Protein AF-A0A972IHQ5-F1 (afdb_monomer)

Radius of gyration: 38.51 Å; Cα contacts (8 Å, |Δi|>4): 1691; chains: 1; bounding box: 103×86×115 Å

Secondary structure (DSSP, 8-state):
---------HHHHHHHHHHH-HHHHHHHGGG------TTTTT--S-HHHHT-EETTEEHHHHHHSBHHHHHHHHHH----HHHHHHHHHHHHHHHHHHHHHHHTT-TT-BTTS-GGGS-HHHHHHHHHHHHHHHT--S-EEEEE-TTTT--HHHHHHHHHHHHHHHHTT-EEEEE---HHHHHH-SSEEEEESSSGGG--EEEEEESHHHHTT-SS-SSHHHHTTSS-PPEESS-TTTTS-SSSSPPPPPPTTSSEEEEEEE-STT--SEEEEEETTSEEEEE-STTSSHHIIIIIIIIHHHHHHHH-----PPS-SEEE-GGG-SEEEEE-SS-S-SSTT--HHHHSSHHHHHHHHHHHSHHHHHHT--TTTT-TTSTTTB-TTTTTSSEEEE--SSSPPEEEE-TTTTT--B-HHHHT-EETTEEHHHHHHSBHHHHHHHTTT-HHHHHHHHHHHHTT-TTSBTT--GGGS-HHHHHHHHHHHHHTSPP-S-EEEEEE-TTTT--HHHHHHHHHHHHHHHHTT-EEEEE---HHHHTT-SEEEEEESSSGGG--EEEEEE-HHHHHHHHHHHHHHTTSS--S--PPP-HHHHHHHHHHHH--EEPPPPP-HHHHTPPPTT---TTTTTSSS--HHHHHHHHIIIII-B-TTSPBP-S-THHHHHHHHHHHHSTTBPPPB--SSSEEEEEBSSTTT-EEEEEE---SS-EEEEEEEETTSS-HHHHHHHH----GGG-TTSS----S-SEEEEEPSSSEEEEEEEE-SGGGTSSHHHHHHHHHHHHHHHHHHHHTTS-GGGS-HHHHHTHHHHHSSTTPPSS---S-HHHHHHHHHHHHHH-TTPEE---SSSEEEEE-TT-SS-SEEEE---SS-EEEEEEE-TTSS-HHHHTTSSEEEEEE--SSS-EEEEEEESSHHHHHTT-HHHHHHHHHHHHHHHTT-

Foldseek 3Di:
DPDDDDDPDPVNVLVVQLVPDVVSVVVCVLVDDDDQDPQCSLLPDDPVQQPDDDPPHGPSRLQAAQLLVNLVVLVPDDDDPVCCVVCVVVSVLSNLLSVLCVLQPRRQDGNSDDPVPDDPLNNLSNVLSVLLSVLDAAEEAEEEANCPQAFPVSVVSVLVSVVSSVVSHYHYHYDHFDLVNLLSDQKDFAWDPADAPRIPDRQDIGHLVRLLPDPSGPCNCVNVVVDDQFFAPDFQQPDFDPDPDTDRRQAPLRAWKWFAQADFALADGEIDIARFLFFEEEEAGRQQCRCLVQPQAPVQVLCCVQVVDSGDHHDGDDIPPCVSANAEAEQALDQQDPALLDFLCVSLVLLLLVLLLLCLALLNVLLLHHSQLLRLCHPQWFDPVCSLSQWDWDDDDPDPIDTHGDPVCRSLRGDPSQQVRDDVNGGSSNLQQDFLLVVLVSCVQALLSNLLSVLCVLLPSRNPGRSGGRVPDGSLSSSSSSLSSVSSDDDDLRYEYEYEANCRPDHSVSVSSNLLSVLQSSLSNGYYYYHHSDLSSLSRTSKYFYWAPDRHNRTNYGLDIGRLVVLLVLQVVLVVVVPDPDPDPRRRHGPSSVVNNVVNVVGDHDHDDRDDPVVVSDNDPNRDHSNCNCVVPQHPLNVPLLCALQPVAEASSSHAAQFHSVQVVVLQVLLVVDPFWDPWDRRDRFWIWIGGPDVVLGTAKIWGSRHRAWIKIKGKFFPPLDDFVVLLVLLVDQAPCVVPVDPDDDPDRQWGWAADPDRIIMIIHIHGYPVSCPDPSNVVVSVSSSVRSSVVVVPVVDDPVVLPVQQVCQVPLLQDPPLADPDAAQAHSVQVVVVVVLLCLLPVQWDWGSRDSFKIFTPHPPDPHGQWIWGRRYRHFIKIKGKAAAPPDDPVLQVFAAPPWDWDRPDPGTIIIMHTHRYVCRHPTSPVSVVSNVRVVRRVVVVVD

Sequence (945 aa):
PLLRFQYKGLYPALEEASRMSPSFRARLEHLVGEVECSMCNGSRLRDDAAAVQLRNRTIDELCRMPLGKLLDWFAAWKPAAAERQIAGELIREVQSRLRFLVDVGLEYLTLARPAPSLSGGEMQRIRLAAQVGSGLCGVLYVLDEPTIGLHPRDNRRLIAALKKLRDLGNTLLIVEHDREVVASADKLLDFGPAAGRFGGEIVAQGPPAAVARSGASVTGPYLSGKKAIAVPSNRRMAGASRGRKAQPPAPPGGGWLEVVGARHNNLKDVHARIPLGTLTVVSGPSGSGKSSLVDDVLYSALARLLHRARTSPGAHDAIRGLEAVNKVIRVDQQALGQTPTSNPATFTGVFDQIRALFAQLPEAKLRGYSPRRFSFNVAGGRCEKCEGAGQLRIEMHFLPDVWVECDACRGRRYDLETLAVKFHGQSIADVLEMSCVQALDLFQNIPKIRRVLQTLCDVGLEYVKLGQAAPTLSGGEAQRVKLAAELARPDTGRTLYLLDEPTTGLHFDDLAKLLDVLNRLVDLGNTVVVIEHNLDVIKTADWVIDMGPEAGDEGGRIVAAGTPEEVAAHARKARRARGAKSPAAALMRSHTGEALGPVLKAGPHAERTVYDFAAAEERLAGDLDINQVGGDARMPWEIDGRRWHTRERVGRNGNPARWDGRILADVVDRIQESDHFSQTGWNDRSVVEIRGKKKSDGWFFHAITGEEWLLKMKFRTTRGTFKREEIVARLDLKPLNEMPDLPLYGTEPRTRCRNLRGPWQEIELRVHSYGEIDRPEFRKFLDEAIAGFAKYAARVGTNPEDIMPWKVLGRRWHYTRRGFPRGRVRWANEVLQRLEELLVEAAPQAQALWNNKILVPFYLNEQKEPWATLLTKKPDAVHLVLAGPKGRFTLGQVRKLGHEPELDAQRSESDLIRLKFRSLEDVDRGRLAEFLGRHQAAVAENGRH

Nearest PDB structures (foldseek):
  3uwx-assembly1_A-2  TM=9.668E-01  e=4.010E-62  Geobacillus sp. Y412MC52
  2r6f-assembly1_B  TM=9.723E-01  e=1.174E-61  Geobacillus stearothermophilus 10
  6n9l-assembly1_A  TM=9.317E-01  e=1.592E-56  Thermotoga maritima
  3pih-assembly1_A  TM=8.955E-01  e=3.312E-56  Thermotoga maritima
  3zqj-assembly2_B  TM=9.049E-01  e=1.568E-54  Mycobacterium tuberculosis

Structure (mmCIF, N/CA/C/O backbone):
data_AF-A0A972IHQ5-F1
#
_entry.id   AF-A0A972IHQ5-F1
#
loop_
_atom_site.group_PDB
_atom_site.id
_atom_site.type_symbol
_atom_site.label_atom_id
_atom_site.label_alt_id
_atom_site.label_comp_id
_atom_site.label_asym_id
_atom_site.label_entity_id
_atom_site.label_seq_id
_atom_site.pdbx_PDB_ins_code
_atom_site.Cartn_x
_atom_site.Cartn_y
_atom_site.Cartn_z
_atom_site.occupancy
_atom_site.B_iso_or_equiv
_atom_site.auth_seq_id
_atom_site.auth_comp_id
_atom_site.auth_asym_id
_atom_site.auth_atom_id
_atom_site.pdbx_PDB_model_num
ATOM 1 N N . PRO A 1 1 ? 21.406 55.360 14.045 1.00 53.00 1 PRO A N 1
ATOM 2 C CA . PRO A 1 1 ? 20.702 54.165 14.577 1.00 53.00 1 PRO A CA 1
ATOM 3 C C . PRO A 1 1 ? 21.629 53.343 15.493 1.00 53.00 1 PRO A C 1
ATOM 5 O O . PRO A 1 1 ? 22.692 52.934 15.041 1.00 53.00 1 PRO A O 1
ATOM 8 N N . LEU A 1 2 ? 21.250 53.157 16.766 1.00 65.44 2 LEU A N 1
ATOM 9 C CA . LEU A 1 2 ? 22.058 52.520 17.830 1.00 65.44 2 LEU A CA 1
ATOM 10 C C . LEU A 1 2 ? 22.136 50.982 17.757 1.00 65.44 2 LEU A C 1
ATOM 12 O O . LEU A 1 2 ? 22.858 50.376 18.536 1.00 65.44 2 LEU A O 1
ATO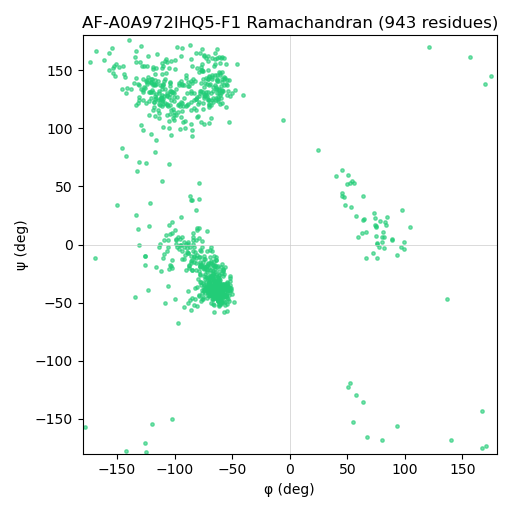M 16 N N . LEU A 1 3 ? 21.449 50.352 16.801 1.00 58.50 3 LEU A N 1
ATOM 17 C CA . LEU A 1 3 ? 21.569 48.927 16.487 1.00 58.50 3 LEU A CA 1
ATOM 18 C C . LEU A 1 3 ? 21.471 48.734 14.969 1.00 58.50 3 LEU A C 1
ATOM 20 O O . LEU A 1 3 ? 20.560 49.260 14.324 1.00 58.50 3 LEU A O 1
ATOM 24 N N . ARG A 1 4 ? 22.419 47.978 14.406 1.00 62.28 4 ARG A N 1
ATOM 25 C CA . ARG A 1 4 ? 22.384 47.442 13.039 1.00 62.28 4 ARG A CA 1
ATOM 26 C C . ARG A 1 4 ? 22.288 45.924 13.144 1.00 62.28 4 ARG A C 1
ATOM 28 O O . ARG A 1 4 ? 23.174 45.299 13.714 1.00 62.28 4 ARG A O 1
ATOM 35 N N . PHE A 1 5 ? 21.234 45.345 12.581 1.00 63.81 5 PHE A N 1
ATOM 36 C CA . PHE A 1 5 ? 21.106 43.899 12.417 1.00 63.81 5 PHE A CA 1
ATOM 37 C C . PHE A 1 5 ? 21.439 43.533 10.972 1.00 63.81 5 PHE A C 1
ATOM 39 O O . PHE A 1 5 ? 20.915 44.148 10.044 1.00 63.81 5 PHE A O 1
ATOM 46 N N . GLN A 1 6 ? 22.303 42.537 10.782 1.00 70.56 6 GLN A N 1
ATOM 47 C CA . GLN A 1 6 ? 22.588 41.955 9.473 1.00 70.56 6 GLN A CA 1
ATOM 48 C C . GLN A 1 6 ? 21.804 40.645 9.363 1.00 70.56 6 GLN A C 1
ATOM 50 O O . GLN A 1 6 ? 22.059 39.694 10.099 1.00 70.56 6 GLN A O 1
ATOM 55 N N . TYR A 1 7 ? 20.794 40.617 8.492 1.00 76.75 7 TYR A N 1
ATOM 56 C CA . TYR A 1 7 ? 19.976 39.427 8.283 1.00 76.75 7 TYR A CA 1
ATOM 57 C C . TYR A 1 7 ? 20.717 38.449 7.369 1.00 76.75 7 TYR A C 1
ATOM 59 O O . TYR A 1 7 ? 21.047 38.775 6.227 1.00 76.75 7 TYR A O 1
ATOM 67 N N . LYS A 1 8 ? 20.964 37.238 7.871 1.00 72.00 8 LYS A N 1
ATOM 68 C CA . LYS A 1 8 ? 21.401 36.102 7.061 1.00 72.00 8 LYS A CA 1
ATOM 69 C C . LYS A 1 8 ? 20.183 35.715 6.221 1.00 72.00 8 LYS A C 1
ATOM 71 O O . LYS A 1 8 ? 19.197 35.239 6.774 1.00 72.00 8 LYS A O 1
ATOM 76 N N . GLY A 1 9 ? 20.195 36.058 4.931 1.00 81.81 9 GLY A N 1
ATOM 77 C CA . GLY A 1 9 ? 19.069 35.830 4.020 1.00 81.81 9 GLY A CA 1
ATOM 78 C C . GLY A 1 9 ? 18.476 34.420 4.151 1.00 81.81 9 GLY A C 1
ATOM 79 O O . GLY A 1 9 ? 19.172 33.486 4.547 1.00 81.81 9 GLY A O 1
ATOM 80 N N . LEU A 1 10 ? 17.199 34.256 3.791 1.00 82.31 10 LEU A N 1
ATOM 81 C CA . LEU A 1 10 ? 16.462 33.003 3.993 1.00 82.31 10 LEU A CA 1
ATOM 82 C C . LEU A 1 10 ? 17.193 31.774 3.418 1.00 82.31 10 LEU A C 1
ATOM 84 O O . LEU A 1 10 ? 17.282 30.756 4.092 1.00 82.31 10 LEU A O 1
ATOM 88 N N . TYR A 1 11 ? 17.754 31.875 2.210 1.00 81.19 11 TYR A N 1
ATOM 89 C CA . TYR A 1 11 ? 18.456 30.760 1.564 1.00 81.19 11 TYR A CA 1
ATOM 90 C C . TYR A 1 11 ? 19.747 30.347 2.299 1.00 81.19 11 TYR A C 1
ATOM 92 O O . TYR A 1 11 ? 19.834 29.179 2.678 1.00 81.19 11 TYR A O 1
ATOM 100 N N . PRO A 1 12 ? 20.695 31.260 2.610 1.00 82.25 12 PRO A N 1
ATOM 101 C CA . PRO A 1 12 ? 21.837 30.938 3.470 1.00 82.25 12 PRO A CA 1
ATOM 102 C C . PRO A 1 12 ? 21.455 30.339 4.830 1.00 82.25 12 PRO A C 1
ATOM 104 O O . PRO A 1 12 ? 22.126 29.431 5.316 1.00 82.25 12 PRO A O 1
ATOM 107 N N . ALA A 1 13 ? 20.374 30.830 5.447 1.00 83.12 13 ALA A N 1
ATOM 108 C CA . ALA A 1 13 ? 19.898 30.314 6.729 1.00 83.12 13 ALA A CA 1
ATOM 109 C C . ALA A 1 13 ? 19.349 28.879 6.613 1.00 83.12 13 ALA A C 1
ATOM 111 O O . ALA A 1 13 ? 19.603 28.051 7.487 1.00 83.12 13 ALA A O 1
ATOM 112 N N . LEU A 1 14 ? 18.628 28.564 5.529 1.00 82.38 14 LEU A N 1
ATOM 113 C CA . LEU A 1 14 ? 18.138 27.211 5.240 1.00 82.38 14 LEU A CA 1
ATOM 114 C C . LEU A 1 14 ? 19.285 26.238 4.934 1.00 82.38 14 LEU A C 1
ATOM 116 O O . LEU A 1 14 ? 19.285 25.116 5.442 1.00 82.38 14 LEU A O 1
ATOM 120 N N . GLU A 1 15 ? 20.271 26.667 4.144 1.00 77.69 15 GLU A N 1
ATOM 121 C CA . GLU A 1 15 ? 21.454 25.871 3.805 1.00 77.69 15 GLU A CA 1
ATOM 122 C C . GLU A 1 15 ? 22.247 25.495 5.064 1.00 7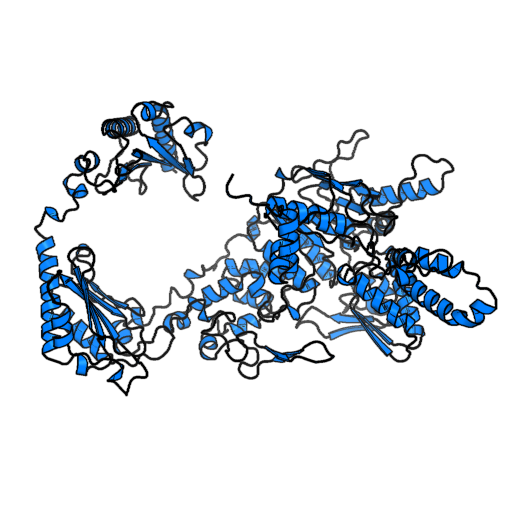7.69 15 GLU A C 1
ATOM 124 O O . GLU A 1 15 ? 22.546 24.320 5.283 1.00 77.69 15 GLU A O 1
ATOM 129 N N . GLU A 1 16 ? 22.523 26.467 5.934 1.00 82.00 16 GLU A N 1
ATOM 130 C CA . GLU A 1 16 ? 23.206 26.237 7.207 1.00 82.00 16 GLU A CA 1
ATOM 131 C C . GLU A 1 16 ? 22.396 25.319 8.128 1.00 82.00 16 GLU A C 1
ATOM 133 O O . GLU A 1 16 ? 22.926 24.315 8.608 1.00 82.00 16 GLU A O 1
ATOM 138 N N . ALA A 1 17 ? 21.097 25.586 8.305 1.00 81.81 17 ALA A N 1
ATOM 139 C CA . ALA A 1 17 ? 20.222 24.750 9.125 1.00 81.81 17 ALA A CA 1
ATOM 140 C C . ALA A 1 17 ? 20.183 23.293 8.631 1.00 81.81 17 ALA A C 1
ATOM 142 O O . ALA A 1 17 ? 20.216 22.368 9.443 1.00 81.81 17 ALA A O 1
ATOM 143 N N . SER A 1 18 ? 20.190 23.070 7.311 1.00 80.62 18 SER A N 1
ATOM 144 C CA . SER A 1 18 ? 20.233 21.725 6.721 1.00 80.62 18 SER A CA 1
ATOM 145 C C . SER A 1 18 ? 21.552 20.980 6.980 1.00 80.62 18 SER A C 1
ATOM 147 O O . SER A 1 18 ? 21.581 19.751 6.935 1.00 80.62 18 SER A O 1
ATOM 149 N N . ARG A 1 19 ? 22.649 21.696 7.263 1.00 80.12 19 ARG A N 1
ATOM 150 C CA . ARG A 1 19 ? 23.970 21.117 7.565 1.00 80.12 19 ARG A CA 1
ATOM 151 C C . ARG A 1 19 ? 24.188 20.852 9.054 1.00 80.12 19 ARG A C 1
ATOM 153 O O . ARG A 1 19 ? 25.021 20.016 9.385 1.00 80.12 19 ARG A O 1
ATOM 160 N N . MET A 1 20 ? 23.451 21.528 9.939 1.00 84.38 20 MET A N 1
ATOM 161 C CA . MET A 1 20 ? 23.633 21.414 11.392 1.00 84.38 20 MET A CA 1
ATOM 162 C C . MET A 1 20 ? 23.251 20.042 11.953 1.00 84.38 20 MET A C 1
ATOM 164 O O . MET A 1 20 ? 23.900 19.562 12.880 1.00 84.38 20 MET A O 1
ATOM 168 N N . SER A 1 21 ? 22.192 19.409 11.435 1.00 82.88 21 SER A N 1
ATOM 169 C CA . SER A 1 21 ? 21.802 18.068 11.876 1.00 82.88 21 SER A CA 1
ATOM 170 C C . SER A 1 21 ? 21.054 17.278 10.795 1.00 82.88 21 SER A C 1
ATOM 172 O O . SER A 1 21 ? 20.340 17.865 9.975 1.00 82.88 21 SER A O 1
ATOM 174 N N . PRO A 1 22 ? 21.116 15.932 10.837 1.00 77.06 22 PRO A N 1
ATOM 175 C CA . PRO A 1 22 ? 20.291 15.077 9.983 1.00 77.06 22 PRO A CA 1
ATOM 176 C C . PRO A 1 22 ? 18.784 15.326 10.151 1.00 77.06 22 PRO A C 1
ATOM 178 O O . PRO A 1 22 ? 18.034 15.278 9.181 1.00 77.06 22 PRO A O 1
ATOM 181 N N . SER A 1 23 ? 18.329 15.650 11.368 1.00 81.00 23 SER A N 1
ATOM 182 C CA . SER A 1 23 ? 16.914 15.928 11.644 1.00 81.00 23 SER A CA 1
ATOM 183 C C . SER A 1 23 ? 16.431 17.236 11.011 1.00 81.00 23 SER A C 1
ATOM 185 O O . SER A 1 23 ? 15.309 17.291 10.506 1.00 81.00 23 SER A O 1
ATOM 187 N N . PHE A 1 24 ? 17.262 18.285 10.993 1.00 79.31 24 PHE A N 1
ATOM 188 C CA . PHE A 1 24 ? 16.950 19.518 10.272 1.00 79.31 24 PHE A CA 1
ATOM 189 C C . PHE A 1 24 ? 17.012 19.311 8.764 1.00 79.31 24 PHE A C 1
ATOM 191 O O . PHE A 1 24 ? 16.106 19.774 8.074 1.00 79.31 24 PHE A O 1
ATOM 198 N N . ARG A 1 25 ? 17.996 18.553 8.261 1.00 79.69 25 ARG A N 1
ATOM 199 C CA . ARG A 1 25 ? 18.060 18.170 6.846 1.00 79.69 25 ARG A CA 1
ATOM 200 C C . ARG A 1 25 ? 16.772 17.483 6.393 1.00 79.69 25 ARG A C 1
ATOM 202 O O . ARG A 1 25 ? 16.157 17.963 5.453 1.00 79.69 25 ARG A O 1
ATOM 209 N N . ALA A 1 26 ? 16.302 16.468 7.119 1.00 76.56 26 ALA A N 1
ATOM 210 C CA . ALA A 1 26 ? 15.052 15.767 6.805 1.00 76.56 26 ALA A CA 1
ATOM 211 C C . ALA A 1 26 ? 13.819 16.693 6.847 1.00 76.56 26 ALA A C 1
ATOM 213 O O . ALA A 1 26 ? 12.911 16.602 6.025 1.00 76.56 26 ALA A O 1
ATOM 214 N N . ARG A 1 27 ? 13.769 17.643 7.792 1.00 80.31 27 ARG A N 1
ATOM 215 C CA . ARG A 1 27 ? 12.654 18.608 7.872 1.00 80.31 27 ARG A CA 1
ATOM 216 C C . ARG A 1 27 ? 12.664 19.624 6.733 1.00 80.31 27 ARG A C 1
ATOM 218 O O . ARG A 1 27 ? 11.589 20.072 6.330 1.00 80.31 27 ARG A O 1
ATOM 225 N N . LEU A 1 28 ? 13.846 20.005 6.258 1.00 81.75 28 LEU A N 1
ATOM 226 C CA . LEU A 1 28 ? 14.055 21.011 5.217 1.00 81.75 28 LEU A CA 1
ATOM 227 C C . LEU A 1 28 ? 14.213 20.410 3.819 1.00 81.75 28 LEU A C 1
ATOM 229 O O . LEU A 1 28 ? 14.264 21.171 2.865 1.00 81.75 28 LEU A O 1
ATOM 233 N N . GLU A 1 29 ? 14.229 19.084 3.692 1.00 73.81 29 GLU A N 1
ATOM 234 C CA . GLU A 1 29 ? 14.469 18.338 2.450 1.00 73.81 29 GLU A CA 1
ATOM 235 C C . GLU A 1 29 ? 13.586 18.810 1.288 1.00 73.81 29 GLU A C 1
ATOM 237 O O . GLU A 1 29 ? 14.055 19.007 0.184 1.00 73.81 29 GLU A O 1
ATOM 242 N N . HIS A 1 30 ? 12.323 19.133 1.553 1.00 73.62 30 HIS A N 1
ATOM 243 C CA . HIS A 1 30 ? 11.395 19.668 0.551 1.00 73.62 30 HIS A CA 1
ATOM 244 C C . HIS A 1 30 ? 11.692 21.098 0.050 1.00 73.62 30 HIS A C 1
ATOM 246 O O . HIS A 1 30 ? 11.040 21.566 -0.883 1.00 73.62 30 HIS A O 1
ATOM 252 N N . LEU A 1 31 ? 12.609 21.817 0.701 1.00 75.25 31 LEU A N 1
ATOM 253 C CA . LEU A 1 31 ? 13.040 23.179 0.356 1.00 75.25 31 LEU A CA 1
ATOM 254 C C . LEU A 1 31 ? 14.463 23.217 -0.212 1.00 75.25 31 LEU A C 1
ATOM 256 O O . LEU A 1 31 ? 14.899 24.275 -0.662 1.00 75.25 31 LEU A O 1
ATOM 260 N N . VAL A 1 32 ? 15.190 22.099 -0.167 1.00 74.06 32 VAL A N 1
ATOM 261 C CA . VAL A 1 32 ? 16.561 21.980 -0.670 1.00 74.06 32 VAL A CA 1
ATOM 262 C C . VAL A 1 32 ? 16.605 20.914 -1.761 1.00 74.06 32 VAL A C 1
ATOM 264 O O . VAL A 1 32 ? 15.938 19.895 -1.670 1.00 74.06 32 VAL A O 1
ATOM 267 N N . GLY A 1 33 ? 17.366 21.155 -2.824 1.00 72.00 33 GLY A N 1
ATOM 268 C CA . GLY A 1 33 ? 17.583 20.175 -3.888 1.00 72.00 33 GLY A CA 1
ATOM 269 C C . GLY A 1 33 ? 19.016 19.666 -3.865 1.00 72.00 33 GLY A C 1
ATOM 270 O O . GLY A 1 33 ? 19.922 20.385 -3.439 1.00 72.00 33 GLY A O 1
ATOM 271 N N . GLU A 1 34 ? 19.233 18.448 -4.354 1.00 73.75 34 GLU A N 1
ATOM 272 C CA . GLU A 1 34 ? 20.578 18.022 -4.724 1.00 73.75 34 GLU A CA 1
ATOM 273 C C . GLU A 1 34 ? 21.007 18.781 -5.982 1.00 73.75 34 GLU A C 1
ATOM 275 O O . GLU A 1 34 ? 20.317 18.781 -7.001 1.00 73.75 34 GLU A O 1
ATOM 280 N N . VAL A 1 35 ? 22.147 19.458 -5.891 1.00 80.81 35 VAL A N 1
ATOM 281 C CA . VAL A 1 35 ? 22.790 20.148 -7.008 1.00 80.81 35 VAL A CA 1
ATOM 282 C C . VAL A 1 35 ? 24.223 19.661 -7.114 1.00 80.81 35 VAL A C 1
ATOM 284 O O . VAL A 1 35 ? 24.819 19.226 -6.123 1.00 80.81 35 VAL A O 1
ATOM 287 N N . GLU A 1 36 ? 24.791 19.733 -8.313 1.00 83.00 36 GLU A N 1
ATOM 288 C CA . GLU A 1 36 ? 26.205 19.429 -8.481 1.00 83.00 36 GLU A CA 1
ATOM 289 C C . GLU A 1 36 ? 27.049 20.385 -7.631 1.00 83.00 36 GLU A C 1
ATOM 291 O O . GLU A 1 36 ? 26.794 21.588 -7.552 1.00 83.00 36 GLU A O 1
ATOM 296 N N . CYS A 1 37 ? 28.050 19.830 -6.949 1.00 84.75 37 CYS A N 1
ATOM 297 C CA . CYS A 1 37 ? 28.956 20.621 -6.128 1.00 84.75 37 CYS A CA 1
ATOM 298 C C . CYS A 1 37 ? 29.712 21.617 -7.012 1.00 84.75 37 CYS A C 1
ATOM 300 O O . CYS A 1 37 ? 30.366 21.200 -7.960 1.00 84.75 37 CYS A O 1
ATOM 302 N N . SER A 1 38 ? 29.693 22.904 -6.666 1.00 85.88 38 SER A N 1
ATOM 303 C CA . SER A 1 38 ? 30.367 23.964 -7.431 1.00 85.88 38 SER A CA 1
ATOM 304 C C . SER A 1 38 ? 31.896 23.864 -7.455 1.00 85.88 38 SER A C 1
ATOM 306 O O . SER A 1 38 ? 32.523 24.469 -8.315 1.00 85.88 38 SER A O 1
ATOM 308 N N . MET A 1 39 ? 32.501 23.129 -6.515 1.00 85.62 39 MET A N 1
ATOM 309 C CA . MET A 1 39 ? 33.954 22.936 -6.466 1.00 85.62 39 MET A CA 1
ATOM 310 C C . MET A 1 39 ? 34.398 21.849 -7.444 1.00 85.62 39 MET A C 1
ATOM 312 O O . MET A 1 39 ? 35.256 22.082 -8.281 1.00 85.62 39 MET A O 1
ATOM 316 N N . CYS A 1 40 ? 33.792 20.662 -7.360 1.00 88.81 40 CYS A N 1
ATOM 317 C CA . CYS A 1 40 ? 34.200 19.516 -8.175 1.00 88.81 40 CYS A CA 1
ATOM 318 C C . CYS A 1 40 ? 33.317 19.295 -9.414 1.00 88.81 40 CYS A C 1
ATOM 320 O O . CYS A 1 40 ? 33.527 18.321 -10.135 1.00 88.81 40 CYS A O 1
ATOM 322 N N . ASN A 1 41 ? 32.301 20.138 -9.636 1.00 85.56 41 ASN A N 1
ATOM 323 C CA . ASN A 1 41 ? 31.270 20.000 -10.675 1.00 85.56 41 ASN A CA 1
ATOM 324 C C . ASN A 1 41 ? 30.667 18.587 -10.727 1.00 85.56 41 ASN A C 1
ATOM 326 O O . ASN A 1 41 ? 30.494 17.988 -11.782 1.00 85.56 41 ASN A O 1
ATOM 330 N N . GLY A 1 42 ? 30.426 18.002 -9.551 1.00 86.12 42 GLY A N 1
ATOM 331 C CA . GLY A 1 42 ? 29.867 16.655 -9.419 1.00 86.12 42 GLY A CA 1
ATOM 332 C C . GLY A 1 42 ? 30.839 15.492 -9.663 1.00 86.12 42 GLY A C 1
ATOM 333 O O . GLY A 1 42 ? 30.434 14.356 -9.435 1.00 86.12 42 GLY A O 1
ATOM 334 N N . SER A 1 43 ? 32.107 15.737 -10.021 1.00 88.06 43 SER A N 1
ATOM 335 C CA . SER A 1 43 ? 33.107 14.670 -10.243 1.00 88.06 43 SER A CA 1
ATOM 336 C C . SER A 1 43 ? 33.460 13.869 -8.987 1.00 88.06 43 SER A C 1
ATOM 338 O O . SER A 1 43 ? 33.943 12.745 -9.082 1.00 88.06 43 SER A O 1
ATOM 340 N N . ARG A 1 44 ? 33.215 14.441 -7.796 1.00 91.19 44 ARG A N 1
ATOM 341 C CA . ARG A 1 44 ? 33.568 13.879 -6.471 1.00 91.19 44 ARG A CA 1
ATOM 342 C C . ARG A 1 44 ? 35.073 13.700 -6.246 1.00 91.19 44 ARG A C 1
ATOM 344 O O . ARG A 1 44 ? 35.469 13.101 -5.248 1.00 91.19 44 ARG A O 1
ATOM 351 N N . LEU A 1 45 ? 35.896 14.234 -7.142 1.00 92.75 45 LEU A N 1
ATOM 352 C CA . LEU A 1 45 ? 37.348 14.172 -7.078 1.00 92.75 45 LEU A CA 1
ATOM 353 C C . LEU A 1 45 ? 37.927 15.531 -6.688 1.00 92.75 45 LEU A C 1
ATOM 355 O O . LEU A 1 45 ? 37.295 16.571 -6.867 1.00 92.75 45 LEU A O 1
ATOM 359 N N . ARG A 1 46 ? 39.141 15.497 -6.137 1.00 93.19 46 ARG A N 1
ATOM 360 C CA . ARG A 1 46 ? 39.967 16.688 -5.922 1.00 93.19 46 ARG A CA 1
ATOM 361 C C . ARG A 1 46 ? 40.592 17.119 -7.255 1.00 93.19 46 ARG A C 1
ATOM 363 O O . ARG A 1 46 ? 40.808 16.275 -8.124 1.00 93.19 46 ARG A O 1
ATOM 370 N N . ASP A 1 47 ? 40.886 18.408 -7.401 1.00 89.94 47 ASP A N 1
ATOM 371 C CA . ASP A 1 47 ? 41.328 19.020 -8.664 1.00 89.94 47 ASP A CA 1
ATOM 372 C C . ASP A 1 47 ? 42.558 18.341 -9.290 1.00 89.94 47 ASP A C 1
ATOM 374 O O . ASP A 1 47 ? 42.628 18.172 -10.504 1.00 89.94 47 ASP A O 1
ATOM 378 N N . ASP A 1 48 ? 43.504 17.884 -8.469 1.00 92.69 48 ASP A N 1
ATOM 379 C CA . ASP A 1 48 ? 44.702 17.165 -8.913 1.00 92.69 48 ASP A CA 1
ATOM 380 C C . ASP A 1 48 ? 44.384 15.778 -9.498 1.00 92.69 48 ASP A C 1
ATOM 382 O O . ASP A 1 48 ? 44.939 15.400 -10.527 1.00 92.69 48 ASP A O 1
ATOM 386 N N . ALA A 1 49 ? 43.457 15.037 -8.886 1.00 92.31 49 ALA A N 1
ATOM 387 C CA . ALA A 1 49 ? 42.978 13.759 -9.407 1.00 92.31 49 ALA A CA 1
ATOM 388 C C . ALA A 1 49 ? 42.105 13.946 -10.661 1.00 92.31 49 ALA A C 1
ATOM 390 O O . ALA A 1 49 ? 42.198 13.156 -11.600 1.00 92.31 49 ALA A O 1
ATOM 391 N N . ALA A 1 50 ? 41.283 15.000 -10.699 1.00 89.31 50 ALA A N 1
ATOM 392 C CA . ALA A 1 50 ? 40.424 15.326 -11.838 1.00 89.31 50 ALA A CA 1
ATOM 393 C C . ALA A 1 50 ? 41.217 15.780 -13.080 1.00 89.31 50 ALA A C 1
ATOM 395 O O . ALA A 1 50 ? 40.756 15.580 -14.204 1.00 89.31 50 ALA A O 1
ATOM 396 N N . ALA A 1 51 ? 42.414 16.349 -12.890 1.00 91.62 51 ALA A N 1
ATOM 397 C CA . ALA A 1 51 ? 43.293 16.795 -13.971 1.00 91.62 51 ALA A CA 1
ATOM 398 C C . ALA A 1 51 ? 43.939 15.645 -14.766 1.00 91.62 51 ALA A C 1
ATOM 400 O O . ALA A 1 51 ? 44.434 15.870 -15.873 1.00 91.62 51 ALA A O 1
ATOM 401 N N . VAL A 1 52 ? 43.946 14.414 -14.237 1.00 94.38 52 VAL A N 1
ATOM 402 C CA . VAL A 1 52 ? 44.517 13.254 -14.933 1.00 94.38 52 VAL A CA 1
ATOM 403 C C . VAL A 1 52 ? 43.629 12.864 -16.113 1.00 94.38 52 VAL A C 1
ATOM 405 O O . VAL A 1 52 ? 42.439 12.584 -15.960 1.00 94.38 52 VAL A O 1
ATOM 408 N N . GLN A 1 53 ? 44.228 12.811 -17.303 1.00 92.81 53 GLN A N 1
ATOM 409 C CA . GLN A 1 53 ? 43.523 12.505 -18.543 1.00 92.81 53 GLN A CA 1
ATOM 410 C C . GLN A 1 53 ? 44.016 11.210 -19.179 1.00 92.81 53 GLN A C 1
ATOM 412 O O . GLN A 1 53 ? 45.216 10.965 -19.303 1.00 92.81 53 GLN A O 1
ATOM 417 N N . LEU A 1 54 ? 43.071 10.421 -19.680 1.00 88.00 54 LEU A N 1
ATOM 418 C CA . LEU A 1 54 ? 43.323 9.315 -20.588 1.00 88.00 54 LEU A CA 1
ATOM 419 C C . LEU A 1 54 ? 42.859 9.731 -21.986 1.00 88.00 54 LEU A C 1
ATOM 421 O O . LEU A 1 54 ? 41.666 9.890 -22.229 1.00 88.00 54 LEU A O 1
ATOM 425 N N . ARG A 1 55 ? 43.811 9.917 -22.912 1.00 87.38 55 ARG A N 1
ATOM 426 C CA . ARG A 1 55 ? 43.537 10.294 -24.316 1.00 87.38 55 ARG A CA 1
ATOM 427 C C . ARG A 1 55 ? 42.636 11.539 -24.434 1.00 87.38 55 ARG A C 1
ATOM 429 O O . ARG A 1 55 ? 41.631 11.520 -25.141 1.00 87.38 55 ARG A O 1
ATOM 436 N N . ASN A 1 56 ? 43.033 12.621 -23.758 1.00 90.06 56 ASN A N 1
ATOM 437 C CA . ASN A 1 56 ? 42.348 13.923 -23.719 1.00 90.06 56 ASN A CA 1
ATOM 438 C C . ASN A 1 56 ? 40.957 13.907 -23.068 1.00 90.06 56 ASN A C 1
ATOM 440 O O . ASN A 1 56 ? 40.142 14.779 -23.356 1.00 90.06 56 ASN A O 1
ATOM 444 N N . ARG A 1 57 ? 40.671 12.916 -22.217 1.00 92.75 57 ARG A N 1
ATOM 445 C CA . ARG A 1 57 ? 39.435 12.856 -21.433 1.00 92.75 57 ARG A CA 1
ATOM 446 C C . ARG A 1 57 ? 39.730 12.566 -19.977 1.00 92.75 57 ARG A C 1
ATOM 448 O O . ARG A 1 57 ? 40.579 11.728 -19.676 1.00 92.75 57 ARG A O 1
ATOM 455 N N . THR A 1 58 ? 39.038 13.253 -19.081 1.00 94.00 58 THR A N 1
ATOM 456 C CA . THR A 1 58 ? 39.145 13.007 -17.637 1.00 94.00 58 THR A CA 1
ATOM 457 C C . THR A 1 58 ? 38.350 11.761 -17.241 1.00 94.00 58 THR A C 1
ATOM 459 O O . THR A 1 58 ? 37.499 11.272 -17.989 1.00 94.00 58 THR A O 1
ATOM 462 N N . ILE A 1 59 ? 38.604 11.234 -16.042 1.00 92.75 59 ILE A N 1
ATOM 463 C CA . ILE A 1 59 ? 37.827 10.105 -15.508 1.00 92.75 59 ILE A CA 1
ATOM 464 C C . ILE A 1 59 ? 36.338 10.449 -15.329 1.00 92.75 59 ILE A C 1
ATOM 466 O O . ILE A 1 59 ? 35.492 9.598 -15.583 1.00 92.75 59 ILE A O 1
ATOM 470 N N . ASP A 1 60 ? 36.003 11.689 -14.955 1.00 92.12 60 ASP A N 1
ATOM 471 C CA . ASP A 1 60 ? 34.609 12.134 -14.822 1.00 92.12 60 ASP A CA 1
ATOM 472 C C . ASP A 1 60 ? 33.887 12.130 -16.175 1.00 92.12 60 ASP A C 1
ATOM 474 O O . ASP A 1 60 ? 32.793 11.575 -16.291 1.00 92.12 60 ASP A O 1
ATOM 478 N N . GLU A 1 61 ? 34.534 12.649 -17.224 1.00 92.31 61 GLU A N 1
ATOM 479 C CA . GLU A 1 61 ? 33.987 12.607 -18.583 1.00 92.31 61 GLU A CA 1
ATOM 480 C C . GLU A 1 61 ? 33.694 11.173 -19.029 1.00 92.31 61 GLU A C 1
ATOM 482 O O . GLU A 1 61 ? 32.630 10.913 -19.587 1.00 92.31 61 GLU A O 1
ATOM 487 N N . LEU A 1 62 ? 34.610 10.234 -18.762 1.00 92.75 62 LEU A N 1
ATOM 488 C CA . LEU A 1 62 ? 34.412 8.813 -19.066 1.00 92.75 62 LEU A CA 1
ATOM 489 C C . LEU A 1 62 ? 33.254 8.218 -18.254 1.00 92.75 62 LEU A C 1
ATOM 491 O O . LEU A 1 62 ? 32.420 7.506 -18.811 1.00 92.75 62 LEU A O 1
ATOM 495 N N . CYS A 1 63 ? 33.159 8.534 -16.961 1.00 93.06 63 CYS A N 1
ATOM 496 C CA . CYS A 1 63 ? 32.101 8.030 -16.085 1.00 93.06 63 CYS A CA 1
ATOM 497 C C . CYS A 1 63 ? 30.705 8.567 -16.434 1.00 93.06 63 CYS A C 1
ATOM 499 O O . CYS A 1 63 ? 29.707 7.893 -16.165 1.00 93.06 63 CYS A O 1
ATOM 501 N N . ARG A 1 64 ? 30.620 9.760 -17.032 1.00 91.12 64 ARG A N 1
ATOM 502 C CA . ARG A 1 64 ? 29.367 10.383 -17.489 1.00 91.12 64 ARG A CA 1
ATOM 503 C C . ARG A 1 64 ? 28.940 9.938 -18.889 1.00 91.12 64 ARG A C 1
ATOM 505 O O . ARG A 1 64 ? 27.815 10.228 -19.286 1.00 91.12 64 ARG A O 1
ATOM 512 N N . MET A 1 65 ? 29.786 9.230 -19.639 1.00 92.69 65 MET A N 1
ATOM 513 C CA . MET A 1 65 ? 29.378 8.672 -20.928 1.00 92.69 65 MET A CA 1
ATOM 514 C C . MET A 1 65 ? 28.390 7.513 -20.748 1.00 92.69 65 MET A C 1
ATOM 516 O O . MET A 1 65 ? 28.573 6.682 -19.854 1.00 92.69 65 MET A O 1
ATOM 520 N N . PRO A 1 66 ? 27.383 7.399 -21.635 1.00 93.38 66 PRO A N 1
ATOM 521 C CA . PRO A 1 66 ? 26.577 6.192 -21.739 1.00 93.38 66 PRO A CA 1
ATOM 522 C C . PRO A 1 66 ? 27.457 4.958 -21.969 1.00 93.38 66 PRO A C 1
ATOM 524 O O . PRO A 1 66 ? 28.374 5.003 -22.796 1.00 93.38 66 PRO A O 1
ATOM 527 N N . LEU A 1 67 ? 27.167 3.853 -21.280 1.00 93.56 67 LEU A N 1
ATOM 528 C CA . LEU A 1 67 ? 27.968 2.624 -21.305 1.00 93.56 67 LEU A CA 1
ATOM 529 C C . LEU A 1 67 ? 28.191 2.082 -22.723 1.00 93.56 67 LEU A C 1
ATOM 531 O O . LEU A 1 67 ? 29.285 1.605 -23.019 1.00 93.56 67 LEU A O 1
ATOM 535 N N . GLY A 1 68 ? 27.202 2.206 -23.616 1.00 92.06 68 GLY A N 1
ATOM 536 C CA . GLY A 1 68 ? 27.360 1.836 -25.027 1.00 92.06 68 GLY A CA 1
ATOM 537 C C . GLY A 1 68 ? 28.428 2.672 -25.743 1.00 92.06 68 GLY A C 1
ATOM 538 O O . GLY A 1 68 ? 29.347 2.124 -26.345 1.00 92.06 68 GLY A O 1
ATOM 539 N N . LYS A 1 69 ? 28.375 4.003 -25.591 1.00 92.75 69 LYS A N 1
ATOM 540 C CA . LYS A 1 69 ? 29.375 4.922 -26.169 1.00 92.75 69 LYS A CA 1
ATOM 541 C C . LYS A 1 69 ? 30.758 4.709 -25.550 1.00 92.75 69 LYS A C 1
ATOM 543 O O . LYS A 1 69 ? 31.764 4.807 -26.247 1.00 92.75 69 LYS A O 1
ATOM 548 N N . LEU A 1 70 ? 30.807 4.409 -24.253 1.00 94.69 70 LEU A N 1
ATOM 549 C CA . LEU A 1 70 ? 32.048 4.112 -23.544 1.00 94.69 70 LEU A CA 1
ATOM 550 C C . LEU A 1 70 ? 32.682 2.804 -24.044 1.00 94.69 70 LEU A C 1
ATOM 552 O O . LEU A 1 70 ? 33.892 2.756 -24.262 1.00 94.69 70 LEU A O 1
ATOM 556 N N . LEU A 1 71 ? 31.876 1.764 -24.280 1.00 94.69 71 LEU A N 1
ATOM 557 C CA . LEU A 1 71 ? 32.334 0.509 -24.876 1.00 94.69 71 LEU A CA 1
ATOM 558 C C . LEU A 1 71 ? 32.908 0.738 -26.277 1.00 94.69 71 LEU A C 1
ATOM 560 O O . LEU A 1 71 ? 34.013 0.271 -26.556 1.00 94.69 71 LEU A O 1
ATOM 564 N N . ASP A 1 72 ? 32.199 1.484 -27.126 1.00 93.81 72 ASP A N 1
ATOM 565 C CA . ASP A 1 72 ? 32.661 1.823 -28.477 1.00 93.81 72 ASP A CA 1
ATOM 566 C C . ASP A 1 72 ? 33.972 2.619 -28.440 1.00 93.81 72 ASP A C 1
ATOM 568 O O . ASP A 1 72 ? 34.889 2.359 -29.222 1.00 93.81 72 ASP A O 1
ATOM 572 N N . TRP A 1 73 ? 34.103 3.544 -27.486 1.00 93.31 73 TRP A N 1
ATOM 573 C CA . TRP A 1 73 ? 35.320 4.325 -27.279 1.00 93.31 73 TRP A CA 1
ATOM 574 C C . TRP A 1 73 ? 36.516 3.441 -26.899 1.00 93.31 73 TRP A C 1
ATOM 576 O O . TRP A 1 73 ? 37.578 3.540 -27.519 1.00 93.31 73 TRP A O 1
ATOM 586 N N . PHE A 1 74 ? 36.343 2.520 -25.943 1.00 91.62 74 PHE A N 1
ATOM 587 C CA . PHE A 1 74 ? 37.390 1.559 -25.589 1.00 91.62 74 PHE A CA 1
ATOM 588 C C . PHE A 1 74 ? 37.686 0.581 -26.731 1.00 91.62 74 PHE A C 1
ATOM 590 O O . PHE A 1 74 ? 38.839 0.192 -26.897 1.00 91.62 74 PHE A O 1
ATOM 597 N N . ALA A 1 75 ? 36.687 0.166 -27.513 1.00 89.50 75 ALA A N 1
ATOM 598 C CA . ALA A 1 75 ? 36.867 -0.744 -28.647 1.00 89.50 75 ALA A CA 1
ATOM 599 C C . ALA A 1 75 ? 37.614 -0.085 -29.819 1.00 89.50 75 ALA A C 1
ATOM 601 O O . ALA A 1 75 ? 38.390 -0.745 -30.512 1.00 89.50 75 ALA A O 1
ATOM 602 N N . ALA A 1 76 ? 37.418 1.220 -30.022 1.00 90.50 76 ALA A N 1
ATOM 603 C CA . ALA A 1 76 ? 38.136 2.005 -31.020 1.00 90.50 76 ALA A CA 1
ATOM 604 C C . ALA A 1 76 ? 39.610 2.247 -30.645 1.00 90.50 76 ALA A C 1
ATOM 606 O O . ALA A 1 76 ? 40.427 2.574 -31.514 1.00 90.50 76 ALA A O 1
ATOM 607 N N . TRP A 1 77 ? 39.975 2.081 -29.369 1.00 85.81 77 TRP A N 1
ATOM 608 C CA . TRP A 1 77 ? 41.337 2.302 -28.904 1.00 85.81 77 TRP A CA 1
ATOM 609 C C . TRP A 1 77 ? 42.298 1.226 -29.428 1.00 85.81 77 TRP A C 1
ATOM 611 O O . TRP A 1 77 ? 42.209 0.043 -29.105 1.00 85.81 77 TRP A O 1
ATOM 621 N N . LYS A 1 78 ? 43.286 1.669 -30.213 1.00 83.44 78 LYS A N 1
ATOM 622 C CA . LYS A 1 78 ? 44.437 0.868 -30.643 1.00 83.44 78 LYS A CA 1
ATOM 623 C C . LYS A 1 78 ? 45.677 1.266 -29.825 1.00 83.44 78 LYS A C 1
ATOM 625 O O . LYS A 1 78 ? 46.335 2.238 -30.197 1.00 83.44 78 LYS A O 1
ATOM 630 N N . PRO A 1 79 ? 45.997 0.568 -28.717 1.00 82.00 79 PRO A N 1
ATOM 631 C CA . PRO A 1 79 ? 47.147 0.915 -27.884 1.00 82.00 79 PRO A CA 1
ATOM 632 C C . PRO A 1 79 ? 48.467 0.658 -28.618 1.00 82.00 79 PRO A C 1
ATOM 634 O O . PRO A 1 79 ? 48.585 -0.324 -29.366 1.00 82.00 79 PRO A O 1
ATOM 637 N N . ALA A 1 80 ? 49.455 1.526 -28.378 1.00 86.44 80 ALA A N 1
ATOM 638 C CA . ALA A 1 80 ? 50.833 1.330 -28.829 1.00 86.44 80 ALA A CA 1
ATOM 639 C C . ALA A 1 80 ? 51.465 0.105 -28.137 1.00 86.44 80 ALA A C 1
ATOM 641 O O . ALA A 1 80 ? 50.946 -0.379 -27.133 1.00 86.44 80 ALA A O 1
ATOM 642 N N . ALA A 1 81 ? 52.592 -0.406 -28.645 1.00 86.50 81 ALA A N 1
ATOM 643 C CA . ALA A 1 81 ? 53.211 -1.629 -28.114 1.00 86.50 81 ALA A CA 1
ATOM 644 C C . ALA A 1 81 ? 53.519 -1.546 -26.602 1.00 86.50 81 ALA A C 1
ATOM 646 O O . ALA A 1 81 ? 53.170 -2.461 -25.861 1.00 86.50 81 ALA A O 1
ATOM 647 N N . ALA A 1 82 ? 54.075 -0.419 -26.141 1.00 86.75 82 ALA A N 1
ATOM 648 C CA . ALA A 1 82 ? 54.374 -0.185 -24.726 1.00 86.75 82 ALA A CA 1
ATOM 649 C C . ALA A 1 82 ? 53.107 -0.101 -23.850 1.00 86.75 82 ALA A C 1
ATOM 651 O O . ALA A 1 82 ? 53.038 -0.713 -22.788 1.00 86.75 82 ALA A O 1
ATOM 652 N N . GLU A 1 83 ? 52.063 0.595 -24.311 1.00 84.69 83 GLU A N 1
ATOM 653 C CA . GLU A 1 83 ? 50.782 0.686 -23.590 1.00 84.69 83 GLU A CA 1
ATOM 654 C C . GLU A 1 83 ? 50.075 -0.670 -23.519 1.00 84.69 83 GLU A C 1
ATOM 656 O O . GLU A 1 83 ? 49.482 -1.013 -22.500 1.00 84.69 83 GLU A O 1
ATOM 661 N N . ARG A 1 84 ? 50.151 -1.462 -24.595 1.00 85.88 84 ARG A N 1
ATOM 662 C CA . ARG A 1 84 ? 49.567 -2.804 -24.647 1.00 85.88 84 ARG A CA 1
ATOM 663 C C . ARG A 1 84 ? 50.241 -3.746 -23.653 1.00 85.88 84 ARG A C 1
ATOM 665 O O . ARG A 1 84 ? 49.549 -4.580 -23.081 1.00 85.88 84 ARG A O 1
ATOM 672 N N . GLN A 1 85 ? 51.547 -3.603 -23.435 1.00 89.88 85 GLN A N 1
ATOM 673 C CA . GLN A 1 85 ? 52.278 -4.395 -22.446 1.00 89.88 85 GLN A CA 1
ATOM 674 C C . GLN A 1 85 ? 51.850 -4.067 -21.006 1.00 89.88 85 GLN A C 1
ATOM 676 O O . GLN A 1 85 ? 51.762 -4.974 -20.189 1.00 89.88 85 GLN A O 1
ATOM 681 N N . ILE A 1 86 ? 51.558 -2.797 -20.701 1.00 89.19 86 ILE A N 1
ATOM 682 C CA . ILE A 1 86 ? 51.218 -2.350 -19.338 1.00 89.19 86 ILE A CA 1
ATOM 683 C C . ILE A 1 86 ? 49.719 -2.502 -19.041 1.00 89.19 86 ILE A C 1
ATOM 685 O O . ILE A 1 86 ? 49.336 -3.005 -17.992 1.00 89.19 86 ILE A O 1
ATOM 689 N N . ALA A 1 87 ? 48.860 -2.049 -19.956 1.00 86.88 87 ALA A N 1
ATOM 690 C CA . ALA A 1 87 ? 47.422 -1.907 -19.729 1.00 86.88 87 ALA A CA 1
ATOM 691 C C . ALA A 1 87 ? 46.568 -2.868 -20.572 1.00 86.88 87 ALA A C 1
ATOM 693 O O . ALA A 1 87 ? 45.344 -2.834 -20.475 1.00 86.88 87 ALA A O 1
ATOM 694 N N . GLY A 1 88 ? 47.168 -3.724 -21.406 1.00 87.38 88 GLY A N 1
ATOM 695 C CA . GLY A 1 88 ? 46.427 -4.577 -22.342 1.00 87.38 88 GLY A CA 1
ATOM 696 C C . GLY A 1 88 ? 45.409 -5.504 -21.673 1.00 87.38 88 GLY A C 1
ATOM 697 O O . GLY A 1 88 ? 44.282 -5.617 -22.156 1.00 87.38 88 GLY A O 1
ATOM 698 N N . GLU A 1 89 ? 45.773 -6.132 -20.552 1.00 88.81 89 GLU A N 1
ATOM 699 C CA . GLU A 1 89 ? 44.850 -6.976 -19.779 1.00 88.81 89 GLU A CA 1
ATOM 700 C C . GLU A 1 89 ? 43.744 -6.156 -19.113 1.00 88.81 89 GLU A C 1
ATOM 702 O O . GLU A 1 89 ? 42.575 -6.522 -19.210 1.00 88.81 89 GLU A O 1
ATOM 707 N N . LEU A 1 90 ? 44.088 -5.000 -18.536 1.00 90.50 90 LEU A N 1
ATOM 708 C CA . LEU A 1 90 ? 43.121 -4.092 -17.919 1.00 90.50 90 LEU A CA 1
ATOM 709 C C . LEU A 1 90 ? 42.087 -3.587 -18.936 1.00 90.50 90 LEU A C 1
ATOM 711 O O . LEU A 1 90 ? 40.893 -3.588 -18.655 1.00 90.50 90 LEU A O 1
ATOM 715 N N . ILE A 1 91 ? 42.522 -3.194 -20.137 1.00 88.88 91 ILE A N 1
ATOM 716 C CA . ILE A 1 91 ? 41.627 -2.745 -21.216 1.00 88.88 91 ILE A CA 1
ATOM 717 C C . ILE A 1 91 ? 40.692 -3.876 -21.634 1.00 88.88 91 ILE A C 1
ATOM 719 O O . ILE A 1 91 ? 39.495 -3.648 -21.812 1.00 88.88 91 ILE A O 1
ATOM 723 N N . ARG A 1 92 ? 41.223 -5.097 -21.774 1.00 88.31 92 ARG A N 1
ATOM 724 C CA . ARG A 1 92 ? 40.425 -6.276 -22.123 1.00 88.31 92 ARG A CA 1
ATOM 725 C C . ARG A 1 92 ? 39.365 -6.552 -21.054 1.00 88.31 92 ARG A C 1
ATOM 727 O O . ARG A 1 92 ? 38.217 -6.814 -21.402 1.00 88.31 92 ARG A O 1
ATOM 734 N N . GLU A 1 93 ? 39.729 -6.432 -19.781 1.00 90.44 93 GLU A N 1
ATOM 735 C CA . GLU A 1 93 ? 38.823 -6.614 -18.646 1.00 90.44 93 GLU A CA 1
ATOM 736 C C . GLU A 1 93 ? 37.733 -5.531 -18.595 1.00 90.44 93 GLU A C 1
ATOM 738 O O . GLU A 1 93 ? 36.548 -5.844 -18.467 1.00 90.44 93 GLU A O 1
ATOM 743 N N . VAL A 1 94 ? 38.097 -4.259 -18.789 1.00 91.19 94 VAL A N 1
ATOM 744 C CA . VAL A 1 94 ? 37.138 -3.143 -18.857 1.00 91.19 94 VAL A CA 1
ATOM 745 C C . VAL A 1 94 ? 36.167 -3.328 -20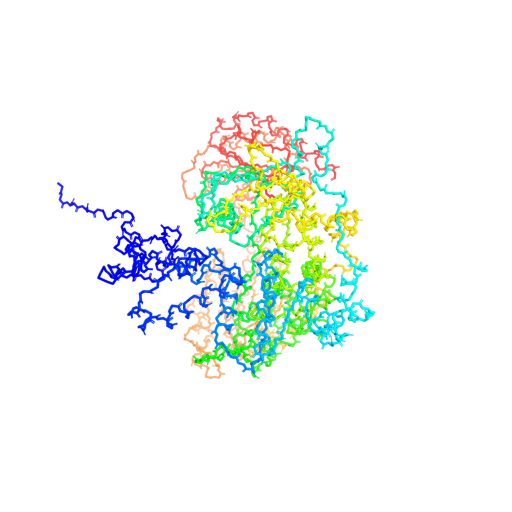.024 1.00 91.19 94 VAL A C 1
ATOM 747 O O . VAL A 1 94 ? 34.955 -3.259 -19.825 1.00 91.19 94 VAL A O 1
ATOM 750 N N . GLN A 1 95 ? 36.666 -3.627 -21.227 1.00 91.69 95 GLN A N 1
ATOM 751 C CA . GLN A 1 95 ? 35.823 -3.908 -22.395 1.00 91.69 95 GLN A CA 1
ATOM 752 C C . GLN A 1 95 ? 34.885 -5.094 -22.151 1.00 91.69 95 GLN A C 1
ATOM 754 O O . GLN A 1 95 ? 33.729 -5.051 -22.568 1.00 91.69 95 GLN A O 1
ATOM 759 N N . SER A 1 96 ? 35.366 -6.142 -21.479 1.00 89.62 96 SER A N 1
ATOM 760 C CA . SER A 1 96 ? 34.567 -7.316 -21.121 1.00 89.62 96 SER A CA 1
ATOM 761 C C . SER A 1 96 ? 33.405 -6.934 -20.196 1.00 89.62 96 SER A C 1
ATOM 763 O O . SER A 1 96 ? 32.247 -7.192 -20.525 1.00 89.62 96 SER A O 1
ATOM 765 N N . ARG A 1 97 ? 33.684 -6.215 -19.098 1.00 91.38 97 ARG A N 1
ATOM 766 C CA . ARG A 1 97 ? 32.665 -5.746 -18.138 1.00 91.38 97 ARG A CA 1
ATOM 767 C C . ARG A 1 97 ? 31.652 -4.790 -18.758 1.00 91.38 97 ARG A C 1
ATOM 769 O O . ARG A 1 97 ? 30.453 -4.946 -18.534 1.00 91.38 97 ARG A O 1
ATOM 776 N N . LEU A 1 98 ? 32.117 -3.836 -19.564 1.00 92.88 98 LEU A N 1
ATOM 777 C CA . LEU A 1 98 ? 31.240 -2.918 -20.293 1.00 92.88 98 LEU A CA 1
ATOM 778 C C . LEU A 1 98 ? 30.342 -3.674 -21.274 1.00 92.88 98 LEU A C 1
ATOM 780 O O . LEU A 1 98 ? 29.143 -3.412 -21.325 1.00 92.88 98 LEU A O 1
ATOM 784 N N . ARG A 1 99 ? 30.892 -4.655 -22.000 1.00 91.50 99 ARG A N 1
ATOM 785 C CA . ARG A 1 99 ? 30.111 -5.500 -22.907 1.00 91.50 99 ARG A CA 1
ATOM 786 C C . ARG A 1 99 ? 29.035 -6.279 -22.162 1.00 91.50 99 ARG A C 1
ATOM 788 O O . ARG A 1 99 ? 27.911 -6.289 -22.633 1.00 91.50 99 ARG A O 1
ATOM 795 N N . PHE A 1 100 ? 29.322 -6.840 -20.987 1.00 88.50 100 PHE A N 1
ATOM 796 C CA . PHE A 1 100 ? 28.292 -7.524 -20.199 1.00 88.50 100 PHE A CA 1
ATOM 797 C C . PHE A 1 100 ? 27.149 -6.598 -19.781 1.00 88.50 100 PHE A C 1
ATOM 799 O O . PHE A 1 100 ? 25.994 -6.999 -19.873 1.00 88.50 100 PHE A O 1
ATOM 806 N N . LEU A 1 101 ? 27.447 -5.362 -19.365 1.00 90.62 101 LEU A N 1
ATOM 807 C CA . LEU A 1 101 ? 26.415 -4.374 -19.028 1.00 90.62 101 LEU A CA 1
ATOM 808 C C . LEU A 1 101 ? 25.567 -3.983 -20.252 1.00 90.62 101 LEU A C 1
ATOM 810 O O . LEU A 1 101 ? 24.351 -3.838 -20.141 1.00 90.62 101 LEU A O 1
ATOM 814 N N . VAL A 1 102 ? 26.189 -3.854 -21.425 1.00 89.19 102 VAL A N 1
ATOM 815 C CA . VAL A 1 102 ? 25.492 -3.591 -22.697 1.00 89.19 102 VAL A CA 1
ATOM 816 C C . VAL A 1 102 ? 24.655 -4.799 -23.141 1.00 89.19 102 VAL A C 1
ATOM 818 O O . VAL A 1 102 ? 23.511 -4.635 -23.561 1.00 89.19 102 VAL A O 1
ATOM 821 N N . ASP A 1 103 ? 25.177 -6.018 -22.996 1.00 85.56 103 ASP A N 1
ATOM 822 C CA . ASP A 1 103 ? 24.489 -7.262 -23.358 1.00 85.56 103 ASP A CA 1
ATOM 823 C C . ASP A 1 103 ? 23.215 -7.466 -22.523 1.00 85.56 103 ASP A C 1
ATOM 825 O O . ASP A 1 103 ? 22.225 -7.979 -23.036 1.00 85.56 103 ASP A O 1
ATOM 829 N N . VAL A 1 104 ? 23.191 -7.018 -21.261 1.00 86.12 104 VAL A N 1
ATOM 830 C CA . VAL A 1 104 ? 21.976 -7.044 -20.422 1.00 86.12 104 VAL A CA 1
ATOM 831 C C . VAL A 1 104 ? 21.049 -5.837 -20.640 1.00 86.12 104 VAL A C 1
ATOM 833 O O . VAL A 1 104 ? 20.063 -5.695 -19.923 1.00 86.12 104 VAL A O 1
ATOM 836 N N . GLY A 1 105 ? 21.318 -4.967 -21.619 1.00 84.56 105 GLY A N 1
ATOM 837 C CA . GLY A 1 105 ? 20.416 -3.868 -21.990 1.00 84.56 105 GLY A CA 1
ATOM 838 C C . GLY A 1 105 ? 20.558 -2.593 -21.150 1.00 84.56 105 GLY A C 1
ATOM 839 O O . GLY A 1 105 ? 19.597 -1.836 -21.018 1.00 84.56 105 GLY A O 1
ATOM 840 N N . LEU A 1 106 ? 21.717 -2.365 -20.522 1.00 89.00 106 LEU A N 1
ATOM 841 C CA . LEU A 1 106 ? 21.988 -1.175 -19.702 1.00 89.00 106 LEU A CA 1
ATOM 842 C C . LEU A 1 106 ? 22.846 -0.130 -20.431 1.00 89.00 106 LEU A C 1
ATOM 844 O O . LEU A 1 106 ? 23.425 0.747 -19.792 1.00 89.00 106 LEU A O 1
ATOM 848 N N . GLU A 1 107 ? 22.931 -0.177 -21.764 1.00 89.81 107 GLU A N 1
ATOM 849 C CA . GLU A 1 107 ? 23.806 0.697 -22.561 1.00 89.81 107 GLU A CA 1
ATOM 850 C C . GLU A 1 107 ? 23.553 2.203 -22.378 1.00 89.81 107 GLU A C 1
ATOM 852 O O . GLU A 1 107 ? 24.443 3.014 -22.645 1.00 89.81 107 GLU A O 1
ATOM 857 N N . TYR A 1 108 ? 22.351 2.571 -21.927 1.00 87.75 108 TYR A N 1
ATOM 858 C CA . TYR A 1 108 ? 21.918 3.948 -21.703 1.00 87.75 108 TYR A CA 1
ATOM 859 C C . TYR A 1 108 ? 22.358 4.519 -20.348 1.00 87.75 108 TYR A C 1
ATOM 861 O O . TYR A 1 108 ? 22.266 5.729 -20.142 1.00 87.75 108 TYR A O 1
ATOM 869 N N . LEU A 1 109 ? 22.798 3.671 -19.414 1.00 91.25 109 LEU A N 1
ATOM 870 C CA . LEU A 1 109 ? 23.287 4.107 -18.109 1.00 91.25 109 LEU A CA 1
ATOM 871 C C . LEU A 1 109 ? 24.672 4.732 -18.212 1.00 91.25 109 LEU A C 1
ATOM 873 O O . LEU A 1 109 ? 25.394 4.523 -19.180 1.00 91.25 109 LEU A O 1
ATOM 877 N N . THR A 1 110 ? 25.051 5.467 -17.174 1.00 92.69 110 THR A N 1
ATOM 878 C CA . THR A 1 110 ? 26.395 6.020 -16.990 1.00 92.69 110 THR A CA 1
ATOM 879 C C . THR A 1 110 ? 26.991 5.442 -15.706 1.00 92.69 110 THR A C 1
ATOM 881 O O . THR A 1 110 ? 26.254 5.086 -14.782 1.00 92.69 110 THR A O 1
ATOM 884 N N . LEU A 1 111 ? 28.320 5.347 -15.615 1.00 92.44 111 LEU A N 1
ATOM 885 C CA . LEU A 1 111 ? 28.996 4.870 -14.397 1.00 92.44 111 LEU A CA 1
ATOM 886 C C . LEU A 1 111 ? 28.823 5.844 -13.221 1.00 92.44 111 LEU A C 1
ATOM 888 O O . LEU A 1 111 ? 28.886 5.437 -12.064 1.00 92.44 111 LEU A O 1
ATOM 892 N N . ALA A 1 112 ? 28.586 7.124 -13.513 1.00 89.69 112 ALA A N 1
ATOM 893 C CA . ALA A 1 112 ? 28.327 8.155 -12.514 1.00 89.69 112 ALA A CA 1
ATOM 894 C C . ALA A 1 112 ? 26.923 8.065 -11.879 1.00 89.69 112 ALA A C 1
ATOM 896 O O . ALA A 1 112 ? 26.668 8.741 -10.876 1.00 89.69 112 ALA A O 1
ATOM 897 N N . ARG A 1 113 ? 26.000 7.263 -12.438 1.00 88.19 113 ARG A N 1
ATOM 898 C CA . ARG A 1 113 ? 24.617 7.184 -11.947 1.00 88.19 113 ARG A CA 1
ATOM 899 C C . ARG A 1 113 ? 24.576 6.619 -10.513 1.00 88.19 113 ARG A C 1
ATOM 901 O O . ARG A 1 113 ? 25.090 5.526 -10.275 1.00 88.19 113 ARG A O 1
ATOM 908 N N . PRO A 1 114 ? 23.948 7.315 -9.544 1.00 86.38 114 PRO A N 1
ATOM 909 C CA . PRO A 1 114 ? 23.868 6.836 -8.165 1.00 86.38 114 PRO A CA 1
ATOM 910 C C . PRO A 1 114 ? 23.058 5.542 -8.034 1.00 86.38 114 PRO A C 1
ATOM 912 O O . PRO A 1 114 ? 21.952 5.448 -8.569 1.00 86.38 114 PRO A O 1
ATOM 915 N N . ALA A 1 115 ? 23.552 4.593 -7.233 1.00 85.44 115 ALA A N 1
ATOM 916 C CA . ALA A 1 115 ? 22.875 3.321 -6.972 1.00 85.44 115 ALA A CA 1
ATOM 917 C C . ALA A 1 115 ? 21.419 3.456 -6.461 1.00 85.44 115 ALA A C 1
ATOM 919 O O . ALA A 1 115 ? 20.573 2.716 -6.956 1.00 85.44 115 ALA A O 1
ATOM 920 N N . PRO A 1 116 ? 21.069 4.408 -5.562 1.00 81.62 116 PRO A N 1
ATOM 921 C CA . PRO A 1 116 ? 19.684 4.579 -5.101 1.00 81.62 116 PRO A CA 1
ATOM 922 C C . PRO A 1 116 ? 18.701 5.060 -6.177 1.00 81.62 116 PRO A C 1
ATOM 924 O O . PRO A 1 116 ? 17.497 4.942 -5.994 1.00 81.62 116 PRO A O 1
ATOM 927 N N . SER A 1 117 ? 19.203 5.622 -7.284 1.00 81.88 117 SER A N 1
ATOM 928 C CA . SER A 1 117 ? 18.374 6.105 -8.401 1.00 81.88 117 SER A CA 1
ATOM 929 C C . SER A 1 117 ? 18.051 5.020 -9.433 1.00 81.88 117 SER A C 1
ATOM 931 O O . SER A 1 117 ? 17.405 5.305 -10.444 1.00 81.88 117 SER A O 1
ATOM 933 N N . LEU A 1 118 ? 18.568 3.805 -9.237 1.00 84.75 118 LEU A N 1
ATOM 934 C CA . LEU A 1 118 ? 18.334 2.668 -10.118 1.00 84.75 118 LEU A CA 1
ATOM 935 C C . LEU A 1 118 ? 17.034 1.964 -9.727 1.00 84.75 118 LEU A C 1
ATOM 937 O O . LEU A 1 118 ? 16.755 1.755 -8.548 1.00 84.75 118 LEU A O 1
ATOM 941 N N . SER A 1 119 ? 16.268 1.555 -10.731 1.00 78.31 119 SER A N 1
ATOM 942 C CA . SER A 1 119 ? 15.134 0.645 -10.553 1.00 78.31 119 SER A CA 1
ATOM 943 C C . SER A 1 119 ? 15.596 -0.735 -10.067 1.00 78.31 119 SER A C 1
ATOM 945 O O . SER A 1 119 ? 16.755 -1.125 -10.254 1.00 78.31 119 SER A O 1
ATOM 947 N N . GLY A 1 120 ? 14.675 -1.507 -9.481 1.00 77.75 120 GLY A N 1
ATOM 948 C CA . GLY A 1 120 ? 14.950 -2.881 -9.043 1.00 77.75 120 GLY A CA 1
ATOM 949 C C . GLY A 1 120 ? 15.500 -3.755 -10.176 1.00 77.75 120 GLY A C 1
ATOM 950 O O . GLY A 1 120 ? 16.542 -4.391 -10.008 1.00 77.75 120 GLY A O 1
ATOM 951 N N . GLY A 1 121 ? 14.880 -3.689 -11.361 1.00 79.19 121 GLY A N 1
ATOM 952 C CA . GLY A 1 121 ? 15.343 -4.404 -12.553 1.00 79.19 121 GLY A CA 1
ATOM 953 C C . GLY A 1 121 ? 16.723 -3.945 -13.048 1.00 79.19 121 GLY A C 1
ATOM 954 O O . GLY A 1 121 ? 17.555 -4.776 -13.411 1.00 79.19 121 GLY A O 1
ATOM 955 N N . GLU A 1 122 ? 17.030 -2.640 -13.020 1.00 85.06 122 GLU A N 1
ATOM 956 C CA . GLU A 1 122 ? 18.380 -2.143 -13.351 1.00 85.06 122 GLU A CA 1
ATOM 957 C C . GLU A 1 122 ? 19.432 -2.692 -12.374 1.00 85.06 122 GLU A C 1
ATOM 959 O O . GLU A 1 122 ? 20.465 -3.205 -12.807 1.00 85.06 122 GLU A O 1
ATOM 964 N N . MET A 1 123 ? 19.161 -2.647 -11.065 1.00 85.62 123 MET A N 1
ATOM 965 C CA . MET A 1 123 ? 20.059 -3.171 -10.030 1.00 85.62 123 MET A CA 1
ATOM 966 C C . MET A 1 123 ? 20.299 -4.678 -10.187 1.00 85.62 123 MET A C 1
ATOM 968 O O . MET A 1 123 ? 21.438 -5.152 -10.121 1.00 85.62 123 MET A O 1
ATOM 972 N N . GLN A 1 124 ? 19.232 -5.438 -10.436 1.00 84.25 124 GLN A N 1
ATOM 973 C CA . GLN A 1 124 ? 19.304 -6.877 -10.661 1.00 84.25 124 GLN A CA 1
ATOM 974 C C . GLN A 1 124 ? 20.144 -7.216 -11.897 1.00 84.25 124 GLN A C 1
ATOM 976 O O . GLN A 1 124 ? 20.996 -8.104 -11.834 1.00 84.25 124 GLN A O 1
ATOM 981 N N . ARG A 1 125 ? 19.974 -6.479 -13.002 1.00 87.06 125 ARG A N 1
ATOM 982 C CA . ARG A 1 125 ? 20.760 -6.678 -14.229 1.00 87.06 125 ARG A CA 1
ATOM 983 C C . ARG A 1 125 ? 22.228 -6.293 -14.061 1.00 87.06 125 ARG A C 1
ATOM 985 O O . ARG A 1 125 ? 23.087 -7.004 -14.577 1.00 87.06 125 ARG A O 1
ATOM 992 N N . ILE A 1 126 ? 22.546 -5.251 -13.288 1.00 90.12 126 ILE A N 1
ATOM 993 C CA . ILE A 1 126 ? 23.940 -4.936 -12.917 1.00 90.12 126 ILE A CA 1
ATOM 994 C C . ILE A 1 126 ? 24.553 -6.099 -12.136 1.00 90.12 126 ILE A C 1
ATOM 996 O O . ILE A 1 126 ? 25.675 -6.519 -12.428 1.00 90.12 126 ILE A O 1
ATOM 1000 N N . ARG A 1 127 ? 23.810 -6.661 -11.174 1.00 87.94 127 ARG A N 1
ATOM 1001 C CA . ARG A 1 127 ? 24.261 -7.828 -10.412 1.00 87.94 127 ARG A CA 1
ATOM 1002 C C . ARG A 1 127 ? 24.478 -9.033 -11.325 1.00 87.94 127 ARG A C 1
ATOM 1004 O O . ARG A 1 127 ? 25.515 -9.678 -11.207 1.00 87.94 127 ARG A O 1
ATOM 1011 N N . LEU A 1 128 ? 23.564 -9.301 -12.258 1.00 86.19 128 LEU A N 1
ATOM 1012 C CA . LEU A 1 128 ? 23.712 -10.369 -13.250 1.00 86.19 128 LEU A CA 1
ATOM 1013 C C . LEU A 1 128 ? 24.963 -10.161 -14.114 1.00 86.19 128 LEU A C 1
ATOM 1015 O O . LEU A 1 128 ? 25.775 -11.073 -14.225 1.00 86.19 128 LEU A O 1
ATOM 1019 N N . ALA A 1 129 ? 25.172 -8.960 -14.659 1.00 87.38 129 ALA A N 1
ATOM 1020 C CA . ALA A 1 129 ? 26.356 -8.639 -15.456 1.00 87.38 129 ALA A CA 1
ATOM 1021 C C . ALA A 1 129 ? 27.659 -8.834 -14.660 1.00 87.38 129 ALA A C 1
ATOM 1023 O O . ALA A 1 129 ? 28.629 -9.382 -15.185 1.00 87.38 129 ALA A O 1
ATOM 1024 N N . ALA A 1 130 ? 27.672 -8.460 -13.376 1.00 86.56 130 ALA A N 1
ATOM 1025 C CA . ALA A 1 130 ? 28.812 -8.691 -12.491 1.00 86.56 130 ALA A CA 1
ATOM 1026 C C . ALA A 1 130 ? 29.093 -10.189 -12.262 1.00 86.56 130 ALA A C 1
ATOM 1028 O O . ALA A 1 130 ? 30.256 -10.575 -12.168 1.00 86.56 130 ALA A O 1
ATOM 1029 N N . GLN A 1 131 ? 28.052 -11.029 -12.204 1.00 84.06 131 GLN A N 1
ATOM 1030 C CA . GLN A 1 131 ? 28.193 -12.485 -12.077 1.00 84.06 131 GLN A CA 1
ATOM 1031 C C . GLN A 1 131 ? 28.635 -13.154 -13.380 1.00 84.06 131 GLN A C 1
ATOM 1033 O O . GLN A 1 131 ? 29.487 -14.031 -13.354 1.00 84.06 131 GLN A O 1
ATOM 1038 N N . VAL A 1 132 ? 28.134 -12.715 -14.536 1.00 81.94 132 VAL A N 1
ATOM 1039 C CA . VAL A 1 132 ? 28.636 -13.209 -15.831 1.00 81.94 132 VAL A CA 1
ATOM 1040 C C . VAL A 1 132 ? 30.117 -12.843 -16.004 1.00 81.94 132 VAL A C 1
ATOM 1042 O O . VAL A 1 132 ? 30.895 -13.636 -16.532 1.00 81.94 132 VAL A O 1
ATOM 1045 N N . GLY A 1 133 ? 30.525 -11.669 -15.512 1.00 78.00 133 GLY A N 1
ATOM 1046 C CA . GLY A 1 133 ? 31.911 -11.210 -15.550 1.00 78.00 133 GLY A CA 1
ATOM 1047 C C . GLY A 1 133 ? 32.856 -11.864 -14.540 1.00 78.00 133 GLY A C 1
ATOM 1048 O O . GLY A 1 133 ? 34.064 -11.745 -14.714 1.00 78.00 133 GLY A O 1
ATOM 1049 N N . SER A 1 134 ? 32.360 -12.552 -13.505 1.00 81.25 134 SER A N 1
ATOM 1050 C CA . SER A 1 134 ? 33.231 -13.225 -12.529 1.00 81.25 134 SER A CA 1
ATOM 1051 C C . SER A 1 134 ? 33.820 -14.535 -13.060 1.00 81.25 134 SER A C 1
ATOM 1053 O O . SER A 1 134 ? 34.804 -15.019 -12.506 1.00 81.25 134 SER A O 1
ATOM 1055 N N . GLY A 1 135 ? 33.239 -15.098 -14.128 1.00 78.69 135 GLY A N 1
ATOM 1056 C CA . GLY A 1 135 ? 33.714 -16.335 -14.752 1.00 78.69 135 GLY A CA 1
ATOM 1057 C C . GLY A 1 135 ? 33.628 -17.560 -13.839 1.00 78.69 135 GLY A C 1
ATOM 1058 O O . GLY A 1 135 ? 34.356 -18.525 -14.050 1.00 78.69 135 GLY A O 1
ATOM 1059 N N . LEU A 1 136 ? 32.780 -17.516 -12.807 1.00 85.62 136 LEU A N 1
ATOM 1060 C CA . LEU A 1 136 ? 32.582 -18.638 -11.894 1.00 85.62 136 LEU A CA 1
ATOM 1061 C C . LEU A 1 136 ? 31.906 -19.813 -12.617 1.00 85.62 136 LEU A C 1
ATOM 1063 O O . LEU A 1 136 ? 31.008 -19.611 -13.436 1.00 85.62 136 LEU A O 1
ATOM 1067 N N . CYS A 1 137 ? 32.320 -21.032 -12.268 1.00 89.44 137 CYS A N 1
ATOM 1068 C CA . CYS A 1 137 ? 31.754 -22.289 -12.762 1.00 89.44 137 CYS A CA 1
ATOM 1069 C C . CYS A 1 137 ? 31.291 -23.154 -11.580 1.00 89.44 137 CYS A C 1
ATOM 1071 O O . CYS A 1 137 ? 31.841 -23.047 -10.482 1.00 89.44 137 CYS A O 1
ATOM 1073 N N . GLY A 1 138 ? 30.309 -24.036 -11.792 1.00 89.94 138 GLY A N 1
ATOM 1074 C CA . GLY A 1 138 ? 29.781 -24.914 -10.740 1.00 89.94 138 GLY A CA 1
ATOM 1075 C C . GLY A 1 138 ? 28.891 -24.210 -9.709 1.00 89.94 138 GLY A C 1
ATOM 1076 O O . GLY A 1 138 ? 28.654 -24.754 -8.632 1.00 89.94 138 GLY A O 1
ATOM 1077 N N . VAL A 1 139 ? 28.396 -23.008 -10.017 1.00 94.25 139 VAL A N 1
ATOM 1078 C CA . VAL A 1 139 ? 27.526 -22.225 -9.129 1.00 94.25 139 VAL A CA 1
ATOM 1079 C C . VAL A 1 139 ? 26.051 -22.483 -9.456 1.00 94.25 139 VAL A C 1
ATOM 1081 O O . VAL A 1 139 ? 25.664 -22.580 -10.624 1.00 94.25 139 VAL A O 1
ATOM 1084 N N . LEU A 1 140 ? 25.215 -22.571 -8.415 1.00 95.06 140 LEU A N 1
ATOM 1085 C CA . LEU A 1 140 ? 23.756 -22.535 -8.530 1.00 95.06 140 LEU A CA 1
ATOM 1086 C C . LEU A 1 140 ? 23.273 -21.086 -8.412 1.00 95.06 140 LEU A C 1
ATOM 1088 O O . LEU A 1 140 ? 23.259 -20.512 -7.324 1.00 95.06 140 LEU A O 1
ATOM 1092 N N . TYR A 1 141 ? 22.861 -20.503 -9.532 1.00 92.62 141 TYR A N 1
ATOM 1093 C CA . TYR A 1 141 ? 22.240 -19.184 -9.565 1.00 92.62 141 TYR A CA 1
ATOM 1094 C C . TYR A 1 141 ? 20.731 -19.321 -9.401 1.00 92.62 141 TYR A C 1
ATOM 1096 O O . TYR A 1 141 ? 20.078 -19.950 -10.230 1.00 92.62 141 TYR A O 1
ATOM 1104 N N . VAL A 1 142 ? 20.181 -18.705 -8.356 1.00 93.62 142 VAL A N 1
ATOM 1105 C CA . VAL A 1 142 ? 18.732 -18.576 -8.160 1.00 93.62 142 VAL A CA 1
ATOM 1106 C C . VAL A 1 142 ? 18.335 -17.148 -8.518 1.00 93.62 142 VAL A C 1
ATOM 1108 O O . VAL A 1 142 ? 18.813 -16.197 -7.896 1.00 93.62 142 VAL A O 1
ATOM 1111 N N . LEU A 1 143 ? 17.528 -16.999 -9.565 1.00 89.75 143 LEU A N 1
ATOM 1112 C CA . LEU A 1 143 ? 17.106 -15.715 -10.119 1.00 89.75 143 LEU A CA 1
ATOM 1113 C C . LEU A 1 143 ? 15.590 -15.584 -9.985 1.00 89.75 143 LEU A C 1
ATOM 1115 O O . LEU A 1 143 ? 14.853 -16.469 -10.413 1.00 89.75 143 LEU A O 1
ATOM 1119 N N . ASP A 1 144 ? 15.155 -14.472 -9.411 1.00 86.75 144 ASP A N 1
ATOM 1120 C CA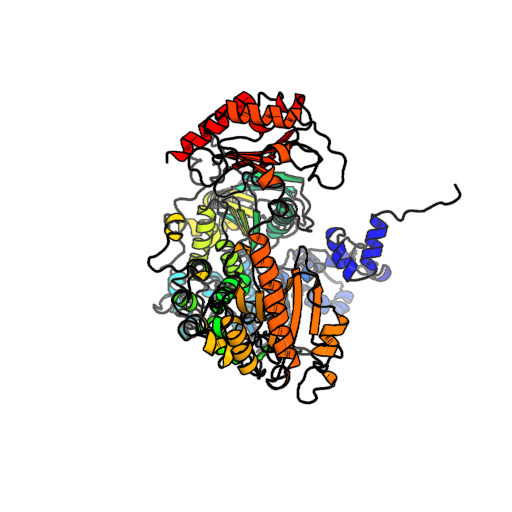 . ASP A 1 144 ? 13.747 -14.139 -9.207 1.00 86.75 144 ASP A CA 1
ATOM 1121 C C . ASP A 1 144 ? 13.333 -13.077 -10.235 1.00 86.75 144 ASP A C 1
ATOM 1123 O O . ASP A 1 144 ? 13.821 -11.952 -10.164 1.00 86.75 144 ASP A O 1
ATOM 1127 N N . GLU A 1 145 ? 12.559 -13.464 -11.249 1.00 85.69 145 GLU A N 1
ATOM 1128 C CA . GLU A 1 145 ? 12.013 -12.604 -12.315 1.00 85.69 145 GLU A CA 1
ATOM 1129 C C . GLU A 1 145 ? 13.005 -11.601 -12.946 1.00 85.69 145 GLU A C 1
ATOM 1131 O O . GLU A 1 145 ? 12.839 -10.382 -12.867 1.00 85.69 145 GLU A O 1
ATOM 1136 N N . PRO A 1 146 ? 14.073 -12.066 -13.619 1.00 86.38 146 PRO A N 1
ATOM 1137 C CA . PRO A 1 146 ? 15.059 -11.177 -14.231 1.00 86.38 146 PRO A CA 1
ATOM 1138 C C . PRO A 1 146 ? 14.508 -10.295 -15.372 1.00 86.38 146 PRO A C 1
ATOM 1140 O O . PRO A 1 146 ? 15.221 -9.388 -15.819 1.00 86.38 146 PRO A O 1
ATOM 1143 N N . THR A 1 147 ? 13.288 -10.541 -15.867 1.00 84.62 147 THR A N 1
ATOM 1144 C CA . THR A 1 147 ? 12.626 -9.704 -16.886 1.00 84.62 147 THR A CA 1
ATOM 1145 C C . THR A 1 147 ? 11.910 -8.468 -16.332 1.00 84.62 147 THR A C 1
ATOM 1147 O O . THR A 1 147 ? 11.422 -7.661 -17.127 1.00 84.62 147 THR A O 1
ATOM 1150 N N . ILE A 1 148 ? 11.894 -8.250 -15.009 1.00 79.38 148 ILE A N 1
ATOM 1151 C CA . ILE A 1 148 ? 11.250 -7.073 -14.398 1.00 79.38 148 ILE A CA 1
ATOM 1152 C C . ILE A 1 148 ? 11.764 -5.763 -15.017 1.00 79.38 148 ILE A C 1
ATOM 1154 O O . ILE A 1 148 ? 12.975 -5.526 -15.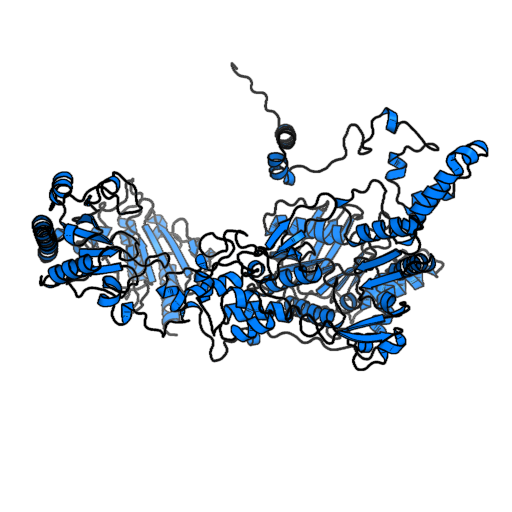174 1.00 79.38 148 ILE A O 1
ATOM 1158 N N . GLY A 1 149 ? 10.819 -4.890 -15.377 1.00 74.38 149 GLY A N 1
ATOM 1159 C CA . GLY A 1 149 ? 11.077 -3.599 -16.007 1.00 74.38 149 GLY A CA 1
ATOM 1160 C C . GLY A 1 149 ? 11.852 -3.677 -17.316 1.00 74.38 149 GLY A C 1
ATOM 1161 O O . GLY A 1 149 ? 12.558 -2.722 -17.669 1.00 74.38 149 GLY A O 1
ATOM 1162 N N . LEU A 1 150 ? 11.794 -4.816 -18.017 1.00 83.00 150 LEU A N 1
ATOM 1163 C CA . LEU A 1 150 ? 12.425 -5.017 -19.316 1.00 83.00 150 LEU A CA 1
ATOM 1164 C C . LEU A 1 150 ? 11.380 -4.977 -20.432 1.00 83.00 150 LEU A C 1
ATOM 1166 O O . LEU A 1 150 ? 10.327 -5.607 -20.385 1.00 83.00 150 LEU A O 1
ATOM 1170 N N . HIS A 1 151 ? 11.677 -4.214 -21.479 1.00 84.50 151 HIS A N 1
ATOM 1171 C CA . HIS A 1 151 ? 10.818 -4.171 -22.653 1.00 84.50 151 HIS A CA 1
ATOM 1172 C C . HIS A 1 151 ? 10.943 -5.483 -23.457 1.00 84.50 151 HIS A C 1
ATOM 1174 O O . HIS A 1 151 ? 12.069 -5.947 -23.644 1.00 84.50 151 HIS A O 1
ATOM 1180 N N . PRO A 1 152 ? 9.860 -6.022 -24.063 1.00 81.88 152 PRO A N 1
ATOM 1181 C CA . PRO A 1 152 ? 9.894 -7.299 -24.800 1.00 81.88 152 PRO A CA 1
ATOM 1182 C C . PRO A 1 152 ? 10.986 -7.410 -25.878 1.00 81.88 152 PRO A C 1
ATOM 1184 O O . PRO A 1 152 ? 11.485 -8.485 -26.191 1.00 81.88 152 PRO A O 1
ATOM 1187 N N . ARG A 1 153 ? 11.402 -6.275 -26.446 1.00 83.19 153 ARG A N 1
ATOM 1188 C CA . ARG A 1 153 ? 12.539 -6.182 -27.380 1.00 83.19 153 ARG A CA 1
ATOM 1189 C C . ARG A 1 153 ? 13.845 -6.727 -26.784 1.00 83.19 153 ARG A C 1
ATOM 1191 O O . ARG A 1 153 ? 14.617 -7.368 -27.498 1.00 83.19 153 ARG A O 1
ATOM 1198 N N . ASP A 1 154 ? 14.099 -6.426 -25.516 1.00 83.19 154 ASP A N 1
ATOM 1199 C CA . ASP A 1 154 ? 15.377 -6.660 -24.846 1.00 83.19 154 ASP A CA 1
ATOM 1200 C C . ASP A 1 154 ? 15.417 -8.034 -24.143 1.00 83.19 154 ASP A C 1
ATOM 1202 O O . ASP A 1 154 ? 16.507 -8.538 -23.862 1.00 83.19 154 ASP A O 1
ATOM 1206 N N . ASN A 1 155 ? 14.269 -8.718 -23.995 1.00 84.81 155 ASN A N 1
ATOM 1207 C CA . ASN A 1 155 ? 14.171 -10.082 -23.446 1.00 84.81 155 ASN A CA 1
ATOM 1208 C C . ASN A 1 155 ? 15.111 -11.065 -24.152 1.00 84.81 155 ASN A C 1
ATOM 1210 O O . ASN A 1 155 ? 15.789 -11.865 -23.511 1.00 84.81 155 ASN A O 1
ATOM 1214 N N . ARG A 1 156 ? 15.239 -10.967 -25.479 1.00 85.12 156 ARG A N 1
ATOM 1215 C CA . ARG A 1 156 ? 16.131 -11.849 -26.252 1.00 85.12 156 ARG A CA 1
ATOM 1216 C C . ARG A 1 156 ? 17.599 -11.697 -25.871 1.00 85.12 156 ARG A C 1
ATOM 1218 O O . ARG A 1 156 ? 18.330 -12.687 -25.887 1.00 85.12 156 ARG A O 1
ATOM 1225 N N . ARG A 1 157 ? 18.032 -10.476 -25.542 1.00 84.88 157 ARG A N 1
ATOM 1226 C CA . ARG A 1 157 ? 19.411 -10.214 -25.109 1.00 84.88 157 ARG A CA 1
ATOM 1227 C C . ARG A 1 157 ? 19.660 -10.817 -23.729 1.00 84.88 157 ARG A C 1
ATOM 1229 O O . ARG A 1 157 ? 20.652 -11.517 -23.541 1.00 84.88 157 ARG A O 1
ATOM 1236 N N . LEU A 1 158 ? 18.704 -10.649 -22.814 1.00 87.88 158 LEU A N 1
ATOM 1237 C CA . LEU A 1 158 ? 18.751 -11.263 -21.489 1.00 87.88 158 LEU A CA 1
ATOM 1238 C C . LEU A 1 158 ? 18.795 -12.797 -21.573 1.00 87.88 158 LEU A C 1
ATOM 1240 O O . LEU A 1 158 ? 19.669 -13.410 -20.969 1.00 87.88 158 LEU A O 1
ATOM 1244 N N . ILE A 1 159 ? 17.925 -13.423 -22.372 1.00 90.38 159 ILE A N 1
ATOM 1245 C CA . ILE A 1 159 ? 17.916 -14.883 -22.573 1.00 90.38 159 ILE A CA 1
ATOM 1246 C C . ILE A 1 159 ? 19.272 -15.370 -23.102 1.00 90.38 159 ILE A C 1
ATOM 1248 O O . ILE A 1 159 ? 19.785 -16.392 -22.643 1.00 90.38 159 ILE A O 1
ATOM 1252 N N . ALA A 1 160 ? 19.885 -14.642 -24.041 1.00 89.19 160 ALA A N 1
ATOM 1253 C CA . ALA A 1 160 ? 21.214 -14.979 -24.544 1.00 89.19 160 ALA A CA 1
ATOM 1254 C C . ALA A 1 160 ? 22.288 -14.896 -23.443 1.00 89.19 160 ALA A C 1
ATOM 1256 O O . ALA A 1 160 ? 23.125 -15.796 -23.337 1.00 89.19 160 ALA A O 1
ATOM 1257 N N . ALA A 1 161 ? 22.239 -13.870 -22.589 1.00 86.94 161 ALA A N 1
ATOM 1258 C CA . ALA A 1 161 ? 23.143 -13.732 -21.448 1.00 86.94 161 ALA A CA 1
ATOM 1259 C C . ALA A 1 161 ? 22.952 -14.853 -20.406 1.00 86.94 161 ALA A C 1
ATOM 1261 O O . ALA A 1 161 ? 23.937 -15.405 -19.915 1.00 86.94 161 ALA A O 1
ATOM 1262 N N . LEU A 1 162 ? 21.707 -15.245 -20.116 1.00 90.62 162 LEU A N 1
ATOM 1263 C CA . LEU A 1 162 ? 21.387 -16.351 -19.204 1.00 90.62 162 LEU A CA 1
ATOM 1264 C C . LEU A 1 162 ? 21.900 -17.695 -19.740 1.00 90.62 162 LEU A C 1
ATOM 1266 O O . LEU A 1 162 ? 22.521 -18.457 -19.000 1.00 90.62 162 LEU A O 1
ATOM 1270 N N . LYS A 1 163 ? 21.718 -17.962 -21.040 1.00 91.38 163 LYS A N 1
ATOM 1271 C CA . LYS A 1 163 ? 22.271 -19.161 -21.692 1.00 91.38 163 LYS A CA 1
ATOM 1272 C C . LYS A 1 163 ? 23.793 -19.176 -21.638 1.00 91.38 163 LYS A C 1
ATOM 1274 O O . LYS A 1 163 ? 24.366 -20.193 -21.276 1.00 91.38 163 LYS A O 1
ATOM 1279 N N . LYS A 1 164 ? 24.444 -18.037 -21.882 1.00 88.25 164 LYS A N 1
ATOM 1280 C CA . LYS A 1 164 ? 25.897 -17.910 -21.726 1.00 88.25 164 LYS A CA 1
ATOM 1281 C C . LYS A 1 164 ? 26.348 -18.227 -20.296 1.00 88.25 164 LYS A C 1
ATOM 1283 O O . LYS A 1 164 ? 27.324 -18.947 -20.131 1.00 88.25 164 LYS A O 1
ATOM 1288 N N . LEU A 1 165 ? 25.638 -17.737 -19.275 1.00 89.31 165 LEU A N 1
ATOM 1289 C CA . LEU A 1 165 ? 25.958 -18.027 -17.871 1.00 89.31 165 LEU A CA 1
ATOM 1290 C C . LEU A 1 165 ? 25.825 -19.520 -17.541 1.00 89.31 165 LEU A C 1
ATOM 1292 O O . LEU A 1 165 ? 26.683 -20.064 -16.848 1.00 89.31 165 LEU A O 1
ATOM 1296 N N . ARG A 1 166 ? 24.784 -20.181 -18.061 1.00 92.88 166 ARG A N 1
ATOM 1297 C CA . ARG A 1 166 ? 24.589 -21.637 -17.967 1.00 92.88 166 ARG A CA 1
ATOM 1298 C C . ARG A 1 166 ? 25.722 -22.397 -18.659 1.00 92.88 166 ARG A C 1
ATOM 1300 O O . ARG A 1 166 ? 26.314 -23.292 -18.064 1.00 92.88 166 ARG A O 1
ATOM 1307 N N . ASP A 1 167 ? 26.054 -22.009 -19.888 1.00 92.00 167 ASP A N 1
ATOM 1308 C CA . ASP A 1 167 ? 27.028 -22.700 -20.744 1.00 92.00 167 ASP A CA 1
ATOM 1309 C C . ASP A 1 167 ? 28.475 -22.589 -20.226 1.00 92.00 167 ASP A C 1
ATOM 1311 O O . ASP A 1 167 ? 29.322 -23.393 -20.604 1.00 92.00 167 ASP A O 1
ATOM 1315 N N . LEU A 1 168 ? 28.756 -21.662 -19.300 1.00 89.44 168 LEU A N 1
ATOM 1316 C CA . LEU A 1 168 ? 30.006 -21.636 -18.524 1.00 89.44 168 LEU A CA 1
ATOM 1317 C C . LEU A 1 168 ? 30.144 -22.821 -17.543 1.00 89.44 168 LEU A C 1
ATOM 1319 O O . LEU A 1 168 ? 31.193 -22.985 -16.928 1.00 89.44 168 LEU A O 1
ATOM 1323 N N . GLY A 1 169 ? 29.114 -23.660 -17.395 1.00 92.25 169 GLY A N 1
ATOM 1324 C CA . GLY A 1 169 ? 29.092 -24.790 -16.463 1.00 92.25 169 GLY A CA 1
ATOM 1325 C C . GLY A 1 169 ? 28.375 -24.473 -15.150 1.00 92.25 169 GLY A C 1
ATOM 1326 O O . GLY A 1 169 ? 28.726 -25.023 -14.107 1.00 92.25 169 GLY A O 1
ATOM 1327 N N . ASN A 1 170 ? 27.392 -23.571 -15.185 1.00 94.62 170 ASN A N 1
ATOM 1328 C CA . ASN A 1 170 ? 26.567 -23.213 -14.032 1.00 94.62 170 ASN A CA 1
ATOM 1329 C C . ASN A 1 170 ? 25.144 -23.753 -14.175 1.00 94.62 170 ASN A C 1
ATOM 1331 O O . ASN A 1 170 ? 24.655 -23.988 -15.280 1.00 94.62 170 ASN A O 1
ATOM 1335 N N . THR A 1 171 ? 24.451 -23.894 -13.045 1.00 95.31 171 THR A N 1
ATOM 1336 C CA . THR A 1 171 ? 23.021 -24.229 -13.023 1.00 95.31 171 THR A CA 1
ATOM 1337 C C . THR A 1 171 ? 22.218 -22.978 -12.704 1.00 95.31 171 THR A C 1
ATOM 1339 O O . THR A 1 171 ? 22.514 -22.285 -11.733 1.00 95.31 171 THR A O 1
ATOM 1342 N N . LEU A 1 172 ? 21.203 -22.679 -13.514 1.00 94.94 172 LEU A N 1
ATOM 1343 C CA . LEU A 1 172 ? 20.304 -21.547 -13.297 1.00 94.94 172 LEU A CA 1
ATOM 1344 C C . LEU A 1 172 ? 18.923 -22.077 -12.903 1.00 94.94 172 LEU A C 1
ATOM 1346 O O . LEU A 1 172 ? 18.300 -22.812 -13.667 1.00 94.94 172 LEU A O 1
ATOM 1350 N N . LEU A 1 173 ? 18.451 -21.682 -11.725 1.00 95.62 173 LEU A N 1
ATOM 1351 C CA . LEU A 1 173 ? 17.074 -21.847 -11.280 1.00 95.62 173 LEU A CA 1
ATOM 1352 C C . LEU A 1 173 ? 16.390 -20.483 -11.379 1.00 95.62 173 LEU A C 1
ATOM 1354 O O . LEU A 1 173 ? 16.758 -19.553 -10.665 1.00 95.62 173 LEU A O 1
ATOM 1358 N N . ILE A 1 174 ? 15.433 -20.357 -12.293 1.00 93.12 174 ILE A N 1
ATOM 1359 C CA . ILE A 1 174 ? 14.783 -19.083 -12.604 1.00 93.12 174 ILE A CA 1
ATOM 1360 C C . ILE A 1 174 ? 13.300 -19.201 -12.263 1.00 93.12 174 ILE A C 1
ATOM 1362 O O . ILE A 1 174 ? 12.631 -20.107 -12.760 1.00 93.12 174 ILE A O 1
ATOM 1366 N N . VAL A 1 175 ? 12.805 -18.285 -11.435 1.00 91.62 175 VAL A N 1
ATOM 1367 C CA . VAL A 1 175 ? 11.371 -18.056 -11.225 1.00 91.62 175 VAL A CA 1
ATOM 1368 C C . VAL A 1 175 ? 10.935 -17.002 -12.236 1.00 91.62 175 VAL A C 1
ATOM 1370 O O . VAL A 1 175 ? 11.501 -15.914 -12.253 1.00 91.62 175 VAL A O 1
ATOM 1373 N N . GLU A 1 176 ? 10.007 -17.345 -13.129 1.00 89.81 176 GLU A N 1
ATOM 1374 C CA . GLU A 1 176 ? 9.573 -16.465 -14.217 1.00 89.81 176 GLU A CA 1
ATOM 1375 C C . GLU A 1 176 ? 8.129 -16.723 -14.642 1.00 89.81 176 GLU A C 1
ATOM 1377 O O . GLU A 1 176 ? 7.604 -17.836 -14.530 1.00 89.81 176 GLU A O 1
ATOM 1382 N N . HIS A 1 177 ? 7.537 -15.682 -15.221 1.00 87.56 177 HIS A N 1
ATOM 1383 C CA . HIS A 1 177 ? 6.209 -15.700 -15.823 1.00 87.56 177 HIS A CA 1
ATOM 1384 C C . HIS A 1 177 ? 6.225 -15.208 -17.281 1.00 87.56 177 HIS A C 1
ATOM 1386 O O . HIS A 1 177 ? 5.233 -15.390 -17.992 1.00 87.56 177 HIS A O 1
ATOM 1392 N N . ASP A 1 178 ? 7.334 -14.638 -17.776 1.00 87.06 178 ASP A N 1
ATOM 1393 C CA . ASP A 1 178 ? 7.436 -14.202 -19.171 1.00 87.06 178 ASP A CA 1
ATOM 1394 C C . ASP A 1 178 ? 7.397 -15.382 -20.158 1.00 87.06 178 ASP A C 1
ATOM 1396 O O . ASP A 1 178 ? 8.127 -16.373 -20.043 1.00 87.06 178 ASP A O 1
ATOM 1400 N N . ARG A 1 179 ? 6.559 -15.256 -21.195 1.00 84.00 179 ARG A N 1
ATOM 1401 C CA . ARG A 1 179 ? 6.352 -16.325 -22.184 1.00 84.00 179 ARG A CA 1
ATOM 1402 C C . ARG A 1 179 ? 7.613 -16.658 -22.975 1.00 84.00 179 ARG A C 1
ATOM 1404 O O . ARG A 1 179 ? 7.822 -17.833 -23.278 1.00 84.00 179 ARG A O 1
ATOM 1411 N N . GLU A 1 180 ? 8.426 -15.666 -23.349 1.00 86.31 180 GLU A N 1
ATOM 1412 C CA . GLU A 1 180 ? 9.637 -15.912 -24.142 1.00 86.31 180 GLU A CA 1
ATOM 1413 C C . GLU A 1 180 ? 10.698 -16.630 -23.302 1.00 86.31 180 GLU A C 1
ATOM 1415 O O . GLU A 1 180 ? 11.325 -17.577 -23.790 1.00 86.31 180 GLU A O 1
ATOM 1420 N N . VAL A 1 181 ? 10.860 -16.242 -22.032 1.00 88.94 181 VAL A N 1
ATOM 1421 C CA . VAL A 1 181 ? 11.810 -16.899 -21.121 1.00 88.94 181 VAL A CA 1
ATOM 1422 C C . VAL A 1 181 ? 11.384 -18.333 -20.829 1.00 88.94 181 VAL A C 1
ATOM 1424 O O . VAL A 1 181 ? 12.181 -19.249 -21.058 1.00 88.94 181 VAL A O 1
ATOM 1427 N N . VAL A 1 182 ? 10.127 -18.548 -20.427 1.00 90.19 182 VAL A N 1
ATOM 1428 C CA . VAL A 1 182 ? 9.581 -19.883 -20.122 1.00 90.19 182 VAL A CA 1
ATOM 1429 C C . VAL A 1 182 ? 9.678 -20.815 -21.331 1.00 90.19 182 VAL A C 1
ATOM 1431 O O . VAL A 1 182 ? 10.086 -21.967 -21.191 1.00 90.19 182 VAL A O 1
ATOM 1434 N N . ALA A 1 183 ? 9.374 -20.328 -22.539 1.00 88.00 183 ALA A N 1
ATOM 1435 C CA . ALA A 1 183 ? 9.493 -21.125 -23.762 1.00 88.00 183 ALA A CA 1
ATOM 1436 C C . ALA A 1 183 ? 10.947 -21.482 -24.121 1.00 88.00 183 ALA A C 1
ATOM 1438 O O . ALA A 1 183 ? 11.182 -22.476 -24.809 1.00 88.00 183 ALA A O 1
ATOM 1439 N N . SER A 1 184 ? 11.921 -20.682 -23.676 1.00 90.31 184 SER A N 1
ATOM 1440 C CA . SER A 1 184 ? 13.346 -20.878 -23.964 1.00 90.31 184 SER A CA 1
ATOM 1441 C C . SER A 1 184 ? 14.080 -21.789 -22.972 1.00 90.31 184 SER A C 1
ATOM 1443 O O . SER A 1 184 ? 15.252 -22.102 -23.214 1.00 90.31 184 SER A O 1
ATOM 1445 N N . ALA A 1 185 ? 13.413 -22.186 -21.883 1.00 93.62 185 ALA A N 1
ATOM 1446 C CA . ALA A 1 185 ? 13.977 -22.989 -20.805 1.00 93.62 185 ALA A CA 1
ATOM 1447 C C . ALA A 1 185 ? 14.247 -24.442 -21.230 1.00 93.62 185 ALA A C 1
ATOM 1449 O O . ALA A 1 185 ? 13.459 -25.055 -21.952 1.00 93.62 185 ALA A O 1
ATOM 1450 N N . ASP A 1 186 ? 15.336 -25.024 -20.719 1.00 94.62 186 ASP A N 1
ATOM 1451 C CA . ASP A 1 186 ? 15.681 -26.430 -20.979 1.00 94.62 186 ASP A CA 1
ATOM 1452 C C . ASP A 1 186 ? 14.722 -27.388 -20.251 1.00 94.62 186 ASP A C 1
ATOM 1454 O O . ASP A 1 186 ? 14.320 -28.429 -20.779 1.00 94.62 186 ASP A O 1
ATOM 1458 N N . LYS A 1 187 ? 14.330 -27.015 -19.028 1.00 95.12 187 LYS A N 1
ATOM 1459 C CA . LYS A 1 187 ? 13.375 -27.731 -18.182 1.00 95.12 187 LYS A CA 1
ATOM 1460 C C . LYS A 1 187 ? 12.497 -26.719 -17.452 1.00 95.12 187 LYS A C 1
ATOM 1462 O O . LYS A 1 187 ? 13.002 -25.753 -16.892 1.00 95.12 187 LYS A O 1
ATOM 1467 N N . LEU A 1 188 ? 11.197 -26.979 -17.444 1.00 95.06 188 LEU A N 1
ATOM 1468 C CA . LEU A 1 188 ? 10.176 -26.217 -16.741 1.00 95.06 188 LEU A CA 1
ATOM 1469 C C . LEU A 1 188 ? 9.615 -27.061 -15.592 1.00 95.06 188 LEU A C 1
ATOM 1471 O O . LEU A 1 188 ? 9.353 -28.256 -15.764 1.00 95.06 188 LEU A O 1
ATOM 1475 N N . LEU A 1 189 ? 9.449 -26.430 -14.433 1.00 94.12 189 LEU A N 1
ATOM 1476 C CA . LEU A 1 189 ? 8.754 -26.970 -13.268 1.00 94.12 189 LEU A CA 1
ATOM 1477 C C . LEU A 1 189 ? 7.541 -26.072 -13.021 1.00 94.12 189 LEU A C 1
ATOM 1479 O O . LEU A 1 189 ? 7.711 -24.910 -12.666 1.00 94.12 189 LEU A O 1
ATOM 1483 N N . ASP A 1 190 ? 6.343 -26.593 -13.261 1.00 92.25 190 ASP A N 1
ATOM 1484 C CA . ASP A 1 190 ? 5.097 -25.861 -13.038 1.00 92.25 190 ASP A CA 1
ATOM 1485 C C . ASP A 1 190 ? 4.575 -26.168 -11.636 1.00 92.25 190 ASP A C 1
ATOM 1487 O O . ASP A 1 190 ? 4.307 -27.330 -11.309 1.00 92.25 190 ASP A O 1
ATOM 1491 N N . PHE A 1 191 ? 4.453 -25.130 -10.813 1.00 90.19 191 PHE A N 1
ATOM 1492 C CA . PHE A 1 191 ? 3.906 -25.223 -9.464 1.00 90.19 191 PHE A CA 1
ATOM 1493 C C . PHE A 1 191 ? 2.409 -24.916 -9.487 1.00 90.19 191 PHE A C 1
ATOM 1495 O O . PHE A 1 191 ? 1.963 -23.988 -10.157 1.00 90.19 191 PHE A O 1
ATOM 1502 N N . GLY A 1 192 ? 1.622 -25.681 -8.739 1.00 85.62 192 GLY A N 1
ATOM 1503 C CA . GLY A 1 192 ? 0.173 -25.515 -8.694 1.00 85.62 192 GLY A CA 1
ATOM 1504 C C . GLY A 1 192 ? -0.481 -26.485 -7.709 1.00 85.62 192 GLY A C 1
ATOM 1505 O O . GLY A 1 192 ? 0.203 -26.959 -6.798 1.00 85.62 192 GLY A O 1
ATOM 1506 N N . PRO A 1 193 ? -1.783 -26.791 -7.876 1.00 83.12 193 PRO A N 1
ATOM 1507 C CA . PRO A 1 193 ? -2.711 -26.256 -8.888 1.00 83.12 193 PRO A CA 1
ATOM 1508 C C . PRO A 1 193 ? -3.255 -24.847 -8.579 1.00 83.12 193 PRO A C 1
ATOM 1510 O O . PRO A 1 193 ? -3.873 -24.236 -9.446 1.00 83.12 193 PRO A O 1
ATOM 1513 N N . ALA A 1 194 ? -3.046 -24.322 -7.369 1.00 78.56 194 ALA A N 1
ATOM 1514 C CA . ALA A 1 194 ? -3.491 -22.987 -6.958 1.00 78.56 194 ALA A CA 1
ATOM 1515 C C . ALA A 1 194 ? -2.455 -22.304 -6.044 1.00 78.56 194 ALA A C 1
ATOM 1517 O O . ALA A 1 194 ? -1.386 -22.850 -5.792 1.00 78.56 194 ALA A O 1
ATOM 1518 N N . ALA A 1 195 ? -2.747 -21.094 -5.560 1.00 78.56 195 ALA A N 1
ATOM 1519 C CA . ALA A 1 195 ? -1.848 -20.336 -4.689 1.00 78.56 195 ALA A CA 1
ATOM 1520 C C . ALA A 1 195 ? -1.992 -20.697 -3.192 1.00 78.56 195 ALA A C 1
ATOM 1522 O O . ALA A 1 195 ? -3.011 -21.224 -2.730 1.00 78.56 195 ALA A O 1
ATOM 1523 N N . GLY A 1 196 ? -0.953 -20.380 -2.411 1.00 76.19 196 GLY A N 1
ATOM 1524 C CA . GLY A 1 196 ? -0.882 -20.609 -0.964 1.00 76.19 196 GLY A CA 1
ATOM 1525 C C . GLY A 1 196 ? -1.065 -22.072 -0.563 1.00 76.19 196 GLY A C 1
ATOM 1526 O O . GLY A 1 196 ? -0.399 -22.951 -1.095 1.00 76.19 196 GLY A O 1
ATOM 1527 N N . ARG A 1 197 ? -1.963 -22.346 0.394 1.00 72.44 197 ARG A N 1
ATOM 1528 C CA . ARG A 1 197 ? -2.157 -23.702 0.953 1.00 72.44 197 ARG A CA 1
ATOM 1529 C C . ARG A 1 197 ? -2.680 -24.740 -0.045 1.00 72.44 197 ARG A C 1
ATOM 1531 O O . ARG A 1 197 ? -2.646 -25.924 0.255 1.00 72.44 197 ARG A O 1
ATOM 1538 N N . PHE A 1 198 ? -3.243 -24.281 -1.161 1.00 77.50 198 PHE A N 1
ATOM 1539 C CA . PHE A 1 198 ? -3.780 -25.128 -2.224 1.00 77.50 198 PHE A CA 1
ATOM 1540 C C . PHE A 1 198 ? -2.755 -25.363 -3.347 1.00 77.50 198 PHE A C 1
ATOM 1542 O O . PHE A 1 198 ? -3.095 -25.946 -4.374 1.00 77.50 198 PHE A O 1
ATOM 1549 N N . GLY A 1 199 ? -1.528 -24.868 -3.164 1.00 84.75 199 GLY A N 1
ATOM 1550 C CA . GLY A 1 199 ? -0.390 -25.082 -4.046 1.00 84.75 199 GLY A CA 1
ATOM 1551 C C . GLY A 1 199 ? 0.766 -25.780 -3.343 1.00 84.75 199 GLY A C 1
ATOM 1552 O O . GLY A 1 199 ? 0.589 -26.472 -2.345 1.00 84.75 199 GLY A O 1
ATOM 1553 N N . GLY A 1 200 ? 1.974 -25.547 -3.855 1.00 85.56 200 GLY A N 1
ATOM 1554 C CA . GLY A 1 200 ? 3.207 -26.127 -3.314 1.00 85.56 200 GLY A CA 1
ATOM 1555 C C . GLY A 1 200 ? 3.566 -27.491 -3.905 1.00 85.56 200 GLY A C 1
ATOM 1556 O O . GLY A 1 200 ? 4.559 -28.086 -3.493 1.00 85.56 200 GLY A O 1
ATOM 1557 N N . GLU A 1 201 ? 2.806 -27.962 -4.894 1.00 91.25 201 GLU A N 1
ATOM 1558 C CA . GLU A 1 201 ? 3.069 -29.206 -5.612 1.00 91.25 201 GLU A CA 1
ATOM 1559 C C . GLU A 1 201 ? 3.567 -28.921 -7.034 1.00 91.25 201 GLU A C 1
ATOM 1561 O O . GLU A 1 201 ? 3.164 -27.944 -7.670 1.00 91.25 201 GLU A O 1
ATOM 1566 N N . ILE A 1 202 ? 4.436 -29.791 -7.555 1.00 92.56 202 ILE A N 1
ATOM 1567 C CA . ILE A 1 202 ? 4.870 -29.740 -8.957 1.00 92.56 202 ILE A CA 1
ATOM 1568 C C . ILE A 1 202 ? 3.832 -30.492 -9.793 1.00 92.56 202 ILE A C 1
ATOM 1570 O O . ILE A 1 202 ? 3.862 -31.720 -9.879 1.00 92.56 202 ILE A O 1
ATOM 1574 N N . VAL A 1 203 ? 2.914 -29.753 -10.416 1.00 92.81 203 VAL A N 1
ATOM 1575 C CA . VAL A 1 203 ? 1.793 -30.315 -11.192 1.00 92.81 203 VAL A CA 1
ATOM 1576 C C . VAL A 1 203 ? 2.216 -30.800 -12.578 1.00 92.81 203 VAL A C 1
ATOM 1578 O O . VAL A 1 203 ? 1.590 -31.685 -13.164 1.00 92.81 203 VAL A O 1
ATOM 1581 N N . ALA A 1 204 ? 3.295 -30.235 -13.119 1.00 92.50 204 ALA A N 1
ATOM 1582 C CA . ALA A 1 204 ? 3.903 -30.681 -14.360 1.00 92.50 204 ALA A CA 1
ATOM 1583 C C . ALA A 1 204 ? 5.403 -30.374 -14.365 1.00 92.50 204 ALA A C 1
ATOM 1585 O O . ALA A 1 204 ? 5.851 -29.346 -13.866 1.00 92.50 204 ALA A O 1
ATOM 1586 N N . GLN A 1 205 ? 6.192 -31.259 -14.970 1.00 94.12 205 GLN A N 1
ATOM 1587 C CA . GLN A 1 205 ? 7.625 -31.046 -15.151 1.00 94.12 205 GLN A CA 1
ATOM 1588 C C . GLN A 1 205 ? 8.113 -31.616 -16.480 1.00 94.12 205 GLN A C 1
ATOM 1590 O O . GLN A 1 205 ? 7.626 -32.64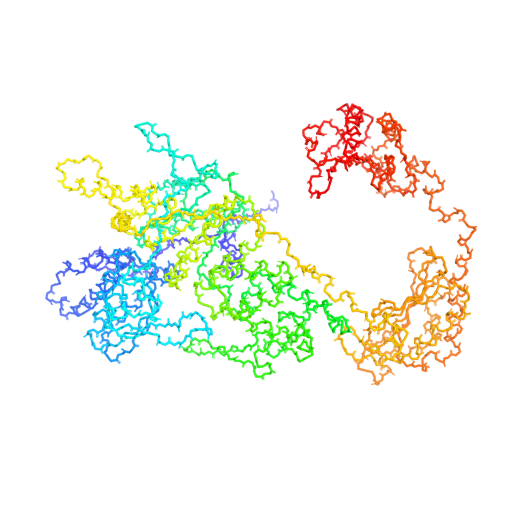6 -16.946 1.00 94.12 205 GLN A O 1
ATOM 1595 N N . GLY A 1 206 ? 9.109 -30.965 -17.073 1.00 93.50 206 GLY A N 1
ATOM 1596 C CA . GLY A 1 206 ? 9.739 -31.397 -18.321 1.00 93.50 206 GLY A CA 1
ATOM 1597 C C . GLY A 1 206 ? 10.048 -30.218 -19.239 1.00 93.50 206 GLY A C 1
ATOM 1598 O O . GLY A 1 206 ? 9.971 -29.072 -18.808 1.00 93.50 206 GLY A O 1
ATOM 1599 N N . PRO A 1 207 ? 10.400 -30.461 -20.510 1.00 93.81 207 PRO A N 1
ATOM 1600 C CA . PRO A 1 207 ? 10.563 -29.385 -21.482 1.00 93.81 207 PRO A CA 1
ATOM 1601 C C . PRO A 1 207 ? 9.261 -28.572 -21.641 1.00 93.81 207 PRO A C 1
ATOM 1603 O O . PRO A 1 207 ? 8.179 -29.168 -21.569 1.00 93.81 207 PRO A O 1
ATOM 1606 N N . PRO A 1 208 ? 9.316 -27.259 -21.941 1.00 92.31 208 PRO A N 1
ATOM 1607 C CA . PRO A 1 208 ? 8.120 -26.414 -22.076 1.00 92.31 208 PRO A CA 1
ATOM 1608 C C . PRO A 1 208 ? 7.060 -26.979 -23.037 1.00 92.31 208 PRO A C 1
ATOM 1610 O O . PRO A 1 208 ? 5.866 -26.948 -22.750 1.00 92.31 208 PRO A O 1
ATOM 1613 N N . ALA A 1 209 ? 7.488 -27.600 -24.142 1.00 90.75 209 ALA A N 1
ATOM 1614 C CA . ALA A 1 209 ? 6.592 -28.247 -25.104 1.00 90.75 209 ALA A CA 1
ATOM 1615 C C . ALA A 1 209 ? 5.840 -29.472 -24.538 1.00 90.75 209 ALA A C 1
ATOM 1617 O O . ALA A 1 209 ? 4.755 -29.803 -25.015 1.00 90.75 209 ALA A O 1
ATOM 1618 N N . ALA A 1 210 ? 6.405 -30.165 -23.543 1.00 91.12 210 ALA A N 1
ATOM 1619 C CA . ALA A 1 210 ? 5.739 -31.263 -22.846 1.00 91.12 210 ALA A CA 1
ATOM 1620 C C . ALA A 1 210 ? 4.742 -30.733 -21.806 1.00 91.12 210 ALA A C 1
ATOM 1622 O O . ALA A 1 210 ? 3.605 -31.202 -21.769 1.00 91.12 210 ALA A O 1
ATOM 1623 N N . VAL A 1 211 ? 5.131 -29.711 -21.035 1.00 90.12 211 VAL A N 1
ATOM 1624 C CA . VAL A 1 211 ? 4.257 -29.052 -20.048 1.00 90.12 211 VAL A CA 1
ATOM 1625 C C . VAL A 1 211 ? 3.036 -28.417 -20.722 1.00 90.12 211 VAL A C 1
ATOM 1627 O O . VAL A 1 211 ? 1.921 -28.591 -20.243 1.00 90.12 211 VAL A O 1
ATOM 1630 N N . ALA A 1 212 ? 3.204 -27.809 -21.902 1.00 89.94 212 ALA A N 1
ATOM 1631 C CA . ALA A 1 212 ? 2.107 -27.248 -22.698 1.00 89.94 212 ALA A CA 1
ATOM 1632 C C . ALA A 1 212 ? 1.016 -28.269 -23.089 1.00 89.94 212 ALA A C 1
ATOM 1634 O O . ALA A 1 212 ? -0.118 -27.885 -23.381 1.00 89.94 212 ALA A O 1
ATOM 1635 N N . ARG A 1 213 ? 1.338 -29.571 -23.107 1.00 89.19 213 ARG A N 1
ATOM 1636 C CA . ARG A 1 213 ? 0.382 -30.656 -23.392 1.00 89.19 213 ARG A CA 1
ATOM 1637 C C . ARG A 1 213 ? -0.254 -31.253 -22.136 1.00 89.19 213 ARG A C 1
ATOM 1639 O O . ARG A 1 213 ? -1.218 -32.004 -22.268 1.00 89.19 213 ARG A O 1
ATOM 1646 N N . SER A 1 214 ? 0.262 -30.943 -20.948 1.00 87.38 214 SER A N 1
ATOM 1647 C CA . SER A 1 214 ? -0.268 -31.461 -19.688 1.00 87.38 214 SER A CA 1
ATOM 1648 C C . SER A 1 214 ? -1.601 -30.799 -19.344 1.00 87.38 214 SER A C 1
ATOM 1650 O O . SER A 1 214 ? -1.703 -29.575 -19.323 1.00 87.38 214 SER A O 1
ATOM 1652 N N . GLY A 1 215 ? -2.621 -31.607 -19.044 1.00 81.44 215 GLY A N 1
ATOM 1653 C CA . GLY A 1 215 ? -3.921 -31.114 -18.575 1.00 81.44 215 GLY A CA 1
ATOM 1654 C C . GLY A 1 215 ? -3.928 -30.665 -17.110 1.00 81.44 215 GLY A C 1
ATOM 1655 O O . GLY A 1 215 ? -4.823 -29.926 -16.722 1.00 81.44 215 GLY A O 1
ATOM 1656 N N . ALA A 1 216 ? -2.939 -31.089 -16.314 1.00 84.38 216 ALA A N 1
ATOM 1657 C CA . ALA A 1 216 ? -2.806 -30.718 -14.901 1.00 84.38 216 ALA A CA 1
ATOM 1658 C C . ALA A 1 216 ? -2.060 -29.386 -14.690 1.00 84.38 216 ALA A C 1
ATOM 1660 O O . ALA A 1 216 ? -2.079 -28.832 -13.596 1.00 84.38 216 ALA A O 1
ATOM 1661 N N . SER A 1 217 ? -1.386 -28.885 -15.730 1.00 87.12 217 SER A N 1
ATOM 1662 C CA . SER A 1 217 ? -0.608 -27.648 -15.682 1.00 87.12 217 SER A CA 1
ATOM 1663 C C . SER A 1 217 ? -1.523 -26.426 -15.755 1.00 87.12 217 SER A C 1
ATOM 1665 O O . SER A 1 217 ? -2.369 -26.339 -16.645 1.00 87.12 217 SER A O 1
ATOM 1667 N N . VAL A 1 218 ? -1.316 -25.456 -14.863 1.00 85.44 218 VAL A N 1
ATOM 1668 C CA . VAL A 1 218 ? -2.026 -24.161 -14.894 1.00 85.44 218 VAL A CA 1
ATOM 1669 C C . VAL A 1 218 ? -1.431 -23.266 -15.986 1.00 85.44 218 VAL A C 1
ATOM 1671 O O . VAL A 1 218 ? -2.150 -22.554 -16.692 1.00 85.44 218 VAL A O 1
ATOM 1674 N N . THR A 1 219 ? -0.115 -23.372 -16.184 1.00 87.88 219 THR A N 1
ATOM 1675 C CA . THR A 1 219 ? 0.651 -22.612 -17.181 1.00 87.88 219 THR A CA 1
ATOM 1676 C C . THR A 1 219 ? 0.488 -23.180 -18.602 1.00 87.88 219 THR A C 1
ATOM 1678 O O . THR A 1 219 ? 0.468 -22.448 -19.596 1.00 87.88 219 THR A O 1
ATOM 1681 N N . GLY A 1 220 ? 0.319 -24.498 -18.738 1.00 87.69 220 GLY A N 1
ATOM 1682 C CA . GLY A 1 220 ? 0.251 -25.219 -20.013 1.00 87.69 220 GLY A CA 1
ATOM 1683 C C . GLY A 1 220 ? -0.823 -24.723 -20.999 1.00 87.69 220 GLY A C 1
ATOM 1684 O O . GLY A 1 220 ? -0.516 -24.559 -22.187 1.00 87.69 220 GLY A O 1
ATOM 1685 N N . PRO A 1 221 ? -2.063 -24.420 -20.564 1.00 87.81 221 PRO A N 1
ATOM 1686 C CA . PRO A 1 221 ? -3.093 -23.811 -21.405 1.00 87.81 221 PRO A CA 1
ATOM 1687 C C . PRO A 1 221 ? -2.689 -22.468 -22.028 1.00 87.81 221 PRO A C 1
ATOM 1689 O O . PRO A 1 221 ? -3.075 -22.199 -23.166 1.00 87.81 221 PRO A O 1
ATOM 1692 N N . TYR A 1 222 ? -1.890 -21.655 -21.331 1.00 87.12 222 TYR A N 1
ATOM 1693 C CA . TYR A 1 222 ? -1.376 -20.385 -21.853 1.00 87.12 222 TYR A CA 1
ATOM 1694 C C . TYR A 1 222 ? -0.232 -20.586 -22.846 1.00 87.12 222 TYR A C 1
ATOM 1696 O O . TYR A 1 222 ? -0.199 -19.928 -23.886 1.00 87.12 222 TYR A O 1
ATOM 1704 N N . LEU A 1 223 ? 0.664 -21.541 -22.576 1.00 85.56 223 LEU A N 1
ATOM 1705 C CA . LEU A 1 223 ? 1.758 -21.892 -23.491 1.00 85.56 223 LEU A CA 1
ATOM 1706 C C . LEU A 1 223 ? 1.251 -22.522 -24.794 1.00 85.56 223 LEU A C 1
ATOM 1708 O O . LEU A 1 223 ? 1.801 -22.270 -25.863 1.00 85.56 223 LEU A O 1
ATOM 1712 N N . SER A 1 224 ? 0.193 -23.333 -24.715 1.00 85.31 224 SER A N 1
ATOM 1713 C CA . SER A 1 224 ? -0.440 -23.963 -25.882 1.00 85.31 224 SER A CA 1
ATOM 1714 C C . SER A 1 224 ? -1.403 -23.042 -26.639 1.00 85.31 224 SER A C 1
ATOM 1716 O O . SER A 1 224 ? -1.870 -23.412 -27.715 1.00 85.31 224 SER A O 1
ATOM 1718 N N . GLY A 1 225 ? -1.722 -21.864 -26.089 1.00 82.69 225 GLY A N 1
ATOM 1719 C CA . GLY A 1 225 ? -2.687 -20.922 -26.661 1.00 82.69 225 GLY A CA 1
ATOM 1720 C C . GLY A 1 225 ? -4.159 -21.319 -26.489 1.00 82.69 225 GLY A C 1
ATOM 1721 O O . GLY A 1 225 ? -5.028 -20.651 -27.042 1.00 82.69 225 GLY A O 1
ATOM 1722 N N . LYS A 1 226 ? -4.464 -22.376 -25.719 1.00 85.00 226 LYS A N 1
ATOM 1723 C CA . LYS A 1 226 ? -5.845 -22.770 -25.377 1.00 85.00 226 LYS A CA 1
ATOM 1724 C C . LYS A 1 226 ? -6.548 -21.724 -24.509 1.00 85.00 226 LYS A C 1
ATOM 1726 O O . LYS A 1 226 ? -7.756 -21.548 -24.629 1.00 85.00 226 LYS A O 1
ATOM 1731 N N . LYS A 1 227 ? -5.795 -21.056 -23.631 1.00 86.75 227 LYS A N 1
ATOM 1732 C CA . LYS A 1 227 ? -6.256 -19.951 -22.783 1.00 86.75 227 LYS A CA 1
ATOM 1733 C C . LYS A 1 227 ? -5.419 -18.713 -23.094 1.00 86.75 227 LYS A C 1
ATOM 1735 O O . LYS A 1 227 ? -4.211 -18.808 -23.298 1.00 86.75 227 LYS A O 1
ATOM 1740 N N . ALA A 1 228 ? -6.061 -17.555 -23.160 1.00 88.12 228 ALA A N 1
ATOM 1741 C CA . ALA A 1 228 ? -5.400 -16.277 -23.384 1.00 88.12 228 ALA A CA 1
ATOM 1742 C C . ALA A 1 228 ? -6.276 -15.140 -22.858 1.00 88.12 228 ALA A C 1
ATOM 1744 O O . ALA A 1 228 ? -7.503 -15.226 -22.894 1.00 88.12 228 ALA A O 1
ATOM 1745 N N . ILE A 1 229 ? -5.642 -14.054 -22.419 1.00 90.00 229 ILE A N 1
ATOM 1746 C CA . ILE A 1 229 ? -6.342 -12.813 -22.080 1.00 90.00 229 ILE A CA 1
ATOM 1747 C C . ILE A 1 229 ? -6.903 -12.219 -23.375 1.00 90.00 229 ILE A C 1
ATOM 1749 O O . ILE A 1 229 ? -6.154 -12.021 -24.337 1.00 90.00 229 ILE A O 1
ATOM 1753 N N . ALA A 1 230 ? -8.210 -11.976 -23.420 1.00 90.38 230 ALA A N 1
ATOM 1754 C CA . ALA A 1 230 ? -8.880 -11.485 -24.617 1.00 90.38 230 ALA A CA 1
ATOM 1755 C C . ALA A 1 230 ? -8.626 -9.988 -24.853 1.00 90.38 230 ALA A C 1
ATOM 1757 O O . ALA A 1 230 ? -8.463 -9.210 -23.918 1.00 90.38 230 ALA A O 1
ATOM 1758 N N . VAL A 1 231 ? -8.607 -9.584 -26.122 1.00 91.50 231 VAL A N 1
ATOM 1759 C CA . VAL A 1 231 ? -8.565 -8.179 -26.538 1.00 91.50 231 VAL A CA 1
ATOM 1760 C C . VAL A 1 231 ? -9.990 -7.602 -26.477 1.00 91.50 231 VAL A C 1
ATOM 1762 O O . VAL A 1 231 ? -10.880 -8.168 -27.119 1.00 91.50 231 VAL A O 1
ATOM 1765 N N . PRO A 1 232 ? -10.232 -6.492 -25.753 1.00 91.25 232 PRO A N 1
ATOM 1766 C CA . PRO A 1 232 ? -11.557 -5.881 -25.667 1.00 91.25 232 PRO A CA 1
ATOM 1767 C C . PRO A 1 232 ? -12.046 -5.364 -27.025 1.00 91.25 232 PRO A C 1
ATOM 1769 O O . PRO A 1 232 ? -11.388 -4.525 -27.643 1.00 91.25 232 PRO A O 1
ATOM 1772 N N . SER A 1 233 ? -13.217 -5.813 -27.478 1.00 87.12 233 SER A N 1
ATOM 1773 C CA . SER A 1 233 ? -13.861 -5.298 -28.700 1.00 87.12 233 SER A CA 1
ATOM 1774 C C . SER A 1 233 ? -14.583 -3.959 -28.483 1.00 87.12 233 SER A C 1
ATOM 1776 O O . SER A 1 233 ? -14.753 -3.194 -29.432 1.00 87.12 233 SER A O 1
ATOM 1778 N N . ASN A 1 234 ? -14.970 -3.649 -27.243 1.00 87.69 234 ASN A N 1
ATOM 1779 C CA . ASN A 1 234 ? -15.734 -2.469 -26.824 1.00 87.69 234 ASN A CA 1
ATOM 1780 C C . ASN A 1 234 ? -14.890 -1.482 -25.984 1.00 87.69 234 ASN A C 1
ATOM 1782 O O . ASN A 1 234 ? -15.260 -1.134 -24.861 1.00 87.69 234 ASN A O 1
ATOM 1786 N N . ARG A 1 235 ? -13.736 -1.026 -26.501 1.00 88.88 235 ARG A N 1
ATOM 1787 C CA . ARG A 1 235 ? -12.889 -0.034 -25.797 1.00 88.88 235 ARG A CA 1
ATOM 1788 C C . ARG A 1 235 ? -13.672 1.246 -25.487 1.00 88.88 235 ARG A C 1
ATOM 1790 O O . ARG A 1 235 ? -14.426 1.732 -26.328 1.00 88.88 235 ARG A O 1
ATOM 1797 N N . ARG A 1 236 ? -13.410 1.874 -24.340 1.00 88.38 236 ARG A N 1
ATOM 1798 C CA . ARG A 1 236 ? -14.111 3.101 -23.902 1.00 88.38 236 ARG A CA 1
ATOM 1799 C C . ARG A 1 236 ? -13.844 4.305 -24.811 1.00 88.38 236 ARG A C 1
ATOM 1801 O O . ARG A 1 236 ? -14.653 5.221 -24.888 1.00 88.38 236 ARG A O 1
ATOM 1808 N N . MET A 1 237 ? -12.722 4.275 -25.533 1.00 82.06 237 MET A N 1
ATOM 1809 C CA . MET A 1 237 ? -12.338 5.281 -26.530 1.00 82.06 237 MET A CA 1
ATOM 1810 C C . MET A 1 237 ? -12.808 4.939 -27.961 1.00 82.06 237 MET A C 1
ATOM 1812 O O . MET A 1 237 ? -12.591 5.728 -28.887 1.00 82.06 237 MET A O 1
ATOM 1816 N N . ALA A 1 238 ? -13.453 3.783 -28.179 1.00 61.28 238 ALA A N 1
ATOM 1817 C CA . ALA A 1 238 ? -13.908 3.343 -29.498 1.00 61.28 238 ALA A CA 1
ATOM 1818 C C . ALA A 1 238 ? -15.280 3.947 -29.844 1.00 61.28 238 ALA A C 1
ATOM 1820 O O . ALA A 1 238 ? -16.326 3.397 -29.516 1.00 61.28 238 ALA A O 1
ATOM 1821 N N . GLY A 1 239 ? -15.275 5.088 -30.543 1.00 51.94 239 GLY A N 1
ATOM 1822 C CA . GLY A 1 239 ? -16.518 5.718 -31.010 1.00 51.94 239 GLY A CA 1
ATOM 1823 C C . GLY A 1 239 ? -16.404 6.870 -32.016 1.00 51.94 239 GLY A C 1
ATOM 1824 O O . GLY A 1 239 ? -17.416 7.238 -32.601 1.00 51.94 239 GLY A O 1
ATOM 1825 N N . ALA A 1 240 ? -15.220 7.438 -32.288 1.00 42.97 240 ALA A N 1
ATOM 1826 C CA . ALA A 1 240 ? -15.141 8.727 -33.001 1.00 42.97 240 ALA A CA 1
ATOM 1827 C C . ALA A 1 240 ? -14.330 8.758 -34.309 1.00 42.97 240 ALA A C 1
ATOM 1829 O O . ALA A 1 240 ? -14.009 9.839 -34.790 1.00 42.97 240 ALA A O 1
ATOM 1830 N N . SER A 1 241 ? -13.997 7.622 -34.932 1.00 44.03 241 SER A N 1
ATOM 1831 C CA . SER A 1 241 ? -13.227 7.635 -36.190 1.00 44.03 241 SER A CA 1
ATOM 1832 C C . SER A 1 241 ? -13.848 6.764 -37.280 1.00 44.03 241 SER A C 1
ATOM 1834 O O . SER A 1 241 ? -13.337 5.716 -37.669 1.00 44.03 241 SER A O 1
ATOM 1836 N N . ARG A 1 242 ? -14.978 7.232 -37.817 1.00 41.41 242 ARG A N 1
ATOM 1837 C CA . ARG A 1 242 ? -15.435 6.886 -39.172 1.00 41.41 242 ARG A CA 1
ATOM 1838 C C . ARG A 1 242 ? -15.664 8.174 -39.966 1.00 41.41 242 ARG A C 1
ATOM 1840 O O . ARG A 1 242 ? -16.791 8.550 -40.253 1.00 41.41 242 ARG A O 1
ATOM 1847 N N . GLY A 1 243 ? -14.581 8.879 -40.304 1.00 41.34 243 GLY A N 1
ATOM 1848 C CA . GLY A 1 243 ? -14.641 10.054 -41.180 1.00 41.34 243 GLY A CA 1
ATOM 1849 C C . GLY A 1 243 ? -13.305 10.787 -41.332 1.00 41.34 243 GLY A C 1
ATOM 1850 O O . GLY A 1 243 ? -12.533 10.890 -40.387 1.00 41.34 243 GLY A O 1
ATOM 1851 N N . ARG A 1 244 ? -13.032 11.336 -42.528 1.00 41.44 244 ARG A N 1
ATOM 1852 C CA . ARG A 1 244 ? -11.788 12.068 -42.879 1.00 41.44 244 ARG A CA 1
ATOM 1853 C C . ARG A 1 244 ? -11.609 13.428 -42.165 1.00 41.44 244 ARG A C 1
ATOM 1855 O O . ARG A 1 244 ? -10.582 14.069 -42.357 1.00 41.44 244 ARG A O 1
ATOM 1862 N N . LYS A 1 245 ? -12.578 13.859 -41.349 1.00 43.25 245 LYS A N 1
ATOM 1863 C CA . LYS A 1 245 ? -12.527 15.045 -40.471 1.00 43.25 245 LYS A CA 1
ATOM 1864 C C . LYS A 1 245 ? -13.019 14.666 -39.063 1.00 43.25 245 LYS A C 1
ATOM 1866 O O . LYS A 1 245 ? -14.081 15.107 -38.643 1.00 43.25 245 LYS A O 1
ATOM 1871 N N . ALA A 1 246 ? -12.312 13.774 -38.376 1.00 45.72 246 ALA A N 1
ATOM 1872 C CA . ALA A 1 246 ? -12.692 13.333 -37.035 1.00 45.72 246 ALA A CA 1
ATOM 1873 C C . ALA A 1 246 ? -12.080 14.257 -35.968 1.00 45.72 246 ALA A C 1
ATOM 1875 O O . ALA A 1 246 ? -10.859 14.404 -35.902 1.00 45.72 246 ALA A O 1
ATOM 1876 N N . GLN A 1 247 ? -12.920 14.882 -35.137 1.00 49.47 247 GLN A N 1
ATOM 1877 C CA . GLN A 1 247 ? -12.480 15.399 -33.838 1.00 49.47 247 GLN A CA 1
ATOM 1878 C C . GLN A 1 247 ? -11.961 14.225 -32.990 1.00 49.47 247 GLN A C 1
ATOM 1880 O O . GLN A 1 247 ? -12.485 13.116 -33.122 1.00 49.47 247 GLN A O 1
ATOM 1885 N N . PRO A 1 248 ? -10.935 14.431 -32.141 1.00 57.28 248 PRO A N 1
ATOM 1886 C CA . PRO A 1 248 ? -10.476 13.380 -31.240 1.00 57.28 248 PRO A CA 1
ATOM 1887 C C . PRO A 1 248 ? -11.657 12.881 -30.386 1.00 57.28 248 PRO A C 1
ATOM 1889 O O . PRO A 1 248 ? -12.454 13.716 -29.948 1.00 57.28 248 PRO A O 1
ATOM 1892 N N . PRO A 1 249 ? -11.796 11.557 -30.163 1.00 64.25 249 PRO A N 1
ATOM 1893 C CA . PRO A 1 249 ? -12.863 11.003 -29.333 1.00 64.25 249 PRO A CA 1
ATOM 1894 C C . PRO A 1 249 ? -12.930 11.731 -27.993 1.00 64.25 249 PRO A C 1
ATOM 1896 O O . PRO A 1 249 ? -11.905 11.932 -27.338 1.00 64.25 249 PRO A O 1
ATOM 1899 N N . ALA A 1 250 ? -14.136 12.155 -27.612 1.00 71.56 250 ALA A N 1
ATOM 1900 C CA . ALA A 1 250 ? -14.375 12.745 -26.305 1.00 71.56 250 ALA A CA 1
ATOM 1901 C C . ALA A 1 250 ? -14.160 11.660 -25.235 1.00 71.56 250 ALA A C 1
ATOM 1903 O O . ALA A 1 250 ? -14.817 10.619 -25.313 1.00 71.56 250 ALA A O 1
ATOM 1904 N N . PRO A 1 251 ? -13.251 11.861 -24.264 1.00 82.50 251 PRO A N 1
ATOM 1905 C CA . PRO A 1 251 ? -13.047 10.893 -23.198 1.00 82.50 251 PRO A CA 1
ATOM 1906 C C . PRO A 1 251 ? -14.316 10.736 -22.350 1.00 82.50 251 PRO A C 1
ATOM 1908 O O . PRO A 1 251 ? -14.965 11.744 -22.048 1.00 82.50 251 PRO A O 1
ATOM 1911 N N . PRO A 1 252 ? -14.655 9.511 -21.916 1.00 80.25 252 PRO A N 1
ATOM 1912 C CA . PRO A 1 252 ? -15.847 9.249 -21.106 1.00 80.25 252 PRO A CA 1
ATOM 1913 C C . PRO A 1 252 ? -15.827 9.990 -19.760 1.00 80.25 252 PRO A C 1
ATOM 1915 O O . PRO A 1 252 ? -16.877 10.382 -19.264 1.00 80.25 252 PRO A O 1
ATOM 1918 N N . GLY A 1 253 ? -14.644 10.262 -19.197 1.00 75.81 253 GLY A N 1
ATOM 1919 C CA . GLY A 1 253 ? -14.470 11.028 -17.957 1.00 75.81 253 GLY A CA 1
ATOM 1920 C C . GLY A 1 253 ? -14.576 12.550 -18.113 1.00 75.81 253 GLY A C 1
ATOM 1921 O O . GLY A 1 253 ? -14.158 13.283 -17.219 1.00 75.81 253 GLY A O 1
ATOM 1922 N N . GLY A 1 254 ? -15.086 13.051 -19.243 1.00 77.00 254 GLY A N 1
ATOM 1923 C CA . GLY A 1 254 ? -15.429 14.466 -19.418 1.00 77.00 254 GLY A CA 1
ATOM 1924 C C . GLY A 1 254 ? -14.262 15.404 -19.751 1.00 77.00 254 GLY A C 1
ATOM 1925 O O . GLY A 1 254 ? -14.450 16.619 -19.734 1.00 77.00 254 GLY A O 1
ATOM 1926 N N . GLY A 1 255 ? -13.070 14.884 -20.071 1.00 87.19 255 GLY A N 1
ATOM 1927 C CA . GLY A 1 255 ? -11.930 15.720 -20.456 1.00 87.19 255 GLY A CA 1
ATOM 1928 C C . GLY A 1 255 ? -10.590 14.994 -20.576 1.00 87.19 255 GLY A C 1
ATOM 1929 O O . GLY A 1 255 ? -10.505 13.769 -20.488 1.00 87.19 255 GLY A O 1
ATOM 1930 N N . TRP A 1 256 ? -9.533 15.780 -20.785 1.00 92.50 256 TRP A N 1
ATOM 1931 C CA . TRP A 1 256 ? -8.145 15.323 -20.865 1.00 92.50 256 TRP A CA 1
ATOM 1932 C C . TRP A 1 256 ? -7.332 15.937 -19.730 1.00 92.50 256 TRP A C 1
ATOM 1934 O O . TRP A 1 256 ? -7.486 17.120 -19.432 1.00 92.50 256 TRP A O 1
ATOM 1944 N N . LEU A 1 257 ? -6.425 15.153 -19.158 1.00 94.56 257 LEU A N 1
ATOM 1945 C CA . LEU A 1 257 ? -5.355 15.649 -18.305 1.00 94.56 257 LEU A CA 1
ATOM 1946 C C . LEU A 1 257 ? -4.109 15.861 -19.169 1.00 94.56 257 LEU A C 1
ATOM 1948 O O . LEU A 1 257 ? -3.652 14.932 -19.837 1.00 94.56 257 LEU A O 1
ATOM 1952 N N . GLU A 1 258 ? -3.574 17.079 -19.194 1.00 95.12 258 GLU A N 1
ATOM 1953 C CA . GLU A 1 258 ? -2.473 17.442 -20.094 1.00 95.12 258 GLU A CA 1
ATOM 1954 C C . GLU A 1 258 ? -1.231 17.850 -19.307 1.00 95.12 258 GLU A C 1
ATOM 1956 O O . GLU A 1 258 ? -1.271 18.806 -18.533 1.00 95.12 258 GLU A O 1
ATOM 1961 N N . VAL A 1 259 ? -0.119 17.157 -19.543 1.00 96.31 259 VAL A N 1
ATOM 1962 C CA . VAL A 1 259 ? 1.215 17.540 -19.067 1.00 96.31 259 VAL A CA 1
ATOM 1963 C C . VAL A 1 259 ? 1.886 18.349 -20.170 1.00 96.31 259 VAL A C 1
ATOM 1965 O O . VAL A 1 259 ? 2.029 17.859 -21.289 1.00 96.31 259 VAL A O 1
ATOM 1968 N N . VAL A 1 260 ? 2.284 19.586 -19.874 1.00 96.56 260 VAL A N 1
ATOM 1969 C CA . VAL A 1 260 ? 2.836 20.533 -20.852 1.00 96.56 260 VAL A CA 1
ATOM 1970 C C . VAL A 1 260 ? 4.316 20.781 -20.565 1.00 96.56 260 VAL A C 1
ATOM 1972 O O . VAL A 1 260 ? 4.669 21.172 -19.451 1.00 96.56 260 VAL A O 1
ATOM 1975 N N . GLY A 1 261 ? 5.161 20.577 -21.580 1.00 95.56 261 GLY A N 1
ATOM 1976 C CA . GLY A 1 261 ? 6.574 20.957 -21.569 1.00 95.56 261 GLY A CA 1
ATOM 1977 C C . GLY A 1 261 ? 7.410 20.219 -20.525 1.00 95.56 261 GLY A C 1
ATOM 1978 O O . GLY A 1 261 ? 8.206 20.830 -19.816 1.00 95.56 261 GLY A O 1
ATOM 1979 N N . ALA A 1 262 ? 7.206 18.911 -20.351 1.00 95.38 262 ALA A N 1
ATOM 1980 C CA . ALA A 1 262 ? 7.978 18.133 -19.384 1.00 95.38 262 ALA A CA 1
ATOM 1981 C C . ALA A 1 262 ? 9.436 17.956 -19.849 1.00 95.38 262 ALA A C 1
ATOM 1983 O O . ALA A 1 262 ? 9.701 17.468 -20.950 1.00 95.38 262 ALA A O 1
ATOM 1984 N N . ARG A 1 263 ? 10.381 18.346 -18.988 1.00 95.50 263 ARG A N 1
ATOM 1985 C CA . ARG A 1 263 ? 11.832 18.413 -19.256 1.00 95.50 263 ARG A CA 1
ATOM 1986 C C . ARG A 1 263 ? 12.680 17.767 -18.156 1.00 95.50 263 ARG A C 1
ATOM 1988 O O . ARG A 1 263 ? 13.881 18.002 -18.072 1.00 95.50 263 ARG A O 1
ATOM 1995 N N . HIS A 1 264 ? 12.060 17.002 -17.261 1.00 91.94 264 HIS A N 1
ATOM 1996 C CA . HIS A 1 264 ? 12.782 16.307 -16.200 1.00 91.94 264 HIS A CA 1
ATOM 1997 C C . HIS A 1 264 ? 13.634 15.155 -16.765 1.00 91.94 264 HIS A C 1
ATOM 1999 O O . HIS A 1 264 ? 13.171 14.404 -17.623 1.00 91.94 264 HIS A O 1
ATOM 2005 N N . ASN A 1 265 ? 14.868 15.001 -16.275 1.00 89.94 265 ASN A N 1
ATOM 2006 C CA . ASN A 1 265 ? 15.841 14.002 -16.733 1.00 89.94 265 ASN A CA 1
ATOM 2007 C C . ASN A 1 265 ? 16.053 14.032 -18.259 1.00 89.94 265 ASN A C 1
ATOM 2009 O O . ASN A 1 265 ? 16.499 15.038 -18.804 1.00 89.94 265 ASN A O 1
ATOM 2013 N N . ASN A 1 266 ? 15.758 12.937 -18.963 1.00 91.06 266 ASN A N 1
ATOM 2014 C CA . ASN A 1 266 ? 15.955 12.832 -20.408 1.00 91.06 266 ASN A CA 1
ATOM 2015 C C . ASN A 1 266 ? 14.752 13.307 -21.244 1.00 91.06 266 ASN A C 1
ATOM 2017 O O . ASN A 1 266 ? 14.837 13.255 -22.473 1.00 91.06 266 ASN A O 1
ATOM 2021 N N . LEU A 1 267 ? 13.658 13.776 -20.625 1.00 94.62 267 LEU A N 1
ATOM 2022 C CA . LEU A 1 267 ? 12.461 14.244 -21.334 1.00 94.62 267 LEU A CA 1
ATOM 2023 C C . LEU A 1 267 ? 12.768 15.468 -22.216 1.00 94.62 267 LEU A C 1
ATOM 2025 O O . LEU A 1 267 ? 13.369 16.447 -21.774 1.00 94.62 267 LEU A O 1
ATOM 2029 N N . LYS A 1 268 ? 12.341 15.419 -23.482 1.00 93.88 268 LYS A N 1
ATOM 2030 C CA . LYS A 1 268 ? 12.619 16.431 -24.512 1.00 93.88 268 LYS A CA 1
ATOM 2031 C C . LYS A 1 268 ? 11.387 17.302 -24.774 1.00 93.88 268 LYS A C 1
ATOM 2033 O O . LYS A 1 268 ? 10.785 17.199 -25.839 1.00 93.88 268 LYS A O 1
ATOM 2038 N N . ASP A 1 269 ? 11.028 18.128 -23.793 1.00 94.25 269 ASP A N 1
ATOM 2039 C CA . ASP A 1 269 ? 9.884 19.056 -23.856 1.00 94.25 269 ASP A CA 1
ATOM 2040 C C . ASP A 1 269 ? 8.567 18.343 -24.220 1.00 94.25 269 ASP A C 1
ATOM 2042 O O . ASP A 1 269 ? 7.896 18.615 -25.214 1.00 94.25 269 ASP A O 1
ATOM 2046 N N . VAL A 1 270 ? 8.242 17.318 -23.430 1.00 94.50 270 VAL A N 1
ATOM 2047 C CA . VAL A 1 270 ? 7.151 16.388 -23.727 1.00 94.50 270 VAL A CA 1
ATOM 2048 C C . VAL A 1 270 ? 5.794 17.002 -23.390 1.00 94.50 270 VAL A C 1
ATOM 2050 O O . VAL A 1 270 ? 5.564 17.459 -22.269 1.00 94.50 270 VAL A O 1
ATOM 2053 N N . HIS A 1 271 ? 4.866 16.926 -24.348 1.00 95.38 271 HIS A N 1
ATOM 2054 C CA . HIS A 1 271 ? 3.458 17.282 -24.178 1.00 95.38 271 HIS A CA 1
ATOM 2055 C C . HIS A 1 271 ? 2.581 16.024 -24.218 1.00 95.38 271 HIS A C 1
ATOM 2057 O O . HIS A 1 271 ? 2.300 15.494 -25.295 1.00 95.38 271 HIS A O 1
ATOM 2063 N N . ALA A 1 272 ? 2.156 15.531 -23.054 1.00 94.81 272 ALA A N 1
ATOM 2064 C CA . ALA A 1 272 ? 1.361 14.308 -22.930 1.00 94.81 272 ALA A CA 1
ATOM 2065 C C . ALA A 1 272 ? -0.111 14.626 -22.643 1.00 94.81 272 ALA A C 1
ATOM 2067 O O . ALA A 1 272 ? -0.407 15.503 -21.836 1.00 94.81 272 ALA A O 1
ATOM 2068 N N . ARG A 1 273 ? -1.038 13.890 -23.269 1.00 94.25 273 ARG A N 1
ATOM 2069 C CA . ARG A 1 273 ? -2.487 14.007 -23.034 1.00 94.25 273 ARG A CA 1
ATOM 2070 C C . ARG A 1 273 ? -3.042 12.653 -22.599 1.00 94.25 273 ARG A C 1
ATOM 2072 O O . ARG A 1 273 ? -2.886 11.671 -23.324 1.00 94.25 273 ARG A O 1
ATOM 2079 N N . ILE A 1 274 ? -3.684 12.618 -21.436 1.00 95.19 274 ILE A N 1
ATOM 2080 C CA . ILE A 1 274 ? -4.247 11.418 -20.807 1.00 95.19 274 ILE A CA 1
ATOM 2081 C C . ILE A 1 274 ? -5.782 11.545 -20.797 1.00 95.19 274 ILE A C 1
ATOM 2083 O O . ILE A 1 274 ? -6.295 12.512 -20.227 1.00 95.19 274 ILE A O 1
ATOM 2087 N N . PRO A 1 275 ? -6.530 10.626 -21.435 1.00 94.25 275 PRO A N 1
ATOM 2088 C CA . PRO A 1 275 ? -7.990 10.665 -21.450 1.00 94.25 275 PRO A CA 1
ATOM 2089 C C . PRO A 1 275 ? -8.568 10.232 -20.096 1.00 94.25 275 PRO A C 1
ATOM 2091 O O . PRO A 1 275 ? -8.241 9.160 -19.584 1.00 94.25 275 PRO A O 1
ATOM 2094 N N . LEU A 1 276 ? -9.454 11.045 -19.517 1.00 93.44 276 LEU A N 1
ATOM 2095 C CA . LEU A 1 276 ? -10.089 10.725 -18.236 1.00 93.44 276 LEU A CA 1
ATOM 2096 C C . LEU A 1 276 ? -11.186 9.662 -18.390 1.00 93.44 276 LEU A C 1
ATOM 2098 O O . LEU A 1 276 ? -11.849 9.588 -19.427 1.00 93.44 276 LEU A O 1
ATOM 2102 N N . GLY A 1 277 ? -11.396 8.860 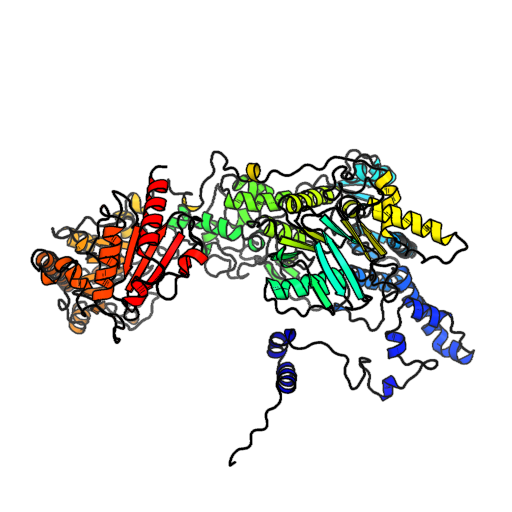-17.344 1.00 92.50 277 GLY A N 1
ATOM 2103 C CA . GLY A 1 277 ? -12.370 7.760 -17.317 1.00 92.50 277 GLY A CA 1
ATOM 2104 C C . GLY A 1 277 ? -11.941 6.552 -18.157 1.00 92.50 277 GLY A C 1
ATOM 2105 O O . GLY A 1 277 ? -12.784 5.845 -18.707 1.00 92.50 277 GLY A O 1
ATOM 2106 N N . THR A 1 278 ? -10.632 6.350 -18.339 1.00 94.31 278 THR A N 1
ATOM 2107 C CA . THR A 1 278 ? -10.082 5.280 -19.186 1.00 94.31 278 THR A CA 1
ATOM 2108 C C . THR A 1 278 ? -8.931 4.541 -18.513 1.00 94.31 278 THR A C 1
ATOM 2110 O O . THR A 1 278 ? -8.303 5.065 -17.585 1.00 94.31 278 THR A O 1
ATOM 2113 N N . LEU A 1 279 ? -8.634 3.336 -19.014 1.00 95.75 279 LEU A N 1
ATOM 2114 C CA . LEU A 1 279 ? -7.384 2.631 -18.733 1.00 95.75 279 LEU A CA 1
ATOM 2115 C C . LEU A 1 279 ? -6.307 3.090 -19.728 1.00 95.75 279 LEU A C 1
ATOM 2117 O O . LEU A 1 279 ? -6.307 2.674 -20.889 1.00 95.75 279 LEU A O 1
ATOM 2121 N N . THR A 1 280 ? -5.387 3.939 -19.273 1.00 96.56 280 THR A N 1
ATOM 2122 C CA . THR A 1 280 ? -4.261 4.443 -20.069 1.00 96.56 280 THR A CA 1
ATOM 2123 C C . THR A 1 280 ? -2.971 3.720 -19.693 1.00 96.56 280 THR A C 1
ATOM 2125 O O . THR A 1 280 ? -2.617 3.654 -18.522 1.00 96.56 280 THR A O 1
ATOM 2128 N N . VAL A 1 281 ? -2.220 3.227 -20.675 1.00 97.31 281 VAL A N 1
ATOM 2129 C CA . VAL A 1 281 ? -0.913 2.596 -20.449 1.00 97.31 281 VAL A CA 1
ATOM 2130 C C . VAL A 1 281 ? 0.209 3.463 -21.012 1.00 97.31 281 VAL A C 1
ATOM 2132 O O . VAL A 1 281 ? 0.180 3.854 -22.176 1.00 97.31 281 VAL A O 1
ATOM 2135 N N . VAL A 1 282 ? 1.220 3.751 -20.198 1.00 96.75 282 VAL A N 1
ATOM 2136 C CA . VAL A 1 282 ? 2.471 4.385 -20.620 1.00 96.75 282 VAL A CA 1
ATOM 2137 C C . VAL A 1 282 ? 3.502 3.283 -20.840 1.00 96.75 282 VAL A C 1
ATOM 2139 O O . VAL A 1 282 ? 3.902 2.601 -19.900 1.00 96.75 282 VAL A O 1
ATOM 2142 N N . SER A 1 283 ? 3.926 3.099 -22.089 1.00 94.44 283 SER A N 1
ATOM 2143 C CA . SER A 1 283 ? 4.847 2.031 -22.491 1.00 94.44 283 SER A CA 1
ATOM 2144 C C . SER A 1 283 ? 6.078 2.578 -23.217 1.00 94.44 283 SER A C 1
ATOM 2146 O O . SER A 1 283 ? 6.260 3.791 -23.329 1.00 94.44 283 SER A O 1
ATOM 2148 N N . GLY A 1 284 ? 6.964 1.684 -23.653 1.00 91.44 284 GLY A N 1
ATOM 2149 C CA . GLY A 1 284 ? 8.217 1.996 -24.343 1.00 91.44 284 GLY A CA 1
ATOM 2150 C C . GLY A 1 284 ? 9.468 1.478 -23.620 1.00 91.44 284 GLY A C 1
ATOM 2151 O O . GLY A 1 284 ? 9.365 1.038 -22.475 1.00 91.44 284 GLY A O 1
ATOM 2152 N N . PRO A 1 285 ? 10.662 1.511 -24.247 1.00 88.50 285 PRO A N 1
ATOM 2153 C CA . PRO A 1 285 ? 11.883 0.885 -23.721 1.00 88.50 285 PRO A CA 1
ATOM 2154 C C . PRO A 1 285 ? 12.293 1.333 -22.306 1.00 88.50 285 PRO A C 1
ATOM 2156 O O . PRO A 1 285 ? 11.951 2.428 -21.851 1.00 88.50 285 PRO A O 1
ATOM 2159 N N . SER A 1 286 ? 13.032 0.491 -21.583 1.00 85.75 286 SER A N 1
ATOM 2160 C CA . SER A 1 286 ? 13.589 0.838 -20.265 1.00 85.75 286 SER A CA 1
ATOM 2161 C C . SER A 1 286 ? 14.538 2.032 -20.410 1.00 85.75 286 SER A C 1
ATOM 2163 O O . SER A 1 286 ? 15.351 2.061 -21.324 1.00 85.75 286 SER A O 1
ATOM 2165 N N . GLY A 1 287 ? 14.389 3.064 -19.575 1.00 85.50 287 GLY A N 1
ATOM 2166 C CA . GLY A 1 287 ? 15.145 4.316 -19.721 1.00 85.50 287 GLY A CA 1
ATOM 2167 C C . GLY A 1 287 ? 14.587 5.324 -20.741 1.00 85.50 287 GLY A C 1
ATOM 2168 O O . GLY A 1 287 ? 15.220 6.351 -20.972 1.00 85.50 287 GLY A O 1
ATOM 2169 N N . SER A 1 288 ? 13.407 5.102 -21.336 1.00 90.56 288 SER A N 1
ATOM 2170 C CA . SER A 1 288 ? 12.784 6.066 -22.268 1.00 90.56 288 SER A CA 1
ATOM 2171 C C . SER A 1 288 ? 12.169 7.309 -21.602 1.00 90.56 288 SER A C 1
ATOM 2173 O O . SER A 1 288 ? 11.805 8.249 -22.306 1.00 90.56 288 SER A O 1
ATOM 2175 N N . GLY A 1 289 ? 12.061 7.333 -20.266 1.00 91.00 289 GLY A N 1
ATOM 2176 C CA . GLY A 1 289 ? 11.503 8.452 -19.490 1.00 91.00 289 GLY A CA 1
ATOM 2177 C C . GLY A 1 289 ? 10.082 8.238 -18.942 1.00 91.00 289 GLY A C 1
ATOM 2178 O O . GLY A 1 289 ? 9.449 9.207 -18.534 1.00 91.00 289 GLY A O 1
ATOM 2179 N N . LYS A 1 290 ? 9.565 6.996 -18.919 1.00 93.00 290 LYS A N 1
ATOM 2180 C CA . LYS A 1 290 ? 8.208 6.664 -18.423 1.00 93.00 290 LYS A CA 1
ATOM 2181 C C . LYS A 1 290 ? 7.971 7.112 -16.974 1.00 93.00 290 LYS A C 1
ATOM 2183 O O . LYS A 1 290 ? 7.096 7.942 -16.742 1.00 93.00 290 LYS A O 1
ATOM 2188 N N . SER A 1 291 ? 8.788 6.632 -16.032 1.00 90.75 291 SER A N 1
ATOM 2189 C CA . SER A 1 291 ? 8.682 6.990 -14.608 1.00 90.75 291 SER A CA 1
ATOM 2190 C C . SER A 1 291 ? 8.934 8.484 -14.383 1.00 90.75 291 SER A C 1
ATOM 2192 O O . SER A 1 291 ? 8.228 9.122 -13.614 1.00 90.75 291 SER A O 1
ATOM 2194 N N . SER A 1 292 ? 9.838 9.105 -15.151 1.00 92.62 292 SER A N 1
ATOM 2195 C CA . SER A 1 292 ? 10.042 10.557 -15.066 1.00 92.62 292 SER A CA 1
ATOM 2196 C C . SER A 1 292 ? 8.831 11.375 -15.512 1.00 92.62 292 SER A C 1
ATOM 2198 O O . SER A 1 292 ? 8.579 12.442 -14.959 1.00 92.62 292 SER A O 1
ATOM 2200 N N . LEU A 1 293 ? 8.049 10.890 -16.477 1.00 95.06 293 LEU A N 1
ATOM 2201 C CA . LEU A 1 293 ? 6.807 11.545 -16.882 1.00 95.06 293 LEU A CA 1
ATOM 2202 C C . LEU A 1 293 ? 5.681 11.318 -15.858 1.00 95.06 293 LEU A C 1
ATOM 2204 O O . LEU A 1 293 ? 4.981 12.266 -15.497 1.00 95.06 293 LEU A O 1
ATOM 2208 N N . VAL A 1 294 ? 5.492 10.075 -15.409 1.00 94.88 294 VAL A N 1
ATOM 2209 C CA . VAL A 1 294 ? 4.337 9.671 -14.590 1.00 94.88 294 VAL A CA 1
ATOM 2210 C C . VAL A 1 294 ? 4.553 9.937 -13.097 1.00 94.88 294 VAL A C 1
ATOM 2212 O O . VAL A 1 294 ? 3.677 10.514 -12.458 1.00 94.88 294 VAL A O 1
ATOM 2215 N N . ASP A 1 295 ? 5.706 9.586 -12.533 1.00 91.19 295 ASP A N 1
ATOM 2216 C CA . ASP A 1 295 ? 5.976 9.711 -11.095 1.00 91.19 295 ASP A CA 1
ATOM 2217 C C . ASP A 1 295 ? 6.618 11.059 -10.738 1.00 91.19 295 ASP A C 1
ATOM 2219 O O . ASP A 1 295 ? 6.119 11.812 -9.889 1.00 91.19 295 ASP A O 1
ATOM 2223 N N . ASP A 1 296 ? 7.717 11.405 -11.408 1.00 91.38 296 ASP A N 1
ATOM 2224 C CA . ASP A 1 296 ? 8.507 12.581 -11.024 1.00 91.38 296 ASP A CA 1
ATOM 2225 C C . ASP A 1 296 ? 7.820 13.892 -11.431 1.00 91.38 296 ASP A C 1
ATOM 2227 O O . ASP A 1 296 ? 7.907 14.892 -10.717 1.00 91.38 296 ASP A O 1
ATOM 2231 N N . VAL A 1 297 ? 7.111 13.905 -12.565 1.00 94.69 297 VAL A N 1
ATOM 2232 C CA . VAL A 1 297 ? 6.378 15.084 -13.050 1.00 94.69 297 VAL A CA 1
ATOM 2233 C C . VAL A 1 297 ? 4.906 15.015 -12.648 1.00 94.69 297 VAL A C 1
ATOM 2235 O O . VAL A 1 297 ? 4.468 15.813 -11.817 1.00 94.69 297 VAL A O 1
ATOM 2238 N N . LEU A 1 298 ? 4.137 14.074 -13.207 1.00 94.88 298 LEU A N 1
ATOM 2239 C CA . LEU A 1 298 ? 2.681 14.049 -13.055 1.00 94.88 298 LEU A CA 1
ATOM 2240 C C . LEU A 1 298 ? 2.249 13.798 -11.602 1.00 94.88 298 LEU A C 1
ATOM 2242 O O . LEU A 1 298 ? 1.566 14.643 -11.020 1.00 94.88 298 LEU A O 1
ATOM 2246 N N . TYR A 1 299 ? 2.661 12.687 -10.986 1.00 94.69 299 TYR A N 1
ATOM 2247 C CA . TYR A 1 299 ? 2.290 12.364 -9.606 1.00 94.69 299 TYR A CA 1
ATOM 2248 C C . TYR A 1 299 ? 2.764 13.441 -8.636 1.00 94.69 299 TYR A C 1
ATOM 2250 O O . TYR A 1 299 ? 1.966 13.950 -7.852 1.00 94.69 299 TYR A O 1
ATOM 2258 N N . SER A 1 300 ? 4.041 13.820 -8.694 1.00 92.00 300 SER A N 1
ATOM 2259 C CA . SER A 1 300 ? 4.617 14.775 -7.744 1.00 92.00 300 SER A CA 1
ATOM 2260 C C . SER A 1 300 ? 3.949 16.150 -7.807 1.00 92.00 300 SER A C 1
ATOM 2262 O O . SER A 1 300 ? 3.763 16.781 -6.762 1.00 92.00 300 SER A O 1
ATOM 2264 N N . ALA A 1 301 ? 3.539 16.603 -8.997 1.00 92.56 301 ALA A N 1
ATOM 2265 C CA . ALA A 1 301 ? 2.803 17.853 -9.165 1.00 92.56 301 ALA A CA 1
ATOM 2266 C C . ALA A 1 301 ? 1.363 17.734 -8.643 1.00 92.56 301 ALA A C 1
ATOM 2268 O O . ALA A 1 301 ? 0.913 18.590 -7.877 1.00 92.56 301 ALA A O 1
ATOM 2269 N N . LEU A 1 302 ? 0.655 16.650 -8.979 1.00 92.62 302 LEU A N 1
ATOM 2270 C CA . LEU A 1 302 ? -0.708 16.405 -8.503 1.00 92.62 302 LEU A CA 1
ATOM 2271 C C . LEU A 1 302 ? -0.767 16.196 -6.987 1.00 92.62 302 LEU A C 1
ATOM 2273 O O . LEU A 1 302 ? -1.638 16.752 -6.327 1.00 92.62 302 LEU A O 1
ATOM 2277 N N . ALA A 1 303 ? 0.172 15.451 -6.408 1.00 91.12 303 ALA A N 1
ATOM 2278 C CA . ALA A 1 303 ? 0.255 15.219 -4.970 1.00 91.12 303 ALA A CA 1
ATOM 2279 C C . ALA A 1 303 ? 0.518 16.527 -4.213 1.00 91.12 303 ALA A C 1
ATOM 2281 O O . ALA A 1 303 ? -0.075 16.779 -3.161 1.00 91.12 303 ALA A O 1
ATOM 2282 N N . ARG A 1 304 ? 1.354 17.410 -4.766 1.00 88.50 304 ARG A N 1
ATOM 2283 C CA . ARG A 1 304 ? 1.579 18.743 -4.203 1.00 88.50 304 ARG A CA 1
ATOM 2284 C C . ARG A 1 304 ? 0.325 19.619 -4.276 1.00 88.50 304 ARG A C 1
ATOM 2286 O O . ARG A 1 304 ? 0.014 20.298 -3.300 1.00 88.50 304 ARG A O 1
ATOM 2293 N N . LEU A 1 305 ? -0.397 19.604 -5.398 1.00 88.19 305 LEU A N 1
ATOM 2294 C CA . LEU A 1 305 ? -1.581 20.446 -5.612 1.00 88.19 305 LEU A CA 1
ATOM 2295 C C . LEU A 1 305 ? -2.823 19.946 -4.854 1.00 88.19 305 LEU A C 1
ATOM 2297 O O . LEU A 1 305 ? -3.501 20.743 -4.210 1.00 88.19 305 LEU A O 1
ATOM 2301 N N . LEU A 1 306 ? -3.100 18.640 -4.896 1.00 88.81 306 LEU A N 1
ATOM 2302 C CA . LEU A 1 306 ? -4.305 18.023 -4.327 1.00 88.81 306 LEU A CA 1
ATOM 2303 C C . LEU A 1 306 ? -4.126 17.629 -2.853 1.00 88.81 306 LEU A C 1
ATOM 2305 O O . LEU A 1 306 ? -5.023 17.859 -2.045 1.00 88.81 306 LEU A O 1
ATOM 2309 N N . HIS A 1 307 ? -2.956 17.098 -2.474 1.00 87.94 307 HIS A N 1
ATOM 2310 C CA . HIS A 1 307 ? -2.697 16.571 -1.119 1.00 87.94 307 HIS A CA 1
ATOM 2311 C C . HIS A 1 307 ? -1.814 17.468 -0.257 1.00 87.94 307 HIS A C 1
ATOM 2313 O O . HIS A 1 307 ? -1.543 17.136 0.897 1.00 87.94 307 HIS A O 1
ATOM 2319 N N . ARG A 1 308 ? -1.335 18.596 -0.801 1.00 85.56 308 ARG A N 1
ATOM 2320 C CA . ARG A 1 308 ? -0.333 19.463 -0.151 1.00 85.56 308 ARG A CA 1
ATOM 2321 C C . ARG A 1 308 ? 0.915 18.678 0.266 1.00 85.56 308 ARG A C 1
ATOM 2323 O O . ARG A 1 308 ? 1.546 18.991 1.280 1.00 85.56 308 ARG A O 1
ATOM 2330 N N . ALA A 1 309 ? 1.249 17.643 -0.506 1.00 84.06 309 ALA A N 1
ATOM 2331 C CA . ALA A 1 309 ? 2.439 16.844 -0.280 1.00 84.06 309 ALA A CA 1
ATOM 2332 C C . ALA A 1 309 ? 3.690 17.721 -0.412 1.00 84.06 309 ALA A C 1
ATOM 2334 O O . ALA A 1 309 ? 3.730 18.677 -1.190 1.00 84.06 309 ALA A O 1
ATOM 2335 N N . ARG A 1 310 ? 4.731 17.384 0.351 1.00 81.06 310 ARG A N 1
ATOM 2336 C CA . ARG A 1 310 ? 6.017 18.096 0.349 1.00 81.06 310 ARG A CA 1
ATOM 2337 C C . ARG A 1 310 ? 6.962 17.581 -0.746 1.00 81.06 310 ARG A C 1
ATOM 2339 O O . ARG A 1 310 ? 8.153 17.434 -0.511 1.00 81.06 310 ARG A O 1
ATOM 2346 N N . THR A 1 311 ? 6.417 17.258 -1.913 1.00 81.19 311 THR A N 1
ATOM 2347 C CA . THR A 1 311 ? 7.159 16.752 -3.074 1.00 81.19 311 THR A CA 1
ATOM 2348 C C . THR A 1 311 ? 7.618 17.907 -3.964 1.00 81.19 311 THR A C 1
ATOM 2350 O O . THR A 1 311 ? 6.919 18.917 -4.102 1.00 81.19 311 THR A O 1
ATOM 2353 N N . SER A 1 312 ? 8.789 17.767 -4.588 1.00 83.31 312 SER A N 1
ATOM 2354 C CA . SER A 1 312 ? 9.256 18.701 -5.616 1.00 83.31 312 SER A CA 1
ATOM 2355 C C . SER A 1 312 ? 9.019 18.075 -6.989 1.00 83.31 312 SER A C 1
ATOM 2357 O O . SER A 1 312 ? 9.682 17.090 -7.305 1.00 83.31 312 SER A O 1
ATOM 2359 N N . PRO A 1 313 ? 8.059 18.573 -7.788 1.00 88.31 313 PRO A N 1
ATOM 2360 C CA . PRO A 1 313 ? 7.830 18.018 -9.112 1.00 88.31 313 PRO A CA 1
ATOM 2361 C C . PRO A 1 313 ? 9.011 18.298 -10.043 1.00 88.31 313 PRO A C 1
ATOM 2363 O O . PRO A 1 313 ? 9.628 19.365 -9.977 1.00 88.31 313 PRO A O 1
ATOM 2366 N N . GLY A 1 314 ? 9.285 17.358 -10.945 1.00 88.44 314 GLY A N 1
ATOM 2367 C CA . GLY A 1 314 ? 10.260 17.525 -12.017 1.00 88.44 314 GLY A CA 1
ATOM 2368 C C . GLY A 1 314 ? 9.931 18.716 -12.925 1.00 88.44 314 GLY A C 1
ATOM 2369 O O . GLY A 1 314 ? 8.804 19.211 -12.951 1.00 88.44 314 GLY A O 1
ATOM 2370 N N . ALA A 1 315 ? 10.918 19.191 -13.687 1.00 92.00 315 ALA A N 1
ATOM 2371 C CA . ALA A 1 315 ? 10.767 20.361 -14.551 1.00 92.00 315 ALA A CA 1
ATOM 2372 C C . ALA A 1 315 ? 9.645 20.173 -15.594 1.00 92.00 315 ALA A C 1
ATOM 2374 O O . ALA A 1 315 ? 9.698 19.247 -16.405 1.00 92.00 315 ALA A O 1
ATOM 2375 N N . HIS A 1 316 ? 8.648 21.061 -15.574 1.00 95.94 316 HIS A N 1
ATOM 2376 C CA . HIS A 1 316 ? 7.529 21.123 -16.519 1.00 95.94 316 HIS A CA 1
ATOM 2377 C C . HIS A 1 316 ? 6.936 22.543 -16.556 1.00 95.94 316 HIS A C 1
ATOM 2379 O O . HIS A 1 316 ? 7.217 23.338 -15.657 1.00 95.94 316 HIS A O 1
ATOM 2385 N N . ASP A 1 317 ? 6.118 22.863 -17.564 1.00 95.06 317 ASP A N 1
ATOM 2386 C CA . ASP A 1 317 ? 5.482 24.186 -17.682 1.00 95.06 317 ASP A CA 1
ATOM 2387 C C . ASP A 1 317 ? 4.141 24.264 -16.952 1.00 95.06 317 ASP A C 1
ATOM 2389 O O . ASP A 1 317 ? 3.890 25.204 -16.199 1.00 95.06 317 ASP A O 1
ATOM 2393 N N . ALA A 1 318 ? 3.250 23.297 -17.192 1.00 94.69 318 ALA A N 1
ATOM 2394 C CA . ALA A 1 318 ? 1.920 23.276 -16.587 1.00 94.69 318 ALA A CA 1
ATOM 2395 C C . ALA A 1 318 ? 1.274 21.886 -16.636 1.00 94.69 318 ALA A C 1
ATOM 2397 O O . ALA A 1 318 ? 1.590 21.070 -17.502 1.00 94.69 318 ALA A O 1
ATOM 2398 N N . ILE A 1 319 ? 0.299 21.665 -15.749 1.00 95.00 319 ILE A N 1
ATOM 2399 C CA . ILE A 1 319 ? -0.654 20.553 -15.829 1.00 95.00 319 ILE A CA 1
ATOM 2400 C C . ILE A 1 319 ? -2.063 21.138 -15.967 1.00 95.00 319 ILE A C 1
ATOM 2402 O O . ILE A 1 319 ? -2.483 21.934 -15.126 1.00 95.00 319 ILE A O 1
ATOM 2406 N N . ARG A 1 320 ? -2.779 20.778 -17.039 1.00 94.38 320 ARG A N 1
ATOM 2407 C CA . ARG A 1 320 ? -4.138 21.268 -17.362 1.00 94.38 320 ARG A CA 1
ATOM 2408 C C . ARG A 1 320 ? -5.172 20.150 -17.216 1.00 94.38 320 ARG A C 1
ATOM 2410 O O . ARG A 1 320 ? -4.812 18.984 -17.345 1.00 94.38 320 ARG A O 1
ATOM 2417 N N . GLY A 1 321 ? -6.441 20.502 -16.985 1.00 89.25 321 GLY A N 1
ATOM 2418 C CA . GLY A 1 321 ? -7.526 19.531 -16.768 1.00 89.25 321 GLY A CA 1
ATOM 2419 C C . GLY A 1 321 ? -7.614 19.013 -15.327 1.00 89.25 321 GLY A C 1
ATOM 2420 O O . GLY A 1 321 ? -8.185 17.954 -15.075 1.00 89.25 321 GLY A O 1
ATOM 2421 N N . LEU A 1 322 ? -7.020 19.736 -14.372 1.00 87.81 322 LEU A N 1
ATOM 2422 C CA . LEU A 1 322 ? -6.947 19.336 -12.965 1.00 87.81 322 LEU A CA 1
ATOM 2423 C C . LEU A 1 322 ? -8.317 19.374 -12.278 1.00 87.81 322 LEU A C 1
ATOM 2425 O O . LEU A 1 322 ? -8.589 18.575 -11.394 1.00 87.81 322 LEU A O 1
ATOM 2429 N N . GLU A 1 323 ? -9.199 20.272 -12.706 1.00 88.25 323 GLU A N 1
ATOM 2430 C CA . GLU A 1 323 ? -10.568 20.432 -12.210 1.00 88.25 323 GLU A CA 1
ATOM 2431 C C . GLU A 1 323 ? -11.432 19.170 -12.361 1.00 88.25 323 GLU A C 1
ATOM 2433 O O . GLU A 1 323 ? -12.481 19.044 -11.719 1.00 88.25 323 GLU A O 1
ATOM 2438 N N . ALA A 1 324 ? -10.995 18.235 -13.206 1.00 85.81 324 ALA A N 1
ATOM 2439 C CA . ALA A 1 324 ? -11.645 16.960 -13.430 1.00 85.81 324 ALA A CA 1
ATOM 2440 C C . ALA A 1 324 ? -11.225 15.863 -12.431 1.00 85.81 324 ALA A C 1
ATOM 2442 O O . ALA A 1 324 ? -11.955 14.882 -12.298 1.00 85.81 324 ALA A O 1
ATOM 2443 N N . VAL A 1 325 ? -10.122 16.060 -11.696 1.00 89.69 325 VAL A N 1
ATOM 2444 C CA . VAL A 1 325 ? -9.530 15.096 -10.754 1.00 89.69 325 VAL A CA 1
ATOM 2445 C C . VAL A 1 325 ? -9.485 15.691 -9.346 1.00 89.69 325 VAL A C 1
ATOM 2447 O O . VAL A 1 325 ? -8.913 16.755 -9.127 1.00 89.69 325 VAL A O 1
ATOM 2450 N N . ASN A 1 326 ? -10.047 15.001 -8.354 1.00 89.31 326 ASN A N 1
ATOM 2451 C CA . ASN A 1 326 ? -10.046 15.479 -6.961 1.00 89.31 326 ASN A CA 1
ATOM 2452 C C . ASN A 1 326 ? -8.996 14.789 -6.074 1.00 89.31 326 ASN A C 1
ATOM 2454 O O . ASN A 1 326 ? -8.622 15.325 -5.030 1.00 89.31 326 ASN A O 1
ATOM 2458 N N . LYS A 1 327 ? -8.517 13.611 -6.482 1.00 90.31 327 LYS A N 1
ATOM 2459 C CA . LYS A 1 327 ? -7.608 12.761 -5.713 1.00 90.31 327 LYS A CA 1
ATOM 2460 C C . LYS A 1 327 ? -6.658 12.050 -6.673 1.00 90.31 327 LYS A C 1
ATOM 2462 O O . LYS A 1 327 ? -7.094 11.489 -7.670 1.00 90.31 327 LYS A O 1
ATOM 2467 N N . VAL A 1 328 ? -5.365 12.042 -6.349 1.00 91.88 328 VAL A N 1
ATOM 2468 C CA . VAL A 1 328 ? -4.366 11.184 -7.009 1.00 91.88 328 VAL A CA 1
ATOM 2469 C C . VAL A 1 328 ? -3.887 10.104 -6.041 1.00 91.88 328 VAL A C 1
ATOM 2471 O O . VAL A 1 328 ? -3.662 10.388 -4.864 1.00 91.88 328 VAL A O 1
ATOM 2474 N N . ILE A 1 329 ? -3.742 8.873 -6.512 1.00 90.44 329 ILE A N 1
ATOM 2475 C CA . ILE A 1 329 ? -3.248 7.734 -5.737 1.00 90.44 329 ILE A CA 1
ATOM 2476 C C . ILE A 1 329 ? -2.113 7.103 -6.528 1.00 90.44 329 ILE A C 1
ATOM 2478 O O . ILE A 1 329 ? -2.317 6.709 -7.672 1.00 90.44 329 ILE A O 1
ATOM 2482 N N . ARG A 1 330 ? -0.937 6.973 -5.910 1.00 90.12 330 ARG A N 1
ATOM 2483 C CA . ARG A 1 330 ? 0.164 6.176 -6.456 1.00 90.12 330 ARG A CA 1
ATOM 2484 C C . ARG A 1 330 ? 0.210 4.823 -5.764 1.00 90.12 330 ARG A C 1
ATOM 2486 O O . ARG A 1 330 ? 0.218 4.763 -4.535 1.00 90.12 330 ARG A O 1
ATOM 2493 N N . VAL A 1 331 ? 0.270 3.759 -6.554 1.00 86.19 331 VAL A N 1
ATOM 2494 C CA . VAL A 1 331 ? 0.411 2.380 -6.089 1.00 86.19 331 VAL A CA 1
ATOM 2495 C C . VAL A 1 331 ? 1.742 1.832 -6.604 1.00 86.19 331 VAL A C 1
ATOM 2497 O O . VAL A 1 331 ? 1.828 1.292 -7.705 1.00 86.19 331 VAL A O 1
ATOM 2500 N N . ASP A 1 332 ? 2.787 2.014 -5.796 1.00 78.94 332 ASP A N 1
ATOM 2501 C CA . ASP A 1 332 ? 4.150 1.560 -6.090 1.00 78.94 332 ASP A CA 1
ATOM 2502 C C . ASP A 1 332 ? 4.459 0.171 -5.498 1.00 78.94 332 ASP A C 1
ATOM 2504 O O . ASP A 1 332 ? 3.728 -0.353 -4.646 1.00 78.94 332 ASP A O 1
ATOM 2508 N N . GLN A 1 333 ? 5.588 -0.398 -5.923 1.00 71.94 333 GLN A N 1
ATOM 2509 C CA . GLN A 1 333 ? 6.094 -1.701 -5.478 1.00 71.94 333 GLN A CA 1
ATOM 2510 C C . GLN A 1 333 ? 6.844 -1.656 -4.135 1.00 71.94 333 GLN A C 1
ATOM 2512 O O . GLN A 1 333 ? 7.385 -2.667 -3.689 1.00 71.94 333 GLN A O 1
ATOM 2517 N N . GLN A 1 334 ? 6.911 -0.499 -3.464 1.00 73.44 334 GLN A N 1
ATOM 2518 C CA . GLN A 1 334 ? 7.604 -0.419 -2.176 1.00 73.44 334 GLN A CA 1
ATOM 2519 C C . GLN A 1 334 ? 6.910 -1.317 -1.145 1.00 73.44 334 GLN A C 1
ATOM 2521 O O . GLN A 1 334 ? 5.679 -1.396 -1.113 1.00 73.44 334 GLN A O 1
ATOM 2526 N N . ALA A 1 335 ? 7.681 -1.971 -0.275 1.00 74.94 335 ALA A N 1
ATOM 2527 C CA . ALA A 1 335 ? 7.118 -2.797 0.791 1.00 74.94 335 ALA A CA 1
ATOM 2528 C C . ALA A 1 335 ? 6.089 -2.001 1.621 1.00 74.94 335 ALA A C 1
ATOM 2530 O O . ALA A 1 335 ? 6.293 -0.819 1.898 1.00 74.94 335 ALA A O 1
ATOM 2531 N N . LEU A 1 336 ? 4.990 -2.647 2.040 1.00 77.38 336 LEU A N 1
ATOM 2532 C CA . LEU A 1 336 ? 3.933 -2.004 2.848 1.00 77.38 336 LEU A CA 1
ATOM 2533 C C . LEU A 1 336 ? 4.478 -1.387 4.143 1.00 77.38 336 LEU A C 1
ATOM 2535 O O . LEU A 1 336 ? 3.976 -0.373 4.622 1.00 77.38 336 LEU A O 1
ATOM 2539 N N . GLY A 1 337 ? 5.492 -2.031 4.714 1.00 80.12 337 GLY A N 1
ATOM 2540 C CA . GLY A 1 337 ? 6.191 -1.609 5.912 1.00 80.12 337 GLY A CA 1
ATOM 2541 C C . GLY A 1 337 ? 7.396 -2.509 6.161 1.00 80.12 337 GLY A C 1
ATOM 2542 O O . GLY A 1 337 ? 7.440 -3.648 5.702 1.00 80.12 337 GLY A O 1
ATOM 2543 N N . GLN A 1 338 ? 8.379 -1.995 6.896 1.00 78.06 338 GLN A N 1
ATOM 2544 C CA . GLN A 1 338 ? 9.607 -2.731 7.226 1.00 78.06 338 GLN A CA 1
ATOM 2545 C C . GLN A 1 338 ? 9.497 -3.535 8.533 1.00 78.06 338 GLN A C 1
ATOM 2547 O O . GLN A 1 338 ? 10.455 -4.183 8.947 1.00 78.06 338 GLN A O 1
ATOM 2552 N N . THR A 1 339 ? 8.340 -3.493 9.201 1.00 81.88 339 THR A N 1
ATOM 2553 C CA . THR A 1 339 ? 8.121 -4.126 10.506 1.00 81.88 339 THR A CA 1
ATOM 2554 C C . THR A 1 339 ? 7.056 -5.227 10.433 1.00 81.88 339 THR A C 1
ATOM 2556 O O . THR A 1 339 ? 6.058 -5.062 9.727 1.00 81.88 339 THR A O 1
ATOM 2559 N N . PRO A 1 340 ? 7.176 -6.310 11.227 1.00 83.69 340 PRO A N 1
ATOM 2560 C CA . PRO A 1 340 ? 6.156 -7.369 11.312 1.00 83.69 340 PRO A CA 1
ATOM 2561 C C . PRO A 1 340 ? 4.796 -6.917 11.871 1.00 83.69 340 PRO A C 1
ATOM 2563 O O . PRO A 1 340 ? 3.796 -7.637 11.790 1.00 83.69 340 PRO A O 1
ATOM 2566 N N . THR A 1 341 ? 4.747 -5.721 12.460 1.00 85.38 341 THR A N 1
ATOM 2567 C CA . THR A 1 341 ? 3.514 -5.079 12.930 1.00 85.38 341 THR A CA 1
ATOM 2568 C C . THR A 1 341 ? 2.655 -4.536 11.789 1.00 85.38 341 THR A C 1
ATOM 2570 O O . THR A 1 341 ? 1.455 -4.342 11.975 1.00 85.38 341 THR A O 1
ATOM 2573 N N . SER A 1 342 ? 3.242 -4.322 10.611 1.00 88.94 342 SER A N 1
ATOM 2574 C CA . SER A 1 342 ? 2.503 -4.009 9.390 1.00 88.94 342 SER A CA 1
ATOM 2575 C C . SER A 1 342 ? 2.061 -5.317 8.739 1.00 88.94 342 SER A C 1
ATOM 2577 O O . SER A 1 342 ? 2.868 -6.229 8.585 1.00 88.94 342 SER A O 1
ATOM 2579 N N . ASN A 1 343 ? 0.786 -5.433 8.383 1.00 91.75 343 ASN A N 1
ATOM 2580 C CA . ASN A 1 343 ? 0.203 -6.618 7.745 1.00 91.75 343 ASN A CA 1
ATOM 2581 C C . ASN A 1 343 ? -1.036 -6.229 6.911 1.00 91.75 343 ASN A C 1
ATOM 2583 O O . ASN A 1 343 ? -1.517 -5.097 7.046 1.00 91.75 343 ASN A O 1
ATOM 2587 N N . PRO A 1 344 ? -1.583 -7.125 6.066 1.00 93.19 344 PRO A N 1
ATOM 2588 C CA . PRO A 1 344 ? -2.764 -6.826 5.252 1.00 93.19 344 PRO A CA 1
ATOM 2589 C C . PRO A 1 344 ? -3.952 -6.293 6.063 1.00 93.19 344 PRO A C 1
ATOM 2591 O O . PRO A 1 344 ? -4.613 -5.340 5.641 1.00 93.19 344 PRO A O 1
ATOM 2594 N N . ALA A 1 345 ? -4.194 -6.839 7.259 1.00 93.38 345 ALA A N 1
ATOM 2595 C CA . ALA A 1 345 ? -5.319 -6.425 8.092 1.00 93.38 345 ALA A CA 1
ATOM 2596 C C . ALA A 1 345 ? -5.183 -4.989 8.637 1.00 93.38 345 ALA A C 1
ATOM 2598 O O . ALA A 1 345 ? -6.161 -4.239 8.684 1.00 93.38 345 ALA A O 1
ATOM 2599 N N . THR A 1 346 ? -3.978 -4.594 9.057 1.00 91.69 346 THR A N 1
ATOM 2600 C CA . THR A 1 346 ? -3.700 -3.234 9.552 1.00 91.69 346 THR A CA 1
ATOM 2601 C C . THR A 1 346 ? -3.649 -2.221 8.421 1.00 91.69 346 THR A C 1
ATOM 2603 O O . THR A 1 346 ? -4.168 -1.120 8.580 1.00 91.69 346 THR A O 1
ATOM 2606 N N . PHE A 1 347 ? -3.087 -2.595 7.270 1.00 90.38 347 PHE A N 1
ATOM 2607 C CA . PHE A 1 347 ? -2.942 -1.692 6.132 1.00 90.38 347 PHE A CA 1
ATOM 2608 C C . PHE A 1 347 ? -4.290 -1.338 5.491 1.00 90.38 347 PHE A C 1
ATOM 2610 O O . PHE A 1 347 ? -4.565 -0.173 5.209 1.00 90.38 347 PHE A O 1
ATOM 2617 N N . THR A 1 348 ? -5.164 -2.331 5.309 1.00 90.50 348 THR A N 1
ATOM 2618 C CA . THR A 1 348 ? -6.522 -2.118 4.772 1.00 90.50 348 THR A CA 1
ATOM 2619 C C . THR A 1 348 ? -7.478 -1.471 5.779 1.00 90.50 348 THR A C 1
ATOM 2621 O O . THR A 1 348 ? -8.564 -1.031 5.409 1.00 90.50 348 THR A O 1
ATOM 2624 N N . GLY A 1 349 ? -7.102 -1.411 7.062 1.00 90.94 349 GLY A N 1
ATOM 2625 C CA . GLY A 1 349 ? -7.944 -0.891 8.141 1.00 90.94 349 GLY A CA 1
ATOM 2626 C C . GLY A 1 349 ? -9.058 -1.844 8.592 1.00 90.94 349 GLY A C 1
ATOM 2627 O O . GLY A 1 349 ? -9.803 -1.512 9.516 1.00 90.94 349 GLY A O 1
ATOM 2628 N N . VAL A 1 350 ? -9.174 -3.045 8.007 1.00 93.94 350 VAL A N 1
ATOM 2629 C CA . VAL A 1 350 ? -10.168 -4.046 8.438 1.00 93.94 350 VAL A CA 1
ATOM 2630 C C . VAL A 1 350 ? -9.932 -4.485 9.883 1.00 93.94 350 VAL A C 1
ATOM 2632 O O . VAL A 1 350 ? -10.882 -4.763 10.617 1.00 93.94 350 VAL A O 1
ATOM 2635 N N . PHE A 1 351 ? -8.676 -4.469 10.341 1.00 95.19 351 PHE A N 1
ATOM 2636 C CA . PHE A 1 351 ? -8.336 -4.871 11.700 1.00 95.19 351 PHE A CA 1
ATOM 2637 C C . PHE A 1 351 ? -8.998 -3.995 12.766 1.00 95.19 351 PHE A C 1
ATOM 2639 O O . PHE A 1 351 ? -9.377 -4.491 13.822 1.00 95.19 351 PHE A O 1
ATOM 2646 N N . ASP A 1 352 ? -9.212 -2.708 12.495 1.00 93.94 352 ASP A N 1
ATOM 2647 C CA . ASP A 1 352 ? -9.899 -1.810 13.429 1.00 93.94 352 ASP A CA 1
ATOM 2648 C C . ASP A 1 352 ? -11.358 -2.219 13.631 1.00 93.94 352 ASP A C 1
ATOM 2650 O O . ASP A 1 352 ? -11.867 -2.192 14.755 1.00 93.94 352 ASP A O 1
ATOM 2654 N N . GLN A 1 353 ? -12.009 -2.667 12.557 1.00 94.31 353 GLN A N 1
ATOM 2655 C CA . GLN A 1 353 ? -13.379 -3.164 12.597 1.00 94.31 353 GLN A CA 1
ATOM 2656 C C . GLN A 1 353 ? -13.469 -4.512 13.317 1.00 94.31 353 GLN A C 1
ATOM 2658 O O . GLN A 1 353 ? -14.351 -4.700 14.154 1.00 94.31 353 GLN A O 1
ATOM 2663 N N . ILE A 1 354 ? -12.519 -5.418 13.060 1.00 95.50 354 ILE A N 1
ATOM 2664 C CA . ILE A 1 354 ? -12.420 -6.707 13.759 1.00 95.50 354 ILE A CA 1
ATOM 2665 C C . ILE A 1 354 ? -12.204 -6.475 15.261 1.00 95.50 354 ILE A C 1
ATOM 2667 O O . ILE A 1 354 ? -12.911 -7.050 16.084 1.00 95.50 354 ILE A O 1
ATOM 2671 N N . ARG A 1 355 ? -11.295 -5.573 15.652 1.00 95.62 355 ARG A N 1
ATOM 2672 C CA . ARG A 1 355 ? -11.072 -5.222 17.068 1.00 95.62 355 ARG A CA 1
ATOM 2673 C C . ARG A 1 355 ? -12.309 -4.608 17.719 1.00 95.62 355 ARG A C 1
ATOM 2675 O O . ARG A 1 355 ? -12.576 -4.880 18.890 1.00 95.62 355 ARG A O 1
ATOM 2682 N N . ALA A 1 356 ? -13.049 -3.776 16.985 1.00 94.38 356 ALA A N 1
ATOM 2683 C CA . ALA A 1 356 ? -14.311 -3.219 17.461 1.00 94.38 356 ALA A CA 1
ATOM 2684 C C . ALA A 1 356 ? -15.348 -4.320 17.712 1.00 94.38 356 ALA A C 1
ATOM 2686 O O . ALA A 1 356 ? -15.987 -4.309 18.761 1.00 94.38 356 ALA A O 1
ATOM 2687 N N . LEU A 1 357 ? -15.450 -5.298 16.810 1.00 94.19 357 LEU A N 1
ATOM 2688 C CA . LEU A 1 357 ? -16.315 -6.463 16.970 1.00 94.19 357 LEU A CA 1
ATOM 2689 C C . LEU A 1 357 ? -15.919 -7.320 18.175 1.00 94.19 357 LEU A C 1
ATOM 2691 O O . LEU A 1 357 ? -16.773 -7.633 19.000 1.00 94.19 357 LEU A O 1
ATOM 2695 N N . PHE A 1 358 ? -14.634 -7.652 18.331 1.00 94.44 358 PHE A N 1
ATOM 2696 C CA . PHE A 1 358 ? -14.164 -8.465 19.460 1.00 94.44 358 PHE A CA 1
ATOM 2697 C C . PHE A 1 358 ? -14.461 -7.807 20.813 1.00 94.44 358 PHE A C 1
ATOM 2699 O O . PHE A 1 358 ? -14.790 -8.497 21.774 1.00 94.44 358 PHE A O 1
ATOM 2706 N N . ALA A 1 359 ? -14.423 -6.473 20.887 1.00 92.38 359 ALA A N 1
ATOM 2707 C CA . ALA A 1 359 ? -14.796 -5.732 22.090 1.00 92.38 359 ALA A CA 1
ATOM 2708 C C . ALA A 1 359 ? -16.303 -5.772 22.411 1.00 92.38 359 ALA A C 1
ATOM 2710 O O . ALA A 1 359 ? -16.683 -5.513 23.552 1.00 92.38 359 ALA A O 1
ATOM 2711 N N . GLN A 1 360 ? -17.164 -6.093 21.438 1.00 90.56 360 GLN A N 1
ATOM 2712 C CA . GLN A 1 360 ? -18.610 -6.214 21.653 1.00 90.56 360 GLN A CA 1
ATOM 2713 C C . GLN A 1 360 ? -19.043 -7.593 22.165 1.00 90.56 360 GLN A C 1
ATOM 2715 O O . GLN A 1 360 ? -20.170 -7.731 22.648 1.00 90.56 360 GLN A O 1
ATOM 2720 N N . LEU A 1 361 ? -18.157 -8.592 22.109 1.00 90.44 361 LEU A N 1
ATOM 2721 C CA . LEU A 1 361 ? -18.457 -9.954 22.543 1.00 90.44 361 LEU A CA 1
ATOM 2722 C C . LEU A 1 361 ? -18.781 -10.011 24.045 1.00 90.44 361 LEU A C 1
ATOM 2724 O O . LEU A 1 361 ? -18.152 -9.289 24.825 1.00 90.44 361 LEU A O 1
ATOM 2728 N N . PRO A 1 362 ? -19.699 -10.895 24.485 1.00 86.00 362 PRO A N 1
ATOM 2729 C CA . PRO A 1 362 ? -20.089 -10.991 25.894 1.00 86.00 362 PRO A CA 1
ATOM 2730 C C . PRO A 1 362 ? -18.905 -11.204 26.838 1.00 86.00 362 PRO A C 1
ATOM 2732 O O . PRO A 1 362 ? -18.776 -10.528 27.855 1.00 86.00 362 PRO A O 1
ATOM 2735 N N . GLU A 1 363 ? -17.977 -12.075 26.449 1.00 86.25 363 GLU A N 1
ATOM 2736 C CA . GLU A 1 363 ? -16.746 -12.331 27.190 1.00 86.25 363 GLU A CA 1
ATOM 2737 C C . GLU A 1 363 ? -15.840 -11.099 27.329 1.00 86.25 363 GLU A C 1
ATOM 2739 O O . GLU A 1 363 ? -15.267 -10.859 28.394 1.00 86.25 363 GLU A O 1
ATOM 2744 N N . ALA A 1 364 ? -15.713 -10.303 26.263 1.00 88.25 364 ALA A N 1
ATOM 2745 C CA . ALA A 1 364 ? -14.935 -9.069 26.280 1.00 88.25 364 ALA A CA 1
ATOM 2746 C C . ALA A 1 364 ? -15.611 -8.006 27.149 1.00 88.25 364 ALA A C 1
ATOM 2748 O O . ALA A 1 364 ? -14.946 -7.374 27.973 1.00 88.25 364 ALA A O 1
ATOM 2749 N N . LYS A 1 365 ? -16.937 -7.857 27.028 1.00 84.56 365 LYS A N 1
ATOM 2750 C CA . LYS A 1 365 ? -17.744 -6.955 27.859 1.00 84.56 365 LYS A CA 1
ATOM 2751 C C . LYS A 1 365 ? -17.627 -7.312 29.339 1.00 84.56 365 LYS A C 1
ATOM 2753 O O . LYS A 1 365 ? -17.373 -6.423 30.147 1.00 84.56 365 LYS A O 1
ATOM 2758 N N . LEU A 1 366 ? -17.710 -8.594 29.696 1.00 82.50 366 LEU A N 1
ATOM 2759 C CA . LEU A 1 366 ? -17.563 -9.073 31.075 1.00 82.50 366 LEU A CA 1
ATOM 2760 C C . LEU A 1 366 ? -16.186 -8.721 31.655 1.00 82.50 366 LEU A C 1
ATOM 2762 O O . LEU A 1 366 ? -16.094 -8.188 32.766 1.00 82.50 366 LEU A O 1
ATOM 2766 N N . ARG A 1 367 ? -15.119 -8.922 30.876 1.00 82.75 367 ARG A N 1
ATOM 2767 C CA . ARG A 1 367 ? -13.736 -8.594 31.267 1.00 82.75 367 ARG A CA 1
ATOM 2768 C C . ARG A 1 367 ? -13.387 -7.104 31.148 1.00 82.75 367 ARG A C 1
ATOM 2770 O O . ARG A 1 367 ? -12.376 -6.674 31.694 1.00 82.75 367 ARG A O 1
ATOM 2777 N N . GLY A 1 368 ? -14.242 -6.291 30.523 1.00 82.56 368 GLY A N 1
ATOM 2778 C CA . GLY A 1 368 ? -14.027 -4.849 30.354 1.00 82.56 368 GLY A CA 1
ATOM 2779 C C . GLY A 1 368 ? -13.058 -4.496 29.234 1.00 82.56 368 GLY A C 1
ATOM 2780 O O . GLY A 1 368 ? -12.477 -3.410 29.232 1.00 82.56 368 GLY A O 1
ATOM 2781 N N . TYR A 1 369 ? -12.852 -5.414 28.296 1.00 88.81 369 TYR A N 1
ATOM 2782 C CA . TYR A 1 369 ? -11.919 -5.220 27.204 1.00 88.81 369 TYR A CA 1
ATOM 2783 C C . TYR A 1 369 ? -12.486 -4.248 26.176 1.00 88.81 369 TYR A C 1
ATOM 2785 O O . TYR A 1 369 ? -13.603 -4.381 25.687 1.00 88.81 369 TYR A O 1
ATOM 2793 N N . SER A 1 370 ? -11.673 -3.253 25.840 1.00 90.31 370 SER A N 1
ATOM 2794 C CA . SER A 1 370 ? -11.949 -2.307 24.762 1.00 90.31 370 SER A CA 1
ATOM 2795 C C . SER A 1 370 ? -11.208 -2.730 23.488 1.00 90.31 370 SER A C 1
ATOM 2797 O O . SER A 1 370 ? -10.283 -3.548 23.564 1.00 90.31 370 SER A O 1
ATOM 2799 N N . PRO A 1 371 ? -11.493 -2.114 22.324 1.00 92.88 371 PRO A N 1
ATOM 2800 C CA . PRO A 1 371 ? -10.762 -2.402 21.084 1.00 92.88 371 PRO A CA 1
ATOM 2801 C C . PRO A 1 371 ? -9.239 -2.207 21.200 1.00 92.88 371 PRO A C 1
ATOM 2803 O O . PRO A 1 371 ? -8.477 -2.728 20.386 1.00 92.88 371 PRO A O 1
ATOM 2806 N N . ARG A 1 372 ? -8.769 -1.452 22.209 1.00 93.19 372 ARG A N 1
ATOM 2807 C CA . ARG A 1 372 ? -7.341 -1.279 22.507 1.00 93.19 372 ARG A CA 1
ATOM 2808 C C . ARG A 1 372 ? -6.670 -2.552 23.027 1.00 93.19 372 ARG A C 1
ATOM 2810 O O . ARG A 1 372 ? -5.536 -2.784 22.634 1.00 93.19 372 ARG A O 1
ATOM 2817 N N . ARG A 1 373 ? -7.342 -3.372 23.851 1.00 92.75 373 ARG A N 1
ATOM 2818 C CA . ARG A 1 373 ? -6.781 -4.642 24.377 1.00 92.75 373 ARG A CA 1
ATOM 2819 C C . ARG A 1 373 ? -6.446 -5.601 23.232 1.00 92.75 373 ARG A C 1
ATOM 2821 O O . ARG A 1 373 ? -5.411 -6.246 23.235 1.00 92.75 373 ARG A O 1
ATOM 2828 N N . PHE A 1 374 ? -7.298 -5.602 22.214 1.00 95.25 374 PHE A N 1
ATOM 2829 C CA . PHE A 1 374 ? -7.167 -6.400 21.000 1.00 95.25 374 PHE A CA 1
ATOM 2830 C C . PHE A 1 374 ? -6.172 -5.825 19.977 1.00 95.25 374 PHE A C 1
ATOM 2832 O O . PHE A 1 374 ? -6.052 -6.348 18.874 1.00 95.25 374 PHE A O 1
ATOM 2839 N N . SER A 1 375 ? -5.444 -4.753 20.296 1.00 94.62 375 SER A N 1
ATOM 2840 C CA . SER A 1 375 ? -4.399 -4.208 19.424 1.00 94.62 375 SER A CA 1
ATOM 2841 C C . SER A 1 375 ? -3.033 -4.755 19.815 1.00 94.62 375 SER A C 1
ATOM 2843 O O . SER A 1 375 ? -2.559 -4.472 20.910 1.00 94.62 375 SER A O 1
ATOM 2845 N N . PHE A 1 376 ? -2.351 -5.456 18.907 1.00 93.06 376 PHE A N 1
ATOM 2846 C CA . PHE A 1 376 ? -0.969 -5.881 19.148 1.00 93.06 376 PHE A CA 1
ATOM 2847 C C . PHE A 1 376 ? 0.025 -4.699 19.164 1.00 93.06 376 PHE A C 1
ATOM 2849 O O . PHE A 1 376 ? 1.125 -4.828 19.683 1.00 93.06 376 PHE A O 1
ATOM 2856 N N . ASN A 1 377 ? -0.365 -3.518 18.665 1.00 92.00 377 ASN A N 1
ATOM 2857 C CA . ASN A 1 377 ? 0.475 -2.311 18.662 1.00 92.00 377 ASN A CA 1
ATOM 2858 C C . ASN A 1 377 ? 0.418 -1.508 19.975 1.00 92.00 377 ASN A C 1
ATOM 2860 O O . ASN A 1 377 ? 1.100 -0.493 20.101 1.00 92.00 377 ASN A O 1
ATOM 2864 N N . VAL A 1 378 ? -0.436 -1.891 20.930 1.00 91.00 378 VAL A N 1
ATOM 2865 C CA . VAL A 1 378 ? -0.663 -1.132 22.169 1.00 91.00 378 VAL A CA 1
ATOM 2866 C C . VAL A 1 378 ? -0.442 -2.042 23.371 1.00 91.00 378 VAL A C 1
ATOM 2868 O O . VAL A 1 378 ? -0.932 -3.168 23.402 1.00 91.00 378 VAL A O 1
ATOM 2871 N N . ALA A 1 379 ? 0.282 -1.540 24.373 1.00 87.31 379 ALA A N 1
ATOM 2872 C CA . ALA A 1 379 ? 0.461 -2.244 25.638 1.00 87.31 379 ALA A CA 1
ATOM 2873 C C . ALA A 1 379 ? -0.895 -2.517 26.309 1.00 87.31 379 ALA A C 1
ATOM 2875 O O . ALA A 1 379 ? -1.797 -1.671 26.299 1.00 87.31 379 ALA A O 1
ATOM 2876 N N . GLY A 1 380 ? -1.035 -3.703 26.894 1.00 85.75 380 GLY A N 1
ATOM 2877 C CA . GLY A 1 380 ? -2.236 -4.094 27.624 1.00 85.75 380 GLY A CA 1
ATOM 2878 C C . GLY A 1 380 ? -2.704 -5.509 27.328 1.00 85.75 380 GLY A C 1
ATOM 2879 O O . GLY A 1 380 ? -3.020 -6.193 28.285 1.00 85.75 380 GLY A O 1
ATOM 2880 N N . GLY A 1 381 ? -2.787 -5.928 26.058 1.00 88.88 381 GLY A N 1
ATOM 2881 C CA . GLY A 1 381 ? -3.165 -7.306 25.677 1.00 88.88 381 GLY A CA 1
ATOM 2882 C C . GLY A 1 381 ? -2.172 -8.012 24.752 1.00 88.88 381 GLY A C 1
ATOM 2883 O O . GLY A 1 381 ? -2.287 -9.211 24.497 1.00 88.88 381 GLY A O 1
ATOM 2884 N N . ARG A 1 382 ? -1.190 -7.272 24.231 1.00 94.38 382 ARG A N 1
ATOM 2885 C CA . ARG A 1 382 ? -0.110 -7.810 23.401 1.00 94.38 382 ARG A CA 1
ATOM 2886 C C . ARG A 1 382 ? 0.884 -8.617 24.242 1.00 94.38 382 ARG A C 1
ATOM 2888 O O . ARG A 1 382 ? 1.010 -8.410 25.443 1.00 94.38 382 ARG A O 1
ATOM 2895 N N . CYS A 1 383 ? 1.659 -9.479 23.596 1.00 94.69 383 CYS A N 1
ATOM 2896 C CA . CYS A 1 383 ? 2.819 -10.098 24.228 1.00 94.69 383 CYS A CA 1
ATOM 2897 C C . CYS A 1 383 ? 3.916 -9.044 24.446 1.00 94.69 383 CYS A C 1
ATOM 2899 O O . CYS A 1 383 ? 4.400 -8.456 23.478 1.00 94.69 383 CYS A O 1
ATOM 2901 N N . GLU A 1 384 ? 4.335 -8.834 25.696 1.00 93.44 384 GLU A N 1
ATOM 2902 C CA . GLU A 1 384 ? 5.356 -7.829 26.029 1.00 93.44 384 GLU A CA 1
ATOM 2903 C C . GLU A 1 384 ? 6.775 -8.246 25.608 1.00 93.44 384 GLU A C 1
ATOM 2905 O O . GLU A 1 384 ? 7.586 -7.385 25.296 1.00 93.44 384 GLU A O 1
ATOM 2910 N N . LYS A 1 385 ? 7.076 -9.550 25.493 1.00 93.12 385 LYS A N 1
ATOM 2911 C CA . LYS A 1 385 ? 8.416 -10.016 25.076 1.00 93.12 385 LYS A CA 1
ATOM 2912 C C . LYS A 1 385 ? 8.780 -9.594 23.650 1.00 93.12 385 LYS A C 1
ATOM 2914 O O . LYS A 1 385 ? 9.913 -9.213 23.392 1.00 93.12 385 LYS A O 1
ATOM 2919 N N . CYS A 1 386 ? 7.832 -9.700 22.722 1.00 92.44 386 CYS A N 1
ATOM 2920 C CA . CYS A 1 386 ? 8.012 -9.285 21.328 1.00 92.44 386 CYS A CA 1
ATOM 2921 C C . CYS A 1 386 ? 7.315 -7.956 21.014 1.00 92.44 386 CYS A C 1
ATOM 2923 O O . CYS A 1 386 ? 7.123 -7.638 19.843 1.00 92.44 386 CYS A O 1
ATOM 2925 N N . GLU A 1 387 ? 6.811 -7.255 22.033 1.00 93.12 387 GLU A N 1
ATOM 2926 C CA . GLU A 1 387 ? 6.013 -6.030 21.901 1.00 93.12 387 GLU A CA 1
ATOM 2927 C C . GLU A 1 387 ? 4.863 -6.126 20.872 1.00 93.12 387 GLU A C 1
ATOM 2929 O O . GLU A 1 387 ? 4.508 -5.150 20.208 1.00 93.12 387 GLU A O 1
ATOM 2934 N N . GLY A 1 388 ? 4.262 -7.314 20.741 1.00 91.06 388 GLY A N 1
ATOM 2935 C CA . GLY A 1 388 ? 3.193 -7.608 19.778 1.00 91.06 388 GLY A CA 1
ATOM 2936 C C . GLY A 1 388 ? 3.624 -7.888 18.330 1.00 91.06 388 GLY A C 1
ATOM 2937 O O . GLY A 1 388 ? 2.766 -8.161 17.492 1.00 91.06 388 GLY A O 1
ATOM 2938 N N . ALA A 1 389 ? 4.922 -7.896 18.013 1.00 89.81 389 ALA A N 1
ATOM 2939 C CA . ALA A 1 389 ? 5.411 -8.267 16.680 1.00 89.81 389 ALA A CA 1
ATOM 2940 C C . ALA A 1 389 ? 5.228 -9.765 16.362 1.00 89.81 389 ALA A C 1
ATOM 2942 O O . ALA A 1 389 ? 5.143 -10.145 15.198 1.00 89.81 389 ALA A O 1
ATOM 2943 N N . GLY A 1 390 ? 5.187 -10.625 17.386 1.00 91.31 390 GLY A N 1
ATOM 2944 C CA . GLY A 1 390 ? 5.157 -12.090 17.253 1.00 91.31 390 GLY A CA 1
ATOM 2945 C C . GLY A 1 390 ? 6.508 -12.712 16.878 1.00 91.31 390 GLY A C 1
ATOM 2946 O O . GLY A 1 390 ? 6.682 -13.922 16.999 1.00 91.31 390 GLY A O 1
ATOM 2947 N N . GLN A 1 391 ? 7.476 -11.889 16.483 1.00 91.25 391 GLN A N 1
ATOM 2948 C CA . GLN A 1 391 ? 8.830 -12.273 16.100 1.00 91.25 391 GLN A CA 1
ATOM 2949 C C . GLN A 1 391 ? 9.847 -11.346 16.775 1.00 91.25 391 GLN A C 1
ATOM 2951 O O . GLN A 1 391 ? 9.521 -10.217 17.148 1.00 91.25 391 GLN A O 1
ATOM 2956 N N . LEU A 1 392 ? 11.075 -11.826 16.924 1.00 90.12 392 LEU A N 1
ATOM 2957 C CA . LEU A 1 392 ? 12.231 -11.096 17.429 1.00 90.12 392 LEU A CA 1
ATOM 2958 C C . LEU A 1 392 ? 13.239 -10.938 16.287 1.00 90.12 392 LEU A C 1
ATOM 2960 O O . LEU A 1 392 ? 13.530 -11.902 15.579 1.00 90.12 392 LEU A O 1
ATOM 2964 N N . ARG A 1 393 ? 13.756 -9.722 16.095 1.00 89.31 393 ARG A N 1
ATOM 2965 C CA . ARG A 1 393 ? 14.807 -9.449 15.107 1.00 89.31 393 ARG A CA 1
ATOM 2966 C C . ARG A 1 393 ? 16.157 -9.825 15.700 1.00 89.31 393 ARG A C 1
ATOM 2968 O O . ARG A 1 393 ? 16.514 -9.318 16.761 1.00 89.31 393 ARG A O 1
ATOM 2975 N N . ILE A 1 394 ? 16.894 -10.680 15.004 1.00 88.50 394 ILE A N 1
ATOM 2976 C CA . ILE A 1 394 ? 18.281 -11.012 15.317 1.00 88.50 394 ILE A CA 1
ATOM 2977 C C . ILE A 1 394 ? 19.162 -10.282 14.310 1.00 88.50 394 ILE A C 1
ATOM 2979 O O . ILE A 1 394 ? 19.026 -10.479 13.100 1.00 88.50 394 ILE A O 1
ATOM 2983 N N . GLU A 1 395 ? 20.032 -9.419 14.825 1.00 90.06 395 GLU A N 1
ATOM 2984 C CA . GLU A 1 395 ? 20.998 -8.683 14.017 1.00 90.06 395 GLU A CA 1
ATOM 2985 C C . GLU A 1 395 ? 22.139 -9.608 13.582 1.00 90.06 395 GLU A C 1
ATOM 2987 O O . GLU A 1 395 ? 22.707 -10.338 14.400 1.00 90.06 395 GLU A O 1
ATOM 2992 N N . MET A 1 396 ? 22.463 -9.586 12.290 1.00 85.06 396 MET A N 1
ATOM 2993 C CA . MET A 1 396 ? 23.505 -10.419 11.689 1.00 85.06 396 MET A CA 1
ATOM 2994 C C . MET A 1 396 ? 24.597 -9.521 11.092 1.00 85.06 396 MET A C 1
ATOM 2996 O O . MET A 1 396 ? 24.317 -8.593 10.346 1.00 85.06 396 MET A O 1
ATOM 3000 N N . HIS A 1 397 ? 25.874 -9.793 11.385 1.00 83.56 397 HIS A N 1
ATOM 3001 C CA . HIS A 1 397 ? 26.962 -8.875 11.002 1.00 83.56 397 HIS A CA 1
ATOM 3002 C C . HIS A 1 397 ? 27.241 -8.786 9.490 1.00 83.56 397 HIS A C 1
ATOM 3004 O O . HIS A 1 397 ? 27.639 -7.732 9.002 1.00 83.56 397 HIS A O 1
ATOM 3010 N N . PHE A 1 398 ? 27.073 -9.890 8.754 1.00 82.88 398 PHE A N 1
ATOM 3011 C CA . PHE A 1 398 ? 27.390 -9.978 7.315 1.00 82.88 398 PHE A CA 1
ATOM 3012 C C . PHE A 1 398 ? 26.221 -10.461 6.456 1.00 82.88 398 PHE A C 1
ATOM 3014 O O . PHE A 1 398 ? 26.245 -10.319 5.234 1.00 82.88 398 PHE A O 1
ATOM 3021 N N . LEU A 1 399 ? 25.224 -11.073 7.091 1.00 85.31 399 LEU A N 1
ATOM 3022 C CA . LEU A 1 399 ? 24.010 -11.547 6.444 1.00 85.31 399 LEU A CA 1
ATOM 3023 C C . LEU A 1 399 ? 22.876 -10.565 6.748 1.00 85.31 399 LEU A C 1
ATOM 3025 O O . LEU A 1 399 ? 22.964 -9.839 7.734 1.00 85.31 399 LEU A O 1
ATOM 3029 N N . PRO A 1 400 ? 21.813 -10.532 5.933 1.00 79.38 400 PRO A N 1
ATOM 3030 C CA . PRO A 1 400 ? 20.613 -9.789 6.285 1.00 79.38 400 PRO A CA 1
ATOM 3031 C C . PRO A 1 400 ? 20.049 -10.265 7.628 1.00 79.38 400 PRO A C 1
ATOM 3033 O O . PRO A 1 400 ? 20.059 -11.464 7.916 1.00 79.38 400 PRO A O 1
ATOM 3036 N N . ASP A 1 401 ? 19.540 -9.327 8.423 1.00 84.69 401 ASP A N 1
ATOM 3037 C CA . ASP A 1 401 ? 18.892 -9.634 9.697 1.00 84.69 401 ASP A CA 1
ATOM 3038 C C . ASP A 1 401 ? 17.742 -10.622 9.521 1.00 84.69 401 ASP A C 1
ATOM 3040 O O . ASP A 1 401 ? 16.973 -10.556 8.555 1.00 84.69 401 ASP A O 1
ATOM 3044 N N . VAL A 1 402 ? 17.593 -11.509 10.500 1.00 86.88 402 VAL A N 1
ATOM 3045 C CA . VAL A 1 402 ? 16.586 -12.569 10.470 1.00 86.88 402 VAL A CA 1
ATOM 3046 C C . VAL A 1 402 ? 15.546 -12.362 11.561 1.00 86.88 402 VAL A C 1
ATOM 3048 O O . VAL A 1 402 ? 15.852 -11.959 12.683 1.00 86.88 402 VAL A O 1
ATOM 3051 N N . TRP A 1 403 ? 14.291 -12.646 11.226 1.00 87.00 403 TRP A N 1
ATOM 3052 C CA . TRP A 1 403 ? 13.181 -12.621 12.171 1.00 87.00 403 TRP A CA 1
ATOM 3053 C C . TRP A 1 403 ? 12.913 -14.036 12.666 1.00 87.00 403 TRP A C 1
ATOM 3055 O O . TRP A 1 403 ? 12.600 -14.926 11.877 1.00 87.00 403 TRP A O 1
ATOM 3065 N N . VAL A 1 404 ? 13.029 -14.239 13.974 1.00 90.88 404 VAL A N 1
ATOM 3066 C CA . VAL A 1 404 ? 12.778 -15.530 14.624 1.00 90.88 404 VAL A CA 1
ATOM 3067 C C . VAL A 1 404 ? 11.479 -15.455 15.410 1.00 90.88 404 VAL A C 1
ATOM 3069 O O . VAL A 1 404 ? 11.147 -14.425 15.992 1.00 90.88 404 VAL A O 1
ATOM 3072 N N . GLU A 1 405 ? 10.709 -16.537 15.410 1.00 92.19 405 GLU A N 1
ATOM 3073 C CA . GLU A 1 405 ? 9.460 -16.620 16.162 1.00 92.19 405 GLU A CA 1
ATOM 3074 C C . GLU A 1 405 ? 9.681 -16.355 17.660 1.00 92.19 405 GLU A C 1
ATOM 3076 O O . GLU A 1 405 ? 10.638 -16.835 18.267 1.00 92.19 405 GLU A O 1
ATOM 3081 N N . CYS A 1 406 ? 8.789 -15.573 18.274 1.00 94.19 406 CYS A N 1
ATOM 3082 C CA . CYS A 1 406 ? 8.843 -15.329 19.709 1.00 94.19 406 CYS A CA 1
ATOM 3083 C C . CYS A 1 406 ? 8.462 -16.597 20.481 1.00 94.19 406 CYS A C 1
ATOM 3085 O O . CYS A 1 406 ? 7.328 -17.060 20.408 1.00 94.19 406 CYS A O 1
ATOM 3087 N N . ASP A 1 407 ? 9.375 -17.093 21.302 1.00 94.06 407 ASP A N 1
ATOM 3088 C CA . ASP A 1 407 ? 9.198 -18.249 22.186 1.00 94.06 407 ASP A CA 1
ATOM 3089 C C . ASP A 1 407 ? 8.096 -18.080 23.254 1.00 94.06 407 ASP A C 1
ATOM 3091 O O . ASP A 1 407 ? 7.436 -19.055 23.609 1.00 94.06 407 ASP A O 1
ATOM 3095 N N . ALA A 1 408 ? 7.851 -16.859 23.748 1.00 92.94 408 ALA A N 1
ATOM 3096 C CA . ALA A 1 408 ? 6.851 -16.609 24.793 1.00 92.94 408 ALA A CA 1
ATOM 3097 C C . ALA A 1 408 ? 5.403 -16.697 24.289 1.00 92.94 408 ALA A C 1
ATOM 3099 O O . ALA A 1 408 ? 4.547 -17.242 24.981 1.00 92.94 408 ALA A O 1
ATOM 3100 N N . CYS A 1 409 ? 5.114 -16.156 23.101 1.00 93.38 409 CYS A N 1
ATOM 3101 C CA . CYS A 1 409 ? 3.764 -16.193 22.524 1.00 93.38 409 CYS A CA 1
ATOM 3102 C C . CYS A 1 409 ? 3.610 -17.178 21.363 1.00 93.38 409 CYS A C 1
ATOM 3104 O O . CYS A 1 409 ? 2.492 -17.343 20.886 1.00 93.38 409 CYS A O 1
ATOM 3106 N N . ARG A 1 410 ? 4.693 -17.813 20.896 1.00 92.81 410 ARG A N 1
ATOM 3107 C CA . ARG A 1 410 ? 4.710 -18.701 19.719 1.00 92.81 410 ARG A CA 1
ATOM 3108 C C . ARG A 1 410 ? 4.037 -18.058 18.504 1.00 92.81 410 ARG A C 1
ATOM 3110 O O . ARG A 1 410 ? 3.023 -18.534 17.997 1.00 92.81 410 ARG A O 1
ATOM 3117 N N . GLY A 1 411 ? 4.481 -16.843 18.179 1.00 91.38 411 GLY A N 1
ATOM 3118 C CA . GLY A 1 411 ? 3.937 -16.053 17.071 1.00 91.38 411 GLY A CA 1
ATOM 3119 C C . GLY A 1 411 ? 2.535 -15.463 17.284 1.00 91.38 411 GLY A C 1
ATOM 3120 O O . GLY A 1 411 ? 2.113 -14.634 16.481 1.00 91.38 411 GLY A O 1
ATOM 3121 N N . ARG A 1 412 ? 1.821 -15.794 18.373 1.00 93.12 412 ARG A N 1
ATOM 3122 C CA . ARG A 1 412 ? 0.418 -15.380 18.598 1.00 93.12 412 ARG A CA 1
ATOM 3123 C C . ARG A 1 412 ? 0.215 -13.887 18.843 1.00 93.12 412 ARG A C 1
ATOM 3125 O O . ARG A 1 412 ? -0.921 -13.438 18.791 1.00 93.12 412 ARG A O 1
ATOM 3132 N N . ARG A 1 413 ? 1.273 -13.119 19.130 1.00 94.75 413 ARG A N 1
ATOM 3133 C CA . ARG A 1 413 ? 1.270 -11.654 19.370 1.00 94.75 413 ARG A CA 1
ATOM 3134 C C . ARG A 1 413 ? 0.531 -11.157 20.619 1.00 94.75 413 ARG A C 1
ATOM 3136 O O . ARG A 1 413 ? 0.721 -9.999 20.984 1.00 94.75 413 ARG A O 1
ATOM 3143 N N . TYR A 1 414 ? -0.254 -11.994 21.292 1.00 95.62 414 TYR A N 1
ATOM 3144 C CA . TYR A 1 414 ? -1.097 -11.630 22.437 1.00 95.62 414 TYR A CA 1
ATOM 3145 C C . TYR A 1 414 ? -0.786 -12.457 23.686 1.00 95.62 414 TYR A C 1
ATOM 3147 O O . TYR A 1 414 ? -0.169 -13.520 23.600 1.00 95.62 414 TYR A O 1
ATOM 3155 N N . ASP A 1 415 ? -1.223 -11.956 24.841 1.00 93.62 415 ASP A N 1
ATOM 3156 C CA . ASP A 1 415 ? -1.266 -12.721 26.087 1.00 93.62 415 ASP A CA 1
ATOM 3157 C C . ASP A 1 415 ? -2.414 -13.751 26.098 1.00 93.62 415 ASP A C 1
ATOM 3159 O O . ASP A 1 415 ? -3.363 -13.680 25.314 1.00 93.62 415 ASP A O 1
ATOM 3163 N N . LEU A 1 416 ? -2.330 -14.736 26.997 1.00 90.94 416 LEU A N 1
ATOM 3164 C CA . LEU A 1 416 ? -3.315 -15.822 27.085 1.00 90.94 416 LEU A CA 1
ATOM 3165 C C . LEU A 1 416 ? -4.723 -15.326 27.458 1.00 90.94 416 LEU A C 1
ATOM 3167 O O . LEU A 1 416 ? -5.713 -15.896 27.004 1.00 90.94 416 LEU A O 1
ATOM 3171 N N . GLU A 1 417 ? -4.827 -14.256 28.249 1.00 89.69 417 GLU A N 1
ATOM 3172 C CA . GLU A 1 417 ? -6.110 -13.685 28.676 1.00 89.69 417 GLU A CA 1
ATOM 3173 C C . GLU A 1 417 ? -6.883 -13.063 27.507 1.00 89.69 417 GLU A C 1
ATOM 3175 O O . GLU A 1 417 ? -8.097 -13.233 27.387 1.00 89.69 417 GLU A O 1
ATOM 3180 N N . THR A 1 418 ? -6.179 -12.370 26.612 1.00 92.75 418 THR A N 1
ATOM 3181 C CA . THR A 1 418 ? -6.760 -11.757 25.413 1.00 92.75 418 THR A CA 1
ATOM 3182 C C . THR A 1 418 ? -7.204 -12.832 24.423 1.00 92.75 418 THR A C 1
ATOM 3184 O O . THR A 1 418 ? -8.253 -12.692 23.795 1.00 92.75 418 THR A O 1
ATOM 3187 N N . LEU A 1 419 ? -6.453 -13.935 24.327 1.00 93.75 419 LEU A N 1
ATOM 3188 C CA . LEU A 1 419 ? -6.784 -15.084 23.477 1.00 93.75 419 LEU A CA 1
ATOM 3189 C C . LEU A 1 419 ? -7.974 -15.911 23.984 1.00 93.75 419 LEU A C 1
ATOM 3191 O O . LEU A 1 419 ? -8.541 -16.689 23.216 1.00 93.75 419 LEU A O 1
ATOM 3195 N N . ALA A 1 420 ? -8.370 -15.746 25.249 1.00 92.25 420 ALA A N 1
ATOM 3196 C CA . ALA A 1 420 ? -9.534 -16.432 25.800 1.00 92.25 420 ALA A CA 1
ATOM 3197 C C . ALA A 1 420 ? -10.846 -15.975 25.143 1.00 92.25 420 ALA A C 1
ATOM 3199 O O . ALA A 1 420 ? -11.768 -16.775 25.029 1.00 92.25 420 ALA A O 1
ATOM 3200 N N . VAL A 1 421 ? -10.917 -14.720 24.678 1.00 93.44 421 VAL A N 1
ATOM 3201 C CA . VAL A 1 421 ? -12.101 -14.181 23.998 1.00 93.44 421 VAL A CA 1
ATOM 3202 C C . VAL A 1 421 ? -12.186 -14.731 22.577 1.00 93.44 421 VAL A C 1
ATOM 3204 O O . VAL A 1 421 ? -11.290 -14.502 21.760 1.00 93.44 421 VAL A O 1
ATOM 3207 N N . LYS A 1 422 ? -13.299 -15.405 22.265 1.00 93.75 422 LYS A N 1
ATOM 3208 C CA . LYS A 1 422 ? -13.508 -16.080 20.979 1.00 93.75 422 LYS A CA 1
ATOM 3209 C C . LYS A 1 422 ? -14.771 -15.611 20.259 1.00 93.75 422 LYS A C 1
ATOM 3211 O O . LYS A 1 422 ? -15.835 -15.493 20.861 1.00 93.75 422 LYS A O 1
ATOM 3216 N N . PHE A 1 423 ? -14.664 -15.417 18.948 1.00 92.81 423 PHE A N 1
ATOM 3217 C CA . PHE A 1 423 ? -15.783 -15.217 18.028 1.00 92.81 423 PHE A CA 1
ATOM 3218 C C . PHE A 1 423 ? -15.970 -16.486 17.192 1.00 92.81 423 PHE A C 1
ATOM 3220 O O . PHE A 1 423 ? -15.024 -16.923 16.544 1.00 92.81 423 PHE A O 1
ATOM 3227 N N . HIS A 1 424 ? -17.145 -17.124 17.251 1.00 90.31 424 HIS A N 1
ATOM 3228 C CA . HIS A 1 424 ? -17.397 -18.435 16.620 1.00 90.31 424 HIS A CA 1
ATOM 3229 C C . HIS A 1 424 ? -16.277 -19.472 16.872 1.00 90.31 424 HIS A C 1
ATOM 3231 O O . HIS A 1 424 ? -15.850 -20.194 15.976 1.00 90.31 424 HIS A O 1
ATOM 3237 N N . GLY A 1 425 ? -15.766 -19.524 18.108 1.00 91.75 425 GLY A N 1
ATOM 3238 C CA . GLY A 1 425 ? -14.693 -20.443 18.511 1.00 91.75 425 GLY A CA 1
ATOM 3239 C C . GLY A 1 425 ? -13.266 -19.990 18.170 1.00 91.75 425 GLY A C 1
ATOM 3240 O O . GLY A 1 425 ? -12.322 -20.655 18.593 1.00 91.75 425 GLY A O 1
ATOM 3241 N N . GLN A 1 426 ? -13.096 -18.854 17.490 1.00 95.12 426 GLN A N 1
ATOM 3242 C CA . GLN A 1 426 ? -11.811 -18.343 17.002 1.00 95.12 426 GLN A CA 1
ATOM 3243 C C . GLN A 1 426 ? -11.344 -17.141 17.829 1.00 95.12 426 GLN A C 1
ATOM 3245 O O . GLN A 1 426 ? -12.092 -16.177 18.014 1.00 95.12 426 GLN A O 1
ATOM 3250 N N . SER A 1 427 ? -10.111 -17.178 18.338 1.00 96.44 427 SER A N 1
ATOM 3251 C CA . SER A 1 427 ? -9.500 -16.023 19.007 1.00 96.44 427 SER A CA 1
ATOM 3252 C C . SER A 1 427 ? -9.037 -14.977 17.990 1.00 96.44 427 SER A C 1
ATOM 3254 O O . SER A 1 427 ? -8.939 -15.246 16.792 1.00 96.44 427 SER A O 1
ATOM 3256 N N . ILE A 1 428 ? -8.678 -13.779 18.458 1.00 95.62 428 ILE A N 1
ATOM 3257 C CA . ILE A 1 428 ? -8.171 -12.736 17.556 1.00 95.62 428 ILE A CA 1
ATOM 3258 C C . ILE A 1 428 ? -6.867 -13.135 16.846 1.00 95.62 428 ILE A C 1
ATOM 3260 O O . ILE A 1 428 ? -6.649 -12.740 15.703 1.00 95.62 428 ILE A O 1
ATOM 3264 N N . ALA A 1 429 ? -6.014 -13.939 17.492 1.00 95.88 429 ALA A N 1
ATOM 3265 C CA . ALA A 1 429 ? -4.815 -14.461 16.845 1.00 95.88 429 ALA A CA 1
ATOM 3266 C C . ALA A 1 429 ? -5.153 -15.531 15.804 1.00 95.88 429 ALA A C 1
ATOM 3268 O O . ALA A 1 429 ? -4.519 -15.552 14.756 1.00 95.88 429 ALA A O 1
ATOM 3269 N N . ASP A 1 430 ? -6.163 -16.374 16.052 1.00 95.88 430 ASP A N 1
ATOM 3270 C CA . ASP A 1 430 ? -6.612 -17.351 15.051 1.00 95.88 430 ASP A CA 1
ATOM 3271 C C . ASP A 1 430 ? -7.130 -16.633 13.800 1.00 95.88 430 ASP A C 1
ATOM 3273 O O . ASP A 1 430 ? -6.748 -16.993 12.693 1.00 95.88 430 ASP A O 1
ATOM 3277 N N . VAL A 1 431 ? -7.907 -15.555 13.970 1.00 95.62 431 VAL A N 1
ATOM 3278 C CA . VAL A 1 431 ? -8.384 -14.714 12.857 1.00 95.62 431 VAL A CA 1
ATOM 3279 C C . VAL A 1 431 ? -7.227 -14.108 12.056 1.00 95.62 431 VAL A C 1
ATOM 3281 O O . VAL A 1 431 ? -7.298 -14.045 10.833 1.00 95.62 431 VAL A O 1
ATOM 3284 N N . LEU A 1 432 ? -6.147 -13.677 12.714 1.00 94.75 432 LEU A N 1
ATOM 3285 C CA . LEU A 1 432 ? -4.956 -13.169 12.021 1.00 94.75 432 LEU A CA 1
ATOM 3286 C C . LEU A 1 432 ? -4.195 -14.269 11.259 1.00 94.75 432 LEU A C 1
ATOM 3288 O O . LEU A 1 432 ? -3.556 -13.973 10.252 1.00 94.75 432 LEU A O 1
ATOM 3292 N N . GLU A 1 433 ? -4.277 -15.524 11.694 1.00 93.62 433 GLU A N 1
ATOM 3293 C CA . GLU A 1 433 ? -3.666 -16.667 11.003 1.00 93.62 433 GLU A CA 1
ATOM 3294 C C . GLU A 1 433 ? -4.523 -17.225 9.855 1.00 93.62 433 GLU A C 1
ATOM 3296 O O . GLU A 1 433 ? -4.029 -18.023 9.053 1.00 93.62 433 GLU A O 1
ATOM 3301 N N . MET A 1 434 ? -5.786 -16.800 9.738 1.00 94.38 434 MET A N 1
ATOM 3302 C CA . MET A 1 434 ? -6.665 -17.183 8.634 1.00 94.38 434 MET A CA 1
ATOM 3303 C C . MET A 1 434 ? -6.239 -16.540 7.316 1.00 94.38 434 MET A C 1
ATOM 3305 O O . MET A 1 434 ? -5.821 -15.379 7.267 1.00 94.38 434 MET A O 1
ATOM 3309 N N . SER A 1 435 ? -6.423 -17.294 6.232 1.00 93.44 435 SER A N 1
ATOM 3310 C CA . SER A 1 435 ? -6.393 -16.740 4.875 1.00 93.44 435 SER A CA 1
ATOM 3311 C C . SER A 1 435 ? -7.549 -15.757 4.652 1.00 93.44 435 SER A C 1
ATOM 3313 O O . SER A 1 435 ? -8.586 -15.850 5.318 1.00 93.44 435 SER A O 1
ATOM 3315 N N . CYS A 1 436 ? -7.390 -14.822 3.712 1.00 92.75 436 CYS A N 1
ATOM 3316 C CA . CYS A 1 436 ? -8.410 -13.814 3.411 1.00 92.75 436 CYS A CA 1
ATOM 3317 C C . CYS A 1 436 ? -9.771 -14.441 3.066 1.00 92.75 436 CYS A C 1
ATOM 3319 O O . CYS A 1 436 ? -10.787 -13.947 3.550 1.00 92.75 436 CYS A O 1
ATOM 3321 N N . VAL A 1 437 ? -9.794 -15.562 2.332 1.00 91.25 437 VAL A N 1
ATOM 3322 C CA . VAL A 1 437 ? -11.041 -16.282 2.008 1.00 91.25 437 VAL A CA 1
ATOM 3323 C C . VAL A 1 437 ? -11.716 -16.880 3.247 1.00 91.25 437 VAL A C 1
ATOM 3325 O O . VAL A 1 437 ? -12.913 -16.719 3.441 1.00 91.25 437 VAL A O 1
ATOM 3328 N N . GLN A 1 438 ? -10.951 -17.483 4.161 1.00 92.81 438 GLN A N 1
ATOM 3329 C CA . GLN A 1 438 ? -11.516 -18.035 5.400 1.00 92.81 438 GLN A CA 1
ATOM 3330 C C . GLN A 1 438 ? -12.058 -16.940 6.318 1.00 92.81 438 GLN A C 1
ATOM 3332 O O . GLN A 1 438 ? -13.074 -17.123 6.987 1.00 92.81 438 GLN A O 1
ATOM 3337 N N . ALA A 1 439 ? -11.368 -15.800 6.371 1.00 94.44 439 ALA A N 1
ATOM 3338 C CA . ALA A 1 439 ? -11.849 -14.654 7.121 1.00 94.44 439 ALA A CA 1
ATOM 3339 C C . ALA A 1 439 ? -13.120 -14.070 6.487 1.00 94.44 439 ALA A C 1
ATOM 3341 O O . ALA A 1 439 ? -14.028 -13.671 7.214 1.00 94.44 439 ALA A O 1
ATOM 3342 N N . LEU A 1 440 ? -13.204 -14.035 5.153 1.00 93.31 440 LEU A N 1
ATOM 3343 C CA . LEU A 1 440 ? -14.397 -13.598 4.433 1.00 93.31 440 LEU A CA 1
ATOM 3344 C C . LEU A 1 440 ? -15.603 -14.476 4.793 1.00 93.31 440 LEU A C 1
ATOM 3346 O O . LEU A 1 440 ? -16.641 -13.931 5.166 1.00 93.31 440 LEU A O 1
ATOM 3350 N N . ASP A 1 441 ? -15.433 -15.800 4.795 1.00 93.25 441 ASP A N 1
ATOM 3351 C CA . ASP A 1 441 ? -16.475 -16.755 5.198 1.00 93.25 441 ASP A CA 1
ATOM 3352 C C . ASP A 1 441 ? -16.918 -16.538 6.656 1.00 93.25 441 ASP A C 1
ATOM 3354 O O . ASP A 1 441 ? -18.111 -16.532 6.967 1.00 93.25 441 ASP A O 1
ATOM 3358 N N . LEU A 1 442 ? -15.962 -16.309 7.566 1.00 93.50 442 LEU A N 1
ATOM 3359 C CA . LEU A 1 442 ? -16.240 -16.069 8.986 1.00 93.50 442 LEU A CA 1
ATOM 3360 C C . LEU A 1 442 ? -17.028 -14.769 9.222 1.00 93.50 442 LEU A C 1
ATOM 3362 O O . LEU A 1 442 ? -17.889 -14.716 10.102 1.00 93.50 442 LEU A O 1
ATOM 3366 N N . PHE A 1 443 ? -16.726 -13.713 8.462 1.00 93.38 443 PHE A N 1
ATOM 3367 C CA . PHE A 1 443 ? -17.311 -12.378 8.628 1.00 93.38 443 PHE A CA 1
ATOM 3368 C C . PHE A 1 443 ? -18.363 -12.028 7.567 1.00 93.38 443 PHE A C 1
ATOM 3370 O O . PHE A 1 443 ? -18.726 -10.855 7.437 1.00 93.38 443 PHE A O 1
ATOM 3377 N N . GLN A 1 444 ? -18.898 -13.019 6.848 1.00 89.88 444 GLN A N 1
ATOM 3378 C CA . GLN A 1 444 ? -19.870 -12.812 5.769 1.00 89.88 444 GLN A CA 1
ATOM 3379 C C . GLN A 1 444 ? -21.104 -12.005 6.205 1.00 89.88 444 GLN A C 1
ATOM 3381 O O . GLN A 1 444 ? -21.614 -11.206 5.427 1.00 89.88 444 GLN A O 1
ATOM 3386 N N . ASN A 1 445 ? -21.526 -12.128 7.468 1.00 89.06 445 ASN A N 1
ATOM 3387 C CA . ASN A 1 445 ? -22.693 -11.429 8.019 1.00 89.06 445 ASN A CA 1
ATOM 3388 C C . ASN A 1 445 ? -22.387 -9.998 8.491 1.00 89.06 445 ASN A C 1
ATOM 3390 O O . ASN A 1 445 ? -23.244 -9.356 9.087 1.00 89.06 445 ASN A O 1
ATOM 3394 N N . ILE A 1 446 ? -21.164 -9.486 8.310 1.00 90.94 446 ILE A N 1
ATOM 3395 C CA . ILE A 1 446 ? -20.772 -8.143 8.763 1.00 90.94 446 ILE A CA 1
ATOM 3396 C C . ILE A 1 446 ? -20.322 -7.330 7.546 1.00 90.94 446 ILE A C 1
ATOM 3398 O O . ILE A 1 446 ? -19.144 -7.371 7.178 1.00 90.94 446 ILE A O 1
ATOM 3402 N N . PRO A 1 447 ? -21.219 -6.531 6.936 1.00 88.81 447 PRO A N 1
ATOM 3403 C CA . PRO A 1 447 ? -20.979 -5.886 5.641 1.00 88.81 447 PRO A CA 1
ATOM 3404 C C . PRO A 1 447 ? -19.709 -5.043 5.578 1.00 88.81 447 PRO A C 1
ATOM 3406 O O . PRO A 1 447 ? -18.984 -5.065 4.586 1.00 88.81 447 PRO A O 1
ATOM 3409 N N . LYS A 1 448 ? -19.409 -4.314 6.660 1.00 88.62 448 LYS A N 1
ATOM 3410 C CA . LYS A 1 448 ? -18.240 -3.429 6.713 1.00 88.62 448 LYS A CA 1
ATOM 3411 C C . LYS A 1 448 ? -16.914 -4.198 6.657 1.00 88.62 448 LYS A C 1
ATOM 3413 O O . LYS A 1 448 ? -15.960 -3.691 6.071 1.00 88.62 448 LYS A O 1
ATOM 3418 N N . ILE A 1 449 ? -16.870 -5.405 7.231 1.00 92.56 449 ILE A N 1
ATOM 3419 C CA . ILE A 1 449 ? -15.700 -6.291 7.193 1.00 92.56 449 ILE A CA 1
ATOM 3420 C C . ILE A 1 449 ? -15.695 -7.062 5.867 1.00 92.56 449 ILE A C 1
ATOM 3422 O O . ILE A 1 449 ? -14.679 -7.047 5.171 1.00 92.56 449 ILE A O 1
ATOM 3426 N N . ARG A 1 450 ? -16.845 -7.638 5.477 1.00 91.06 450 ARG A N 1
ATOM 3427 C CA . ARG A 1 450 ? -17.054 -8.358 4.208 1.00 91.06 450 ARG A CA 1
ATOM 3428 C C . ARG A 1 450 ? -16.534 -7.563 3.015 1.00 91.06 450 ARG A C 1
ATOM 3430 O O . ARG A 1 450 ? -15.742 -8.095 2.252 1.00 91.06 450 ARG A O 1
ATOM 3437 N N . ARG A 1 451 ? -16.898 -6.280 2.895 1.00 87.62 451 ARG A N 1
ATOM 3438 C CA . ARG A 1 451 ? -16.455 -5.403 1.795 1.00 87.62 451 ARG A CA 1
ATOM 3439 C C . ARG A 1 451 ? -14.933 -5.377 1.636 1.00 87.62 451 ARG A C 1
ATOM 3441 O O . ARG A 1 451 ? -14.442 -5.505 0.524 1.00 87.62 451 ARG A O 1
ATOM 3448 N N . VAL A 1 452 ? -14.187 -5.211 2.729 1.00 90.75 452 VAL A N 1
ATOM 3449 C CA . VAL A 1 452 ? -12.718 -5.094 2.677 1.00 90.75 452 VAL A CA 1
ATOM 3450 C C . VAL A 1 452 ? -12.051 -6.446 2.413 1.00 90.75 452 VAL A C 1
ATOM 3452 O O . VAL A 1 452 ? -11.046 -6.524 1.714 1.00 90.75 452 VAL A O 1
ATOM 3455 N N . LEU A 1 453 ? -12.604 -7.529 2.962 1.00 92.88 453 LEU A N 1
ATOM 3456 C CA . LEU A 1 453 ? -12.091 -8.877 2.712 1.00 92.88 453 LEU A CA 1
ATOM 3457 C C . LEU A 1 453 ? -12.386 -9.342 1.281 1.00 92.88 453 LEU A C 1
ATOM 3459 O O . LEU A 1 453 ? -11.534 -9.975 0.661 1.00 92.88 453 LEU A O 1
ATOM 3463 N N . GLN A 1 454 ? -13.544 -8.966 0.734 1.00 89.56 454 GLN A N 1
ATOM 3464 C CA . GLN A 1 454 ? -13.902 -9.236 -0.653 1.00 89.56 454 GLN A CA 1
ATOM 3465 C C . GLN A 1 454 ? -12.937 -8.534 -1.606 1.00 89.56 454 GLN A C 1
ATOM 3467 O O . GLN A 1 454 ? -12.427 -9.181 -2.511 1.00 89.56 454 GLN A O 1
ATOM 3472 N N . THR A 1 455 ? -12.594 -7.259 -1.372 1.00 88.31 455 THR A N 1
ATOM 3473 C CA . THR A 1 455 ? -11.630 -6.565 -2.245 1.00 88.31 455 THR A CA 1
ATOM 3474 C C . THR A 1 455 ? -10.247 -7.212 -2.217 1.00 88.31 455 THR A C 1
ATOM 3476 O O . THR A 1 455 ? -9.598 -7.261 -3.257 1.00 88.31 455 THR A O 1
ATOM 3479 N N . LEU A 1 456 ? -9.801 -7.747 -1.072 1.00 89.88 456 LEU A N 1
ATOM 3480 C CA . LEU A 1 456 ? -8.564 -8.537 -0.981 1.00 89.88 456 LEU A CA 1
ATOM 3481 C C . LEU A 1 456 ? -8.648 -9.846 -1.785 1.00 89.88 456 LEU A C 1
ATOM 3483 O O . LEU A 1 456 ? -7.678 -10.225 -2.441 1.00 89.88 456 LEU A O 1
ATOM 3487 N N . CYS A 1 457 ? -9.792 -10.529 -1.769 1.00 88.44 457 CYS A N 1
ATOM 3488 C CA . CYS A 1 457 ? -9.988 -11.748 -2.558 1.00 88.44 457 CYS A CA 1
ATOM 3489 C C . CYS A 1 457 ? -10.073 -11.443 -4.063 1.00 88.44 457 CYS A C 1
ATOM 3491 O O . CYS A 1 457 ? -9.442 -12.135 -4.859 1.00 88.44 457 CYS A O 1
ATOM 3493 N N . ASP A 1 458 ? -10.757 -10.363 -4.446 1.00 83.62 458 ASP A N 1
ATOM 3494 C CA . ASP A 1 458 ? -10.934 -9.931 -5.837 1.00 83.62 458 ASP A CA 1
ATOM 3495 C C . ASP A 1 458 ? -9.602 -9.575 -6.514 1.00 83.62 458 ASP A C 1
ATOM 3497 O O . ASP A 1 458 ? -9.408 -9.872 -7.692 1.00 83.62 458 ASP A O 1
ATOM 3501 N N . VAL A 1 459 ? -8.641 -9.004 -5.773 1.00 82.62 459 VAL A N 1
ATOM 3502 C CA . VAL A 1 459 ? -7.271 -8.767 -6.278 1.00 82.62 459 VAL A CA 1
ATOM 3503 C C . VAL A 1 459 ? -6.406 -10.037 -6.318 1.00 82.62 459 VAL A C 1
ATOM 3505 O O . VAL A 1 459 ? -5.221 -9.965 -6.644 1.00 82.62 459 VAL A O 1
ATOM 3508 N N . GLY A 1 460 ? -6.964 -11.200 -5.975 1.00 82.31 460 GLY A N 1
ATOM 3509 C CA . GLY A 1 460 ? -6.277 -12.490 -5.994 1.00 82.31 460 GLY A CA 1
ATOM 3510 C C . GLY A 1 460 ? -5.441 -12.793 -4.748 1.00 82.31 460 GLY A C 1
ATOM 3511 O O . GLY A 1 460 ? -4.598 -13.681 -4.801 1.00 82.31 460 GLY A O 1
ATOM 3512 N N . LEU A 1 461 ? -5.647 -12.092 -3.625 1.00 87.69 461 LEU A N 1
ATOM 3513 C CA . LEU A 1 461 ? -4.941 -12.350 -2.355 1.00 87.69 461 LEU A CA 1
ATOM 3514 C C . LEU A 1 461 ? -5.728 -13.269 -1.409 1.00 87.69 461 LEU A C 1
ATOM 3516 O O . LEU A 1 461 ? -5.501 -13.276 -0.200 1.00 87.69 461 LEU A O 1
ATOM 3520 N N . GLU A 1 462 ? -6.635 -14.078 -1.954 1.00 88.94 462 GLU A N 1
ATOM 3521 C CA . GLU A 1 462 ? -7.481 -15.027 -1.217 1.00 88.94 462 GLU A CA 1
ATOM 3522 C C . GLU A 1 462 ? -6.687 -15.967 -0.293 1.00 88.94 462 GLU A C 1
ATOM 3524 O O . GLU A 1 462 ? -7.161 -16.335 0.784 1.00 88.94 462 GLU A O 1
ATOM 3529 N N . TYR A 1 463 ? -5.452 -16.295 -0.678 1.00 87.12 463 TYR A N 1
ATOM 3530 C CA . TYR A 1 463 ? -4.559 -17.206 0.032 1.00 87.12 463 TYR A CA 1
ATOM 3531 C C . TYR A 1 463 ? -3.700 -16.546 1.126 1.00 87.12 463 TYR A C 1
ATOM 3533 O O . TYR A 1 463 ? -3.173 -17.251 1.990 1.00 87.12 463 TYR A O 1
ATOM 3541 N N . VAL A 1 464 ? -3.538 -15.219 1.101 1.00 91.12 464 VAL A N 1
ATOM 3542 C CA . VAL A 1 464 ? -2.665 -14.488 2.032 1.00 91.12 464 VAL A CA 1
ATOM 3543 C C . VAL A 1 464 ? -3.294 -14.468 3.420 1.00 91.12 464 VAL A C 1
ATOM 3545 O O . VAL A 1 464 ? -4.501 -14.246 3.560 1.00 91.12 464 VAL A O 1
ATOM 3548 N N . LYS A 1 465 ? -2.483 -14.676 4.465 1.00 93.38 465 LYS A N 1
ATOM 3549 C CA . LYS A 1 465 ? -2.967 -14.571 5.848 1.00 93.38 465 LYS A CA 1
ATOM 3550 C C . LYS A 1 465 ? -3.181 -13.112 6.238 1.00 93.38 465 LYS A C 1
ATOM 3552 O O . LYS A 1 465 ? -2.322 -12.267 5.983 1.00 93.38 465 LYS A O 1
ATOM 3557 N N . LEU A 1 466 ? -4.267 -12.815 6.950 1.00 93.31 466 LEU A N 1
ATOM 3558 C CA . LEU A 1 466 ? -4.584 -11.449 7.391 1.00 93.31 466 LEU A CA 1
ATOM 3559 C C . LEU A 1 466 ? -3.472 -10.797 8.228 1.00 93.31 466 LEU A C 1
ATOM 3561 O O . LEU A 1 466 ? -3.210 -9.597 8.112 1.00 93.31 466 LEU A O 1
ATOM 3565 N N . GLY A 1 467 ? -2.821 -11.593 9.073 1.00 92.75 467 GLY A N 1
ATOM 3566 C CA . GLY A 1 467 ? -1.730 -11.194 9.952 1.00 92.75 467 GLY A CA 1
ATOM 3567 C C . GLY A 1 467 ? -0.332 -11.360 9.362 1.00 92.75 467 GLY A C 1
ATOM 3568 O O . GLY A 1 467 ? 0.627 -11.066 10.078 1.00 92.75 467 GLY A O 1
ATOM 3569 N N . GLN A 1 468 ? -0.188 -11.803 8.104 1.00 91.44 468 GLN A N 1
ATOM 3570 C CA . GLN A 1 468 ? 1.120 -12.022 7.472 1.00 91.44 468 GLN A CA 1
ATOM 3571 C C . GLN A 1 468 ? 1.978 -10.760 7.558 1.00 91.44 468 GLN A C 1
ATOM 3573 O O . GLN A 1 468 ? 1.527 -9.662 7.233 1.00 91.44 468 GLN A O 1
ATOM 3578 N N . ALA A 1 469 ? 3.208 -10.911 8.041 1.00 89.94 469 ALA A N 1
ATOM 3579 C CA . ALA A 1 469 ? 4.119 -9.793 8.226 1.00 89.94 469 ALA A CA 1
ATOM 3580 C C . ALA A 1 469 ? 4.416 -9.114 6.877 1.00 89.94 469 ALA A C 1
ATOM 3582 O O . ALA A 1 469 ? 4.740 -9.776 5.897 1.00 89.94 469 ALA A O 1
ATOM 3583 N N . ALA A 1 470 ? 4.342 -7.785 6.821 1.00 88.12 470 ALA A N 1
ATOM 3584 C CA . ALA A 1 470 ? 4.590 -7.024 5.598 1.00 88.12 470 ALA A CA 1
ATOM 3585 C C . ALA A 1 470 ? 5.958 -7.303 4.945 1.00 88.12 470 ALA A C 1
ATOM 3587 O O . ALA A 1 470 ? 5.989 -7.392 3.720 1.00 88.12 470 ALA A O 1
ATOM 3588 N N . PRO A 1 471 ? 7.064 -7.499 5.697 1.00 84.25 471 PRO A N 1
ATOM 3589 C CA . PRO A 1 471 ? 8.353 -7.858 5.103 1.00 84.25 471 PRO A CA 1
ATOM 3590 C C . PRO A 1 471 ? 8.376 -9.226 4.409 1.00 84.25 471 PRO A C 1
ATOM 3592 O O . PRO A 1 471 ? 9.280 -9.482 3.624 1.00 84.25 471 PRO A O 1
ATOM 3595 N N . THR A 1 472 ? 7.422 -10.112 4.712 1.00 85.81 472 THR A N 1
ATOM 3596 C CA . THR A 1 472 ? 7.323 -11.446 4.099 1.00 85.81 472 THR A CA 1
ATOM 3597 C C . THR A 1 472 ? 6.334 -11.480 2.935 1.00 85.81 472 THR A C 1
ATOM 3599 O O . THR A 1 472 ? 6.009 -12.564 2.459 1.00 85.81 472 THR A O 1
ATOM 3602 N N . LEU A 1 473 ? 5.785 -10.332 2.527 1.00 85.31 473 LEU A N 1
ATOM 3603 C CA . LEU A 1 473 ? 4.986 -10.211 1.310 1.00 85.31 473 LEU A CA 1
ATOM 3604 C C . LEU A 1 473 ? 5.914 -9.907 0.135 1.00 85.31 473 LEU A C 1
ATOM 3606 O O . LEU A 1 473 ? 6.827 -9.087 0.251 1.00 85.31 473 LEU A O 1
ATOM 3610 N N . SER A 1 474 ? 5.645 -10.530 -1.007 1.00 80.06 474 SER A N 1
ATOM 3611 C CA . SER A 1 474 ? 6.271 -10.156 -2.277 1.00 80.06 474 SER A CA 1
ATOM 3612 C C . SER A 1 474 ? 5.893 -8.723 -2.678 1.00 80.06 474 SER A C 1
ATOM 3614 O O . SER A 1 474 ? 4.881 -8.174 -2.227 1.00 80.06 474 SER A O 1
ATOM 3616 N N . GLY A 1 475 ? 6.681 -8.111 -3.569 1.00 77.25 475 GLY A N 1
ATOM 3617 C CA . GLY A 1 475 ? 6.382 -6.777 -4.105 1.00 77.25 475 GLY A CA 1
ATOM 3618 C C . GLY A 1 475 ? 4.990 -6.703 -4.746 1.00 77.25 475 GLY A C 1
ATOM 3619 O O . GLY A 1 475 ? 4.216 -5.795 -4.438 1.00 77.25 475 GLY A O 1
ATOM 3620 N N . GLY A 1 476 ? 4.625 -7.714 -5.544 1.00 77.06 476 GLY A N 1
ATOM 3621 C CA . GLY A 1 476 ? 3.303 -7.815 -6.169 1.00 77.06 476 GLY A CA 1
ATOM 3622 C C . GLY A 1 476 ? 2.161 -8.035 -5.166 1.00 77.06 476 GLY A C 1
ATOM 3623 O O . GLY A 1 476 ? 1.066 -7.499 -5.341 1.00 77.06 476 GLY A O 1
ATOM 3624 N N . GLU A 1 477 ? 2.371 -8.787 -4.080 1.00 83.81 477 GLU A N 1
ATOM 3625 C CA . GLU A 1 477 ? 1.378 -8.901 -2.994 1.00 83.81 477 GLU A CA 1
ATOM 3626 C C . GLU A 1 477 ? 1.196 -7.576 -2.251 1.00 83.81 477 GLU A C 1
ATOM 3628 O O . GLU A 1 477 ? 0.065 -7.132 -2.048 1.00 83.81 477 GLU A O 1
ATOM 3633 N N . ALA A 1 478 ? 2.294 -6.910 -1.888 1.00 84.31 478 ALA A N 1
ATOM 3634 C CA . ALA A 1 478 ? 2.265 -5.604 -1.239 1.00 84.31 478 ALA A CA 1
ATOM 3635 C C . ALA A 1 478 ? 1.502 -4.576 -2.089 1.00 84.31 478 ALA A C 1
ATOM 3637 O O . ALA A 1 478 ? 0.650 -3.845 -1.578 1.00 84.31 478 ALA A O 1
ATOM 3638 N N . GLN A 1 479 ? 1.753 -4.556 -3.396 1.00 83.19 479 GLN A N 1
ATOM 3639 C CA . GLN A 1 479 ? 1.060 -3.682 -4.335 1.00 83.19 479 GLN A CA 1
ATOM 3640 C C . GLN A 1 479 ? -0.448 -3.970 -4.396 1.00 83.19 479 GLN A C 1
ATOM 3642 O O . GLN A 1 479 ? -1.262 -3.047 -4.322 1.00 83.19 479 GLN A O 1
ATOM 3647 N N . ARG A 1 480 ? -0.842 -5.248 -4.451 1.00 85.31 480 ARG A N 1
ATOM 3648 C CA . ARG A 1 480 ? -2.254 -5.665 -4.454 1.00 85.31 480 ARG A CA 1
ATOM 3649 C C . ARG A 1 480 ? -2.971 -5.334 -3.144 1.00 85.31 480 ARG A C 1
ATOM 3651 O O . ARG A 1 480 ? -4.121 -4.904 -3.186 1.00 85.31 480 ARG A O 1
ATOM 3658 N N . VAL A 1 481 ? -2.301 -5.426 -1.993 1.00 89.19 481 VAL A N 1
ATOM 3659 C CA . VAL A 1 481 ? -2.865 -4.972 -0.706 1.00 89.19 481 VAL A CA 1
ATOM 3660 C C . VAL A 1 481 ? -3.132 -3.463 -0.728 1.00 89.19 481 VAL A C 1
ATOM 3662 O O . VAL A 1 481 ? -4.187 -3.025 -0.263 1.00 89.19 481 VAL A O 1
ATOM 3665 N N . LYS A 1 482 ? -2.223 -2.657 -1.300 1.00 86.75 482 LYS A N 1
ATOM 3666 C CA . LYS A 1 482 ? -2.445 -1.209 -1.475 1.00 86.75 482 LYS A CA 1
ATOM 3667 C C . LYS A 1 482 ? -3.646 -0.926 -2.372 1.00 86.75 482 LYS A C 1
ATOM 3669 O O . LYS A 1 482 ? -4.477 -0.087 -2.030 1.00 86.75 482 LYS A O 1
ATOM 3674 N N . LEU A 1 483 ? -3.757 -1.650 -3.485 1.00 84.25 483 LEU A N 1
ATOM 3675 C CA . LEU A 1 483 ? -4.882 -1.533 -4.410 1.00 84.25 483 LEU A CA 1
ATOM 3676 C C . LEU A 1 483 ? -6.212 -1.890 -3.723 1.00 84.25 483 LEU A C 1
ATOM 3678 O O . LEU A 1 483 ? -7.164 -1.112 -3.786 1.00 84.25 483 LEU A O 1
ATOM 3682 N N . ALA A 1 484 ? -6.255 -3.011 -2.998 1.00 86.31 484 ALA A N 1
ATOM 3683 C CA . ALA A 1 484 ? -7.426 -3.454 -2.242 1.00 86.31 484 ALA A CA 1
ATOM 3684 C C . ALA A 1 484 ? -7.845 -2.454 -1.152 1.00 86.31 484 ALA A C 1
ATOM 3686 O O . ALA A 1 484 ? -9.040 -2.226 -0.950 1.00 86.31 484 ALA A O 1
ATOM 3687 N N . ALA A 1 485 ? -6.877 -1.823 -0.476 1.00 85.81 485 ALA A N 1
ATOM 3688 C CA . ALA A 1 485 ? -7.136 -0.800 0.535 1.00 85.81 485 ALA A CA 1
ATOM 3689 C C . ALA A 1 485 ? -7.803 0.456 -0.051 1.00 85.81 485 ALA A C 1
ATOM 3691 O O . ALA A 1 485 ? -8.633 1.075 0.616 1.00 85.81 485 ALA A O 1
ATOM 3692 N N . GLU A 1 486 ? -7.470 0.838 -1.287 1.00 81.75 486 GLU A N 1
ATOM 3693 C CA . GLU A 1 486 ? -8.115 1.974 -1.953 1.00 81.75 486 GLU A CA 1
ATOM 3694 C C . GLU A 1 486 ? -9.472 1.601 -2.559 1.00 81.75 486 GLU A C 1
ATOM 3696 O O . GLU A 1 486 ? -10.399 2.398 -2.452 1.00 81.75 486 GLU A O 1
ATOM 3701 N N . LEU A 1 487 ? -9.631 0.388 -3.099 1.00 78.19 487 LEU A N 1
ATOM 3702 C CA . LEU A 1 487 ? -10.927 -0.148 -3.553 1.00 78.19 487 LEU A CA 1
ATOM 3703 C C . LEU A 1 487 ? -11.960 -0.242 -2.426 1.00 78.19 487 LEU A C 1
ATOM 3705 O O . LEU A 1 487 ? -13.157 -0.059 -2.634 1.00 78.19 487 LEU A O 1
ATOM 3709 N N . ALA A 1 488 ? -11.496 -0.524 -1.209 1.00 78.50 488 ALA A N 1
ATOM 3710 C CA . ALA A 1 488 ? -12.355 -0.605 -0.039 1.00 78.50 488 ALA A CA 1
ATOM 3711 C C . ALA A 1 488 ? -12.943 0.757 0.373 1.00 78.50 488 ALA A C 1
ATOM 3713 O O . ALA A 1 488 ? -13.960 0.793 1.072 1.00 78.50 488 ALA A O 1
ATOM 3714 N N . ARG A 1 489 ? -12.326 1.876 -0.030 1.00 78.44 489 ARG A N 1
ATOM 3715 C CA . ARG A 1 489 ? -12.768 3.223 0.353 1.00 78.44 489 ARG A CA 1
ATOM 3716 C C . ARG A 1 489 ? -13.947 3.690 -0.512 1.00 78.44 489 ARG A C 1
ATOM 3718 O O . ARG A 1 489 ? -14.071 3.264 -1.655 1.00 78.44 489 ARG A O 1
ATOM 3725 N N . PRO A 1 490 ? -14.817 4.573 0.012 1.00 70.56 490 PRO A N 1
ATOM 3726 C CA . PRO A 1 490 ? -15.845 5.219 -0.796 1.00 70.56 490 PRO A CA 1
ATOM 3727 C C . PRO A 1 490 ? -15.190 6.031 -1.913 1.00 70.56 490 PRO A C 1
ATOM 3729 O O . PRO A 1 490 ? -14.293 6.837 -1.645 1.00 70.56 490 PRO A O 1
ATOM 3732 N N . ASP A 1 491 ? -15.632 5.808 -3.145 1.00 71.12 491 ASP A N 1
ATOM 3733 C CA . ASP A 1 491 ? -15.073 6.462 -4.318 1.00 71.12 491 ASP A CA 1
ATOM 3734 C C . ASP A 1 491 ? -15.932 7.652 -4.775 1.00 71.12 491 ASP A C 1
ATOM 3736 O O . ASP A 1 491 ? -17.102 7.787 -4.416 1.00 71.12 491 ASP A O 1
ATOM 3740 N N . THR A 1 492 ? -15.315 8.558 -5.530 1.00 77.69 492 THR A N 1
ATOM 3741 C CA . THR A 1 492 ? -15.952 9.789 -6.023 1.00 77.69 492 THR A CA 1
ATOM 3742 C C . THR A 1 492 ? -16.119 9.820 -7.543 1.00 77.69 492 THR A C 1
ATOM 3744 O O . THR A 1 492 ? -16.620 10.816 -8.066 1.00 77.69 492 THR A O 1
ATOM 3747 N N . GLY A 1 493 ? -15.652 8.786 -8.252 1.00 80.69 493 GLY A N 1
ATOM 3748 C CA . GLY A 1 493 ? -15.614 8.696 -9.712 1.00 80.69 493 GLY A CA 1
ATOM 3749 C C . GLY A 1 493 ? -14.664 9.693 -10.380 1.00 80.69 493 GLY A C 1
ATOM 3750 O O . GLY A 1 493 ? -14.739 9.901 -11.585 1.00 80.69 493 GLY A O 1
ATOM 3751 N N . ARG A 1 494 ? -13.809 10.383 -9.610 1.00 88.31 494 ARG A N 1
ATOM 3752 C CA . ARG A 1 494 ? -12.895 11.446 -10.084 1.00 88.31 494 ARG A CA 1
ATOM 3753 C C . ARG A 1 494 ? -11.476 11.274 -9.538 1.00 88.31 494 ARG A C 1
ATOM 3755 O O . ARG A 1 494 ? -10.722 12.243 -9.412 1.00 88.31 494 ARG A O 1
ATOM 3762 N N . THR A 1 495 ? -11.120 10.037 -9.208 1.00 91.38 495 THR A N 1
ATOM 3763 C CA . THR A 1 495 ? -9.806 9.657 -8.694 1.00 91.38 495 THR A CA 1
ATOM 3764 C C . THR A 1 495 ? -8.881 9.254 -9.849 1.00 91.38 495 THR A C 1
ATOM 3766 O O . THR A 1 495 ? -9.286 8.545 -10.772 1.00 91.38 495 THR A O 1
ATOM 3769 N N . LEU A 1 496 ? -7.621 9.694 -9.805 1.00 93.56 496 LEU A N 1
ATOM 3770 C CA . LEU A 1 496 ? -6.555 9.252 -10.707 1.00 93.56 496 LEU A CA 1
ATOM 3771 C C . LEU A 1 496 ? -5.665 8.227 -9.996 1.00 93.56 496 LEU A C 1
ATOM 3773 O O . LEU A 1 496 ? -4.987 8.567 -9.025 1.00 93.56 496 LEU A O 1
ATOM 3777 N N . TYR A 1 497 ? -5.635 7.000 -10.501 1.00 93.19 497 TYR A N 1
ATOM 3778 C CA . TYR A 1 497 ? -4.750 5.936 -10.036 1.00 93.19 497 TYR A CA 1
ATOM 3779 C C . TYR A 1 497 ? -3.523 5.853 -10.941 1.00 93.19 497 TYR A C 1
ATOM 3781 O O . TYR A 1 497 ? -3.663 5.742 -12.155 1.00 93.19 497 TYR A O 1
ATOM 3789 N N . LEU A 1 498 ? -2.334 5.898 -10.349 1.00 94.19 498 LEU A N 1
ATOM 3790 C CA . LEU A 1 498 ? -1.047 5.732 -11.019 1.00 94.19 498 LEU A CA 1
ATOM 3791 C C . LEU A 1 498 ? -0.408 4.441 -10.502 1.00 94.19 498 LEU A C 1
ATOM 3793 O O . LEU A 1 498 ? -0.133 4.333 -9.304 1.00 94.19 498 LEU A O 1
ATOM 3797 N N . LEU A 1 499 ? -0.219 3.458 -11.379 1.00 91.62 499 LEU A N 1
ATOM 3798 C CA . LEU A 1 499 ? 0.359 2.158 -11.039 1.00 91.62 499 LEU A CA 1
ATOM 3799 C C . LEU A 1 499 ? 1.676 1.965 -11.786 1.00 91.62 499 LEU A C 1
ATOM 3801 O O . LEU A 1 499 ? 1.720 2.115 -13.007 1.00 91.62 499 LEU A O 1
ATOM 3805 N N . ASP A 1 500 ? 2.718 1.599 -11.047 1.00 87.62 500 ASP A N 1
ATOM 3806 C CA . ASP A 1 500 ? 4.036 1.287 -11.602 1.00 87.62 500 ASP A CA 1
ATOM 3807 C C . ASP A 1 500 ? 4.211 -0.235 -11.699 1.00 87.62 500 ASP A C 1
ATOM 3809 O O . ASP A 1 500 ? 4.170 -0.930 -10.678 1.00 87.62 500 ASP A O 1
ATOM 3813 N N . GLU A 1 501 ? 4.300 -0.743 -12.930 1.00 86.31 501 GLU A N 1
ATOM 3814 C CA . GLU A 1 501 ? 4.502 -2.154 -13.293 1.00 86.31 501 GLU A CA 1
ATOM 3815 C C . GLU A 1 501 ? 3.722 -3.161 -12.418 1.00 86.31 501 GLU A C 1
ATOM 3817 O O . GLU A 1 501 ? 4.324 -4.022 -11.760 1.00 86.31 501 GLU A O 1
ATOM 3822 N N . PRO A 1 502 ? 2.374 -3.067 -12.366 1.00 85.50 502 PRO A N 1
ATOM 3823 C CA . PRO A 1 502 ? 1.548 -3.890 -11.493 1.00 85.50 502 PRO A CA 1
ATOM 3824 C C . PRO A 1 502 ? 1.493 -5.371 -11.876 1.00 85.50 502 PRO A C 1
ATOM 3826 O O . PRO A 1 502 ? 0.866 -6.149 -11.160 1.00 85.50 502 PRO A O 1
ATOM 3829 N N . THR A 1 503 ? 2.107 -5.772 -12.993 1.00 84.56 503 THR A N 1
ATOM 3830 C CA . THR A 1 503 ? 2.171 -7.180 -13.415 1.00 84.56 503 THR A CA 1
ATOM 3831 C C . THR A 1 503 ? 3.369 -7.952 -12.876 1.00 84.56 503 THR A C 1
ATOM 3833 O O . THR A 1 503 ? 3.451 -9.160 -13.089 1.00 84.56 503 THR A O 1
ATOM 3836 N N . THR A 1 504 ? 4.263 -7.282 -12.148 1.00 79.12 504 THR A N 1
ATOM 3837 C CA . THR A 1 504 ? 5.415 -7.915 -11.493 1.00 79.12 504 THR A CA 1
ATOM 3838 C C . THR A 1 504 ? 4.946 -8.996 -10.514 1.00 79.12 504 THR A C 1
ATOM 3840 O O . THR A 1 504 ? 4.058 -8.736 -9.694 1.00 79.12 504 THR A O 1
ATOM 3843 N N . GLY A 1 505 ? 5.525 -10.198 -10.555 1.00 75.00 505 GLY A N 1
ATOM 3844 C CA . GLY A 1 505 ? 5.120 -11.276 -9.650 1.00 75.00 505 GLY A CA 1
ATOM 3845 C C . GLY A 1 505 ? 3.856 -12.039 -10.045 1.00 75.00 505 GLY A C 1
ATOM 3846 O O . GLY A 1 505 ? 3.344 -12.783 -9.206 1.00 75.00 505 GLY A O 1
ATOM 3847 N N . LEU A 1 506 ? 3.262 -11.794 -11.225 1.00 81.25 506 LEU A N 1
ATOM 3848 C CA . LEU A 1 506 ? 1.937 -12.331 -11.567 1.00 81.25 506 LEU A CA 1
ATOM 3849 C C . LEU A 1 506 ? 1.964 -13.381 -12.679 1.00 81.25 506 LEU A C 1
ATOM 3851 O O . LEU A 1 506 ? 2.380 -13.132 -13.812 1.00 81.25 506 LEU A O 1
ATOM 3855 N N . HIS A 1 507 ? 1.364 -14.532 -12.376 1.00 85.25 507 HIS A N 1
ATOM 3856 C CA . HIS A 1 507 ? 0.992 -15.526 -13.373 1.00 85.25 507 HIS A CA 1
ATOM 3857 C C . HIS A 1 507 ? -0.143 -15.005 -14.284 1.00 85.25 507 HIS A C 1
ATOM 3859 O O . HIS A 1 507 ? -0.898 -14.099 -13.924 1.00 85.25 507 HIS A O 1
ATOM 3865 N N . PHE A 1 508 ? -0.325 -15.605 -15.467 1.00 84.44 508 PHE A N 1
ATOM 3866 C CA . PHE A 1 508 ? -1.321 -15.170 -16.460 1.00 84.44 508 PHE A CA 1
ATOM 3867 C C . PHE A 1 508 ? -2.767 -15.132 -15.934 1.00 84.44 508 PHE A C 1
ATOM 3869 O O . PHE A 1 508 ? -3.542 -14.259 -16.324 1.00 84.44 508 PHE A O 1
ATOM 3876 N N . ASP A 1 509 ? -3.138 -16.061 -15.049 1.00 82.81 509 ASP A N 1
ATOM 3877 C CA . ASP A 1 509 ? -4.466 -16.074 -14.415 1.00 82.81 509 ASP A CA 1
ATOM 3878 C C . ASP A 1 509 ? -4.649 -14.918 -13.428 1.00 82.81 509 ASP A C 1
ATOM 3880 O O . ASP A 1 509 ? -5.707 -14.285 -13.407 1.00 82.81 509 ASP A O 1
ATOM 3884 N N . ASP A 1 510 ? -3.615 -14.595 -12.655 1.00 82.62 510 ASP A N 1
ATOM 3885 C CA . ASP A 1 510 ? -3.654 -13.474 -11.717 1.00 82.62 510 ASP A CA 1
ATOM 3886 C C . ASP A 1 510 ? -3.634 -12.135 -12.454 1.00 82.62 510 ASP A C 1
ATOM 3888 O O . ASP A 1 510 ? -4.308 -11.189 -12.047 1.00 82.62 510 ASP A O 1
ATOM 3892 N N . LEU A 1 511 ? -2.947 -12.073 -13.598 1.00 87.06 511 LEU A N 1
ATOM 3893 C CA . LEU A 1 511 ? -2.992 -10.929 -14.499 1.00 87.06 511 LEU A CA 1
ATOM 3894 C C . LEU A 1 511 ? -4.414 -10.659 -15.013 1.00 87.06 511 LEU A C 1
ATOM 3896 O O . LEU A 1 511 ? -4.843 -9.506 -15.067 1.00 87.06 511 LEU A O 1
ATOM 3900 N N . ALA A 1 512 ? -5.168 -11.706 -15.360 1.00 86.94 512 ALA A N 1
ATOM 3901 C CA . ALA A 1 512 ? -6.561 -11.562 -15.775 1.00 86.94 512 ALA A CA 1
ATOM 3902 C C . ALA A 1 512 ? -7.444 -11.012 -14.638 1.00 86.94 512 ALA A C 1
ATOM 3904 O O . ALA A 1 512 ? -8.233 -10.096 -14.876 1.00 86.94 512 ALA A O 1
ATOM 3905 N N . LYS A 1 513 ? -7.268 -11.510 -13.403 1.00 84.38 513 LYS A N 1
ATOM 3906 C CA . LYS A 1 513 ? -7.962 -10.994 -12.206 1.00 84.38 513 LYS A CA 1
ATOM 3907 C C . LYS A 1 513 ? -7.614 -9.523 -11.946 1.00 84.38 513 LYS A C 1
ATOM 3909 O O . LYS A 1 513 ? -8.504 -8.704 -11.730 1.00 84.38 513 LYS A O 1
ATOM 3914 N N . LEU A 1 514 ? -6.332 -9.160 -12.034 1.00 87.06 514 LEU A N 1
ATOM 3915 C CA . LEU A 1 514 ? -5.882 -7.776 -11.874 1.00 87.06 514 LEU A CA 1
ATOM 3916 C C . LEU A 1 514 ? -6.513 -6.854 -12.925 1.00 87.06 514 LEU A C 1
ATOM 3918 O O . LEU A 1 514 ? -7.009 -5.783 -12.582 1.00 87.06 514 LEU A O 1
ATOM 3922 N N . LEU A 1 515 ? -6.517 -7.258 -14.198 1.00 90.38 515 LEU A N 1
ATOM 3923 C CA . LEU A 1 515 ? -7.131 -6.475 -15.273 1.00 90.38 515 LEU A CA 1
ATOM 3924 C C . LEU A 1 515 ? -8.632 -6.275 -15.057 1.00 90.38 515 LEU A C 1
ATOM 3926 O O . LEU A 1 515 ? -9.133 -5.189 -15.350 1.00 90.38 515 LEU A O 1
ATOM 3930 N N . ASP A 1 516 ? -9.341 -7.277 -14.536 1.00 87.69 516 ASP A N 1
ATOM 3931 C CA . ASP A 1 516 ? -10.745 -7.125 -14.153 1.00 87.69 516 ASP A CA 1
ATOM 3932 C C . ASP A 1 516 ? -10.896 -6.035 -13.083 1.00 87.69 516 ASP A C 1
ATOM 3934 O O . ASP A 1 516 ? -11.621 -5.062 -13.285 1.00 87.69 516 ASP A O 1
ATOM 3938 N N . VAL A 1 517 ? -10.103 -6.096 -12.010 1.00 86.62 517 VAL A N 1
ATOM 3939 C CA . VAL A 1 517 ? -10.105 -5.080 -10.945 1.00 86.62 517 VAL A CA 1
ATOM 3940 C C . VAL A 1 517 ? -9.797 -3.670 -11.467 1.00 86.62 517 VAL A C 1
ATOM 3942 O O . VAL A 1 517 ? -10.486 -2.711 -11.108 1.00 86.62 517 VAL A O 1
ATOM 3945 N N . LEU A 1 518 ? -8.790 -3.514 -12.331 1.00 90.00 518 LEU A N 1
ATOM 3946 C CA . LEU A 1 518 ? -8.466 -2.214 -12.927 1.00 90.00 518 LEU A CA 1
ATOM 3947 C C . LEU A 1 518 ? -9.617 -1.693 -13.794 1.00 90.00 518 LEU A C 1
ATOM 3949 O O . LEU A 1 518 ? -9.919 -0.502 -13.763 1.00 90.00 518 LEU A O 1
ATOM 3953 N N . ASN A 1 519 ? -10.299 -2.569 -14.532 1.00 90.50 519 ASN A N 1
ATOM 3954 C CA . ASN A 1 519 ? -11.469 -2.183 -15.313 1.00 90.50 519 ASN A CA 1
ATOM 3955 C C . ASN A 1 519 ? -12.656 -1.782 -14.435 1.00 90.50 519 ASN A C 1
ATOM 3957 O O . ASN A 1 519 ? -13.325 -0.807 -14.776 1.00 90.50 519 ASN A O 1
ATOM 3961 N N . ARG A 1 520 ? -12.877 -2.456 -13.300 1.00 86.38 520 ARG A N 1
ATOM 3962 C CA . ARG A 1 520 ? -13.885 -2.052 -12.306 1.00 86.38 520 ARG A CA 1
ATOM 3963 C C . ARG A 1 520 ? -13.614 -0.631 -11.801 1.00 86.38 520 ARG A C 1
ATOM 3965 O O . ARG A 1 520 ? -14.522 0.193 -11.775 1.00 86.38 520 ARG A O 1
ATOM 3972 N N . LEU A 1 521 ? -12.360 -0.295 -11.482 1.00 86.94 521 LEU A N 1
ATOM 3973 C CA . LEU A 1 521 ? -12.000 1.075 -11.082 1.00 86.94 521 LEU A CA 1
ATOM 3974 C C . LEU A 1 521 ? -12.368 2.108 -12.146 1.00 86.94 521 LEU A C 1
ATOM 3976 O O . LEU A 1 521 ? -12.891 3.169 -11.809 1.00 86.94 521 LEU A O 1
ATOM 3980 N N . VAL A 1 522 ? -12.107 1.800 -13.415 1.00 90.81 522 VAL A N 1
ATOM 3981 C CA . VAL A 1 522 ? -12.443 2.695 -14.528 1.00 90.81 522 VAL A CA 1
ATOM 3982 C C . VAL A 1 522 ? -13.959 2.797 -14.731 1.00 90.81 522 VAL A C 1
ATOM 3984 O O . VAL A 1 522 ? -14.459 3.877 -15.032 1.00 90.81 522 VAL A O 1
ATOM 3987 N N . ASP A 1 523 ? -14.710 1.716 -14.513 1.00 87.38 523 ASP A N 1
ATOM 3988 C CA . ASP A 1 523 ? -16.177 1.714 -14.616 1.00 87.38 523 ASP A CA 1
ATOM 3989 C C . ASP A 1 523 ? -16.867 2.593 -13.567 1.00 87.38 523 ASP A C 1
ATOM 3991 O O . ASP A 1 523 ? -17.928 3.143 -13.849 1.00 87.38 523 ASP A O 1
ATOM 3995 N N . LEU A 1 524 ? -16.242 2.808 -12.403 1.00 84.81 524 LEU A N 1
ATOM 3996 C CA . LEU A 1 524 ? -16.683 3.812 -11.418 1.00 84.81 524 LEU A CA 1
ATOM 3997 C C . LEU A 1 524 ? -16.557 5.261 -11.920 1.00 84.81 524 LEU A C 1
ATOM 3999 O O . LEU A 1 524 ? -17.024 6.184 -11.255 1.00 84.81 524 LEU A O 1
ATOM 4003 N N . GLY A 1 525 ? -15.899 5.480 -13.061 1.00 86.62 525 GLY A N 1
ATOM 4004 C CA . GLY A 1 525 ? -15.575 6.799 -13.607 1.00 86.62 525 GLY A CA 1
ATOM 4005 C C . GLY A 1 525 ? -14.138 7.248 -13.329 1.00 86.62 525 GLY A C 1
ATOM 4006 O O . GLY A 1 525 ? -13.714 8.290 -13.833 1.00 86.62 525 GLY A O 1
ATOM 4007 N N . ASN A 1 526 ? -13.352 6.467 -12.580 1.00 91.56 526 ASN A N 1
ATOM 4008 C CA . ASN A 1 526 ? -11.963 6.817 -12.291 1.00 91.56 526 ASN A CA 1
ATOM 4009 C C . ASN A 1 526 ? -11.060 6.681 -13.515 1.00 91.56 526 ASN A C 1
ATOM 4011 O O . ASN A 1 526 ? -11.360 6.002 -14.496 1.00 91.56 526 ASN A O 1
ATOM 4015 N N . THR A 1 527 ? -9.900 7.323 -13.434 1.00 94.56 527 THR A N 1
ATOM 4016 C CA . THR A 1 527 ? -8.858 7.201 -14.456 1.00 94.56 527 THR A CA 1
ATOM 4017 C C . THR A 1 527 ? -7.726 6.354 -13.907 1.00 94.56 527 THR A C 1
ATOM 4019 O O . THR A 1 527 ? -7.232 6.623 -12.812 1.00 94.56 527 THR A O 1
ATOM 4022 N N . VAL A 1 528 ? -7.298 5.350 -14.666 1.00 95.38 528 VAL A N 1
ATOM 4023 C CA . VAL A 1 528 ? -6.199 4.463 -14.280 1.00 95.38 528 VAL A CA 1
ATOM 4024 C C . VAL A 1 528 ? -5.080 4.619 -15.301 1.00 95.38 528 VAL A C 1
ATOM 4026 O O . VAL A 1 528 ? -5.276 4.351 -16.484 1.00 95.38 528 VAL A O 1
ATOM 4029 N N . VAL A 1 529 ? -3.911 5.067 -14.850 1.00 96.62 529 VAL A N 1
ATOM 4030 C CA . VAL A 1 529 ? -2.692 5.176 -15.653 1.00 96.62 529 VAL A CA 1
ATOM 4031 C C . VAL A 1 529 ? -1.692 4.151 -15.148 1.00 96.62 529 VAL A C 1
ATOM 4033 O O . VAL A 1 529 ? -1.353 4.136 -13.966 1.00 96.62 529 VAL A O 1
ATOM 4036 N N . VAL A 1 530 ? -1.218 3.300 -16.046 1.00 95.12 530 VAL A N 1
ATOM 4037 C CA . VAL A 1 530 ? -0.315 2.200 -15.714 1.00 95.12 530 VAL A CA 1
ATOM 4038 C C . VAL A 1 530 ? 0.979 2.339 -16.505 1.00 95.12 530 VAL A C 1
ATOM 4040 O O . VAL A 1 530 ? 0.934 2.519 -17.720 1.00 95.12 530 VAL A O 1
ATOM 4043 N N . ILE A 1 531 ? 2.130 2.238 -15.845 1.00 93.69 531 ILE A N 1
ATOM 4044 C CA . ILE A 1 531 ? 3.420 2.045 -16.515 1.00 93.69 531 ILE A CA 1
ATOM 4045 C C . ILE A 1 531 ? 3.588 0.548 -16.739 1.00 93.69 531 ILE A C 1
ATOM 4047 O O . ILE A 1 531 ? 3.637 -0.203 -15.772 1.00 93.69 531 ILE A O 1
ATOM 4051 N N . GLU A 1 532 ? 3.634 0.105 -17.996 1.00 91.44 532 GLU A N 1
ATOM 4052 C CA . GLU A 1 532 ? 3.729 -1.326 -18.294 1.00 91.44 532 GLU A CA 1
ATOM 4053 C C . GLU A 1 532 ? 4.499 -1.654 -19.574 1.00 91.44 532 GLU A C 1
ATOM 4055 O O . GLU A 1 532 ? 4.543 -0.901 -20.558 1.00 91.44 532 GLU A O 1
ATOM 4060 N N . HIS A 1 533 ? 5.056 -2.858 -19.544 1.00 89.19 533 HIS A N 1
ATOM 4061 C CA . HIS A 1 533 ? 5.766 -3.514 -20.632 1.00 89.19 533 HIS A CA 1
ATOM 4062 C C . HIS A 1 533 ? 5.052 -4.791 -21.092 1.00 89.19 533 HIS A C 1
ATOM 4064 O O . HIS A 1 533 ? 5.268 -5.243 -22.222 1.00 89.19 533 HIS A O 1
ATOM 4070 N N . ASN A 1 534 ? 4.172 -5.348 -20.254 1.00 89.38 534 ASN A N 1
ATOM 4071 C CA . ASN A 1 534 ? 3.436 -6.562 -20.555 1.00 89.38 534 ASN A CA 1
ATOM 4072 C C . ASN A 1 534 ? 2.404 -6.339 -21.676 1.00 89.38 534 ASN A C 1
ATOM 4074 O O . ASN A 1 534 ? 1.463 -5.545 -21.559 1.00 89.38 534 ASN A O 1
ATOM 4078 N N . LEU A 1 535 ? 2.552 -7.086 -22.774 1.00 90.19 535 LEU A N 1
ATOM 4079 C CA . LEU A 1 535 ? 1.690 -6.973 -23.954 1.00 90.19 535 LEU A CA 1
ATOM 4080 C C . LEU A 1 535 ? 0.223 -7.317 -23.664 1.00 90.19 535 LEU A C 1
ATOM 4082 O O . LEU A 1 535 ? -0.660 -6.769 -24.327 1.00 90.19 535 LEU A O 1
ATOM 4086 N N . ASP A 1 536 ? -0.054 -8.185 -22.687 1.00 91.19 536 ASP A N 1
ATOM 4087 C CA . ASP A 1 536 ? -1.419 -8.548 -22.296 1.00 91.19 536 ASP A CA 1
ATOM 4088 C C . ASP A 1 536 ? -2.145 -7.384 -21.588 1.00 91.19 536 ASP A C 1
ATOM 4090 O O . ASP A 1 536 ? -3.354 -7.220 -21.769 1.00 91.19 536 ASP A O 1
ATOM 4094 N N . VAL A 1 537 ? -1.425 -6.505 -20.878 1.00 93.12 537 VAL A N 1
ATOM 4095 C CA . VAL A 1 537 ? -1.998 -5.260 -20.327 1.00 93.12 537 VAL A CA 1
ATOM 4096 C C . VAL A 1 537 ? -2.160 -4.211 -21.415 1.00 93.12 537 VAL A C 1
ATOM 4098 O O . VAL A 1 537 ? -3.239 -3.639 -21.576 1.00 93.12 537 VAL A O 1
ATOM 4101 N N . ILE A 1 538 ? -1.108 -3.988 -22.208 1.00 94.25 538 ILE A N 1
ATOM 4102 C CA . ILE A 1 538 ? -1.094 -2.938 -23.234 1.00 94.25 538 ILE A CA 1
ATOM 4103 C C . ILE A 1 538 ? -2.199 -3.178 -24.275 1.00 94.25 538 ILE A C 1
ATOM 4105 O O . ILE A 1 538 ? -2.877 -2.236 -24.681 1.00 94.25 538 ILE A O 1
ATOM 4109 N N . LYS A 1 539 ? -2.443 -4.432 -24.684 1.00 93.12 539 LYS A N 1
ATOM 4110 C CA . LYS A 1 539 ? -3.529 -4.755 -25.627 1.00 93.12 539 LYS A CA 1
ATOM 4111 C C . LYS A 1 539 ? -4.929 -4.570 -25.026 1.00 93.12 539 LYS A C 1
ATOM 4113 O O . LYS A 1 539 ? -5.889 -4.415 -25.780 1.00 93.12 539 LYS A O 1
ATOM 4118 N N . THR A 1 540 ? -5.063 -4.592 -23.702 1.00 93.75 540 THR A N 1
ATOM 4119 C CA . THR A 1 540 ? -6.342 -4.433 -22.986 1.00 93.75 540 THR A CA 1
ATOM 4120 C C . THR A 1 540 ? -6.666 -2.958 -22.717 1.00 93.75 540 THR A C 1
ATOM 4122 O O . THR A 1 540 ? -7.829 -2.606 -22.547 1.00 93.75 540 THR A O 1
ATOM 4125 N N . ALA A 1 541 ? -5.663 -2.079 -22.758 1.00 94.88 541 ALA A N 1
ATOM 4126 C CA . ALA A 1 541 ? -5.797 -0.645 -22.510 1.00 94.88 541 ALA A CA 1
ATOM 4127 C C . ALA A 1 541 ? -6.743 0.079 -23.483 1.00 94.88 541 ALA A C 1
ATOM 4129 O O . ALA A 1 541 ? -6.816 -0.234 -24.671 1.00 94.88 541 ALA A O 1
ATOM 4130 N N . ASP A 1 542 ? -7.424 1.114 -23.001 1.00 94.12 542 ASP A N 1
ATOM 4131 C CA . ASP A 1 542 ? -8.233 2.002 -23.841 1.00 94.12 542 ASP A CA 1
ATOM 4132 C C . ASP A 1 542 ? -7.355 3.000 -24.615 1.00 94.12 542 ASP A C 1
ATOM 4134 O O . ASP A 1 542 ? -7.683 3.386 -25.739 1.00 94.12 542 ASP A O 1
ATOM 4138 N N . TRP A 1 543 ? -6.230 3.402 -24.016 1.00 95.38 543 TRP A N 1
ATOM 4139 C CA . TRP A 1 543 ? -5.280 4.363 -24.569 1.00 95.38 543 TRP A CA 1
ATOM 4140 C C . TRP A 1 543 ? -3.842 3.970 -24.231 1.00 95.38 543 TRP A C 1
ATOM 4142 O O . TRP A 1 543 ? -3.566 3.467 -23.145 1.00 95.38 543 TRP A O 1
ATOM 4152 N N . VAL A 1 544 ? -2.909 4.216 -25.145 1.00 96.06 544 VAL A N 1
ATOM 4153 C CA . VAL A 1 544 ? -1.483 3.924 -24.981 1.00 96.06 544 VAL A CA 1
ATOM 4154 C C . VAL A 1 544 ? -0.676 5.170 -25.321 1.00 96.06 544 VAL A C 1
ATOM 4156 O O . VAL A 1 544 ? -0.910 5.805 -26.348 1.00 96.06 544 VAL A O 1
ATOM 4159 N N . ILE A 1 545 ? 0.293 5.503 -24.471 1.00 96.12 545 ILE A N 1
ATOM 4160 C CA . ILE A 1 545 ? 1.313 6.527 -24.706 1.00 96.12 545 ILE A CA 1
ATOM 4161 C C . ILE A 1 545 ? 2.658 5.806 -24.811 1.00 96.12 545 ILE A C 1
ATOM 4163 O O . ILE A 1 545 ? 3.169 5.286 -23.822 1.00 96.12 545 ILE A O 1
ATOM 4167 N N . ASP A 1 546 ? 3.221 5.753 -26.015 1.00 95.69 546 ASP A N 1
ATOM 4168 C CA . ASP A 1 546 ? 4.491 5.080 -26.286 1.00 95.69 546 ASP A CA 1
ATOM 4169 C C . ASP A 1 546 ? 5.662 6.070 -26.204 1.00 95.69 546 ASP A C 1
ATOM 4171 O O . ASP A 1 546 ? 5.759 7.004 -27.008 1.00 95.69 546 ASP A O 1
ATOM 4175 N N . MET A 1 547 ? 6.547 5.864 -25.230 1.00 94.69 547 MET A N 1
ATOM 4176 C CA . MET A 1 547 ? 7.735 6.678 -24.962 1.00 94.69 547 MET A CA 1
ATOM 4177 C C . MET A 1 547 ? 8.971 6.093 -25.658 1.00 94.69 547 MET A C 1
ATOM 4179 O O . MET A 1 547 ? 9.227 4.894 -25.592 1.00 94.69 547 MET A O 1
ATOM 4183 N N . GLY A 1 548 ? 9.800 6.929 -26.276 1.00 90.88 548 GLY A N 1
ATOM 4184 C CA . GLY A 1 548 ? 10.995 6.476 -26.991 1.00 90.88 548 GLY A CA 1
ATOM 4185 C C . GLY A 1 548 ? 11.601 7.575 -27.868 1.00 90.88 548 GLY A C 1
ATOM 4186 O O . GLY A 1 548 ? 11.575 8.738 -27.458 1.00 90.88 548 GLY A O 1
ATOM 4187 N N . PRO A 1 549 ? 12.137 7.250 -29.065 1.00 87.06 549 PRO A N 1
ATOM 4188 C CA . PRO A 1 549 ? 12.173 5.929 -29.718 1.00 87.06 549 PRO A CA 1
ATOM 4189 C C . PRO A 1 549 ? 13.177 4.938 -29.111 1.00 87.06 549 PRO A C 1
ATOM 4191 O O . PRO A 1 549 ? 13.008 3.735 -29.287 1.00 87.06 549 PRO A O 1
ATOM 4194 N N . GLU A 1 550 ? 14.190 5.420 -28.394 1.00 88.00 550 GLU A N 1
ATOM 4195 C CA . GLU A 1 550 ? 15.186 4.597 -27.699 1.00 88.00 550 GLU A CA 1
ATOM 4196 C C . GLU A 1 550 ? 15.266 4.975 -26.204 1.00 88.00 550 GLU A C 1
ATOM 4198 O O . GLU A 1 550 ? 14.405 5.689 -25.683 1.00 88.00 550 GLU A O 1
ATOM 4203 N N . ALA A 1 551 ? 16.261 4.444 -25.493 1.00 86.12 551 ALA A N 1
ATOM 4204 C CA . ALA A 1 551 ? 16.523 4.712 -24.080 1.00 86.12 551 ALA A CA 1
ATOM 4205 C C . ALA A 1 551 ? 17.552 5.841 -23.876 1.00 86.12 551 ALA A C 1
ATOM 4207 O O . ALA A 1 551 ? 18.327 6.162 -24.779 1.00 86.12 551 ALA A O 1
ATOM 4208 N N . GLY A 1 552 ? 17.600 6.420 -22.672 1.00 86.00 552 GLY A N 1
ATOM 4209 C CA . GLY A 1 552 ? 18.588 7.441 -22.308 1.00 86.00 552 GLY A CA 1
ATOM 4210 C C . GLY A 1 552 ? 18.445 8.715 -23.138 1.00 86.00 552 GLY A C 1
ATOM 4211 O O . GLY A 1 552 ? 17.333 9.202 -23.344 1.00 86.00 552 GLY A O 1
ATOM 4212 N N . ASP A 1 553 ? 19.563 9.257 -23.623 1.00 85.06 553 ASP A N 1
ATOM 4213 C CA . ASP A 1 553 ? 19.597 10.520 -24.376 1.00 85.06 553 ASP A CA 1
ATOM 4214 C C . ASP A 1 553 ? 18.799 10.492 -25.687 1.00 85.06 553 ASP A C 1
ATOM 4216 O O . ASP A 1 553 ? 18.269 11.525 -26.104 1.00 85.06 553 ASP A O 1
ATOM 4220 N N . GLU A 1 554 ? 18.699 9.312 -26.306 1.00 85.56 554 GLU A N 1
ATOM 4221 C CA . GLU A 1 554 ? 17.969 9.058 -27.557 1.00 85.56 554 GLU A CA 1
ATOM 4222 C C . GLU A 1 554 ? 16.463 8.798 -27.319 1.00 85.56 554 GLU A C 1
ATOM 4224 O O . GLU A 1 554 ? 15.704 8.534 -28.258 1.00 85.56 554 GLU A O 1
ATOM 4229 N N . GLY A 1 555 ? 16.026 8.852 -26.057 1.00 89.75 555 GLY A N 1
ATOM 4230 C CA . GLY A 1 555 ? 14.638 8.712 -25.626 1.00 89.75 555 GLY A CA 1
ATOM 4231 C C . GLY A 1 555 ? 13.964 10.040 -25.281 1.00 89.75 555 GLY A C 1
ATOM 4232 O O . GLY A 1 555 ? 14.280 11.103 -25.823 1.00 89.75 555 GLY A O 1
ATOM 4233 N N . GLY A 1 556 ? 13.005 9.974 -24.354 1.00 91.44 556 GLY A N 1
ATOM 4234 C CA . GLY A 1 556 ? 12.366 11.152 -23.776 1.00 91.44 556 GLY A CA 1
ATOM 4235 C C . GLY A 1 556 ? 11.377 11.861 -24.696 1.00 91.44 556 GLY A C 1
ATOM 4236 O O . GLY A 1 556 ? 11.141 13.053 -24.512 1.00 91.44 556 GLY A O 1
ATOM 4237 N N . ARG A 1 557 ? 10.814 11.173 -25.696 1.00 94.88 557 ARG A N 1
ATOM 4238 C CA . ARG A 1 557 ? 9.783 11.703 -26.605 1.00 94.88 557 ARG A CA 1
ATOM 4239 C C . ARG A 1 557 ? 8.581 10.767 -26.659 1.00 94.88 557 ARG A C 1
ATOM 4241 O O . ARG A 1 557 ? 8.725 9.561 -26.484 1.00 94.88 557 ARG A O 1
ATOM 4248 N N . ILE A 1 558 ? 7.405 11.310 -26.969 1.00 94.31 558 ILE A N 1
ATOM 4249 C CA . ILE A 1 558 ? 6.235 10.495 -27.318 1.00 94.31 558 ILE A CA 1
ATOM 4250 C C . ILE A 1 558 ? 6.364 10.095 -28.787 1.00 94.31 558 ILE A C 1
ATOM 4252 O O . ILE A 1 558 ? 6.349 10.944 -29.678 1.00 94.31 558 ILE A O 1
ATOM 4256 N N . VAL A 1 559 ? 6.499 8.797 -29.033 1.00 93.31 559 VAL A N 1
ATOM 4257 C CA . VAL A 1 559 ? 6.606 8.215 -30.375 1.00 93.31 559 VAL A CA 1
ATOM 4258 C C . VAL A 1 559 ? 5.233 8.117 -31.028 1.00 93.31 559 VAL A C 1
ATOM 4260 O O . VAL A 1 559 ? 5.078 8.431 -32.210 1.00 93.31 559 VAL A O 1
ATOM 4263 N N . ALA A 1 560 ? 4.251 7.654 -30.258 1.00 92.88 560 ALA A N 1
ATOM 4264 C CA . ALA A 1 560 ? 2.864 7.508 -30.663 1.00 92.88 560 ALA A CA 1
ATOM 4265 C C . ALA A 1 560 ? 1.957 7.586 -29.430 1.00 92.88 560 ALA A C 1
ATOM 4267 O O . ALA A 1 560 ? 2.331 7.135 -28.350 1.00 92.88 560 ALA A O 1
ATOM 4268 N N . ALA A 1 561 ? 0.754 8.126 -29.602 1.00 92.56 561 ALA A N 1
ATOM 4269 C CA . ALA A 1 561 ? -0.303 8.070 -28.602 1.00 92.56 561 ALA A CA 1
ATOM 4270 C C . ALA A 1 561 ? -1.632 7.775 -29.301 1.00 92.56 561 ALA A C 1
ATOM 4272 O O . ALA A 1 561 ? -1.913 8.364 -30.348 1.00 92.56 561 ALA A O 1
ATOM 4273 N N . GLY A 1 562 ? -2.414 6.847 -28.763 1.00 92.38 562 GLY A N 1
ATOM 4274 C CA . GLY A 1 562 ? -3.628 6.358 -29.413 1.00 92.38 562 GLY A CA 1
ATOM 4275 C C . GLY A 1 562 ? -4.170 5.092 -28.769 1.00 92.38 562 GLY A C 1
ATOM 4276 O O . GLY A 1 562 ? -3.622 4.589 -27.791 1.00 92.38 562 GLY A O 1
ATOM 4277 N N . THR A 1 563 ? -5.213 4.528 -29.360 1.00 92.75 563 THR A N 1
ATOM 4278 C CA . THR A 1 563 ? -5.629 3.145 -29.074 1.00 92.75 563 THR A CA 1
ATOM 4279 C C . THR A 1 563 ? -4.506 2.149 -29.429 1.00 92.75 563 THR A C 1
ATOM 4281 O O . THR A 1 563 ? -3.666 2.452 -30.290 1.00 92.75 563 THR A O 1
ATOM 4284 N N . PRO A 1 564 ? -4.462 0.942 -28.828 1.00 93.25 564 PRO A N 1
ATOM 4285 C CA . PRO A 1 564 ? -3.466 -0.078 -29.181 1.00 93.25 564 PRO A CA 1
ATOM 4286 C C . PRO A 1 564 ? -3.381 -0.360 -30.693 1.00 93.25 564 PRO A C 1
ATOM 4288 O O . PRO A 1 564 ? -2.291 -0.528 -31.252 1.00 93.25 564 PRO A O 1
ATOM 4291 N N . GLU A 1 565 ? -4.519 -0.343 -31.390 1.00 91.81 565 GLU A N 1
ATOM 4292 C CA . GLU A 1 565 ? -4.609 -0.530 -32.838 1.00 91.81 565 GLU A CA 1
ATOM 4293 C C . GLU A 1 565 ? -3.962 0.622 -33.626 1.00 91.81 565 GLU A C 1
ATOM 4295 O O . GLU A 1 565 ? -3.288 0.380 -34.638 1.00 91.81 565 GLU A O 1
ATOM 4300 N N . GLU A 1 566 ? -4.131 1.866 -33.168 1.00 91.62 566 GLU A N 1
ATOM 4301 C CA . GLU A 1 566 ? -3.522 3.063 -33.759 1.00 91.62 566 GLU A CA 1
ATOM 4302 C C . GLU A 1 566 ? -2.005 3.080 -33.560 1.00 91.62 566 GLU A C 1
ATOM 4304 O O . GLU A 1 566 ? -1.272 3.340 -34.520 1.00 91.62 566 GLU A O 1
ATOM 4309 N N . VAL A 1 567 ? -1.515 2.715 -32.371 1.00 92.00 567 VAL A N 1
ATOM 4310 C CA . VAL A 1 567 ? -0.072 2.587 -32.092 1.00 92.00 567 VAL A CA 1
ATOM 4311 C C . VAL A 1 567 ? 0.554 1.491 -32.966 1.00 92.00 567 VAL A C 1
ATOM 4313 O O . VAL A 1 567 ? 1.584 1.708 -33.615 1.00 92.00 567 VAL A O 1
ATOM 4316 N N . ALA A 1 568 ? -0.110 0.340 -33.115 1.00 92.50 568 ALA A N 1
ATOM 4317 C CA . ALA A 1 568 ? 0.329 -0.714 -34.034 1.00 92.50 568 ALA A CA 1
ATOM 4318 C C . ALA A 1 568 ? 0.246 -0.296 -35.521 1.00 92.50 568 ALA A C 1
ATOM 4320 O O . ALA A 1 568 ? 1.016 -0.764 -36.370 1.00 92.50 568 ALA A O 1
ATOM 4321 N N . ALA A 1 569 ? -0.697 0.574 -35.897 1.00 90.25 569 ALA A N 1
ATOM 4322 C CA . ALA A 1 569 ? -0.769 1.152 -37.241 1.00 90.25 569 ALA A CA 1
ATOM 4323 C C . ALA A 1 569 ? 0.356 2.168 -37.496 1.00 90.25 569 ALA A C 1
ATOM 4325 O O . ALA A 1 569 ? 0.938 2.163 -38.585 1.00 90.25 569 ALA A O 1
ATOM 4326 N N . HIS A 1 570 ? 0.700 2.991 -36.502 1.00 89.50 570 HIS A N 1
ATOM 4327 C CA . HIS A 1 570 ? 1.829 3.922 -36.545 1.00 89.50 570 HIS A CA 1
ATOM 4328 C C . HIS A 1 570 ? 3.147 3.187 -36.784 1.00 89.50 570 HIS A C 1
ATOM 4330 O O . HIS A 1 570 ? 3.861 3.510 -37.733 1.00 89.50 570 HIS A O 1
ATOM 4336 N N . ALA A 1 571 ? 3.413 2.121 -36.023 1.00 89.00 571 ALA A N 1
ATOM 4337 C CA . ALA A 1 571 ? 4.597 1.277 -36.202 1.00 89.00 571 ALA A CA 1
ATOM 4338 C C . ALA A 1 571 ? 4.717 0.720 -37.634 1.00 89.00 571 ALA A C 1
ATOM 4340 O O . ALA A 1 571 ? 5.775 0.793 -38.265 1.00 89.00 571 ALA A O 1
ATOM 4341 N N . ARG A 1 572 ? 3.607 0.228 -38.205 1.00 86.38 572 ARG A N 1
ATOM 4342 C CA . ARG A 1 572 ? 3.561 -0.253 -39.599 1.00 86.38 572 ARG A CA 1
ATOM 4343 C C . ARG A 1 572 ? 3.883 0.851 -40.612 1.00 86.38 572 ARG A C 1
ATOM 4345 O O . ARG A 1 572 ? 4.591 0.583 -41.584 1.00 86.38 572 ARG A O 1
ATOM 4352 N N . LYS A 1 573 ? 3.381 2.073 -40.402 1.00 85.75 573 LYS A N 1
ATOM 4353 C CA . LYS A 1 573 ? 3.677 3.237 -41.258 1.00 85.75 573 LYS A CA 1
ATOM 4354 C C . LYS A 1 573 ? 5.145 3.654 -41.144 1.00 85.75 573 LYS A C 1
ATOM 4356 O O . LYS A 1 573 ? 5.798 3.797 -42.175 1.00 85.75 573 LYS A O 1
ATOM 4361 N N . ALA A 1 574 ? 5.677 3.759 -39.926 1.00 84.31 574 ALA A N 1
ATOM 4362 C CA . ALA A 1 574 ? 7.077 4.098 -39.671 1.00 84.31 574 ALA A CA 1
ATOM 4363 C C . ALA A 1 574 ? 8.041 3.091 -40.325 1.00 84.31 574 ALA A C 1
ATOM 4365 O O . ALA A 1 574 ? 9.005 3.483 -40.985 1.00 84.31 574 ALA A O 1
ATOM 4366 N N . ARG A 1 575 ? 7.737 1.786 -40.244 1.00 80.50 575 ARG A N 1
ATOM 4367 C CA . ARG A 1 575 ? 8.531 0.731 -40.898 1.00 80.50 575 ARG A CA 1
ATOM 4368 C C . ARG A 1 575 ? 8.519 0.833 -42.427 1.00 80.50 575 ARG A C 1
ATOM 4370 O O . ARG A 1 575 ? 9.554 0.614 -43.047 1.00 80.50 575 ARG A O 1
ATOM 4377 N N . ARG A 1 576 ? 7.377 1.176 -43.037 1.00 77.19 576 ARG A N 1
ATOM 4378 C CA . ARG A 1 576 ? 7.263 1.381 -44.497 1.00 77.19 576 ARG A CA 1
ATOM 4379 C C . ARG A 1 576 ? 7.995 2.642 -44.963 1.00 77.19 576 ARG A C 1
ATOM 4381 O O . ARG A 1 576 ? 8.650 2.604 -45.998 1.00 77.19 576 ARG A O 1
ATOM 4388 N N . ALA A 1 577 ? 7.925 3.724 -44.188 1.00 70.69 577 ALA A N 1
ATOM 4389 C CA . ALA A 1 577 ? 8.587 4.989 -44.503 1.00 70.69 577 ALA A CA 1
ATOM 4390 C C . ALA A 1 577 ? 10.123 4.868 -44.527 1.00 70.69 577 ALA A C 1
ATOM 4392 O O . ALA A 1 577 ? 10.762 5.478 -45.377 1.00 70.69 577 ALA A O 1
ATOM 4393 N N . ARG A 1 578 ? 10.717 4.009 -43.682 1.00 62.84 578 ARG A N 1
ATOM 4394 C CA . ARG A 1 578 ? 12.168 3.722 -43.690 1.00 62.84 578 ARG A CA 1
ATOM 4395 C C . ARG A 1 578 ? 12.691 3.095 -44.994 1.00 62.84 578 ARG A C 1
ATOM 4397 O O . ARG A 1 578 ? 13.893 3.126 -45.220 1.00 62.84 578 ARG A O 1
ATOM 4404 N N . GLY A 1 579 ? 11.820 2.525 -45.832 1.00 55.12 579 GLY A N 1
ATOM 4405 C CA . GLY A 1 579 ? 12.186 1.965 -47.139 1.00 55.12 579 GLY A CA 1
ATOM 4406 C C . GLY A 1 579 ? 12.019 2.928 -48.323 1.00 55.12 579 GLY A C 1
ATOM 4407 O O . GLY A 1 579 ? 12.371 2.568 -49.444 1.00 55.12 579 GLY A O 1
ATOM 4408 N N . ALA A 1 580 ? 11.467 4.129 -48.112 1.00 56.56 580 ALA A N 1
ATOM 4409 C CA . ALA A 1 580 ? 11.185 5.094 -49.174 1.00 56.56 580 ALA A CA 1
ATOM 4410 C C . ALA A 1 580 ? 12.313 6.137 -49.310 1.00 56.56 580 ALA A C 1
ATOM 4412 O O . ALA A 1 580 ? 12.791 6.679 -48.320 1.00 56.56 580 ALA A O 1
ATOM 4413 N N . LYS A 1 581 ? 12.712 6.466 -50.549 1.00 50.41 581 LYS A N 1
ATOM 4414 C CA . LYS A 1 581 ? 13.815 7.399 -50.880 1.00 50.41 581 LYS A CA 1
ATOM 4415 C C . LYS A 1 581 ? 13.522 8.896 -50.616 1.00 50.41 581 LYS A C 1
ATOM 4417 O O . LYS A 1 581 ? 14.282 9.734 -51.088 1.00 50.41 581 LYS A O 1
ATOM 4422 N N . SER A 1 582 ? 12.446 9.260 -49.909 1.00 49.81 582 SER A N 1
ATOM 4423 C CA . SER A 1 582 ? 12.061 10.669 -49.694 1.00 49.81 582 SER A CA 1
ATOM 4424 C C . SER A 1 582 ? 12.014 11.046 -48.202 1.00 49.81 582 SER A C 1
ATOM 4426 O O . SER A 1 582 ? 11.383 10.324 -47.428 1.00 49.81 582 SER A O 1
ATOM 4428 N N . PRO A 1 583 ? 12.633 12.170 -47.779 1.00 45.53 583 PRO A N 1
ATOM 4429 C CA . PRO A 1 583 ? 12.799 12.569 -46.379 1.00 45.53 583 PRO A CA 1
ATOM 4430 C C . PRO A 1 583 ? 11.594 13.355 -45.824 1.00 45.53 583 PRO A C 1
ATOM 4432 O O . PRO A 1 583 ? 11.761 14.348 -45.117 1.00 45.53 583 PRO A O 1
ATOM 4435 N N . ALA A 1 584 ? 10.361 12.946 -46.128 1.00 43.28 584 ALA A N 1
ATOM 4436 C CA . ALA A 1 584 ? 9.187 13.558 -45.507 1.00 43.28 584 ALA A CA 1
ATOM 4437 C C . ALA A 1 584 ? 9.066 13.063 -44.053 1.00 43.28 584 ALA A C 1
ATOM 4439 O O . ALA A 1 584 ? 8.704 11.910 -43.838 1.00 43.28 584 ALA A O 1
ATOM 4440 N N . ALA A 1 585 ? 9.436 13.926 -43.092 1.00 50.72 585 ALA A N 1
ATOM 4441 C CA . ALA A 1 585 ? 9.324 13.776 -41.631 1.00 50.72 585 ALA A CA 1
ATOM 4442 C C . ALA A 1 585 ? 9.284 12.312 -41.152 1.00 50.72 585 ALA A C 1
ATOM 4444 O O . ALA A 1 585 ? 8.212 11.751 -40.925 1.00 50.72 585 ALA A O 1
ATOM 4445 N N . ALA A 1 586 ? 10.457 11.680 -41.041 1.00 61.69 586 ALA A N 1
ATOM 4446 C CA . ALA A 1 586 ? 10.578 10.277 -40.662 1.00 61.69 586 ALA A CA 1
ATOM 4447 C C . ALA A 1 586 ? 9.818 9.993 -39.352 1.00 61.69 586 ALA A C 1
ATOM 4449 O O . ALA A 1 586 ? 10.254 10.378 -38.268 1.00 61.69 586 ALA A O 1
ATOM 4450 N N . LEU A 1 587 ? 8.665 9.325 -39.466 1.00 76.62 587 LEU A N 1
ATOM 4451 C CA . LEU A 1 587 ? 7.876 8.858 -38.327 1.00 76.62 587 LEU A CA 1
ATOM 4452 C C . LEU A 1 587 ? 8.786 8.063 -37.383 1.00 76.62 587 LEU A C 1
ATOM 4454 O O . LEU A 1 587 ? 9.480 7.135 -37.811 1.00 76.62 587 LEU A O 1
ATOM 4458 N N . MET A 1 588 ? 8.782 8.429 -36.100 1.00 84.75 588 MET A N 1
ATOM 4459 C CA . MET A 1 588 ? 9.589 7.751 -35.087 1.00 84.75 588 MET A CA 1
ATOM 4460 C C . MET A 1 588 ? 9.142 6.289 -34.952 1.00 84.75 588 MET A C 1
ATOM 4462 O O . MET A 1 588 ? 7.953 5.973 -35.035 1.00 84.75 588 MET A O 1
ATOM 4466 N N . ARG A 1 589 ? 10.107 5.383 -34.768 1.00 87.00 589 ARG A N 1
ATOM 4467 C CA . ARG A 1 589 ? 9.845 3.945 -34.634 1.00 87.00 589 ARG A CA 1
ATOM 4468 C C . ARG A 1 589 ? 9.235 3.654 -33.265 1.00 87.00 589 ARG A C 1
ATOM 4470 O O . ARG A 1 589 ? 9.825 4.020 -32.258 1.00 87.00 589 ARG A O 1
ATOM 4477 N N . SER A 1 590 ? 8.107 2.950 -33.255 1.00 89.94 590 SER A N 1
ATOM 4478 C CA . SER A 1 590 ? 7.444 2.452 -32.045 1.00 89.94 590 SER A CA 1
ATOM 4479 C C . SER A 1 590 ? 7.768 0.973 -31.856 1.00 89.94 590 SER A C 1
ATOM 4481 O O . SER A 1 590 ? 7.265 0.131 -32.603 1.00 89.94 590 SER A O 1
ATOM 4483 N N . HIS A 1 591 ? 8.621 0.651 -30.878 1.00 88.75 591 HIS A N 1
ATOM 4484 C CA . HIS A 1 591 ? 8.939 -0.745 -30.539 1.00 88.75 591 HIS A CA 1
ATOM 4485 C C . HIS A 1 591 ? 7.715 -1.459 -29.953 1.00 88.75 591 HIS A C 1
ATOM 4487 O O . HIS A 1 591 ? 7.439 -2.601 -30.319 1.00 88.75 591 HIS A O 1
ATOM 4493 N N . THR A 1 592 ? 6.932 -0.757 -29.133 1.00 89.69 592 THR A N 1
ATOM 4494 C CA . THR A 1 592 ? 5.679 -1.258 -28.556 1.00 89.69 592 THR A CA 1
ATOM 4495 C C . THR A 1 592 ? 4.664 -1.611 -29.645 1.00 89.69 592 THR A C 1
ATOM 4497 O O . THR A 1 592 ? 4.112 -2.709 -29.660 1.00 89.69 592 THR A O 1
ATOM 4500 N N . GLY A 1 593 ? 4.457 -0.729 -30.628 1.00 89.94 593 GLY A N 1
ATOM 4501 C CA . GLY A 1 593 ? 3.530 -0.975 -31.735 1.00 89.94 593 GLY A CA 1
ATOM 4502 C C . GLY A 1 593 ? 3.963 -2.119 -32.661 1.00 89.94 593 GLY A C 1
ATOM 4503 O O . GLY A 1 593 ? 3.110 -2.822 -33.208 1.00 89.94 593 GLY A O 1
ATOM 4504 N N . GLU A 1 594 ? 5.272 -2.343 -32.829 1.00 90.56 594 GLU A N 1
ATOM 4505 C CA . GLU A 1 594 ? 5.797 -3.509 -33.555 1.00 90.56 594 GLU A CA 1
ATOM 4506 C C . GLU A 1 594 ? 5.486 -4.823 -32.822 1.00 90.56 594 GLU A C 1
ATOM 4508 O O . GLU A 1 594 ? 5.090 -5.793 -33.474 1.00 90.56 594 GLU A O 1
ATOM 4513 N N . ALA A 1 595 ? 5.609 -4.838 -31.490 1.00 89.06 595 ALA A N 1
ATOM 4514 C CA . ALA A 1 595 ? 5.313 -6.000 -30.653 1.00 89.06 595 ALA A CA 1
ATOM 4515 C C . ALA A 1 595 ? 3.802 -6.282 -30.523 1.00 89.06 595 ALA A C 1
ATOM 4517 O O . ALA A 1 595 ? 3.386 -7.439 -30.544 1.00 89.06 595 ALA A O 1
ATOM 4518 N N . LEU A 1 596 ? 2.962 -5.241 -30.469 1.00 89.75 596 LEU A N 1
ATOM 4519 C CA . LEU A 1 596 ? 1.500 -5.372 -30.386 1.00 89.75 596 LEU A CA 1
ATOM 4520 C C . LEU A 1 596 ? 0.860 -5.911 -31.669 1.00 89.75 596 LEU A C 1
ATOM 4522 O O . LEU A 1 596 ? -0.155 -6.604 -31.615 1.00 89.75 596 LEU A O 1
ATOM 4526 N N . GLY A 1 597 ? 1.426 -5.588 -32.836 1.00 88.62 597 GLY A N 1
ATOM 4527 C CA . GLY A 1 597 ? 0.826 -5.902 -34.135 1.00 88.62 597 GLY A CA 1
ATOM 4528 C C . GLY A 1 597 ? 0.444 -7.381 -34.329 1.00 88.62 597 GLY A C 1
ATOM 4529 O O . GLY A 1 597 ? -0.676 -7.644 -34.775 1.00 88.62 597 GLY A O 1
ATOM 4530 N N . PRO A 1 598 ? 1.332 -8.350 -34.034 1.00 88.69 598 PRO A N 1
ATOM 4531 C CA . PRO A 1 598 ? 1.005 -9.777 -34.066 1.00 88.69 598 PRO A CA 1
ATOM 4532 C C . PRO A 1 598 ? -0.031 -10.195 -33.014 1.00 88.69 598 PRO A C 1
ATOM 4534 O O . PRO A 1 598 ? -0.938 -10.957 -33.337 1.00 88.69 598 PRO A O 1
ATOM 4537 N N . VAL A 1 599 ? 0.069 -9.670 -31.789 1.00 86.75 599 VAL A N 1
ATOM 4538 C CA . VAL A 1 599 ? -0.798 -10.049 -30.658 1.00 86.75 599 VAL A CA 1
ATOM 4539 C C . VAL A 1 599 ? -2.247 -9.624 -30.899 1.00 86.75 599 VAL A C 1
ATOM 4541 O O . VAL A 1 599 ? -3.159 -10.429 -30.732 1.00 86.75 599 VAL A O 1
ATOM 4544 N N . LEU A 1 600 ? -2.464 -8.395 -31.378 1.00 88.12 600 LEU A N 1
ATOM 4545 C CA . LEU A 1 600 ? -3.799 -7.889 -31.719 1.00 88.12 600 LEU A CA 1
ATOM 4546 C C . LEU A 1 600 ? -4.446 -8.680 -32.865 1.00 88.12 600 LEU A C 1
ATOM 4548 O O . LEU A 1 600 ? -5.658 -8.852 -32.897 1.00 88.12 600 LEU A O 1
ATOM 4552 N N . LYS A 1 601 ? -3.650 -9.195 -33.811 1.00 86.94 601 LYS A N 1
ATOM 4553 C CA . LYS A 1 601 ? -4.168 -10.026 -34.910 1.00 86.94 601 LYS A CA 1
ATOM 4554 C C . LYS A 1 601 ? -4.528 -11.442 -34.474 1.00 86.94 601 LYS A C 1
ATOM 4556 O O . LYS A 1 601 ? -5.429 -12.025 -35.064 1.00 86.94 601 LYS A O 1
ATOM 4561 N N . ALA A 1 602 ? -3.805 -11.998 -33.504 1.00 83.69 602 ALA A N 1
ATOM 4562 C CA . ALA A 1 602 ? -4.001 -13.372 -33.056 1.00 83.69 602 ALA A CA 1
ATOM 4563 C C . ALA A 1 602 ? -5.329 -13.565 -32.299 1.00 83.69 602 ALA A C 1
ATOM 4565 O O . ALA A 1 602 ? -5.928 -14.633 -32.395 1.00 83.69 602 ALA A O 1
ATOM 4566 N N . GLY A 1 603 ? -5.815 -12.541 -31.584 1.00 70.75 603 GLY A N 1
ATOM 4567 C CA . GLY A 1 603 ? -6.947 -12.695 -30.664 1.00 70.75 603 GLY A CA 1
ATOM 4568 C C . GLY A 1 603 ? -6.592 -13.581 -29.455 1.00 70.75 603 GLY A C 1
ATOM 4569 O O . GLY A 1 603 ? -5.408 -13.820 -29.205 1.00 70.75 603 GLY A O 1
ATOM 4570 N N . PRO A 1 604 ? -7.576 -14.060 -28.672 1.00 87.44 604 PRO A N 1
ATOM 4571 C CA . PRO A 1 604 ? -9.024 -13.923 -28.859 1.00 87.44 604 PRO A CA 1
ATOM 4572 C C . PRO A 1 604 ? -9.527 -12.494 -28.607 1.00 87.44 604 PRO A C 1
ATOM 4574 O O . PRO A 1 604 ? -8.867 -11.716 -27.925 1.00 87.44 604 PRO A O 1
ATOM 4577 N N . HIS A 1 605 ? -10.693 -12.151 -29.161 1.00 87.88 605 HIS A N 1
ATOM 4578 C CA . HIS A 1 605 ? -11.389 -10.881 -28.913 1.00 87.88 605 HIS A CA 1
ATOM 4579 C C . HIS A 1 605 ? -12.683 -11.158 -28.146 1.00 87.88 605 HIS A C 1
ATOM 4581 O O . HIS A 1 605 ? -13.382 -12.115 -28.477 1.00 87.88 605 HIS A O 1
ATOM 4587 N N . ALA A 1 606 ? -12.999 -10.340 -27.146 1.00 89.56 606 ALA A N 1
ATOM 4588 C CA . ALA A 1 606 ? -14.214 -10.479 -26.344 1.00 89.56 606 ALA A CA 1
ATOM 4589 C C . ALA A 1 606 ? -14.758 -9.107 -25.934 1.00 89.56 606 ALA A C 1
ATOM 4591 O O . ALA A 1 606 ? -13.998 -8.144 -25.819 1.00 89.56 606 ALA A O 1
ATOM 4592 N N . GLU A 1 607 ? -16.066 -9.022 -25.694 1.00 86.19 607 GLU A N 1
ATOM 4593 C CA . GLU A 1 607 ? -16.652 -7.841 -25.063 1.00 86.19 607 GLU A CA 1
ATOM 4594 C C . GLU A 1 607 ? -16.329 -7.826 -23.570 1.00 86.19 607 GLU A C 1
ATOM 4596 O O . GLU A 1 607 ? -16.422 -8.838 -22.874 1.00 86.19 607 GLU A O 1
ATOM 4601 N N . ARG A 1 608 ? -15.938 -6.652 -23.078 1.00 86.31 608 ARG A N 1
ATOM 4602 C CA . ARG A 1 608 ? -15.676 -6.401 -21.668 1.00 86.31 608 ARG A CA 1
ATOM 4603 C C . ARG A 1 608 ? -16.990 -6.345 -20.892 1.00 86.31 608 ARG A C 1
ATOM 4605 O O . ARG A 1 608 ? -17.890 -5.592 -21.265 1.00 86.31 608 ARG A O 1
ATOM 4612 N N . THR A 1 609 ? -17.049 -7.064 -19.777 1.00 81.81 609 THR A N 1
ATOM 4613 C CA . THR A 1 609 ? -18.130 -6.987 -18.790 1.00 81.81 609 THR A CA 1
ATOM 4614 C C . THR A 1 609 ? -18.064 -5.670 -18.018 1.00 81.81 609 THR A C 1
ATOM 4616 O O . THR A 1 609 ? -16.994 -5.278 -17.548 1.00 81.81 609 THR A O 1
ATOM 4619 N N . VAL A 1 610 ? -19.198 -4.977 -17.900 1.00 81.81 610 VAL A N 1
ATOM 4620 C CA . VAL A 1 610 ? -19.335 -3.766 -17.075 1.00 81.81 610 VAL A CA 1
ATOM 4621 C C . VAL A 1 610 ? -19.731 -4.187 -15.667 1.00 81.81 610 VAL A C 1
ATOM 4623 O O . VAL A 1 610 ? -20.657 -4.980 -15.507 1.00 81.81 610 VAL A O 1
ATOM 4626 N N . TYR A 1 611 ? -19.023 -3.684 -14.661 1.00 79.38 611 TYR A N 1
ATOM 4627 C CA . TYR A 1 611 ? -19.294 -4.043 -13.272 1.00 79.38 611 TYR A CA 1
ATOM 4628 C C . TYR A 1 611 ? -20.436 -3.210 -12.680 1.00 79.38 611 TYR A C 1
ATOM 4630 O O . TYR A 1 611 ? -20.419 -1.982 -12.764 1.00 79.38 611 TYR A O 1
ATOM 4638 N N . ASP A 1 612 ? -21.406 -3.879 -12.054 1.00 76.31 612 ASP A N 1
ATOM 4639 C CA . ASP A 1 612 ? -22.522 -3.233 -11.361 1.00 76.31 612 ASP A CA 1
ATOM 4640 C C . ASP A 1 612 ? -22.196 -3.026 -9.875 1.00 76.31 612 ASP A C 1
ATOM 4642 O O . ASP A 1 612 ? -22.204 -3.955 -9.064 1.00 76.31 612 ASP A O 1
ATOM 4646 N N . PHE A 1 613 ? -21.901 -1.778 -9.513 1.00 70.50 613 PHE A N 1
ATOM 4647 C CA . PHE A 1 613 ? -21.591 -1.396 -8.136 1.00 70.50 613 PHE A CA 1
ATOM 4648 C C . PHE A 1 613 ? -22.819 -1.347 -7.228 1.00 70.50 613 PHE A C 1
ATOM 4650 O O . PHE A 1 613 ? -22.671 -1.561 -6.026 1.00 70.50 613 PHE A O 1
ATOM 4657 N N . ALA A 1 614 ? -24.013 -1.092 -7.772 1.00 69.06 614 ALA A N 1
ATOM 4658 C CA . ALA A 1 614 ? -25.230 -0.991 -6.972 1.00 69.06 614 ALA A CA 1
ATOM 4659 C C . ALA A 1 614 ? -25.626 -2.366 -6.424 1.00 69.06 614 ALA A C 1
ATOM 4661 O O . ALA A 1 614 ? -25.873 -2.499 -5.227 1.00 69.06 614 ALA A O 1
ATOM 4662 N N . ALA A 1 615 ? -25.569 -3.399 -7.269 1.00 69.06 615 ALA A N 1
ATOM 4663 C CA . ALA A 1 615 ? -25.820 -4.782 -6.863 1.00 69.06 615 ALA A CA 1
ATOM 4664 C C . ALA A 1 615 ? -24.814 -5.285 -5.806 1.00 69.06 615 ALA A C 1
ATOM 4666 O O . ALA A 1 615 ? -25.173 -6.045 -4.910 1.00 69.06 615 ALA A O 1
ATOM 4667 N N . ALA A 1 616 ? -23.554 -4.840 -5.872 1.00 64.44 616 ALA A N 1
ATOM 4668 C CA . ALA A 1 616 ? -22.513 -5.242 -4.922 1.00 64.44 616 ALA A CA 1
ATOM 4669 C C . ALA A 1 616 ? -22.655 -4.600 -3.523 1.00 64.44 616 ALA A C 1
ATOM 4671 O O . ALA A 1 616 ? -22.071 -5.103 -2.560 1.00 64.44 616 ALA A O 1
ATOM 4672 N N . GLU A 1 617 ? -23.400 -3.494 -3.397 1.00 65.38 617 GLU A N 1
ATOM 4673 C CA . GLU A 1 617 ? -23.623 -2.785 -2.126 1.00 65.38 617 GLU A CA 1
ATOM 4674 C C . GLU A 1 617 ? -24.953 -3.144 -1.435 1.00 65.38 617 GLU A C 1
ATOM 4676 O O . GLU A 1 617 ? -25.207 -2.671 -0.320 1.00 65.38 617 GLU A O 1
ATOM 4681 N N . GLU A 1 618 ? -25.786 -4.003 -2.030 1.00 73.50 618 GLU A N 1
ATOM 4682 C CA . GLU A 1 618 ? -27.030 -4.444 -1.397 1.00 73.50 618 GLU A CA 1
ATOM 4683 C C . GLU A 1 618 ? -26.766 -5.238 -0.106 1.00 73.50 618 GLU A C 1
ATOM 4685 O O . GLU A 1 618 ? -25.890 -6.106 -0.018 1.00 73.50 618 GLU A O 1
ATOM 4690 N N . ARG A 1 619 ? -27.543 -4.924 0.939 1.00 74.75 619 ARG A N 1
ATOM 4691 C CA . ARG A 1 619 ? -27.516 -5.684 2.192 1.00 74.75 619 ARG A CA 1
ATOM 4692 C C . ARG A 1 619 ? -28.097 -7.073 1.952 1.00 74.75 619 ARG A C 1
ATOM 4694 O O . ARG A 1 619 ? -29.203 -7.208 1.434 1.00 74.75 619 ARG A O 1
ATOM 4701 N N . LEU A 1 620 ? -27.371 -8.091 2.395 1.00 80.00 620 LEU A N 1
ATOM 4702 C CA . LEU A 1 620 ? -27.817 -9.475 2.348 1.00 80.00 620 LEU A CA 1
ATOM 4703 C C . LEU A 1 620 ? -28.677 -9.797 3.576 1.00 80.00 620 LEU A C 1
ATOM 4705 O O . LEU A 1 620 ? -28.547 -9.193 4.645 1.00 80.00 620 LEU A O 1
ATOM 4709 N N . ALA A 1 621 ? -29.571 -10.775 3.428 1.00 74.06 621 ALA A N 1
ATOM 4710 C CA . ALA A 1 621 ? -30.361 -11.282 4.543 1.00 74.06 621 ALA A CA 1
ATOM 4711 C C . ALA A 1 621 ? -29.432 -11.891 5.612 1.00 74.06 621 ALA A C 1
ATOM 4713 O O . ALA A 1 621 ? -28.659 -12.797 5.315 1.00 74.06 621 ALA A O 1
ATOM 4714 N N . GLY A 1 622 ? -29.518 -11.399 6.853 1.00 76.94 622 GLY A N 1
ATOM 4715 C CA . GLY A 1 622 ? -28.635 -11.811 7.955 1.00 76.94 622 GLY A CA 1
ATOM 4716 C C . GLY A 1 622 ? -27.471 -10.856 8.244 1.00 76.94 622 GLY A C 1
ATOM 4717 O O . GLY A 1 622 ? -26.694 -11.125 9.160 1.00 76.94 622 GLY A O 1
ATOM 4718 N N . ASP A 1 623 ? -27.366 -9.735 7.522 1.00 84.25 623 ASP A N 1
ATOM 4719 C CA . ASP A 1 623 ? -26.379 -8.690 7.802 1.00 84.25 623 ASP A CA 1
ATOM 4720 C C . ASP A 1 623 ? -26.592 -8.061 9.193 1.00 84.25 623 ASP A C 1
ATOM 4722 O O . ASP A 1 623 ? -27.662 -7.541 9.516 1.00 84.25 623 ASP A O 1
ATOM 4726 N N . LEU A 1 624 ? -25.537 -8.072 10.008 1.00 82.56 624 LEU A N 1
ATOM 4727 C CA . LEU A 1 624 ? -25.486 -7.525 11.359 1.00 82.56 624 LEU A CA 1
ATOM 4728 C C . LEU A 1 624 ? -24.607 -6.273 11.397 1.00 82.56 624 LEU A C 1
ATOM 4730 O O . LEU A 1 624 ? -23.491 -6.239 10.867 1.00 82.56 624 LEU A O 1
ATOM 4734 N N . ASP A 1 625 ? -25.071 -5.246 12.108 1.00 83.69 625 ASP A N 1
ATOM 4735 C CA . ASP A 1 625 ? -24.214 -4.117 12.454 1.00 83.69 625 ASP A CA 1
ATOM 4736 C C . ASP A 1 625 ? -23.281 -4.499 13.616 1.00 83.69 625 ASP A C 1
ATOM 4738 O O . ASP A 1 625 ? -23.701 -5.111 14.595 1.00 83.69 625 ASP A O 1
ATOM 4742 N N . ILE A 1 626 ? -22.008 -4.083 13.556 1.00 82.94 626 ILE A N 1
ATOM 4743 C CA . ILE A 1 626 ? -20.979 -4.424 14.568 1.00 82.94 626 ILE A CA 1
ATOM 4744 C C . ILE A 1 626 ? -21.446 -4.112 16.003 1.00 82.94 626 ILE A C 1
ATOM 4746 O O . ILE A 1 626 ? -21.133 -4.848 16.932 1.00 82.94 626 ILE A O 1
ATOM 4750 N N . ASN A 1 627 ? -22.222 -3.040 16.187 1.00 79.56 627 ASN A N 1
ATOM 4751 C CA . ASN A 1 627 ? -22.733 -2.628 17.499 1.00 79.56 627 ASN A CA 1
ATOM 4752 C C . ASN A 1 627 ? -23.885 -3.506 18.021 1.00 79.56 627 ASN A C 1
ATOM 4754 O O . ASN A 1 627 ? -24.184 -3.452 19.210 1.00 79.56 627 ASN A O 1
ATOM 4758 N N . GLN A 1 628 ? -24.542 -4.270 17.149 1.00 76.69 628 GLN A N 1
ATOM 4759 C CA . GLN A 1 628 ? -25.628 -5.189 17.502 1.00 76.69 628 GLN A CA 1
ATOM 4760 C C . GLN A 1 628 ? -25.099 -6.576 17.889 1.00 76.69 628 GLN A C 1
ATOM 4762 O O . GLN A 1 628 ? -25.797 -7.342 18.551 1.00 76.69 628 GLN A O 1
ATOM 4767 N N . VAL A 1 629 ? -23.849 -6.894 17.533 1.00 75.56 629 VAL A N 1
ATOM 4768 C CA . VAL A 1 629 ? -23.211 -8.167 17.880 1.00 75.56 629 VAL A CA 1
ATOM 4769 C C . VAL A 1 629 ? -23.139 -8.317 19.404 1.00 75.56 629 VAL A C 1
ATOM 4771 O O . VAL A 1 629 ? -22.555 -7.492 20.107 1.00 75.56 629 VAL A O 1
ATOM 4774 N N . GLY A 1 630 ? -23.758 -9.381 19.924 1.00 67.38 630 GLY A N 1
ATOM 4775 C CA . GLY A 1 630 ? -23.843 -9.645 21.363 1.00 67.38 630 GLY A CA 1
ATOM 4776 C C . GLY A 1 630 ? -24.839 -8.756 22.118 1.00 67.38 630 GLY A C 1
ATOM 4777 O O . GLY A 1 630 ? -24.746 -8.682 23.341 1.00 67.38 630 GLY A O 1
ATOM 4778 N N . GLY A 1 631 ? -25.752 -8.069 21.420 1.00 64.12 631 GLY A N 1
ATOM 4779 C CA . GLY A 1 631 ? -26.851 -7.309 22.028 1.00 64.12 631 GLY A CA 1
ATOM 4780 C C . GLY A 1 631 ? -27.940 -8.188 22.653 1.00 64.12 631 GLY A C 1
ATOM 4781 O O . GLY A 1 631 ? -28.548 -7.786 23.639 1.00 64.12 631 GLY A O 1
ATOM 4782 N N . ASP A 1 632 ? -28.134 -9.406 22.139 1.00 65.62 632 ASP A N 1
ATOM 4783 C CA . ASP A 1 632 ? -29.140 -10.350 22.653 1.00 65.62 632 ASP A CA 1
ATOM 4784 C C . ASP A 1 632 ? -28.700 -11.052 23.949 1.00 65.62 632 ASP A C 1
ATOM 4786 O O . ASP A 1 632 ? -29.517 -11.598 24.695 1.00 65.62 632 ASP A O 1
ATOM 4790 N N . ALA A 1 633 ? -27.395 -11.050 24.233 1.00 69.06 633 ALA A N 1
ATOM 4791 C CA . ALA A 1 633 ? -26.839 -11.653 25.432 1.00 69.06 633 ALA A CA 1
ATOM 4792 C C . ALA A 1 633 ? -27.023 -10.706 26.624 1.00 69.06 633 ALA A C 1
ATOM 4794 O O . ALA A 1 633 ? -26.352 -9.679 26.715 1.00 69.06 633 ALA A O 1
ATOM 4795 N N . ARG A 1 634 ? -27.900 -11.076 27.565 1.00 75.12 634 ARG A N 1
ATOM 4796 C CA . ARG A 1 634 ? -28.029 -10.359 28.841 1.00 75.12 634 ARG A CA 1
ATOM 4797 C C . ARG A 1 634 ? -26.758 -10.528 29.662 1.00 75.12 634 ARG A C 1
ATOM 4799 O O . ARG A 1 634 ? -26.312 -11.649 29.911 1.00 75.12 634 ARG A O 1
ATOM 4806 N N . MET A 1 635 ? -26.181 -9.416 30.089 1.00 82.44 635 MET A N 1
ATOM 4807 C CA . MET A 1 635 ? -24.950 -9.417 30.872 1.00 82.44 635 MET A CA 1
ATOM 4808 C C . MET A 1 635 ? -25.238 -9.813 32.329 1.00 82.44 635 MET A C 1
ATOM 4810 O O . MET A 1 635 ? -26.347 -9.579 32.812 1.00 82.44 635 MET A O 1
ATOM 4814 N N . PRO A 1 636 ? -24.261 -10.354 33.085 1.00 79.94 636 PRO A N 1
ATOM 4815 C CA . PRO A 1 636 ? -24.484 -10.763 34.475 1.00 79.94 636 PRO A CA 1
ATOM 4816 C C . PRO A 1 636 ? -25.074 -9.657 35.362 1.00 79.94 636 PRO A C 1
ATOM 4818 O O . PRO A 1 636 ? -25.930 -9.932 36.199 1.00 79.94 636 PRO A O 1
ATOM 4821 N N . TRP A 1 637 ? -24.680 -8.398 35.134 1.00 83.75 637 TRP A N 1
ATOM 4822 C CA . TRP A 1 637 ? -25.214 -7.250 35.872 1.00 83.75 637 TRP A CA 1
ATOM 4823 C C . TRP A 1 637 ? -26.654 -6.867 35.494 1.00 83.75 637 TRP A C 1
ATOM 4825 O O . TRP A 1 637 ? -27.348 -6.238 36.286 1.00 83.75 637 TRP A O 1
ATOM 4835 N N . GLU A 1 638 ? -27.129 -7.266 34.314 1.00 81.75 638 GLU A N 1
ATOM 4836 C CA . GLU A 1 638 ? -28.524 -7.083 33.884 1.00 81.75 638 GLU A CA 1
ATOM 4837 C C . GLU A 1 638 ? -29.434 -8.215 34.384 1.00 81.75 638 GLU A C 1
ATOM 4839 O O . GLU A 1 638 ? -30.648 -8.037 34.460 1.00 81.75 638 GLU A O 1
ATOM 4844 N N . ILE A 1 639 ? -28.859 -9.377 34.718 1.00 82.62 639 ILE A N 1
ATOM 4845 C CA . ILE A 1 639 ? -29.580 -10.531 35.274 1.00 82.62 639 ILE A CA 1
ATOM 4846 C C . ILE A 1 639 ? -29.705 -10.391 36.797 1.00 82.62 639 ILE A C 1
ATOM 4848 O O . ILE A 1 639 ? -30.813 -10.395 37.326 1.00 82.62 639 ILE A O 1
ATOM 4852 N N . ASP A 1 640 ? -28.575 -10.251 37.496 1.00 84.69 640 ASP A N 1
ATOM 4853 C CA . ASP A 1 640 ? -28.508 -10.046 38.947 1.00 84.69 640 ASP A CA 1
ATOM 4854 C C . ASP A 1 640 ? -27.377 -9.063 39.277 1.00 84.69 640 ASP A C 1
ATOM 4856 O O . ASP A 1 640 ? -26.280 -9.410 39.731 1.00 84.69 640 ASP A O 1
ATOM 4860 N N . GLY A 1 641 ? -27.657 -7.788 39.020 1.00 84.25 641 GLY A N 1
ATOM 4861 C CA . GLY A 1 641 ? -26.711 -6.705 39.245 1.00 84.25 641 GLY A CA 1
ATOM 4862 C C . GLY A 1 641 ? -26.240 -6.586 40.691 1.00 84.25 641 GLY A C 1
ATOM 4863 O O . GLY A 1 641 ? -25.055 -6.357 40.942 1.00 84.25 641 GLY A O 1
ATOM 4864 N N . ARG A 1 642 ? -27.111 -6.845 41.671 1.00 88.25 642 ARG A N 1
ATOM 4865 C CA . ARG A 1 642 ? -26.715 -6.807 43.083 1.00 88.25 642 ARG A CA 1
ATOM 4866 C C . ARG A 1 642 ? -25.653 -7.864 43.384 1.00 88.25 642 ARG A C 1
ATOM 4868 O O . ARG A 1 642 ? -24.633 -7.542 44.002 1.00 88.25 642 ARG A O 1
ATOM 4875 N N . ARG A 1 643 ? -25.841 -9.106 42.931 1.00 88.00 643 ARG A N 1
ATOM 4876 C CA . ARG A 1 643 ? -24.845 -10.178 43.084 1.00 88.00 643 ARG A CA 1
ATOM 4877 C C . ARG A 1 643 ? -23.560 -9.888 42.310 1.00 88.00 643 ARG A C 1
ATOM 4879 O O . ARG A 1 643 ? -22.477 -10.085 42.868 1.00 88.00 643 ARG A O 1
ATOM 4886 N N . TRP A 1 644 ? -23.659 -9.353 41.093 1.00 87.88 644 TRP A N 1
ATOM 4887 C CA . TRP A 1 644 ? -22.497 -8.937 40.303 1.00 87.88 644 TRP A CA 1
ATOM 4888 C C . TRP A 1 644 ? -21.616 -7.957 41.082 1.00 87.88 644 TRP A C 1
ATOM 4890 O O . TRP A 1 644 ? -20.455 -8.242 41.366 1.00 87.88 644 TRP A O 1
ATOM 4900 N N . HIS A 1 645 ? -22.174 -6.836 41.533 1.00 88.06 645 HIS A N 1
ATOM 4901 C CA . HIS A 1 645 ? -21.386 -5.795 42.191 1.00 88.06 645 HIS A CA 1
ATOM 4902 C C . HIS A 1 645 ? -20.897 -6.176 43.599 1.00 88.06 645 HIS A C 1
ATOM 4904 O O . HIS A 1 645 ? -19.904 -5.619 44.065 1.00 88.06 645 HIS A O 1
ATOM 4910 N N . THR A 1 646 ? -21.541 -7.128 44.280 1.00 88.25 646 THR A N 1
ATOM 4911 C CA . THR A 1 646 ? -21.207 -7.505 45.671 1.00 88.25 646 THR A CA 1
ATOM 4912 C C . THR A 1 646 ? -20.437 -8.816 45.809 1.00 88.25 646 THR A C 1
ATOM 4914 O O . THR A 1 646 ? -19.791 -9.021 46.837 1.00 88.25 646 THR A O 1
ATOM 4917 N N . ARG A 1 647 ? -20.417 -9.694 44.799 1.00 85.25 647 ARG A N 1
ATOM 4918 C CA . ARG A 1 647 ? -19.704 -10.986 44.872 1.00 85.25 647 ARG A CA 1
ATOM 4919 C C . ARG A 1 647 ? -18.879 -11.308 43.631 1.00 85.25 647 ARG A C 1
ATOM 4921 O O . ARG A 1 647 ? -17.735 -11.711 43.778 1.00 85.25 647 ARG A O 1
ATOM 4928 N N . GLU A 1 648 ? -19.431 -11.102 42.440 1.00 82.69 648 GLU A N 1
ATOM 4929 C CA . GLU A 1 648 ? -18.847 -11.598 41.174 1.00 82.69 648 GLU A CA 1
ATOM 4930 C C . GLU A 1 648 ? -18.106 -10.521 40.364 1.00 82.69 648 GLU A C 1
ATOM 4932 O O . GLU A 1 648 ? -17.727 -10.723 39.214 1.00 82.69 648 GLU A O 1
ATOM 4937 N N . ARG A 1 649 ? -17.895 -9.357 40.976 1.00 86.19 649 ARG A N 1
ATOM 4938 C CA . ARG A 1 649 ? -17.292 -8.167 40.375 1.00 86.19 649 ARG A CA 1
ATOM 4939 C C . ARG A 1 649 ? -15.878 -8.412 39.853 1.00 86.19 649 ARG A C 1
ATOM 4941 O O . ARG A 1 649 ? -15.027 -9.025 40.498 1.00 86.19 649 ARG A O 1
ATOM 4948 N N . VAL A 1 650 ? -15.607 -7.781 38.720 1.00 82.12 650 VAL A N 1
ATOM 4949 C CA . VAL A 1 650 ? -14.301 -7.783 38.066 1.00 82.12 650 VAL A CA 1
ATOM 4950 C C . VAL A 1 650 ? -13.845 -6.340 37.857 1.00 82.12 650 VAL A C 1
ATOM 4952 O O . VAL A 1 650 ? -14.640 -5.461 37.513 1.00 82.12 650 VAL A O 1
ATOM 4955 N N . GLY A 1 651 ? -12.556 -6.084 38.063 1.00 78.94 651 GLY A N 1
ATOM 4956 C CA . GLY A 1 651 ? -11.939 -4.789 37.819 1.00 78.94 651 GLY A CA 1
ATOM 4957 C C . GLY A 1 651 ? -11.980 -4.375 36.342 1.00 78.94 651 GLY A C 1
ATOM 4958 O O . GLY A 1 651 ? -12.259 -5.163 35.431 1.00 78.94 651 GLY A O 1
ATOM 4959 N N . ARG A 1 652 ? -11.654 -3.108 36.068 1.00 73.19 652 ARG A N 1
ATOM 4960 C CA . ARG A 1 652 ? -11.580 -2.550 34.703 1.00 73.19 652 ARG A CA 1
ATOM 4961 C C . ARG A 1 652 ? -10.598 -3.284 33.794 1.00 73.19 652 ARG A C 1
ATOM 4963 O O . ARG A 1 652 ? -10.815 -3.298 32.590 1.00 73.19 652 ARG A O 1
ATOM 4970 N N . ASN A 1 653 ? -9.573 -3.897 34.375 1.00 66.00 653 ASN A N 1
ATOM 4971 C CA . ASN A 1 653 ? -8.524 -4.600 33.642 1.00 66.00 653 ASN A CA 1
ATOM 4972 C C . ASN A 1 653 ? -8.799 -6.108 33.507 1.00 66.00 653 ASN A C 1
ATOM 4974 O O . ASN A 1 653 ? -7.982 -6.810 32.927 1.00 66.00 653 ASN A O 1
ATOM 4978 N N . GLY A 1 654 ? -9.916 -6.610 34.049 1.00 69.00 654 GLY A N 1
ATOM 4979 C CA . GLY A 1 654 ? -10.236 -8.042 34.068 1.00 69.00 654 GLY A CA 1
ATOM 4980 C C . GLY A 1 654 ? -9.798 -8.786 35.339 1.00 69.00 654 GLY A C 1
ATOM 4981 O O . GLY A 1 654 ? -10.220 -9.921 35.536 1.00 69.00 654 GLY A O 1
ATOM 4982 N N . ASN A 1 655 ? -9.024 -8.153 36.229 1.00 77.00 655 ASN A N 1
ATOM 4983 C CA . ASN A 1 655 ? -8.590 -8.754 37.499 1.00 77.00 655 ASN A CA 1
ATOM 4984 C C . ASN A 1 655 ? -9.748 -8.900 38.507 1.00 77.00 655 ASN A C 1
ATOM 4986 O O . ASN A 1 655 ? -10.640 -8.045 38.525 1.00 77.00 655 ASN A O 1
ATOM 4990 N N . PRO A 1 656 ? -9.726 -9.907 39.403 1.00 80.00 656 PRO A N 1
ATOM 4991 C CA . PRO A 1 656 ? -10.696 -10.023 40.493 1.00 80.00 656 PRO A CA 1
ATOM 4992 C C . PRO A 1 656 ? -10.672 -8.790 41.402 1.00 80.00 656 PRO A C 1
ATOM 4994 O O . PRO A 1 656 ? -9.599 -8.359 41.820 1.00 80.00 656 PRO A O 1
ATOM 4997 N N . ALA A 1 657 ? -11.835 -8.228 41.743 1.00 86.06 657 ALA A N 1
ATOM 4998 C CA . ALA A 1 657 ? -11.875 -7.126 42.702 1.00 86.06 657 ALA A CA 1
ATOM 4999 C C . ALA A 1 657 ? -11.750 -7.655 44.143 1.00 86.06 657 ALA A C 1
ATOM 5001 O O . ALA A 1 657 ? -12.502 -8.532 44.566 1.00 86.06 657 ALA A O 1
ATOM 5002 N N . ARG A 1 658 ? -10.802 -7.102 44.899 1.00 88.38 658 ARG A N 1
ATOM 5003 C CA . ARG A 1 658 ? -10.339 -7.572 46.211 1.00 88.38 658 ARG A CA 1
ATOM 5004 C C . ARG A 1 658 ? -10.875 -6.775 47.404 1.00 88.38 658 ARG A C 1
ATOM 5006 O O . ARG A 1 658 ? -10.736 -7.237 48.528 1.00 88.38 658 ARG A O 1
ATOM 5013 N N . TRP A 1 659 ? -11.475 -5.601 47.196 1.00 90.81 659 TRP A N 1
ATOM 5014 C CA . TRP A 1 659 ? -12.198 -4.889 48.265 1.00 90.81 659 TRP A CA 1
ATOM 5015 C C . TRP A 1 659 ? -13.434 -5.681 48.712 1.00 90.81 659 TRP A C 1
ATOM 5017 O O . TRP A 1 659 ? -13.988 -6.439 47.918 1.00 90.81 659 TRP A O 1
ATOM 5027 N N . ASP A 1 660 ? -13.890 -5.517 49.953 1.00 90.12 660 ASP A N 1
ATOM 5028 C CA . ASP A 1 660 ? -14.980 -6.312 50.537 1.00 90.12 660 ASP A CA 1
ATOM 5029 C C . ASP A 1 660 ? -16.371 -5.911 50.008 1.00 90.12 660 ASP A C 1
ATOM 5031 O O . ASP A 1 660 ? -16.876 -4.815 50.248 1.00 90.12 660 ASP A O 1
ATOM 5035 N N . GLY A 1 661 ? -17.036 -6.841 49.323 1.00 88.06 661 GLY A N 1
ATOM 5036 C CA . GLY A 1 661 ? -18.353 -6.639 48.717 1.00 88.06 661 GLY A CA 1
ATOM 5037 C C . GLY A 1 661 ? -19.475 -6.306 49.702 1.00 88.06 661 GLY A C 1
ATOM 5038 O O . GLY A 1 661 ? -20.464 -5.681 49.306 1.00 88.06 661 GLY A O 1
ATOM 5039 N N . ARG A 1 662 ? -19.315 -6.673 50.983 1.00 90.88 662 ARG A N 1
ATOM 5040 C CA . ARG A 1 662 ? -20.269 -6.350 52.057 1.00 90.88 662 ARG A CA 1
ATOM 5041 C C . ARG A 1 662 ? -20.411 -4.847 52.267 1.00 90.88 662 ARG A C 1
ATOM 5043 O O . ARG A 1 662 ? -21.490 -4.406 52.642 1.00 90.88 662 ARG A O 1
ATOM 5050 N N . ILE A 1 663 ? -19.364 -4.074 51.956 1.00 92.38 663 ILE A N 1
ATOM 5051 C CA . ILE A 1 663 ? -19.373 -2.609 52.056 1.00 92.38 663 ILE A CA 1
ATOM 5052 C C . ILE A 1 663 ? -20.514 -2.033 51.219 1.00 92.38 663 ILE A C 1
ATOM 5054 O O . ILE A 1 663 ? -21.333 -1.260 51.704 1.00 92.38 663 ILE A O 1
ATOM 5058 N N . LEU A 1 664 ? -20.579 -2.437 49.949 1.00 92.56 664 LEU A N 1
ATOM 5059 C CA . LEU A 1 664 ? -21.585 -1.932 49.027 1.00 92.56 664 LEU A CA 1
ATOM 5060 C C . LEU A 1 664 ? -22.986 -2.426 49.391 1.00 92.56 664 LEU A C 1
ATOM 5062 O O . LEU A 1 664 ? -23.937 -1.663 49.266 1.00 92.56 664 LEU A O 1
ATOM 5066 N N . ALA A 1 665 ? -23.112 -3.681 49.832 1.00 90.62 665 ALA A N 1
ATOM 5067 C CA . ALA A 1 665 ? -24.398 -4.247 50.227 1.00 90.62 665 ALA A CA 1
ATOM 5068 C C . ALA A 1 665 ? -25.020 -3.474 51.404 1.00 90.62 665 ALA A C 1
ATOM 5070 O O . ALA A 1 665 ? -26.139 -2.993 51.266 1.00 90.62 665 ALA A O 1
ATOM 5071 N N . ASP A 1 666 ? -24.271 -3.281 52.497 1.00 91.31 666 ASP A N 1
ATOM 5072 C CA . ASP A 1 666 ? -24.752 -2.583 53.701 1.00 91.31 666 ASP A CA 1
ATOM 5073 C C . ASP A 1 666 ? -25.064 -1.103 53.422 1.00 91.31 666 ASP A C 1
ATOM 5075 O O . ASP A 1 666 ? -26.123 -0.608 53.802 1.00 91.31 666 ASP A O 1
ATOM 5079 N N . VAL A 1 667 ? -24.204 -0.400 52.673 1.00 91.81 667 VAL A N 1
ATOM 5080 C CA . VAL A 1 667 ? -24.456 1.004 52.302 1.00 91.81 667 VAL A CA 1
ATOM 5081 C C . VAL A 1 667 ? -25.710 1.138 51.439 1.00 91.81 667 VAL A C 1
ATOM 5083 O O . VAL A 1 667 ? -26.510 2.043 51.666 1.00 91.81 667 VAL A O 1
ATOM 5086 N N . VAL A 1 668 ? -25.901 0.262 50.447 1.00 91.69 668 VAL A N 1
ATOM 5087 C CA . VAL A 1 668 ? -27.087 0.310 49.581 1.00 91.69 668 VAL A CA 1
ATOM 5088 C C . VAL A 1 668 ? -28.354 -0.022 50.366 1.00 91.69 668 VAL A C 1
ATOM 5090 O O . VAL A 1 668 ? -29.342 0.690 50.196 1.00 91.69 668 VAL A O 1
ATOM 5093 N N . ASP A 1 669 ? -28.330 -1.044 51.226 1.00 90.81 669 ASP A N 1
ATOM 5094 C CA . ASP A 1 669 ? -29.486 -1.425 52.047 1.00 90.81 669 ASP A CA 1
ATOM 5095 C C . ASP A 1 669 ? -29.911 -0.277 52.969 1.00 90.81 669 ASP A C 1
ATOM 5097 O O . ASP A 1 669 ? -31.069 0.131 52.928 1.00 90.81 669 ASP A O 1
ATOM 5101 N N . ARG A 1 670 ? -28.966 0.355 53.676 1.00 89.31 670 ARG A N 1
ATOM 5102 C CA . ARG A 1 670 ? -29.244 1.526 54.531 1.00 89.31 670 ARG A CA 1
ATOM 5103 C C . ARG A 1 670 ? -29.808 2.720 53.765 1.00 89.31 670 ARG A C 1
ATOM 5105 O O . ARG A 1 670 ? -30.671 3.433 54.266 1.00 89.31 670 ARG A O 1
ATOM 5112 N N . ILE A 1 671 ? -29.327 2.975 52.546 1.00 90.06 671 ILE A N 1
ATOM 5113 C CA . ILE A 1 671 ? -29.881 4.056 51.717 1.00 90.06 671 ILE A CA 1
ATOM 5114 C C . ILE A 1 671 ? -31.322 3.719 51.307 1.00 90.06 671 ILE A C 1
ATOM 5116 O O . ILE A 1 671 ? -32.177 4.605 51.327 1.00 90.06 671 ILE A O 1
ATOM 5120 N N . GLN A 1 672 ? -31.592 2.460 50.952 1.00 88.38 672 GLN A N 1
ATOM 5121 C CA . GLN A 1 672 ? -32.913 1.991 50.518 1.00 88.38 672 GLN A CA 1
ATOM 5122 C C . GLN A 1 672 ? -33.917 1.821 51.674 1.00 88.38 672 GLN A C 1
ATOM 5124 O O . GLN A 1 672 ? -35.117 1.868 51.424 1.00 88.38 672 GLN A O 1
ATOM 5129 N N . GLU A 1 673 ? -33.466 1.697 52.928 1.00 88.06 673 GLU A N 1
ATOM 5130 C CA . GLU A 1 673 ? -34.325 1.806 54.123 1.00 88.06 673 GLU A CA 1
ATOM 5131 C C . GLU A 1 673 ? -34.983 3.191 54.234 1.00 88.06 673 GLU A C 1
ATOM 5133 O O . GLU A 1 673 ? -36.062 3.333 54.810 1.00 88.06 673 GLU A O 1
ATOM 5138 N N . SER A 1 674 ? -34.358 4.225 53.658 1.00 80.62 674 SER A N 1
ATOM 5139 C CA . SER A 1 674 ? -34.933 5.565 53.616 1.00 80.62 674 SER A CA 1
ATOM 5140 C C . SER A 1 674 ? -35.866 5.745 52.416 1.00 80.62 674 SER A C 1
ATOM 5142 O O . SER A 1 674 ? -35.516 5.500 51.261 1.00 80.62 674 SER A O 1
ATOM 5144 N N . ASP A 1 675 ? -37.056 6.283 52.668 1.00 77.56 675 ASP A N 1
ATOM 5145 C CA . ASP A 1 675 ? -38.117 6.398 51.665 1.00 77.56 675 ASP A CA 1
ATOM 5146 C C . ASP A 1 675 ? -37.941 7.626 50.733 1.00 77.56 675 ASP A C 1
ATOM 5148 O O . ASP A 1 675 ? -38.899 8.241 50.258 1.00 77.56 675 ASP A O 1
ATOM 5152 N N . HIS A 1 676 ? -36.699 8.054 50.485 1.00 79.56 676 HIS A N 1
ATOM 5153 C CA . HIS A 1 676 ? -36.368 9.275 49.734 1.00 79.56 676 HIS A CA 1
ATOM 5154 C C . HIS A 1 676 ? -35.750 9.017 48.351 1.00 79.56 676 HIS A C 1
ATOM 5156 O O . HIS A 1 676 ? -35.661 9.942 47.531 1.00 79.56 676 HIS A O 1
ATOM 5162 N N . PHE A 1 677 ? -35.363 7.776 48.054 1.00 87.56 677 PHE A N 1
ATOM 5163 C CA . PHE A 1 677 ? -34.617 7.427 46.845 1.00 87.56 677 PHE A CA 1
ATOM 5164 C C . PHE A 1 677 ? -35.398 6.514 45.894 1.00 87.56 677 PHE A C 1
ATOM 5166 O O . PHE A 1 677 ? -36.432 5.943 46.228 1.00 87.56 677 PHE A O 1
ATOM 5173 N N . SER A 1 678 ? -34.919 6.448 44.654 1.00 87.06 678 SER A N 1
ATOM 5174 C CA . SER A 1 678 ? -35.358 5.477 43.647 1.00 87.06 678 SER A CA 1
ATOM 5175 C C . SER A 1 678 ? -34.655 4.132 43.847 1.00 87.06 678 SER A C 1
ATOM 5177 O O . SER A 1 678 ? -33.631 4.058 44.531 1.00 87.06 678 SER A O 1
ATOM 5179 N N . GLN A 1 679 ? -35.175 3.075 43.215 1.00 87.62 679 GLN A N 1
ATOM 5180 C CA . GLN A 1 679 ? -34.502 1.776 43.205 1.00 87.62 679 GLN A CA 1
ATOM 5181 C C . GLN A 1 679 ? -33.065 1.905 42.682 1.00 87.62 679 GLN A C 1
ATOM 5183 O O . GLN A 1 679 ? -32.790 2.662 41.747 1.00 87.62 679 GLN A O 1
ATOM 5188 N N . THR A 1 680 ? -32.150 1.157 43.296 1.00 89.00 680 THR A N 1
ATOM 5189 C CA . THR A 1 680 ? -30.737 1.145 42.916 1.00 89.00 680 THR A CA 1
ATOM 5190 C C . THR A 1 680 ? -30.570 0.700 41.463 1.00 89.00 680 THR A C 1
ATOM 5192 O O . THR A 1 680 ? -31.044 -0.363 41.065 1.00 89.00 680 THR A O 1
ATOM 5195 N N . GLY A 1 681 ? -29.873 1.509 40.668 1.00 88.06 681 GLY A N 1
ATOM 5196 C CA . GLY A 1 681 ? -29.507 1.182 39.299 1.00 88.06 681 GLY A CA 1
ATOM 5197 C C . GLY A 1 681 ? -28.285 0.271 39.272 1.00 88.06 681 GLY A C 1
ATOM 5198 O O . GLY A 1 681 ? -27.178 0.726 39.562 1.00 88.06 681 GLY A O 1
ATOM 5199 N N . TRP A 1 682 ? -28.494 -0.990 38.894 1.00 88.38 682 TRP A N 1
ATOM 5200 C CA . TRP A 1 682 ? -27.438 -2.003 38.778 1.00 88.38 682 TRP A CA 1
ATOM 5201 C C . TRP A 1 682 ? -27.042 -2.340 37.330 1.00 88.38 682 TRP A C 1
ATOM 5203 O O . TRP A 1 682 ? -26.229 -3.224 37.102 1.00 88.38 682 TRP A O 1
ATOM 5213 N N . ASN A 1 683 ? -27.615 -1.651 36.339 1.00 83.94 683 ASN A N 1
ATOM 5214 C CA . ASN A 1 683 ? -27.514 -2.034 34.923 1.00 83.94 683 ASN A CA 1
ATOM 5215 C C . ASN A 1 683 ? -26.191 -1.618 34.243 1.00 83.94 683 ASN A C 1
ATOM 5217 O O . ASN A 1 683 ? -26.094 -1.656 33.018 1.00 83.94 683 ASN A O 1
ATOM 5221 N N . ASP A 1 684 ? -25.177 -1.200 35.000 1.00 84.69 684 ASP A N 1
ATOM 5222 C CA . ASP A 1 684 ? -23.859 -0.828 34.479 1.00 84.69 684 ASP A CA 1
ATOM 5223 C C . ASP A 1 684 ? -22.797 -1.754 35.070 1.00 84.69 684 ASP A C 1
ATOM 5225 O O . ASP A 1 684 ? -22.787 -2.016 36.263 1.00 84.69 684 ASP A O 1
ATOM 5229 N N . ARG A 1 685 ? -21.848 -2.220 34.254 1.00 84.44 685 ARG A N 1
ATOM 5230 C CA . ARG A 1 685 ? -20.797 -3.157 34.677 1.00 84.44 685 ARG A CA 1
ATOM 5231 C C . ARG A 1 685 ? -20.003 -2.696 35.904 1.00 84.44 685 ARG A C 1
ATOM 5233 O O . ARG A 1 685 ? -19.517 -3.527 36.672 1.00 84.44 685 ARG A O 1
ATOM 5240 N N . SER A 1 686 ? -19.736 -1.400 36.037 1.00 86.75 686 SER A N 1
ATOM 5241 C CA . SER A 1 686 ? -18.735 -0.878 36.980 1.00 86.75 686 SER A CA 1
ATOM 5242 C C . SER A 1 686 ? -19.237 0.265 37.851 1.00 86.75 686 SER A C 1
ATOM 5244 O O . SER A 1 686 ? -18.457 0.781 38.658 1.00 86.75 686 SER A O 1
ATOM 5246 N N . VAL A 1 687 ? -20.488 0.685 37.682 1.00 89.94 687 VAL A N 1
ATOM 5247 C CA . VAL A 1 687 ? -21.074 1.793 38.433 1.00 89.94 687 VAL A CA 1
ATOM 5248 C C . VAL A 1 687 ? -22.427 1.381 38.993 1.00 89.94 687 VAL A C 1
ATOM 5250 O O . VAL A 1 687 ? -23.314 0.982 38.254 1.00 89.94 687 VAL A O 1
ATOM 5253 N N . VAL A 1 688 ? -22.601 1.550 40.300 1.00 92.31 688 VAL A N 1
ATOM 5254 C CA . VAL A 1 688 ? -23.912 1.457 40.948 1.00 92.31 688 VAL A CA 1
ATOM 5255 C C . VAL A 1 688 ? -24.376 2.862 41.282 1.00 92.31 688 VAL A C 1
ATOM 5257 O O . VAL A 1 688 ? -23.643 3.628 41.914 1.00 92.31 688 VAL A O 1
ATOM 5260 N N . GLU A 1 689 ? -25.579 3.213 40.841 1.00 93.75 689 GLU A N 1
ATOM 5261 C CA . GLU A 1 689 ? -26.140 4.553 41.011 1.00 93.75 689 GLU A CA 1
ATOM 5262 C C . GLU A 1 689 ? -27.467 4.509 41.770 1.00 93.75 689 GLU A C 1
ATOM 5264 O O . GLU A 1 689 ? -28.376 3.766 41.409 1.00 93.75 689 GLU A O 1
ATOM 5269 N N . ILE A 1 690 ? -27.608 5.363 42.786 1.00 92.94 690 ILE A N 1
ATOM 5270 C CA . ILE A 1 690 ? -28.889 5.629 43.454 1.00 92.94 690 ILE A CA 1
ATOM 5271 C C . ILE A 1 690 ? -29.257 7.093 43.227 1.00 92.94 690 ILE A C 1
ATOM 5273 O O . ILE A 1 690 ? -28.475 8.007 43.515 1.00 92.94 690 ILE A O 1
ATOM 5277 N N . ARG A 1 691 ? -30.464 7.321 42.705 1.00 89.75 691 ARG A N 1
ATOM 5278 C CA . ARG A 1 691 ? -31.022 8.656 42.440 1.00 89.75 691 ARG A CA 1
ATOM 5279 C C . ARG A 1 691 ? -32.118 9.013 43.433 1.00 89.75 691 ARG A C 1
ATOM 5281 O O . ARG A 1 691 ? -32.723 8.120 44.022 1.00 89.75 691 ARG A O 1
ATOM 5288 N N . GLY A 1 692 ? -32.411 10.305 43.570 1.00 85.81 692 GLY A N 1
ATOM 5289 C CA . GLY A 1 692 ? -33.623 10.763 44.257 1.00 85.81 692 GLY A CA 1
ATOM 5290 C C . GLY A 1 692 ? -34.902 10.268 43.566 1.00 85.81 692 GLY A C 1
ATOM 5291 O O . GLY A 1 692 ? -34.870 9.889 42.392 1.00 85.81 692 GLY A O 1
ATOM 5292 N N . LYS A 1 693 ? -36.035 10.277 44.284 1.00 82.81 693 LYS A N 1
ATOM 5293 C CA . LYS A 1 693 ? -37.340 9.833 43.750 1.00 82.81 693 LYS A CA 1
ATOM 5294 C C . LYS A 1 693 ? -37.749 10.564 42.464 1.00 82.81 693 LYS A C 1
ATOM 5296 O O . LYS A 1 693 ? -38.302 9.938 41.562 1.00 82.81 693 LYS A O 1
ATOM 5301 N N . LYS A 1 694 ? -37.466 11.867 42.337 1.00 79.00 694 LYS A N 1
ATOM 5302 C CA . LYS A 1 694 ? -37.707 12.609 41.090 1.00 79.00 694 LYS A CA 1
ATOM 5303 C C . LYS A 1 694 ? -36.429 12.675 40.264 1.00 79.00 694 LYS A C 1
ATOM 5305 O O . LYS A 1 694 ? -35.352 12.986 40.764 1.00 79.00 694 LYS A O 1
ATOM 5310 N N . LYS A 1 695 ? -36.561 12.507 38.945 1.00 71.81 695 LYS A N 1
ATOM 5311 C CA . LYS A 1 695 ? -35.439 12.634 37.995 1.00 71.81 695 LYS A CA 1
ATOM 5312 C C . LYS A 1 695 ? -34.744 14.009 38.067 1.00 71.81 695 LYS A C 1
ATOM 5314 O O . LYS A 1 695 ? -33.566 14.104 37.734 1.00 71.81 695 LYS A O 1
ATOM 5319 N N . SER A 1 696 ? -35.453 15.055 38.511 1.00 71.19 696 SER A N 1
ATOM 5320 C CA . SER A 1 696 ? -34.929 16.411 38.744 1.00 71.19 696 SER A CA 1
ATOM 5321 C C . SER A 1 696 ? -33.938 16.515 39.903 1.00 71.19 696 SER A C 1
ATOM 5323 O O . SER A 1 696 ? -33.078 17.393 39.872 1.00 71.19 696 SER A O 1
ATOM 5325 N N . ASP A 1 697 ? -34.043 15.635 40.900 1.00 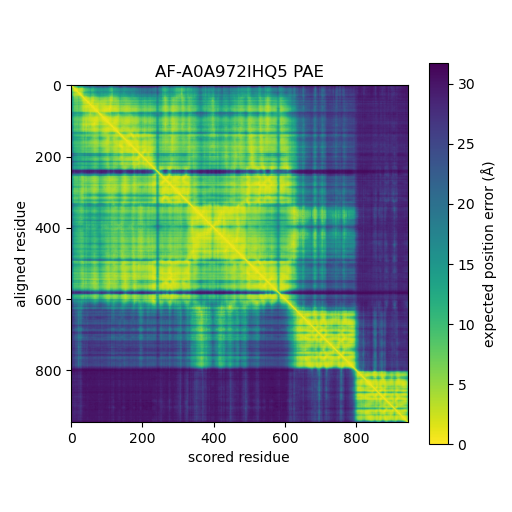74.81 697 ASP A N 1
ATOM 5326 C CA . ASP A 1 697 ? -33.272 15.729 42.147 1.00 74.81 697 ASP A CA 1
ATOM 5327 C C . ASP A 1 697 ? -31.825 15.242 41.944 1.00 74.81 697 ASP A C 1
ATOM 5329 O O . ASP A 1 697 ? -30.921 15.580 42.705 1.00 74.81 697 ASP A O 1
ATOM 5333 N N . GLY A 1 698 ? -31.584 14.507 40.853 1.00 83.50 698 GLY A N 1
ATOM 5334 C CA . GLY A 1 698 ? -30.274 13.998 40.465 1.00 83.50 698 GLY A CA 1
ATOM 5335 C C . GLY A 1 698 ? -29.861 12.733 41.223 1.00 83.50 698 GLY A C 1
ATOM 5336 O O . GLY A 1 698 ? -30.668 12.068 41.872 1.00 83.50 698 GLY A O 1
ATOM 5337 N N . TRP A 1 699 ? -28.585 12.366 41.087 1.00 90.44 699 TRP A N 1
ATOM 5338 C CA . TRP A 1 699 ? -27.998 11.224 41.786 1.00 90.44 699 TRP A CA 1
ATOM 5339 C C . TRP A 1 699 ? -27.549 11.614 43.201 1.00 90.44 699 TRP A C 1
ATOM 5341 O O . TRP A 1 699 ? -27.030 12.716 43.410 1.00 90.44 699 TRP A O 1
ATOM 5351 N N . PHE A 1 700 ? -27.744 10.697 44.146 1.00 92.56 700 PHE A N 1
ATOM 5352 C CA . PHE A 1 700 ? -27.284 10.804 45.529 1.00 92.56 700 PHE A CA 1
ATOM 5353 C C . PHE A 1 700 ? -26.004 10.003 45.743 1.00 92.56 700 PHE A C 1
ATOM 5355 O O . PHE A 1 700 ? -25.039 10.525 46.292 1.00 92.56 700 PHE A O 1
ATOM 5362 N N . PHE A 1 701 ? -25.974 8.759 45.265 1.00 94.44 701 PHE A N 1
ATOM 5363 C CA . PHE A 1 701 ? -24.873 7.835 45.508 1.00 94.44 701 PHE A CA 1
ATOM 5364 C C . PHE A 1 701 ? -24.342 7.237 44.206 1.00 94.44 701 PHE A C 1
ATOM 5366 O O . PHE A 1 701 ? -25.117 6.769 43.372 1.00 94.44 701 PHE A O 1
ATOM 5373 N N . HIS A 1 702 ? -23.016 7.242 44.055 1.00 95.19 702 HIS A N 1
ATOM 5374 C CA . HIS A 1 702 ? -22.277 6.508 43.027 1.00 95.19 702 HIS A CA 1
ATOM 5375 C C . HIS A 1 702 ? -21.234 5.619 43.686 1.00 95.19 702 HIS A C 1
ATOM 5377 O O . HIS A 1 702 ? -20.316 6.126 44.330 1.00 95.19 702 HIS A O 1
ATOM 5383 N N . ALA A 1 703 ? -21.303 4.318 43.442 1.00 94.12 703 ALA A N 1
ATOM 5384 C CA . ALA A 1 703 ? -20.223 3.397 43.760 1.00 94.12 703 ALA A CA 1
ATOM 5385 C C . ALA A 1 703 ? -19.521 2.956 42.476 1.00 94.12 703 ALA A C 1
ATOM 5387 O O . ALA A 1 703 ? -20.137 2.371 41.589 1.00 94.12 703 ALA A O 1
ATOM 5388 N N . ILE A 1 704 ? -18.223 3.237 42.375 1.00 93.56 704 ILE A N 1
ATOM 5389 C CA . ILE A 1 704 ? -17.366 2.772 41.283 1.00 93.56 704 ILE A CA 1
ATOM 5390 C C . ILE A 1 704 ? -16.769 1.436 41.724 1.00 93.56 704 ILE A C 1
ATOM 5392 O O . ILE A 1 704 ? -15.821 1.395 42.505 1.00 93.56 704 ILE A O 1
ATOM 5396 N N . THR A 1 705 ? -17.346 0.343 41.233 1.00 90.69 705 THR A N 1
ATOM 5397 C CA . THR A 1 705 ? -17.031 -1.031 41.657 1.00 90.69 705 THR A CA 1
ATOM 5398 C C . THR A 1 705 ? -15.931 -1.686 40.825 1.00 90.69 705 THR A C 1
ATOM 5400 O O . THR A 1 705 ? -15.480 -2.776 41.157 1.00 90.69 705 THR A O 1
ATOM 5403 N N . GLY A 1 706 ? -15.515 -1.046 39.728 1.00 85.62 706 GLY A N 1
ATOM 5404 C CA . GLY A 1 706 ? -14.526 -1.579 38.785 1.00 85.62 706 GLY A CA 1
ATOM 5405 C C . GLY A 1 706 ? -13.055 -1.356 39.169 1.00 85.62 706 GLY A C 1
ATOM 5406 O O . GLY A 1 706 ? -12.185 -1.553 38.323 1.00 85.62 706 GLY A O 1
ATOM 5407 N N . GLU A 1 707 ? -12.747 -0.899 40.381 1.00 87.31 707 GLU A N 1
ATOM 5408 C CA . GLU A 1 707 ? -11.367 -0.803 40.884 1.00 87.31 707 GLU A CA 1
ATOM 5409 C C . GLU A 1 707 ? -10.968 -2.108 41.601 1.00 87.31 707 GLU A C 1
ATOM 5411 O O . GLU A 1 707 ? -11.801 -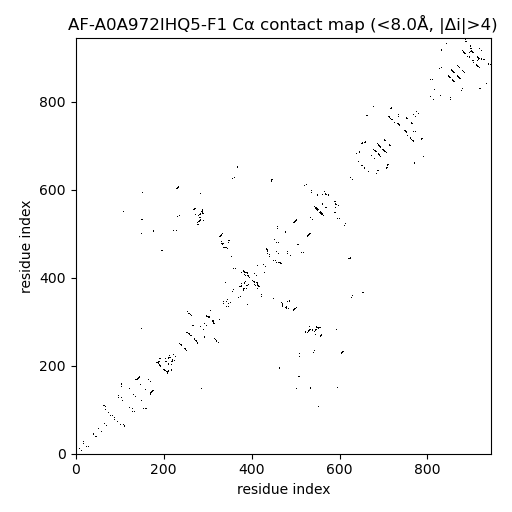2.743 42.246 1.00 87.31 707 GLU A O 1
ATOM 5416 N N . GLU A 1 708 ? -9.704 -2.537 41.462 1.00 86.81 708 GLU A N 1
ATOM 5417 C CA . GLU A 1 708 ? -9.244 -3.832 41.995 1.00 86.81 708 GLU A CA 1
ATOM 5418 C C . GLU A 1 708 ? -9.219 -3.836 43.527 1.00 86.81 708 GLU A C 1
ATOM 5420 O O . GLU A 1 708 ? -9.787 -4.721 44.151 1.00 86.81 708 GLU A O 1
ATOM 5425 N N . TRP A 1 709 ? -8.606 -2.834 44.152 1.00 89.50 709 TRP A N 1
ATOM 5426 C CA . TRP A 1 709 ? -8.307 -2.875 45.587 1.00 89.50 709 TRP A CA 1
ATOM 5427 C C . TRP A 1 709 ? -9.219 -2.016 46.455 1.00 89.50 709 TRP A C 1
ATOM 5429 O O . TRP A 1 709 ? -9.311 -2.268 47.649 1.00 89.50 709 TRP A O 1
ATOM 5439 N N . LEU A 1 710 ? -9.886 -1.005 45.897 1.00 91.31 710 LEU A N 1
ATOM 5440 C CA . LEU A 1 710 ? -10.670 -0.039 46.667 1.00 91.31 710 LEU A CA 1
ATOM 5441 C C . LEU A 1 710 ? -12.055 0.132 46.051 1.00 91.31 710 LEU A C 1
ATOM 5443 O O . LEU A 1 710 ? -12.183 0.293 44.842 1.00 91.31 710 LEU A O 1
ATOM 5447 N N . LEU A 1 711 ? -13.086 0.173 46.889 1.00 93.25 711 LEU A N 1
ATOM 5448 C CA . LEU A 1 711 ? -14.396 0.671 46.509 1.00 93.25 711 LEU A CA 1
ATOM 5449 C C . LEU A 1 711 ? -14.397 2.189 46.633 1.00 93.25 711 LEU A C 1
ATOM 5451 O O . LEU A 1 711 ? -14.265 2.746 47.728 1.00 93.25 711 LEU A O 1
ATOM 5455 N N . LYS A 1 712 ? -14.595 2.867 45.507 1.00 94.38 712 LYS A N 1
ATOM 5456 C CA . LYS A 1 712 ? -14.738 4.317 45.479 1.00 94.38 712 LYS A CA 1
ATOM 5457 C C . LYS A 1 712 ? -16.213 4.697 45.516 1.00 94.38 712 LYS A C 1
ATOM 5459 O O . LYS A 1 712 ? -16.936 4.524 44.537 1.00 94.38 712 LYS A O 1
ATOM 5464 N N . MET A 1 713 ? -16.640 5.254 46.640 1.00 96.06 713 MET A N 1
ATOM 5465 C CA . MET A 1 713 ? -18.002 5.717 46.883 1.00 96.06 713 MET A CA 1
ATOM 5466 C C . MET A 1 713 ? -18.068 7.236 46.803 1.00 96.06 713 MET A C 1
ATOM 5468 O O . MET A 1 713 ? -17.185 7.927 47.305 1.00 96.06 713 MET A O 1
ATOM 5472 N N . LYS A 1 714 ? -19.116 7.772 46.189 1.00 95.44 714 LYS A N 1
ATOM 5473 C CA . LYS A 1 714 ? -19.392 9.205 46.147 1.00 95.44 714 LYS A CA 1
ATOM 5474 C C . LYS A 1 714 ? -20.809 9.465 46.608 1.00 95.44 714 LYS A C 1
ATOM 5476 O O . LYS A 1 714 ? -21.741 8.857 46.092 1.00 95.44 714 LYS A O 1
ATOM 5481 N N . PHE A 1 715 ? -20.949 10.419 47.512 1.00 94.62 715 PHE A N 1
ATOM 5482 C CA . PHE A 1 715 ? -22.218 10.877 48.052 1.00 94.62 715 PHE A CA 1
ATOM 5483 C C . PHE A 1 715 ? -22.415 12.336 47.684 1.00 94.62 715 PHE A C 1
ATOM 5485 O O . PHE A 1 715 ? -21.489 13.143 47.793 1.00 94.62 715 PHE A O 1
ATOM 5492 N N . ARG A 1 716 ? -23.623 12.687 47.268 1.00 92.06 716 ARG A N 1
ATOM 5493 C CA . ARG A 1 716 ? -24.023 14.054 46.974 1.00 92.06 716 ARG A CA 1
ATOM 5494 C C . ARG A 1 716 ? -24.985 14.526 48.050 1.00 92.06 716 ARG A C 1
ATOM 5496 O O . ARG A 1 716 ? -25.980 13.877 48.317 1.00 92.06 716 ARG A O 1
ATOM 5503 N N . THR A 1 717 ? -24.714 15.674 48.649 1.00 90.88 717 THR A N 1
ATOM 5504 C CA . THR A 1 717 ? -25.578 16.285 49.667 1.00 90.88 717 THR A CA 1
ATOM 5505 C C . THR A 1 717 ? -25.649 17.797 49.460 1.00 90.88 717 THR A C 1
ATOM 5507 O O . THR A 1 717 ? -24.998 18.342 48.561 1.00 90.88 717 THR A O 1
ATOM 5510 N N . THR A 1 718 ? -26.457 18.493 50.255 1.00 87.69 718 THR A N 1
ATOM 5511 C CA . THR A 1 718 ? -26.560 19.954 50.186 1.00 87.69 718 THR A CA 1
ATOM 5512 C C . THR A 1 718 ? -25.241 20.616 50.583 1.00 87.69 718 THR A C 1
ATOM 5514 O O . THR A 1 718 ? -24.484 20.137 51.424 1.00 87.69 718 THR A O 1
ATOM 5517 N N . ARG A 1 719 ? -24.923 21.748 49.961 1.00 87.19 719 ARG A N 1
ATOM 5518 C CA . ARG A 1 719 ? -23.718 22.504 50.285 1.00 87.19 719 ARG A CA 1
ATOM 5519 C C . ARG A 1 719 ? -23.728 22.948 51.748 1.00 87.19 719 ARG A C 1
ATOM 5521 O O . ARG A 1 719 ? -24.681 23.574 52.198 1.00 87.19 719 ARG A O 1
ATOM 5528 N N . GLY A 1 720 ? -22.625 22.681 52.445 1.00 83.44 720 GLY A N 1
ATOM 5529 C CA . GLY A 1 720 ? -22.452 23.054 53.848 1.00 83.44 720 GLY A CA 1
ATOM 5530 C C . GLY A 1 720 ? -22.952 22.015 54.850 1.00 83.44 720 GLY A C 1
ATOM 5531 O O . GLY A 1 720 ? -22.866 22.291 56.040 1.00 83.44 720 GLY A O 1
ATOM 5532 N N . THR A 1 721 ? -23.421 20.839 54.406 1.00 86.06 721 THR A N 1
ATOM 5533 C CA . THR A 1 721 ? -23.742 19.721 55.311 1.00 86.06 721 THR A CA 1
ATOM 5534 C C . THR A 1 721 ? -22.508 19.264 56.091 1.00 86.06 721 THR A C 1
ATOM 5536 O O . THR A 1 721 ? -22.595 19.041 57.291 1.00 86.06 721 THR A O 1
ATOM 5539 N N . PHE A 1 722 ? -21.346 19.187 55.433 1.00 90.69 722 PHE A N 1
ATOM 5540 C CA . PHE A 1 722 ? -20.093 18.779 56.064 1.00 90.69 722 PHE A CA 1
ATOM 5541 C C . PHE A 1 722 ? -19.000 19.832 55.885 1.00 90.69 722 PHE A C 1
ATOM 5543 O O . PHE A 1 722 ? -18.815 20.392 54.796 1.00 90.69 722 PHE A O 1
ATOM 5550 N N . LYS A 1 723 ? -18.207 20.058 56.934 1.00 88.25 723 LYS A N 1
ATOM 5551 C CA . LYS A 1 723 ? -16.929 20.771 56.828 1.00 88.25 723 LYS A CA 1
ATOM 5552 C C . LYS A 1 723 ? -15.821 19.791 56.449 1.00 88.25 723 LYS A C 1
ATOM 5554 O O . LYS A 1 723 ? -15.791 18.652 56.905 1.00 88.25 723 LYS A O 1
ATOM 5559 N N . ARG A 1 724 ? -14.914 20.238 55.575 1.00 84.06 724 ARG A N 1
ATOM 5560 C CA . ARG A 1 724 ? -13.925 19.372 54.914 1.00 84.06 724 ARG A CA 1
ATOM 5561 C C . ARG A 1 724 ? -12.960 18.695 55.888 1.00 84.06 724 ARG A C 1
ATOM 5563 O O . ARG A 1 724 ? -12.685 17.518 55.708 1.00 84.06 724 ARG A O 1
ATOM 5570 N N . GLU A 1 725 ? -12.446 19.424 56.869 1.00 83.12 725 GLU A N 1
ATOM 5571 C CA . GLU A 1 725 ? -11.460 18.907 57.829 1.00 83.12 725 GLU A CA 1
ATOM 5572 C C . GLU A 1 725 ? -12.121 18.005 58.879 1.00 83.12 725 GLU A C 1
ATOM 5574 O O . GLU A 1 725 ? -11.629 16.913 59.149 1.00 83.12 725 GLU A O 1
ATOM 5579 N N . GLU A 1 726 ? -13.298 18.404 59.372 1.00 86.56 726 GLU A N 1
ATOM 5580 C CA . GLU A 1 726 ? -14.063 17.644 60.368 1.00 86.56 726 GLU A CA 1
ATOM 5581 C C . GLU A 1 726 ? -14.462 16.254 59.850 1.00 86.56 726 GLU A C 1
ATOM 5583 O O . GLU A 1 726 ? -14.329 15.276 60.578 1.00 86.56 726 GLU A O 1
ATOM 5588 N N . ILE A 1 727 ? -14.899 16.125 58.588 1.00 87.62 727 ILE A N 1
ATOM 5589 C CA . ILE A 1 727 ? -15.324 14.817 58.060 1.00 87.62 727 ILE A CA 1
ATOM 5590 C C . ILE A 1 727 ? -14.154 13.860 57.798 1.00 87.62 727 ILE A C 1
ATOM 5592 O O . ILE A 1 727 ? -14.308 12.650 57.949 1.00 87.62 727 ILE A O 1
ATOM 5596 N N . VAL A 1 728 ? -12.983 14.387 57.422 1.00 85.94 728 VAL A N 1
ATOM 5597 C CA . VAL A 1 728 ? -11.775 13.569 57.232 1.00 85.94 728 VAL A CA 1
ATOM 5598 C C . VAL A 1 728 ? -11.328 12.996 58.574 1.00 85.94 728 VAL A C 1
ATOM 5600 O O . VAL A 1 728 ? -11.113 11.791 58.658 1.00 85.94 728 VAL A O 1
ATOM 5603 N N . ALA A 1 729 ? -11.274 13.832 59.617 1.00 85.12 729 ALA A N 1
ATOM 5604 C CA . ALA A 1 729 ? -10.935 13.396 60.969 1.00 85.12 729 ALA A CA 1
ATOM 5605 C C . ALA A 1 729 ? -11.992 12.449 61.564 1.00 85.12 729 ALA A C 1
ATOM 5607 O O . ALA A 1 729 ? -11.644 11.480 62.223 1.00 85.12 729 ALA A O 1
ATOM 5608 N N . ARG A 1 730 ? -13.285 12.692 61.304 1.00 87.56 730 ARG A N 1
ATOM 5609 C CA . ARG A 1 730 ? -14.383 11.882 61.857 1.00 87.56 730 ARG A CA 1
ATOM 5610 C C . ARG A 1 730 ? -14.455 10.471 61.279 1.00 87.56 730 ARG A C 1
ATOM 5612 O O . ARG A 1 730 ? -14.792 9.543 62.003 1.00 87.56 730 ARG A O 1
ATOM 5619 N N . LEU A 1 731 ? -14.214 10.317 59.976 1.00 87.56 731 LEU A N 1
ATOM 5620 C CA . LEU A 1 731 ? -14.240 9.002 59.325 1.00 87.56 731 LEU A CA 1
ATOM 5621 C C . LEU A 1 731 ? -12.933 8.223 59.518 1.00 87.56 731 LEU A C 1
ATOM 5623 O O . LEU A 1 731 ? -12.955 7.004 59.384 1.00 87.56 731 LEU A O 1
ATOM 5627 N N . ASP A 1 732 ? -11.829 8.917 59.820 1.00 86.00 732 ASP A N 1
ATOM 5628 C CA . ASP A 1 732 ? -10.531 8.341 60.203 1.00 86.00 732 ASP A CA 1
ATOM 5629 C C . ASP A 1 732 ? -10.082 7.158 59.316 1.00 86.00 732 ASP A C 1
ATOM 5631 O O . ASP A 1 732 ? -9.656 6.093 59.771 1.00 86.00 732 ASP A O 1
ATOM 5635 N N . LEU A 1 733 ? -10.236 7.322 57.996 1.00 88.25 733 LEU A N 1
ATOM 5636 C CA . LEU A 1 733 ? -9.762 6.338 57.027 1.00 88.25 733 LEU A CA 1
ATOM 5637 C C . LEU A 1 733 ? -8.246 6.473 56.883 1.00 88.25 733 LEU A C 1
ATOM 5639 O O . LEU A 1 733 ? -7.768 7.400 56.221 1.00 88.25 733 LEU A O 1
ATOM 5643 N N . LYS A 1 734 ? -7.512 5.515 57.461 1.00 86.88 734 LYS A N 1
ATOM 5644 C CA . LYS A 1 734 ? -6.043 5.449 57.413 1.00 86.88 734 LYS A CA 1
ATOM 5645 C C . LYS A 1 734 ? -5.510 5.652 55.989 1.00 86.88 734 LYS A C 1
ATOM 5647 O O . LYS A 1 734 ? -6.039 5.020 55.071 1.00 86.88 734 LYS A O 1
ATOM 5652 N N . PRO A 1 735 ? -4.500 6.496 55.752 1.00 86.88 735 PRO A N 1
ATOM 5653 C CA . PRO A 1 735 ? -3.849 6.605 54.447 1.00 86.88 735 PRO A CA 1
ATOM 5654 C C . PRO A 1 735 ? -3.268 5.261 53.960 1.00 86.88 735 PRO A C 1
ATOM 5656 O O . PRO A 1 735 ? -3.059 4.338 54.745 1.00 86.88 735 PRO A O 1
ATOM 5659 N N . LEU A 1 736 ? -3.014 5.123 52.653 1.00 86.94 736 LEU A N 1
ATOM 5660 C CA . LEU A 1 736 ? -2.626 3.832 52.056 1.00 86.94 736 LEU A CA 1
ATOM 5661 C C . LEU A 1 736 ? -1.260 3.323 52.547 1.00 86.94 736 LEU A C 1
ATOM 5663 O O . LEU A 1 736 ? -1.070 2.120 52.661 1.00 86.94 736 LEU A O 1
ATOM 5667 N N . ASN A 1 737 ? -0.328 4.214 52.892 1.00 84.56 737 ASN A N 1
ATOM 5668 C CA . ASN A 1 737 ? 0.976 3.847 53.465 1.00 84.56 737 ASN A CA 1
ATOM 5669 C C . ASN A 1 737 ? 0.893 3.226 54.873 1.00 84.56 737 ASN A C 1
ATOM 5671 O O . ASN A 1 737 ? 1.854 2.602 55.310 1.00 84.56 737 ASN A O 1
ATOM 5675 N N . GLU A 1 738 ? -0.226 3.389 55.578 1.00 83.56 738 GLU A N 1
ATOM 5676 C CA . GLU A 1 738 ? -0.472 2.778 56.892 1.00 83.56 738 GLU A CA 1
ATOM 5677 C C . GLU A 1 738 ? -1.225 1.437 56.785 1.00 83.56 738 GLU A C 1
ATOM 5679 O O . GLU A 1 738 ? -1.618 0.855 57.798 1.00 83.56 738 GLU A O 1
ATOM 5684 N N . MET A 1 739 ? -1.437 0.943 55.559 1.00 83.06 739 MET A N 1
ATOM 5685 C CA . MET A 1 739 ? -2.094 -0.328 55.249 1.00 83.06 739 MET A CA 1
ATOM 5686 C C . MET A 1 739 ? -1.106 -1.272 54.536 1.00 83.06 739 MET A C 1
ATOM 5688 O O . MET A 1 739 ? -1.155 -1.386 53.311 1.00 83.06 739 MET A O 1
ATOM 5692 N N . PRO A 1 740 ? -0.203 -1.953 55.270 1.00 71.44 740 PRO A N 1
ATOM 5693 C CA . PRO A 1 740 ? 0.877 -2.754 54.678 1.00 71.44 740 PRO A CA 1
ATOM 5694 C C . PRO A 1 740 ? 0.381 -3.946 53.843 1.00 71.44 740 PRO A C 1
ATOM 5696 O O . PRO A 1 740 ? 1.112 -4.443 52.992 1.00 71.44 740 PRO A O 1
ATOM 5699 N N . ASP A 1 741 ? -0.869 -4.367 54.045 1.00 77.50 741 ASP A N 1
ATOM 5700 C CA . ASP A 1 741 ? -1.489 -5.498 53.348 1.00 77.50 741 ASP A CA 1
ATOM 5701 C C . ASP A 1 741 ? -1.952 -5.160 51.914 1.00 77.50 741 ASP A C 1
ATOM 5703 O O . ASP A 1 741 ? -2.416 -6.038 51.182 1.00 77.50 741 ASP A O 1
ATOM 5707 N N . LEU A 1 742 ? -1.845 -3.892 51.491 1.00 82.12 742 LEU A N 1
ATOM 5708 C CA . LEU A 1 742 ? -2.232 -3.429 50.159 1.00 82.12 742 LEU A CA 1
ATOM 5709 C C . LEU A 1 742 ? -0.997 -3.084 49.312 1.00 82.12 742 LEU A C 1
ATOM 5711 O O . LEU A 1 742 ? -0.153 -2.309 49.756 1.00 82.12 742 LEU A O 1
ATOM 5715 N N . PRO A 1 743 ? -0.911 -3.529 48.043 1.00 81.44 743 PRO A N 1
ATOM 5716 C CA . PRO A 1 743 ? 0.177 -3.161 47.132 1.00 81.44 743 PRO A CA 1
ATOM 5717 C C . PRO A 1 743 ? -0.029 -1.755 46.531 1.00 81.44 743 PRO A C 1
ATOM 5719 O O . PRO A 1 743 ? 0.193 -1.527 45.342 1.00 81.44 743 PRO A O 1
ATOM 5722 N N . LEU A 1 744 ? -0.521 -0.811 47.335 1.00 78.81 744 LEU A N 1
ATOM 5723 C CA . LEU A 1 744 ? -0.810 0.566 46.949 1.00 78.81 744 LEU A CA 1
ATOM 5724 C C . LEU A 1 744 ? -0.095 1.524 47.903 1.00 78.81 744 LEU A C 1
ATOM 5726 O O . LEU A 1 744 ? -0.173 1.366 49.114 1.00 78.81 744 LEU A O 1
ATOM 5730 N N . TYR A 1 745 ? 0.532 2.569 47.362 1.00 79.94 745 TYR A N 1
ATOM 5731 C CA . TYR A 1 745 ? 1.241 3.579 48.149 1.00 79.94 745 TYR A CA 1
ATOM 5732 C C . TYR A 1 745 ? 0.606 4.958 47.970 1.00 79.94 745 TYR A C 1
ATOM 5734 O O . TYR A 1 745 ? 0.261 5.360 46.858 1.00 79.94 745 TYR A O 1
ATOM 5742 N N . GLY A 1 746 ? 0.470 5.702 49.067 1.00 82.94 746 GLY A N 1
ATOM 5743 C CA . GLY A 1 746 ? -0.012 7.080 49.039 1.00 82.94 746 GLY A CA 1
ATOM 5744 C C . GLY A 1 746 ? -0.324 7.617 50.431 1.00 82.94 746 GLY A C 1
ATOM 5745 O O . GLY A 1 746 ? -0.921 6.921 51.248 1.00 82.94 746 GLY A O 1
ATOM 5746 N N . THR A 1 747 ? 0.055 8.868 50.678 1.00 83.94 747 THR A N 1
ATOM 5747 C CA . THR A 1 747 ? -0.180 9.589 51.942 1.00 83.94 747 THR A CA 1
ATOM 5748 C C . THR A 1 747 ? -1.438 10.458 51.903 1.00 83.94 747 THR A C 1
ATOM 5750 O O . THR A 1 747 ? -1.769 11.138 52.871 1.00 83.94 747 THR A O 1
ATOM 5753 N N . GLU A 1 748 ? -2.148 10.478 50.773 1.00 85.12 748 GLU A N 1
ATOM 5754 C CA . GLU A 1 748 ? -3.341 11.299 50.616 1.00 85.12 748 GLU A CA 1
ATOM 5755 C C . GLU A 1 748 ? -4.518 10.761 51.451 1.00 85.12 748 GLU A C 1
ATOM 5757 O O . GLU A 1 748 ? -4.749 9.547 51.479 1.00 85.12 748 GLU A O 1
ATOM 5762 N N . PRO A 1 749 ? -5.343 11.644 52.048 1.00 86.69 749 PRO A N 1
ATOM 5763 C CA . PRO A 1 749 ? -6.571 11.232 52.717 1.00 86.69 749 PRO A CA 1
ATOM 5764 C C . PRO A 1 749 ? -7.518 10.491 51.762 1.00 86.69 749 PRO A C 1
ATOM 5766 O O . PRO A 1 749 ? -7.831 10.976 50.667 1.00 86.69 749 PRO A O 1
ATOM 5769 N N . ARG A 1 750 ? -8.037 9.336 52.199 1.00 91.25 750 ARG A N 1
ATOM 5770 C CA . ARG A 1 750 ? -9.014 8.532 51.435 1.00 91.25 750 ARG A CA 1
ATOM 5771 C C . ARG A 1 750 ? -10.444 9.081 51.472 1.00 91.25 750 ARG A C 1
ATOM 5773 O O . ARG A 1 750 ? -11.299 8.601 50.730 1.00 91.25 750 ARG A O 1
ATOM 5780 N N . THR A 1 751 ? -10.668 10.124 52.268 1.00 92.56 751 THR A N 1
ATOM 5781 C CA . THR A 1 751 ? -11.896 10.920 52.322 1.00 92.56 751 THR A CA 1
ATOM 5782 C C . THR A 1 751 ? -11.657 12.276 51.668 1.00 92.56 751 THR A C 1
ATOM 5784 O O . THR A 1 751 ? -10.725 12.998 52.020 1.00 92.56 751 THR A O 1
ATOM 5787 N N . ARG A 1 752 ? -12.516 12.670 50.727 1.00 90.81 752 ARG A N 1
ATOM 5788 C CA . ARG A 1 752 ? -12.463 13.985 50.075 1.00 90.81 752 ARG A CA 1
ATOM 5789 C C . ARG A 1 752 ? -13.839 14.630 50.081 1.00 90.81 752 ARG A C 1
ATOM 5791 O O . ARG A 1 752 ? -14.780 14.084 49.526 1.00 90.81 752 ARG A O 1
ATOM 5798 N N . CYS A 1 753 ? -13.936 15.836 50.630 1.00 91.38 753 CYS A N 1
ATOM 5799 C CA . CYS A 1 753 ? -15.146 16.653 50.578 1.00 91.38 753 CYS A CA 1
ATOM 5800 C C . CYS A 1 753 ? -14.917 17.869 49.670 1.00 91.38 753 CYS A C 1
ATOM 5802 O O . CYS A 1 753 ? -13.971 18.638 49.877 1.00 91.38 753 CYS A O 1
ATOM 5804 N N . ARG A 1 754 ? -15.759 18.037 48.644 1.00 90.88 754 ARG A N 1
ATOM 5805 C CA . ARG A 1 754 ? -15.667 19.129 47.661 1.00 90.88 754 ARG A CA 1
ATOM 5806 C C . ARG A 1 754 ? -17.027 19.761 47.387 1.00 90.88 754 ARG A C 1
ATOM 5808 O O . ARG A 1 754 ? -18.021 19.068 47.218 1.00 90.88 754 ARG A O 1
ATOM 5815 N N . ASN A 1 755 ? -17.069 21.085 47.269 1.00 89.31 755 ASN A N 1
ATOM 5816 C CA . ASN A 1 755 ? -18.273 21.786 46.819 1.00 89.31 755 ASN A CA 1
ATOM 5817 C C . ASN A 1 755 ? -18.331 21.765 45.286 1.00 89.31 755 ASN A C 1
ATOM 5819 O O . ASN A 1 755 ? -17.384 22.188 44.621 1.00 89.31 755 ASN A O 1
ATOM 5823 N N . LEU A 1 756 ? -19.430 21.266 44.724 1.00 83.88 756 LEU A N 1
ATOM 5824 C CA . LEU A 1 756 ? -19.680 21.276 43.283 1.00 83.88 756 LEU A CA 1
ATOM 5825 C C . LEU A 1 756 ? -20.334 22.603 42.863 1.00 83.88 756 LEU A C 1
ATOM 5827 O O . LEU A 1 756 ? -20.736 23.420 43.691 1.00 83.88 756 LEU A O 1
ATOM 5831 N N . ARG A 1 757 ? -20.465 22.833 41.549 1.00 72.25 757 ARG A N 1
ATOM 5832 C CA . ARG A 1 757 ? -21.276 23.951 41.041 1.00 72.25 757 ARG A CA 1
ATOM 5833 C C . ARG A 1 757 ? -22.749 23.740 41.419 1.00 72.25 757 ARG A C 1
ATOM 5835 O O . ARG A 1 757 ? -23.293 22.659 41.199 1.00 72.25 757 ARG A O 1
ATOM 5842 N N . GLY A 1 758 ? -23.387 24.793 41.928 1.00 73.88 758 GLY A N 1
ATOM 5843 C CA . GLY A 1 758 ? -24.774 24.764 42.398 1.00 73.88 758 GLY A CA 1
ATOM 5844 C C . GLY A 1 758 ? -24.892 24.466 43.901 1.00 73.88 758 GLY A C 1
ATOM 5845 O O . GLY A 1 758 ? -23.944 24.720 44.647 1.00 73.88 758 GLY A O 1
ATOM 5846 N N . PRO A 1 759 ? -26.041 23.944 44.363 1.00 81.38 759 PRO A N 1
ATOM 5847 C CA . PRO A 1 759 ? -26.331 23.733 45.784 1.00 81.38 759 PRO A CA 1
ATOM 5848 C C . PRO A 1 759 ? -25.697 22.457 46.360 1.00 81.38 759 PRO A C 1
ATOM 5850 O O . PRO A 1 759 ? -26.074 22.027 47.443 1.00 81.38 759 PRO A O 1
ATOM 5853 N N . TRP A 1 760 ? -24.742 21.842 45.657 1.00 87.12 760 TRP A N 1
ATOM 5854 C CA . TRP A 1 760 ? -24.280 20.485 45.936 1.00 87.12 760 TRP A CA 1
ATOM 5855 C C . TRP A 1 760 ? -22.875 20.433 46.533 1.00 87.12 760 TRP A C 1
ATOM 5857 O O . TRP A 1 760 ? -21.956 21.115 46.075 1.00 87.12 760 TRP A O 1
ATOM 5867 N N . GLN A 1 761 ? -22.694 19.532 47.487 1.00 91.38 761 GLN A N 1
ATOM 5868 C CA . GLN A 1 761 ? -21.416 19.088 48.026 1.00 91.38 761 GLN A CA 1
ATOM 5869 C C . GLN A 1 761 ? -21.260 17.590 47.747 1.00 91.38 761 GLN A C 1
ATOM 5871 O O . GLN A 1 761 ? -22.222 16.833 47.846 1.00 91.38 761 GLN A O 1
ATOM 5876 N N . GLU A 1 762 ? -20.064 17.178 47.341 1.00 93.94 762 GLU A N 1
ATOM 5877 C CA . GLU A 1 762 ? -19.720 15.789 47.050 1.00 93.94 762 GLU A CA 1
ATOM 5878 C C . GLU A 1 762 ? -18.691 15.282 48.061 1.00 93.94 762 GLU A C 1
ATOM 5880 O O . GLU A 1 762 ? -17.663 15.932 48.284 1.00 93.94 762 GLU A O 1
ATOM 5885 N N . ILE A 1 763 ? -18.964 14.115 48.635 1.00 94.88 763 ILE A N 1
ATOM 5886 C CA . ILE A 1 763 ? -18.088 13.395 49.550 1.00 94.88 763 ILE A CA 1
ATOM 5887 C C . ILE A 1 763 ? -17.649 12.113 48.847 1.00 94.88 763 ILE A C 1
ATOM 5889 O O . ILE A 1 763 ? -18.471 11.249 48.566 1.00 94.88 763 ILE A O 1
ATOM 5893 N N . GLU A 1 764 ? -16.363 12.006 48.530 1.00 95.00 764 GLU A N 1
ATOM 5894 C CA . GLU A 1 764 ? -15.727 10.819 47.956 1.00 95.00 764 GLU A CA 1
ATOM 5895 C C . GLU A 1 764 ? -15.000 10.048 49.064 1.00 95.00 764 GLU A C 1
ATOM 5897 O O . GLU A 1 764 ? -14.167 10.625 49.763 1.00 95.00 764 GLU A O 1
ATOM 5902 N N . LEU A 1 765 ? -15.286 8.753 49.190 1.00 94.38 765 LEU A N 1
ATOM 5903 C CA . LEU A 1 765 ? -14.648 7.814 50.113 1.00 94.38 765 LEU A CA 1
ATOM 5904 C C . LEU A 1 765 ? -14.003 6.671 49.325 1.00 94.38 765 LEU A C 1
ATOM 5906 O O . LEU A 1 765 ? -14.574 6.202 48.338 1.00 94.38 765 LEU A O 1
ATOM 5910 N N . ARG A 1 766 ? -12.833 6.201 49.764 1.00 93.44 766 ARG A N 1
ATOM 5911 C CA . ARG A 1 766 ? -12.162 5.016 49.206 1.00 93.44 766 ARG A CA 1
ATOM 5912 C C . ARG A 1 766 ? -11.931 3.977 50.291 1.00 93.44 766 ARG A C 1
ATOM 5914 O O . ARG A 1 766 ? -11.110 4.189 51.182 1.00 93.44 766 ARG A O 1
ATOM 5921 N N . VAL A 1 767 ? -12.637 2.858 50.198 1.00 92.56 767 VAL A N 1
ATOM 5922 C CA . VAL A 1 767 ? -12.714 1.857 51.268 1.00 92.56 767 VAL A CA 1
ATOM 5923 C C . VAL A 1 767 ? -12.285 0.486 50.752 1.00 92.56 767 VAL A C 1
ATOM 5925 O O . VAL A 1 767 ? -12.592 0.135 49.616 1.00 92.56 767 VAL A O 1
ATOM 5928 N N . HIS A 1 768 ? -11.563 -0.276 51.567 1.00 91.75 768 HIS A N 1
ATOM 5929 C CA . HIS A 1 768 ? -11.085 -1.619 51.255 1.00 91.75 768 HIS A CA 1
ATOM 5930 C C . HIS A 1 768 ? -11.830 -2.704 52.043 1.00 91.75 768 HIS A C 1
ATOM 5932 O O . HIS A 1 768 ? -12.301 -3.668 51.438 1.00 91.75 768 HIS A O 1
ATOM 5938 N N . SER A 1 769 ? -11.941 -2.566 53.369 1.00 90.50 769 SER A N 1
ATOM 5939 C CA . SER A 1 769 ? -12.459 -3.615 54.260 1.00 90.50 769 SER A CA 1
ATOM 5940 C C . SER A 1 769 ? -13.753 -3.201 54.960 1.00 90.50 769 SER A C 1
ATOM 5942 O O . SER A 1 769 ? -14.009 -2.024 55.205 1.00 90.50 769 SER A O 1
ATOM 5944 N N . TYR A 1 770 ? -14.598 -4.179 55.298 1.00 89.12 770 TYR A N 1
ATOM 5945 C CA . TYR A 1 770 ? -15.891 -3.904 55.931 1.00 89.12 770 TYR A CA 1
ATOM 5946 C C . TYR A 1 770 ? -15.763 -3.196 57.294 1.00 89.12 770 TYR A C 1
ATOM 5948 O O . TYR A 1 770 ? -16.555 -2.310 57.602 1.00 89.12 770 TYR A O 1
ATOM 5956 N N . GLY A 1 771 ? -14.715 -3.492 58.072 1.00 86.81 771 GLY A N 1
ATOM 5957 C CA . GLY A 1 771 ? -14.469 -2.846 59.371 1.00 86.81 771 GLY A CA 1
ATOM 5958 C C . GLY A 1 771 ? -14.188 -1.336 59.298 1.00 86.81 771 GLY A C 1
ATOM 5959 O O . GLY A 1 771 ? -14.218 -0.650 60.319 1.00 86.81 771 GLY A O 1
ATOM 5960 N N . GLU A 1 772 ? -13.922 -0.794 58.107 1.00 87.44 772 GLU A N 1
ATOM 5961 C CA . GLU A 1 772 ? -13.770 0.650 57.897 1.00 87.44 772 GLU A CA 1
ATOM 5962 C C . GLU A 1 772 ? -15.117 1.385 57.853 1.00 87.44 772 GLU A C 1
ATOM 5964 O O . GLU A 1 772 ? -15.166 2.565 58.195 1.00 87.44 772 GLU A O 1
ATOM 5969 N N . ILE A 1 773 ? -16.204 0.703 57.465 1.00 89.06 773 ILE A N 1
ATOM 5970 C CA . ILE A 1 773 ? -17.565 1.269 57.480 1.00 89.06 773 ILE A CA 1
ATOM 5971 C C . ILE A 1 773 ? -18.419 0.781 58.648 1.00 89.06 773 ILE A C 1
ATOM 5973 O O . ILE A 1 773 ? -19.403 1.437 58.987 1.00 89.06 773 ILE A O 1
ATOM 5977 N N . ASP A 1 774 ? -18.056 -0.333 59.290 1.00 89.25 774 ASP A N 1
ATOM 5978 C CA . ASP A 1 774 ? -18.778 -0.871 60.448 1.00 89.25 774 ASP A CA 1
ATOM 5979 C C . ASP A 1 774 ? -18.432 -0.113 61.739 1.00 89.25 774 ASP A C 1
ATOM 5981 O O . ASP A 1 774 ? -18.005 -0.672 62.748 1.00 89.25 774 ASP A O 1
ATOM 5985 N N . ARG A 1 775 ? -18.566 1.213 61.680 1.00 88.69 775 ARG A N 1
ATOM 5986 C CA . ARG A 1 775 ? -18.283 2.148 62.766 1.00 88.69 775 ARG A CA 1
ATOM 5987 C C . ARG A 1 775 ? -19.493 3.057 63.003 1.00 88.69 775 ARG A C 1
ATOM 5989 O O . ARG A 1 775 ? -20.131 3.483 62.031 1.00 88.69 775 ARG A O 1
ATOM 5996 N N . PRO A 1 776 ? -19.818 3.409 64.260 1.00 86.50 776 PRO A N 1
ATOM 5997 C CA . PRO A 1 776 ? -20.915 4.332 64.570 1.00 86.50 776 PRO A CA 1
ATOM 5998 C C . PRO A 1 776 ? -20.808 5.681 63.838 1.00 86.50 776 PRO A C 1
ATOM 6000 O O . PRO A 1 776 ? -21.817 6.266 63.441 1.00 86.50 776 PRO A O 1
ATOM 6003 N N . GLU A 1 777 ? -19.587 6.167 63.626 1.00 88.69 777 GLU A N 1
ATOM 6004 C CA . GLU A 1 777 ? -19.275 7.448 62.987 1.00 88.69 777 GLU A CA 1
ATOM 6005 C C . GLU A 1 777 ? -19.634 7.454 61.497 1.00 88.69 777 GLU A C 1
ATOM 6007 O O . GLU A 1 777 ? -20.115 8.470 60.980 1.00 88.69 777 GLU A O 1
ATOM 6012 N N . PHE A 1 778 ? -19.441 6.319 60.814 1.00 90.88 778 PHE A N 1
ATOM 6013 C CA . PHE A 1 778 ? -19.824 6.150 59.413 1.00 90.88 778 PHE A CA 1
ATOM 6014 C C . PHE A 1 778 ? -21.348 6.090 59.259 1.00 90.88 778 PHE A C 1
ATOM 6016 O O . PHE A 1 778 ? -21.897 6.733 58.365 1.00 90.88 778 PHE A O 1
ATOM 6023 N N . ARG A 1 779 ? -22.047 5.399 60.171 1.00 88.38 779 ARG A N 1
ATOM 6024 C CA . ARG A 1 779 ? -23.521 5.345 60.177 1.00 88.38 779 ARG A CA 1
ATOM 6025 C C . ARG A 1 779 ? -24.124 6.743 60.337 1.00 88.38 779 ARG A C 1
ATOM 6027 O O . ARG A 1 779 ? -24.893 7.173 59.484 1.00 88.38 779 ARG A O 1
ATOM 6034 N N . LYS A 1 780 ? -23.646 7.513 61.323 1.00 89.44 780 LYS A N 1
ATOM 6035 C CA . LYS A 1 780 ? -24.035 8.926 61.498 1.00 89.44 780 LYS A CA 1
ATOM 6036 C C . LYS A 1 780 ? -23.739 9.779 60.261 1.00 89.44 780 LYS A C 1
ATOM 6038 O O . LYS A 1 780 ? -24.515 10.663 59.921 1.00 89.44 780 LYS A O 1
ATOM 6043 N N . PHE A 1 781 ? -22.615 9.533 59.581 1.00 93.50 781 PHE A N 1
ATOM 6044 C CA . PHE A 1 781 ? -22.297 10.205 58.316 1.00 93.50 781 PHE A CA 1
ATOM 6045 C C . PHE A 1 781 ? -23.317 9.911 57.223 1.00 93.50 781 PHE A C 1
ATOM 6047 O O . PHE A 1 781 ? -23.751 10.846 56.547 1.00 93.50 781 PHE A O 1
ATOM 6054 N N . LEU A 1 782 ? -23.703 8.649 57.056 1.00 91.31 782 LEU A N 1
ATOM 6055 C CA . LEU A 1 782 ? -24.663 8.267 56.033 1.00 91.31 782 LEU A CA 1
ATOM 6056 C C . LEU A 1 782 ? -26.035 8.903 56.300 1.00 91.31 782 LEU A C 1
ATOM 6058 O O . LEU A 1 782 ? -26.603 9.499 55.385 1.00 91.31 782 LEU A O 1
ATOM 6062 N N . ASP A 1 783 ? -26.503 8.885 57.550 1.00 90.19 783 ASP A N 1
ATOM 6063 C CA . ASP A 1 783 ? -27.778 9.494 57.955 1.00 90.19 783 ASP A CA 1
ATOM 6064 C C . ASP A 1 783 ? -27.795 11.014 57.715 1.00 90.19 783 ASP A C 1
ATOM 6066 O O . ASP A 1 783 ? -28.735 11.555 57.128 1.00 90.19 783 ASP A O 1
ATOM 6070 N N . GLU A 1 784 ? -26.722 11.719 58.091 1.00 90.12 784 GLU A N 1
ATOM 6071 C CA . GLU A 1 784 ? -26.564 13.159 57.837 1.00 90.12 784 GLU A CA 1
ATOM 6072 C C . GLU A 1 784 ? -26.490 13.474 56.335 1.00 90.12 784 GLU A C 1
ATOM 6074 O O . GLU A 1 784 ? -27.042 14.480 55.875 1.00 90.12 784 GLU A O 1
ATOM 6079 N N . ALA A 1 785 ? -25.837 12.616 55.545 1.00 90.19 785 ALA A N 1
ATOM 6080 C CA . ALA A 1 785 ? -25.760 12.773 54.098 1.00 90.19 785 ALA A CA 1
ATOM 6081 C C . ALA A 1 785 ? -27.140 12.601 53.443 1.00 90.19 785 ALA A C 1
ATOM 6083 O O . ALA A 1 785 ? -27.506 13.439 52.606 1.00 90.19 785 ALA A O 1
ATOM 6084 N N . ILE A 1 786 ? -27.905 11.581 53.859 1.00 90.06 786 ILE A N 1
ATOM 6085 C CA . ILE A 1 786 ? -29.283 11.310 53.420 1.00 90.06 786 ILE A CA 1
ATOM 6086 C C . ILE A 1 786 ? -30.198 12.477 53.799 1.00 90.06 786 ILE A C 1
ATOM 6088 O O . ILE A 1 786 ? -30.842 13.054 52.920 1.00 90.06 786 ILE A O 1
ATOM 6092 N N . ALA A 1 787 ? -30.202 12.896 55.068 1.00 87.25 787 ALA A N 1
ATOM 6093 C CA . ALA A 1 787 ? -31.004 14.024 55.545 1.00 87.25 787 ALA A CA 1
ATOM 6094 C C . ALA A 1 787 ? -30.637 15.327 54.820 1.00 87.25 787 ALA A C 1
ATOM 6096 O O . ALA A 1 787 ? -31.507 16.106 54.417 1.00 87.25 787 ALA A O 1
ATOM 6097 N N . GLY A 1 788 ? -29.340 15.546 54.588 1.00 86.19 788 GLY A N 1
ATOM 6098 C CA . GLY A 1 788 ? -28.839 16.680 53.828 1.00 86.19 788 GLY A CA 1
ATOM 6099 C C . GLY A 1 788 ? -29.328 16.676 52.379 1.00 86.19 788 GLY A C 1
ATOM 6100 O O . GLY A 1 788 ? -29.697 17.735 51.879 1.00 86.19 788 GLY A O 1
ATOM 6101 N N . PHE A 1 789 ? -29.390 15.524 51.704 1.00 86.50 789 PHE A N 1
ATOM 6102 C CA . PHE A 1 789 ? -29.948 15.420 50.349 1.00 86.50 789 PHE A CA 1
ATOM 6103 C C . PHE A 1 789 ? -31.477 15.588 50.342 1.00 86.50 789 PHE A C 1
ATOM 6105 O O . PHE A 1 789 ? -32.009 16.356 49.537 1.00 86.50 789 PHE A O 1
ATOM 6112 N N . ALA A 1 790 ? -32.180 14.953 51.285 1.00 80.88 790 ALA A N 1
ATOM 6113 C CA . ALA A 1 790 ? -33.633 15.044 51.434 1.00 80.88 790 ALA A CA 1
ATOM 6114 C C . ALA A 1 790 ? -34.101 16.485 51.696 1.00 80.88 790 ALA A C 1
ATOM 6116 O O . ALA A 1 790 ? -35.083 16.934 51.107 1.00 80.88 790 ALA A O 1
ATOM 6117 N N . LYS A 1 791 ? -33.353 17.260 52.495 1.00 78.19 791 LYS A N 1
ATOM 6118 C CA . LYS A 1 791 ? -33.629 18.685 52.748 1.00 78.19 791 LYS A CA 1
ATOM 6119 C C . LYS A 1 791 ? -33.642 19.517 51.465 1.00 78.19 791 LYS A C 1
ATOM 6121 O O . LYS A 1 791 ? -34.437 20.448 51.357 1.00 78.19 791 LYS A O 1
ATOM 6126 N N . TYR A 1 792 ? -32.784 19.195 50.497 1.00 71.12 792 TYR A N 1
ATOM 6127 C CA . TYR A 1 792 ? -32.795 19.840 49.186 1.00 71.12 792 TYR A CA 1
ATOM 6128 C C . TYR A 1 792 ? -33.938 19.327 48.307 1.00 71.12 792 TYR A C 1
ATOM 6130 O O . TYR A 1 792 ? -34.682 20.145 47.770 1.00 71.12 792 TYR A O 1
ATOM 6138 N N . ALA A 1 793 ? -34.138 18.007 48.223 1.00 65.38 793 ALA A N 1
ATOM 6139 C CA . ALA A 1 793 ? -35.240 17.409 47.461 1.00 65.38 793 ALA A CA 1
ATOM 6140 C C . ALA A 1 793 ? -36.624 17.928 47.920 1.00 65.38 793 ALA A C 1
ATOM 6142 O O . ALA A 1 793 ? -37.504 18.171 47.094 1.00 65.38 793 ALA A O 1
ATOM 6143 N N . ALA A 1 794 ? -36.792 18.191 49.222 1.00 62.72 794 ALA A N 1
ATOM 6144 C CA . ALA A 1 794 ? -37.978 18.828 49.794 1.00 62.72 794 ALA A CA 1
ATOM 6145 C C . ALA A 1 794 ? -38.074 20.332 49.459 1.00 62.72 794 ALA A C 1
ATOM 6147 O O . ALA A 1 794 ? -39.155 20.821 49.136 1.00 62.72 794 ALA A O 1
ATOM 6148 N N . ARG A 1 795 ? -36.953 21.071 49.470 1.00 55.81 795 ARG A N 1
ATOM 6149 C CA . ARG A 1 795 ? -36.902 22.512 49.130 1.00 55.81 795 ARG A CA 1
ATOM 6150 C C . ARG A 1 795 ? -37.255 22.809 47.673 1.00 55.81 795 ARG A C 1
ATOM 6152 O O . ARG A 1 795 ? -37.832 23.856 47.390 1.00 55.81 795 ARG A O 1
ATOM 6159 N N . VAL A 1 796 ? -36.941 21.888 46.761 1.00 49.53 796 VAL A N 1
ATOM 6160 C CA . VAL A 1 796 ? -37.279 21.992 45.330 1.00 49.53 796 VAL A CA 1
ATOM 6161 C C . VAL A 1 796 ? -38.801 21.932 45.096 1.00 49.53 796 VAL A C 1
ATOM 6163 O O . VAL A 1 796 ? -39.274 22.329 44.034 1.00 49.53 796 VAL A O 1
ATOM 6166 N N . GLY A 1 797 ? -39.595 21.523 46.096 1.00 45.69 797 GLY A N 1
ATOM 6167 C CA . GLY A 1 797 ? -41.057 21.597 46.049 1.00 45.69 797 GLY A CA 1
ATOM 6168 C C . GLY A 1 797 ? -41.651 23.009 46.164 1.00 45.69 797 GLY A C 1
ATOM 6169 O O . GLY A 1 797 ? -42.802 23.190 45.778 1.00 45.69 797 GLY A O 1
ATOM 6170 N N . THR A 1 798 ? -40.909 24.009 46.658 1.00 43.34 798 THR A N 1
ATOM 6171 C CA . THR A 1 798 ? -41.505 25.288 47.112 1.00 43.34 798 THR A CA 1
ATOM 6172 C C . THR A 1 798 ? -40.591 26.511 46.966 1.00 43.34 798 THR A C 1
ATOM 6174 O O . THR A 1 798 ? -40.672 27.434 47.773 1.00 43.34 798 THR A O 1
ATOM 6177 N N . ASN A 1 799 ? -39.732 26.580 45.942 1.00 41.28 799 ASN A N 1
ATOM 6178 C CA . ASN A 1 799 ? -38.973 27.809 45.679 1.00 41.28 799 ASN A CA 1
ATOM 6179 C C . ASN A 1 799 ? -39.082 28.272 44.211 1.00 41.28 799 ASN A C 1
ATOM 6181 O O . ASN A 1 799 ? -38.404 27.718 43.342 1.00 41.28 799 ASN A O 1
ATOM 6185 N N . PRO A 1 800 ? -39.903 29.301 43.911 1.00 44.91 800 PRO A N 1
ATOM 6186 C CA . PRO A 1 800 ? -40.007 29.896 42.575 1.00 44.91 800 PRO A CA 1
ATOM 6187 C C . PRO A 1 800 ? -38.681 30.468 42.050 1.00 44.91 800 PRO A C 1
ATOM 6189 O O . PRO A 1 800 ? -38.526 30.640 40.844 1.00 44.91 800 PRO A O 1
ATOM 6192 N N . GLU A 1 801 ? -37.716 30.745 42.932 1.00 43.56 801 GLU A N 1
ATOM 6193 C CA . GLU A 1 801 ? -36.433 31.363 42.573 1.00 43.56 801 GLU A CA 1
ATOM 6194 C C . GLU A 1 801 ? -35.379 30.386 42.015 1.00 43.56 801 GLU A C 1
ATOM 6196 O O . GLU A 1 801 ? -34.439 30.827 41.353 1.00 43.56 801 GLU A O 1
ATOM 6201 N N . ASP A 1 802 ? -35.553 29.068 42.193 1.00 46.97 802 ASP A N 1
ATOM 6202 C CA . ASP A 1 802 ? -34.726 28.042 41.524 1.00 46.97 802 ASP A CA 1
ATOM 6203 C C . ASP A 1 802 ? -35.298 27.625 40.156 1.00 46.97 802 ASP A C 1
ATOM 6205 O O . ASP A 1 802 ? -34.650 26.912 39.375 1.00 46.97 802 ASP A O 1
ATOM 6209 N N . ILE A 1 803 ? -36.494 28.112 39.805 1.00 55.78 803 ILE A N 1
ATOM 6210 C CA . ILE A 1 803 ? -36.963 28.059 38.427 1.00 55.78 803 ILE A CA 1
ATOM 6211 C C . ILE A 1 803 ? -36.071 29.025 37.658 1.00 55.78 803 ILE A C 1
ATOM 6213 O O . ILE A 1 803 ? -36.123 30.239 37.841 1.00 55.78 803 ILE A O 1
ATOM 6217 N N . MET A 1 804 ? -35.199 28.456 36.823 1.00 63.84 804 MET A N 1
ATOM 6218 C CA . MET A 1 804 ? -34.233 29.209 36.027 1.00 63.84 804 MET A CA 1
ATOM 6219 C C . MET A 1 804 ? -34.902 30.478 35.468 1.00 63.84 804 MET A C 1
ATOM 6221 O O . MET A 1 804 ? -35.968 30.340 34.872 1.00 63.84 804 MET A O 1
ATOM 6225 N N . PRO A 1 805 ? -34.337 31.692 35.632 1.00 68.06 805 PRO A N 1
ATOM 6226 C CA . PRO A 1 805 ? -35.061 32.946 35.393 1.00 68.06 805 PRO A CA 1
ATOM 6227 C C . PRO A 1 805 ? -35.759 33.046 34.032 1.00 68.06 805 PRO A C 1
ATOM 6229 O O . PRO A 1 805 ? -36.786 33.698 33.911 1.00 68.06 805 PRO A O 1
ATOM 6232 N N . TRP A 1 806 ? -35.233 32.369 33.012 1.00 73.44 806 TRP A N 1
ATOM 6233 C CA . TRP A 1 806 ? -35.838 32.264 31.684 1.00 73.44 806 TRP A CA 1
ATOM 6234 C C . TRP A 1 806 ? -37.082 31.374 31.617 1.00 73.44 806 TRP A C 1
ATOM 6236 O O . TRP A 1 806 ? -37.954 31.642 30.811 1.00 73.44 806 TRP A O 1
ATOM 6246 N N . LYS A 1 807 ? -37.217 30.357 32.472 1.00 71.31 807 LYS A N 1
ATOM 6247 C CA . LYS A 1 807 ? -38.443 29.556 32.602 1.00 71.31 807 LYS A CA 1
ATOM 6248 C C . LYS A 1 807 ? -39.567 30.318 33.318 1.00 71.31 807 LYS A C 1
ATOM 6250 O O . LYS A 1 807 ? -40.722 30.070 33.007 1.00 71.31 807 LYS A O 1
ATOM 6255 N N . VAL A 1 808 ? -39.241 31.242 34.234 1.00 74.56 808 VAL A N 1
ATOM 6256 C CA . VAL A 1 808 ? -40.236 32.099 34.922 1.00 74.56 808 VAL A CA 1
ATOM 6257 C C . VAL A 1 808 ? -40.604 33.316 34.081 1.00 74.56 808 VAL A C 1
ATOM 6259 O O . VAL A 1 808 ? -41.773 33.601 33.856 1.00 74.56 808 VAL A O 1
ATOM 6262 N N . LEU A 1 809 ? -39.597 34.062 33.621 1.00 76.06 809 LEU A N 1
ATOM 6263 C CA . LEU A 1 809 ? -39.801 35.298 32.866 1.00 76.06 809 LEU A CA 1
ATOM 6264 C C . LEU A 1 809 ? -40.172 35.023 31.404 1.00 76.06 809 LEU A C 1
ATOM 6266 O O . LEU A 1 809 ? -40.672 35.929 30.734 1.00 76.06 809 LEU A O 1
ATOM 6270 N N . GLY A 1 810 ? -39.911 33.810 30.904 1.00 84.31 810 GLY A N 1
ATOM 6271 C CA . GLY A 1 810 ? -40.213 33.394 29.540 1.00 84.31 810 GLY A CA 1
ATOM 6272 C C . GLY A 1 810 ? -39.685 34.403 28.529 1.00 84.31 810 GLY A C 1
ATOM 6273 O O . GLY A 1 810 ? -38.518 34.802 28.556 1.00 84.31 810 GLY A O 1
ATOM 6274 N N . ARG A 1 811 ? -40.597 34.918 27.703 1.00 86.94 811 ARG A N 1
ATOM 6275 C CA . ARG A 1 811 ? -40.338 35.976 26.720 1.00 86.94 811 ARG A CA 1
ATOM 6276 C C . ARG A 1 811 ? -39.611 37.187 27.314 1.00 86.94 811 ARG A C 1
ATOM 6278 O O . ARG A 1 811 ? -38.627 37.648 26.739 1.00 86.94 811 ARG A O 1
ATOM 6285 N N . ARG A 1 812 ? -39.994 37.655 28.513 1.00 84.56 812 ARG A N 1
ATOM 6286 C CA . ARG A 1 812 ? -39.383 38.840 29.153 1.00 84.56 812 ARG A CA 1
ATOM 6287 C C . ARG A 1 812 ? -37.886 38.661 29.418 1.00 84.56 812 ARG A C 1
ATOM 6289 O O . ARG A 1 812 ? -37.151 39.641 29.342 1.00 84.56 812 ARG A O 1
ATOM 6296 N N . TRP A 1 813 ? -37.400 37.438 29.665 1.00 85.50 813 TRP A N 1
ATOM 6297 C CA . TRP A 1 813 ? -35.969 37.176 29.883 1.00 85.50 813 TRP A CA 1
ATOM 6298 C C . TRP A 1 813 ? -35.112 37.596 28.690 1.00 85.50 813 TRP A C 1
ATOM 6300 O O . TRP A 1 813 ? -34.053 38.210 28.874 1.00 85.50 813 TRP A O 1
ATOM 6310 N N . HIS A 1 814 ? -35.560 37.290 27.474 1.00 86.25 814 HIS A N 1
ATOM 6311 C CA . HIS A 1 814 ? -34.779 37.496 26.255 1.00 86.25 814 HIS A CA 1
ATOM 6312 C C . HIS A 1 814 ? -34.590 38.982 25.935 1.00 86.25 814 HIS A C 1
ATOM 6314 O O . HIS A 1 814 ? -33.504 39.356 25.500 1.00 86.25 814 HIS A O 1
ATOM 6320 N N . TYR A 1 815 ? -35.557 39.818 26.320 1.00 86.88 815 TYR A N 1
ATOM 6321 C CA . TYR A 1 815 ? -35.504 41.280 26.223 1.00 86.88 815 TYR A CA 1
ATOM 6322 C C . TYR A 1 815 ? -34.724 41.963 27.360 1.00 86.88 815 TYR A C 1
ATOM 6324 O O . TYR A 1 815 ? -34.399 43.148 27.279 1.00 86.88 815 TYR A O 1
ATOM 6332 N N . THR A 1 816 ? -34.372 41.248 28.434 1.00 84.88 816 THR A N 1
ATOM 6333 C CA . THR A 1 816 ? -33.523 41.832 29.483 1.00 84.88 816 THR A CA 1
ATOM 6334 C C . THR A 1 816 ? -32.048 41.847 29.075 1.00 84.88 816 THR A C 1
ATOM 6336 O O . THR A 1 816 ? -31.540 40.918 28.445 1.00 84.88 816 THR A O 1
ATOM 6339 N N . ARG A 1 817 ? -31.292 42.850 29.541 1.00 82.94 817 ARG A N 1
ATOM 6340 C CA . ARG A 1 817 ? -29.817 42.844 29.446 1.00 82.94 817 ARG A CA 1
ATOM 6341 C C . ARG A 1 817 ? -29.157 41.834 30.403 1.00 82.94 817 ARG A C 1
ATOM 6343 O O . ARG A 1 817 ? -27.948 41.630 30.342 1.00 82.94 817 ARG A O 1
ATOM 6350 N N . ARG A 1 818 ? -29.928 41.164 31.271 1.00 75.62 818 ARG A N 1
ATOM 6351 C CA . ARG A 1 818 ? -29.433 40.081 32.135 1.00 75.62 818 ARG A CA 1
ATOM 6352 C C . ARG A 1 818 ? -29.229 38.803 31.302 1.00 75.62 818 ARG A C 1
ATOM 6354 O O . ARG A 1 818 ? -29.987 38.517 30.375 1.00 75.62 818 ARG A O 1
ATOM 6361 N N . GLY A 1 819 ? -28.174 38.044 31.607 1.00 72.88 819 GLY A N 1
ATOM 6362 C CA . GLY A 1 819 ? -27.880 36.754 30.964 1.00 72.88 819 GLY A CA 1
ATOM 6363 C C . GLY A 1 819 ? -26.872 36.766 29.806 1.00 72.88 819 GLY A C 1
ATOM 6364 O O . GLY A 1 819 ? -26.558 35.688 29.303 1.00 72.88 819 GLY A O 1
ATOM 6365 N N . PHE A 1 820 ? -26.337 37.927 29.404 1.00 80.88 820 PHE A N 1
ATOM 6366 C CA . PHE A 1 820 ? -25.243 38.001 28.425 1.00 80.88 820 PHE A CA 1
ATOM 6367 C C . PHE A 1 820 ? -23.885 37.589 29.039 1.00 80.88 820 PHE A C 1
ATOM 6369 O O . PHE A 1 820 ? -23.661 37.809 30.233 1.00 80.88 820 PHE A O 1
ATOM 6376 N N . PRO A 1 821 ? -22.955 37.015 28.248 1.00 75.00 821 PRO A N 1
ATOM 6377 C CA . PRO A 1 821 ? -21.545 36.874 28.629 1.00 75.00 821 PRO A CA 1
ATOM 6378 C C . PRO A 1 821 ? -20.893 38.243 28.907 1.00 75.00 821 PRO A C 1
ATOM 6380 O O . PRO A 1 821 ? -21.387 39.262 28.429 1.00 75.00 821 PRO A O 1
ATOM 6383 N N . ARG A 1 822 ? -19.762 38.285 29.632 1.00 69.50 822 ARG A N 1
ATOM 6384 C CA . ARG A 1 822 ? -19.005 39.535 29.872 1.00 69.50 822 ARG A CA 1
ATOM 6385 C C . ARG A 1 822 ? -18.643 40.204 28.531 1.00 69.50 822 ARG A C 1
ATOM 6387 O O . ARG A 1 822 ? -17.928 39.607 27.734 1.00 69.50 822 ARG A O 1
ATOM 6394 N N . GLY A 1 823 ? -19.138 41.421 28.292 1.00 68.88 823 GLY A N 1
ATOM 6395 C CA . GLY A 1 823 ? -18.901 42.197 27.068 1.00 68.88 823 GLY A CA 1
ATOM 6396 C C . GLY A 1 823 ? -19.997 43.240 26.805 1.00 68.88 823 GLY A C 1
ATOM 6397 O O . GLY A 1 823 ? -21.090 43.150 27.364 1.00 68.88 823 GLY A O 1
ATOM 6398 N N . ARG A 1 824 ? -19.717 44.242 25.959 1.00 79.50 824 ARG A N 1
ATOM 6399 C CA . ARG A 1 824 ? -20.710 45.245 25.530 1.00 79.50 824 ARG A CA 1
ATOM 6400 C C . ARG A 1 824 ? -21.608 44.640 24.447 1.00 79.50 824 ARG A C 1
ATOM 6402 O O . ARG A 1 824 ? -21.100 44.205 23.417 1.00 79.50 824 ARG A O 1
ATOM 6409 N N . VAL A 1 825 ? -22.920 44.623 24.678 1.00 85.31 825 VAL A N 1
ATOM 6410 C CA . VAL A 1 825 ? -23.903 44.140 23.695 1.00 85.31 825 VAL A CA 1
ATOM 6411 C C . VAL A 1 825 ? -24.023 45.154 22.554 1.00 85.31 825 VAL A C 1
ATOM 6413 O O . VAL A 1 825 ? -24.212 46.342 22.810 1.00 85.31 825 VAL A O 1
ATOM 6416 N N . ARG A 1 826 ? -23.878 44.687 21.310 1.00 85.19 826 ARG A N 1
ATOM 6417 C CA . ARG A 1 826 ? -23.778 45.506 20.087 1.00 85.19 826 ARG A CA 1
ATOM 6418 C C . ARG A 1 826 ? -25.082 45.649 19.299 1.00 85.19 826 ARG A C 1
ATOM 6420 O O . ARG A 1 826 ? -25.066 46.251 18.236 1.00 85.19 826 ARG A O 1
ATOM 6427 N N . TRP A 1 827 ? -26.183 45.114 19.813 1.00 89.12 827 TRP A N 1
ATOM 6428 C CA . TRP A 1 827 ? -27.503 45.189 19.192 1.00 89.12 827 TRP A CA 1
ATOM 6429 C C . TRP A 1 827 ? -28.559 45.660 20.203 1.00 89.12 827 TRP A C 1
ATOM 6431 O O . TRP A 1 827 ? -28.373 45.572 21.431 1.00 89.12 827 TRP A O 1
ATOM 6441 N N . ALA A 1 828 ? -29.643 46.217 19.673 1.00 87.25 828 ALA A N 1
ATOM 6442 C CA . ALA A 1 828 ? -30.735 46.832 20.421 1.00 87.25 828 ALA A CA 1
ATOM 6443 C C . ALA A 1 828 ? -31.975 45.915 20.430 1.00 87.25 828 ALA A C 1
ATOM 6445 O O . ALA A 1 828 ? -32.142 45.097 19.527 1.00 87.25 828 ALA A O 1
ATOM 6446 N N . ASN A 1 829 ? -32.815 45.995 21.465 1.00 88.88 829 ASN A N 1
ATOM 6447 C CA . ASN A 1 829 ? -33.933 45.056 21.660 1.00 88.88 829 ASN A CA 1
ATOM 6448 C C . ASN A 1 829 ? -34.952 45.091 20.507 1.00 88.88 829 ASN A C 1
ATOM 6450 O O . ASN A 1 829 ? -35.599 44.085 20.226 1.00 88.88 829 ASN A O 1
ATOM 6454 N N . GLU A 1 830 ? -35.031 46.222 19.819 1.00 89.62 830 GLU A N 1
ATOM 6455 C CA . GLU A 1 830 ? -35.838 46.491 18.635 1.00 89.62 830 GLU A CA 1
ATOM 6456 C C . GLU A 1 830 ? -35.509 45.514 17.494 1.00 89.62 830 GLU A C 1
ATOM 6458 O O . GLU A 1 830 ? -36.404 45.077 16.780 1.00 89.62 830 GLU A O 1
ATOM 6463 N N . VAL A 1 831 ? -34.245 45.086 17.365 1.00 89.81 831 VAL A N 1
ATOM 6464 C CA . VAL A 1 831 ? -33.821 44.079 16.372 1.00 89.81 831 VAL A CA 1
ATOM 6465 C C . VAL A 1 831 ? -34.473 42.725 16.656 1.00 89.81 831 VAL A C 1
ATOM 6467 O O . VAL A 1 831 ? -34.955 42.061 15.742 1.00 89.81 831 VAL A O 1
ATOM 6470 N N . LEU A 1 832 ? -34.509 42.315 17.929 1.00 90.25 832 LEU A N 1
ATOM 6471 C CA . LEU A 1 832 ? -35.154 41.066 18.337 1.00 90.25 832 LEU A CA 1
ATOM 6472 C C . LEU A 1 832 ? -36.672 41.144 18.155 1.00 90.25 832 LEU A C 1
ATOM 6474 O O . LEU A 1 832 ? -37.264 40.182 17.673 1.00 90.25 832 LEU A O 1
ATOM 6478 N N . GLN A 1 833 ? -37.272 42.287 18.497 1.00 90.38 833 GLN A N 1
ATOM 6479 C CA . GLN A 1 833 ? -38.700 42.523 18.309 1.00 90.38 833 GLN A CA 1
ATOM 6480 C C . GLN A 1 833 ? -39.091 42.425 16.832 1.00 90.38 833 GLN A C 1
ATOM 6482 O O . GLN A 1 833 ? -40.005 41.678 16.494 1.00 90.38 833 GLN A O 1
ATOM 6487 N N . ARG A 1 834 ? -38.347 43.092 15.941 1.00 90.62 834 ARG A N 1
ATOM 6488 C CA . ARG A 1 834 ? -38.632 43.063 14.503 1.00 90.62 834 ARG A CA 1
ATOM 6489 C C . ARG A 1 834 ? -38.454 41.670 13.894 1.00 90.62 834 ARG A C 1
ATOM 6491 O O . ARG A 1 834 ? -39.249 41.264 13.055 1.00 90.62 834 ARG A O 1
ATOM 6498 N N . LEU A 1 835 ? -37.438 40.915 14.317 1.00 90.44 835 LEU A N 1
ATOM 6499 C CA . LEU A 1 835 ? -37.246 39.530 13.866 1.00 90.44 835 LEU A CA 1
ATOM 6500 C C . LEU A 1 835 ? -38.355 38.594 14.361 1.00 90.44 835 LEU A C 1
ATOM 6502 O O . LEU A 1 835 ? -38.765 37.705 13.621 1.00 90.44 835 LEU A O 1
ATOM 6506 N N . GLU A 1 836 ? -38.834 38.780 15.594 1.00 89.44 836 GLU A N 1
ATOM 6507 C CA . GLU A 1 836 ? -39.982 38.037 16.125 1.00 89.44 836 GLU A CA 1
ATOM 6508 C C . GLU A 1 836 ? -41.242 38.319 15.295 1.00 89.44 836 GLU A C 1
ATOM 6510 O O . GLU A 1 836 ? -41.899 37.375 14.867 1.00 89.44 836 GLU A O 1
ATOM 6515 N N . GLU A 1 837 ? -41.531 39.592 15.008 1.00 89.19 837 GLU A N 1
ATOM 6516 C CA . GLU A 1 837 ? -42.651 40.004 14.148 1.00 89.19 837 GLU A CA 1
ATOM 6517 C C . GLU A 1 837 ? -42.568 39.351 12.763 1.00 89.19 837 GLU A C 1
ATOM 6519 O O . GLU A 1 837 ? -43.523 38.709 12.338 1.00 89.19 837 GLU A O 1
ATOM 6524 N N . LEU A 1 838 ? -41.408 39.413 12.099 1.00 90.25 838 LEU A N 1
ATOM 6525 C CA . LEU A 1 838 ? -41.216 38.816 10.773 1.00 90.25 838 LEU A CA 1
ATOM 6526 C C . LEU A 1 838 ? -41.373 37.287 10.758 1.00 90.25 838 LEU A C 1
ATOM 6528 O O . LEU A 1 838 ? -41.866 36.731 9.779 1.00 90.25 838 LEU A O 1
ATOM 6532 N N . LEU A 1 839 ? -40.949 36.590 11.818 1.00 90.06 839 LEU A N 1
ATOM 6533 C CA . LEU A 1 839 ? -41.127 35.138 11.925 1.00 90.06 839 LEU A CA 1
ATOM 6534 C C . LEU A 1 839 ? -42.597 34.759 12.126 1.00 90.06 839 LEU A C 1
ATOM 6536 O O . LEU A 1 839 ? -43.046 33.770 11.548 1.00 90.06 839 LEU A O 1
ATOM 6540 N N . VAL A 1 840 ? -43.340 35.544 12.910 1.00 88.06 840 VAL A N 1
ATOM 6541 C CA . VAL A 1 840 ? -44.782 35.350 13.121 1.00 88.06 840 VAL A CA 1
ATOM 6542 C C . VAL A 1 840 ? -45.576 35.712 11.861 1.00 88.06 840 VAL A C 1
ATOM 6544 O O . VAL A 1 840 ? -46.497 34.986 11.505 1.00 88.06 840 VAL A O 1
ATOM 6547 N N . GLU A 1 841 ? -45.197 36.773 11.144 1.00 88.00 841 GLU A N 1
ATOM 6548 C CA . GLU A 1 841 ? -45.788 37.138 9.847 1.00 88.00 841 GLU A CA 1
ATOM 6549 C C . GLU A 1 841 ? -45.558 36.046 8.790 1.00 88.00 841 GLU A C 1
ATOM 6551 O O . GLU A 1 841 ? -46.481 35.681 8.064 1.00 88.00 841 GLU A O 1
ATOM 6556 N N . ALA A 1 842 ? -44.342 35.493 8.716 1.00 87.44 842 ALA A N 1
ATOM 6557 C CA . ALA A 1 842 ? -44.001 34.440 7.759 1.00 87.44 842 ALA A CA 1
ATOM 6558 C C . ALA A 1 842 ? -44.629 33.077 8.102 1.00 87.44 842 ALA A C 1
ATOM 6560 O O . ALA A 1 842 ? -44.856 32.265 7.205 1.00 87.44 842 ALA A O 1
ATOM 6561 N N . ALA A 1 843 ? -44.889 32.810 9.384 1.00 86.06 843 ALA A N 1
ATOM 6562 C CA . ALA A 1 843 ? -45.495 31.570 9.853 1.00 86.06 843 ALA A CA 1
ATOM 6563 C C . ALA A 1 843 ? -46.416 31.813 11.066 1.00 86.06 843 ALA A C 1
ATOM 6565 O O . ALA A 1 843 ? -46.007 31.567 12.205 1.00 86.06 843 ALA A O 1
ATOM 6566 N N . PRO A 1 844 ? -47.680 32.225 10.855 1.00 84.94 844 PRO A N 1
ATOM 6567 C CA . PRO A 1 844 ? -48.627 32.488 11.946 1.00 84.94 844 PRO A CA 1
ATOM 6568 C C . PRO A 1 844 ? -48.887 31.281 12.861 1.00 84.94 844 PRO A C 1
ATOM 6570 O O . PRO A 1 844 ? -49.255 31.431 14.023 1.00 84.94 844 PRO A O 1
ATOM 6573 N N . GLN A 1 845 ? -48.680 30.071 12.341 1.00 81.25 845 GLN A N 1
ATOM 6574 C CA . GLN A 1 845 ? -48.805 28.800 13.051 1.00 81.25 845 GLN A CA 1
ATOM 6575 C C . GLN A 1 845 ? -47.562 28.412 13.874 1.00 81.25 845 GLN A C 1
ATOM 6577 O O . GLN A 1 845 ? -47.588 27.396 14.568 1.00 81.25 845 GLN A O 1
ATOM 6582 N N . ALA A 1 846 ? -46.456 29.158 13.782 1.00 83.75 846 ALA A N 1
ATOM 6583 C CA . ALA A 1 846 ? -45.225 28.808 14.478 1.00 83.75 846 ALA A CA 1
ATOM 6584 C C . ALA A 1 846 ? -45.316 29.107 15.984 1.00 83.75 846 ALA A C 1
ATOM 6586 O O . ALA A 1 846 ? -45.566 30.240 16.395 1.00 83.75 846 ALA A O 1
ATOM 6587 N N . GLN A 1 847 ? -45.045 28.108 16.828 1.00 85.50 847 GLN A N 1
ATOM 6588 C CA . GLN A 1 847 ? -45.017 28.279 18.283 1.00 85.50 847 GLN A CA 1
ATOM 6589 C C . GLN A 1 847 ? -43.590 28.510 18.790 1.00 85.50 847 GLN A C 1
ATOM 6591 O O . GLN A 1 847 ? -42.711 27.660 18.626 1.00 85.50 847 GLN A O 1
ATOM 6596 N N . ALA A 1 848 ? -43.366 29.653 19.444 1.00 87.12 848 ALA A N 1
ATOM 6597 C CA . ALA A 1 848 ? -42.092 30.004 20.067 1.00 87.12 848 ALA A CA 1
ATOM 6598 C C . ALA A 1 848 ? -41.977 29.441 21.497 1.00 87.12 848 ALA A C 1
ATOM 6600 O O . ALA A 1 848 ? -42.778 29.773 22.375 1.00 87.12 848 ALA A O 1
ATOM 6601 N N . LEU A 1 849 ? -40.943 28.636 21.769 1.00 87.94 849 LEU A N 1
ATOM 6602 C CA . LEU A 1 849 ? -40.672 28.087 23.106 1.00 87.94 849 LEU A CA 1
ATOM 6603 C C . LEU A 1 849 ? -39.661 28.940 23.887 1.00 87.94 849 LEU A C 1
ATOM 6605 O O . LEU A 1 849 ? -38.446 28.794 23.769 1.00 87.94 849 LEU A O 1
ATOM 6609 N N . TRP A 1 850 ? -40.162 29.782 24.786 1.00 86.88 850 TRP A N 1
ATOM 6610 C CA . TRP A 1 850 ? -39.353 30.689 25.614 1.00 86.88 850 TRP A CA 1
ATOM 6611 C C . TRP A 1 850 ? -38.808 30.045 26.902 1.00 86.88 850 TRP A C 1
ATOM 6613 O O . TRP A 1 850 ? -38.803 30.665 27.960 1.00 86.88 850 TRP A O 1
ATOM 6623 N N . ASN A 1 851 ? -38.391 28.778 26.859 1.00 80.38 851 ASN A N 1
ATOM 6624 C CA . ASN A 1 851 ? -38.011 28.004 28.054 1.00 80.38 851 ASN A CA 1
ATOM 6625 C C . ASN A 1 851 ? -36.494 27.759 28.191 1.00 80.38 851 ASN A C 1
ATOM 6627 O O . ASN A 1 851 ? -36.061 27.014 29.080 1.00 80.38 851 ASN A O 1
ATOM 6631 N N . ASN A 1 852 ? -35.677 28.395 27.347 1.00 85.88 852 ASN A N 1
ATOM 6632 C CA . ASN A 1 852 ? -34.227 28.223 27.292 1.00 85.88 852 ASN A CA 1
ATOM 6633 C C . ASN A 1 852 ? -33.485 29.539 27.592 1.00 85.88 852 ASN A C 1
ATOM 6635 O O . ASN A 1 852 ? -33.965 30.634 27.337 1.00 85.88 852 ASN A O 1
ATOM 6639 N N . LYS A 1 853 ? -32.274 29.433 28.151 1.00 84.00 853 LYS A N 1
ATOM 6640 C CA . LYS A 1 853 ? -31.447 30.576 28.558 1.00 84.00 853 LYS A CA 1
ATOM 6641 C C . LYS A 1 853 ? -31.020 31.476 27.396 1.00 84.00 853 LYS A C 1
ATOM 6643 O O . LYS A 1 853 ? -30.851 32.677 27.609 1.00 84.00 853 LYS A O 1
ATOM 6648 N N . ILE A 1 854 ? -30.725 30.887 26.234 1.00 87.25 854 ILE A N 1
ATOM 6649 C CA . ILE A 1 854 ? -29.986 31.544 25.140 1.00 87.25 854 ILE A CA 1
ATOM 6650 C C . ILE A 1 854 ? -30.775 31.540 23.833 1.00 87.25 854 ILE A C 1
ATOM 6652 O O . ILE A 1 854 ? -30.704 32.525 23.099 1.00 87.25 854 ILE A O 1
ATOM 6656 N N . LEU A 1 855 ? -31.474 30.445 23.538 1.00 90.88 855 LEU A N 1
ATOM 6657 C CA . LEU A 1 855 ? -32.154 30.237 22.263 1.00 90.88 855 LEU A CA 1
ATOM 6658 C C . LEU A 1 855 ? -33.677 30.258 22.414 1.00 90.88 855 LEU A C 1
ATOM 6660 O O . LEU A 1 855 ? -34.192 29.925 23.475 1.00 90.88 855 LEU A O 1
ATOM 6664 N N . VAL A 1 856 ? -34.372 30.646 21.353 1.00 91.19 856 VAL A N 1
ATOM 6665 C CA . VAL A 1 856 ? -35.832 30.649 21.235 1.00 91.19 856 VAL A CA 1
ATOM 6666 C C . VAL A 1 856 ? -36.158 29.885 19.954 1.00 91.19 856 VAL A C 1
ATOM 6668 O O . VAL A 1 856 ? -35.984 30.437 18.864 1.00 91.19 856 VAL A O 1
ATOM 6671 N N . PRO A 1 857 ? -36.523 28.598 20.052 1.00 91.44 857 PRO A N 1
ATOM 6672 C CA . PRO A 1 857 ? -36.916 27.804 18.904 1.00 91.44 857 PRO A CA 1
ATOM 6673 C C . PRO A 1 857 ? -38.386 28.065 18.547 1.00 91.44 857 PRO A C 1
ATOM 6675 O O . PRO A 1 857 ? -39.235 28.173 19.434 1.00 91.44 857 PRO A O 1
ATOM 6678 N N . PHE A 1 858 ? -38.663 28.130 17.250 1.00 91.12 858 PHE A N 1
ATOM 6679 C CA . PHE A 1 858 ? -39.979 28.254 16.633 1.00 91.12 858 PHE A CA 1
ATOM 6680 C C . PHE A 1 858 ? -40.292 26.945 15.907 1.00 91.12 858 PHE A C 1
ATOM 6682 O O . PHE A 1 858 ? -39.563 26.548 14.994 1.00 91.12 858 PHE A O 1
ATOM 6689 N N . TYR A 1 859 ? -41.367 26.278 16.317 1.00 86.38 859 TYR A N 1
ATOM 6690 C CA . TYR A 1 859 ? -41.816 25.012 15.735 1.00 86.38 859 TYR A CA 1
ATOM 6691 C C . TYR A 1 859 ? -43.028 25.236 14.841 1.00 86.38 859 TYR A C 1
ATOM 6693 O O . TYR A 1 859 ? -43.953 25.942 15.234 1.00 86.38 859 TYR A O 1
ATOM 6701 N N . LEU A 1 860 ? -43.038 24.601 13.671 1.00 83.75 860 LEU A N 1
ATOM 6702 C CA . LEU A 1 860 ? -44.230 24.467 12.833 1.00 83.75 860 LEU A CA 1
ATOM 6703 C C . LEU A 1 860 ? -44.977 23.193 13.268 1.00 83.75 860 LEU A C 1
ATOM 6705 O O . LEU A 1 860 ? -44.321 22.186 13.513 1.00 83.75 860 LEU A O 1
ATOM 6709 N N . ASN A 1 861 ? -46.311 23.259 13.396 1.00 65.69 861 ASN A N 1
ATOM 6710 C CA . ASN A 1 861 ? -47.250 22.173 13.750 1.00 65.69 861 ASN A CA 1
ATOM 6711 C C . ASN A 1 861 ? -46.637 20.757 13.872 1.00 65.69 861 ASN A C 1
ATOM 6713 O O . ASN A 1 861 ? -46.320 20.133 12.864 1.00 65.69 861 ASN A O 1
ATOM 6717 N N . GLU A 1 862 ? -46.510 20.256 15.107 1.00 60.94 862 GLU A N 1
ATOM 6718 C CA . GLU A 1 862 ? -46.104 18.877 15.461 1.00 60.94 862 GLU A CA 1
ATOM 6719 C C . GLU A 1 862 ? -44.715 18.396 14.979 1.00 60.94 862 GLU A C 1
ATOM 6721 O O . GLU A 1 862 ? -44.347 17.242 15.216 1.00 60.94 862 GLU A O 1
ATOM 6726 N N . GLN A 1 863 ? -43.881 19.259 14.384 1.00 69.62 863 GLN A N 1
ATOM 6727 C CA . GLN A 1 863 ? -42.507 18.890 14.023 1.00 69.62 863 GLN A CA 1
ATOM 6728 C C . GLN A 1 863 ? -41.619 18.695 15.263 1.00 69.62 863 GLN A C 1
ATOM 6730 O O . GLN A 1 863 ? -41.641 19.487 16.207 1.00 69.62 863 GLN A O 1
ATOM 6735 N N . LYS A 1 864 ? -40.783 17.644 15.243 1.00 69.75 864 LYS A N 1
ATOM 6736 C CA . LYS A 1 864 ? -39.790 17.368 16.302 1.00 69.75 864 LYS A CA 1
ATOM 6737 C C . LYS A 1 864 ? -38.609 18.345 16.290 1.00 69.75 864 LYS A C 1
ATOM 6739 O O . LYS A 1 864 ? -37.972 18.523 17.326 1.00 69.75 864 LYS A O 1
ATOM 6744 N N . GLU A 1 865 ? -38.317 18.967 15.148 1.00 80.31 865 GLU A N 1
ATOM 6745 C CA . GLU A 1 865 ? -37.221 19.928 14.981 1.00 80.31 865 GLU A CA 1
ATOM 6746 C C . GLU A 1 865 ? -37.748 21.358 14.759 1.00 80.31 865 GLU A C 1
ATOM 6748 O O . GLU A 1 865 ? -38.808 21.534 14.156 1.00 80.31 865 GLU A O 1
ATOM 6753 N N . PRO A 1 866 ? -37.040 22.396 15.245 1.00 86.75 866 PRO A N 1
ATOM 6754 C CA . PRO A 1 866 ? -37.464 23.778 15.061 1.00 86.75 866 PRO A CA 1
ATOM 6755 C C . PRO A 1 866 ? -37.172 24.274 13.641 1.00 86.75 866 PRO A C 1
ATOM 6757 O O . PRO A 1 866 ? -36.043 24.181 13.160 1.00 86.75 866 PRO A O 1
ATOM 6760 N N . TRP A 1 867 ? -38.167 24.899 13.012 1.00 90.06 867 TRP A N 1
ATOM 6761 C CA . TRP A 1 867 ? -38.025 25.560 11.710 1.00 90.06 867 TRP A CA 1
ATOM 6762 C C . TRP A 1 867 ? -37.062 26.752 11.777 1.00 90.06 867 TRP A C 1
ATOM 6764 O O . TRP A 1 867 ? -36.199 26.919 10.913 1.00 90.06 867 TRP A O 1
ATOM 6774 N N . ALA A 1 868 ? -37.189 27.563 12.830 1.00 92.06 868 ALA A N 1
ATOM 6775 C CA . ALA A 1 868 ? -36.348 28.726 13.073 1.00 92.06 868 ALA A CA 1
ATOM 6776 C C . ALA A 1 868 ? -35.874 28.755 14.530 1.00 92.06 868 ALA A C 1
ATOM 6778 O O . ALA A 1 868 ? -36.608 28.396 15.445 1.00 92.06 868 ALA A O 1
ATOM 6779 N N . THR A 1 869 ? -34.641 29.187 14.781 1.00 93.69 869 THR A N 1
ATOM 6780 C CA . THR A 1 869 ? -34.098 29.354 16.136 1.00 93.69 869 THR A CA 1
ATOM 6781 C C . THR A 1 869 ? -33.398 30.700 16.263 1.00 93.69 869 THR A C 1
ATOM 6783 O O . THR A 1 869 ? -32.405 30.952 15.580 1.00 93.69 869 THR A O 1
ATOM 6786 N N . LEU A 1 870 ? -33.875 31.547 17.178 1.00 93.50 870 LEU A N 1
ATOM 6787 C CA . LEU A 1 870 ? -33.230 32.814 17.527 1.00 93.50 870 LEU A CA 1
ATOM 6788 C C . LEU A 1 870 ? -32.272 32.625 18.704 1.00 93.50 870 LEU A C 1
ATOM 6790 O O . LEU A 1 870 ? -32.684 32.177 19.769 1.00 93.50 870 LEU A O 1
ATOM 6794 N N . LEU A 1 871 ? -31.007 33.018 18.564 1.00 92.19 871 LEU A N 1
ATOM 6795 C CA . LEU A 1 871 ? -30.057 33.105 19.672 1.00 92.19 871 LEU A CA 1
ATOM 6796 C C . LEU A 1 871 ? -29.971 34.558 20.141 1.00 92.19 871 LEU A C 1
ATOM 6798 O O . LEU A 1 871 ? -29.419 35.419 19.457 1.00 92.19 871 LEU A O 1
ATOM 6802 N N . THR A 1 872 ? -30.474 34.821 21.346 1.00 90.56 872 THR A N 1
ATOM 6803 C CA . THR A 1 872 ? -30.710 36.186 21.842 1.00 90.56 872 THR A CA 1
ATOM 6804 C C . THR A 1 872 ? -29.739 36.615 22.947 1.00 90.56 872 THR A C 1
ATOM 6806 O O . THR A 1 872 ? -29.910 37.678 23.533 1.00 90.56 872 THR A O 1
ATOM 6809 N N . LYS A 1 873 ? -28.747 35.791 23.316 1.00 88.62 873 LYS A N 1
ATOM 6810 C CA . LYS A 1 873 ? -27.757 36.104 24.378 1.00 88.62 873 LYS A CA 1
ATOM 6811 C C . LYS A 1 873 ? -26.312 36.079 23.872 1.00 88.62 873 LYS A C 1
ATOM 6813 O O . LYS A 1 873 ? -25.392 35.664 24.579 1.00 88.62 873 LYS A O 1
ATOM 6818 N N . LYS A 1 874 ? -26.114 36.527 22.633 1.00 88.50 874 LYS A N 1
ATOM 6819 C CA . LYS A 1 874 ? -24.809 36.731 21.996 1.00 88.50 874 LYS A CA 1
ATOM 6820 C C . LYS A 1 874 ? -24.481 38.234 21.977 1.00 88.50 874 LYS A C 1
ATOM 6822 O O . LYS A 1 874 ? -25.322 39.007 21.527 1.00 88.50 874 LYS A O 1
ATOM 6827 N N . PRO A 1 875 ? -23.333 38.694 22.520 1.00 86.62 875 PRO A N 1
ATOM 6828 C CA . PRO A 1 875 ? -23.029 40.128 22.586 1.00 86.62 875 PRO A CA 1
ATOM 6829 C C . PRO A 1 875 ? -22.865 40.805 21.219 1.00 86.62 875 PRO A C 1
ATOM 6831 O O . PRO A 1 875 ? -23.048 42.013 21.121 1.00 86.62 875 PRO A O 1
ATOM 6834 N N . ASP A 1 876 ? -22.501 40.056 20.180 1.00 89.00 876 ASP A N 1
ATOM 6835 C CA . ASP A 1 876 ? -22.140 40.563 18.855 1.00 89.00 876 ASP A CA 1
ATOM 6836 C C . ASP A 1 876 ? -23.336 40.865 17.941 1.00 89.00 876 ASP A C 1
ATOM 6838 O O . ASP A 1 876 ? -23.268 41.850 17.210 1.00 89.00 876 ASP A O 1
ATOM 6842 N N . ALA A 1 877 ? -24.397 40.052 17.974 1.00 90.25 877 ALA A N 1
ATOM 6843 C CA . ALA A 1 877 ? -25.593 40.159 17.128 1.00 90.25 877 ALA A CA 1
ATOM 6844 C C . ALA A 1 877 ? -26.715 39.230 17.644 1.00 90.25 877 ALA A C 1
ATOM 6846 O O . ALA A 1 877 ? -26.442 38.319 18.431 1.00 90.25 877 ALA A O 1
ATOM 6847 N N . VAL A 1 878 ? -27.950 39.400 17.160 1.00 91.06 878 VAL A N 1
ATOM 6848 C CA . VAL A 1 878 ? -28.988 38.350 17.228 1.00 91.06 878 VAL A CA 1
ATOM 6849 C C . VAL A 1 878 ? -28.730 37.366 16.094 1.00 91.06 878 VAL A C 1
ATOM 6851 O O . VAL A 1 878 ? -28.571 37.791 14.951 1.00 91.06 878 VAL A O 1
ATOM 6854 N N . HIS A 1 879 ? -28.639 36.067 16.387 1.00 93.44 879 HIS A N 1
ATOM 6855 C CA . HIS A 1 879 ? -28.430 35.056 15.340 1.00 93.44 879 HIS A CA 1
ATOM 6856 C C . HIS A 1 879 ? -29.749 34.343 15.051 1.00 93.44 879 HIS A C 1
ATOM 6858 O O . HIS A 1 879 ? -30.411 33.894 15.984 1.00 93.44 879 HIS A O 1
ATOM 6864 N N . LEU A 1 880 ? -30.106 34.212 13.779 1.00 93.50 880 LEU A N 1
ATOM 6865 C CA . LEU A 1 880 ? -31.237 33.424 13.301 1.00 93.50 880 LEU A CA 1
ATOM 6866 C C . LEU A 1 880 ? -30.697 32.200 12.569 1.00 93.50 880 LEU A C 1
ATOM 6868 O O . LEU A 1 880 ? -29.905 32.330 11.638 1.00 93.50 880 LEU A O 1
ATOM 6872 N N . VAL A 1 881 ? -31.130 31.019 12.993 1.00 92.50 881 VAL A N 1
ATOM 6873 C CA . VAL A 1 881 ? -30.831 29.755 12.321 1.00 92.50 881 VAL A CA 1
ATOM 6874 C C . VAL A 1 881 ? -32.123 29.206 11.737 1.00 92.50 881 VAL A C 1
ATOM 6876 O O . VAL A 1 881 ? -33.084 29.035 12.481 1.00 92.50 881 VAL A O 1
ATOM 6879 N N . LEU A 1 882 ? -32.144 28.933 10.436 1.00 91.19 882 LEU A N 1
ATOM 6880 C CA . LEU A 1 882 ? -33.266 28.309 9.735 1.00 91.19 882 LEU A CA 1
ATOM 6881 C C . LEU A 1 882 ? -32.861 26.902 9.291 1.00 91.19 882 LEU A C 1
ATOM 6883 O O . LEU A 1 882 ? -31.763 26.724 8.758 1.00 91.19 882 LEU A O 1
ATOM 6887 N N . ALA A 1 883 ? -33.735 25.925 9.518 1.00 88.06 883 ALA A N 1
ATOM 6888 C CA . ALA A 1 883 ? -33.557 24.548 9.068 1.00 88.06 883 ALA A CA 1
ATOM 6889 C C . ALA A 1 883 ? -34.487 24.269 7.883 1.00 88.06 883 ALA A C 1
ATOM 6891 O O . ALA A 1 883 ? -35.707 24.404 8.006 1.00 88.06 883 ALA A O 1
ATOM 6892 N N . GLY A 1 884 ? -33.908 23.924 6.732 1.00 83.69 884 GLY A N 1
ATOM 6893 C CA . GLY A 1 884 ? -34.628 23.762 5.470 1.00 83.69 884 GLY A CA 1
ATOM 6894 C C . GLY A 1 884 ? -34.271 22.479 4.711 1.00 83.69 884 GLY A C 1
ATOM 6895 O O . GLY A 1 884 ? -33.279 21.818 5.026 1.00 83.69 884 GLY A O 1
ATOM 6896 N N . PRO A 1 885 ? -35.073 22.107 3.698 1.00 80.62 885 PRO A N 1
ATOM 6897 C CA . PRO A 1 885 ? -34.811 20.947 2.852 1.00 80.62 885 PRO A CA 1
ATOM 6898 C C . PRO A 1 885 ? -33.501 21.100 2.070 1.00 80.62 885 PRO A C 1
ATOM 6900 O O . PRO A 1 885 ? -33.177 22.179 1.565 1.00 80.62 885 PRO A O 1
ATOM 6903 N N . LYS A 1 886 ? -32.770 19.990 1.954 1.00 81.62 886 LYS A N 1
ATOM 6904 C CA . LYS A 1 886 ? -31.438 19.933 1.351 1.00 81.62 886 LYS A CA 1
ATOM 6905 C C . LYS A 1 886 ? -31.442 20.347 -0.124 1.00 81.62 886 LYS A C 1
ATOM 6907 O O . LYS A 1 886 ? -32.276 19.890 -0.902 1.00 81.62 886 LYS A O 1
ATOM 6912 N N . GLY A 1 887 ? -30.494 21.196 -0.514 1.00 79.50 887 GLY A N 1
ATOM 6913 C CA . GLY A 1 887 ? -30.259 21.617 -1.899 1.00 79.50 887 GLY A CA 1
ATOM 6914 C C . GLY A 1 887 ? -31.257 22.638 -2.454 1.00 79.50 887 GLY A C 1
ATOM 6915 O O . GLY A 1 887 ? -31.128 23.042 -3.609 1.00 79.50 887 GLY A O 1
ATOM 6916 N N . ARG A 1 888 ? -32.240 23.089 -1.660 1.00 82.25 888 ARG A N 1
ATOM 6917 C CA . ARG A 1 888 ? -33.310 23.989 -2.132 1.00 82.25 888 ARG A CA 1
ATOM 6918 C C . ARG A 1 888 ? -32.937 25.474 -2.098 1.00 82.25 888 ARG A C 1
ATOM 6920 O O . ARG A 1 888 ? -33.528 26.269 -2.828 1.00 82.25 888 ARG A O 1
ATOM 6927 N N . PHE A 1 889 ? -31.950 25.853 -1.286 1.00 83.75 889 PHE A N 1
ATOM 6928 C CA . PHE A 1 889 ? -31.471 27.231 -1.165 1.00 83.75 889 PHE A CA 1
ATOM 6929 C C . PHE A 1 889 ? -29.996 27.319 -1.542 1.00 83.75 889 PHE A C 1
ATOM 6931 O O . PHE A 1 889 ? -29.178 26.526 -1.089 1.00 83.75 889 PHE A O 1
ATOM 6938 N N . THR A 1 890 ? -29.637 28.303 -2.366 1.00 82.50 890 THR A N 1
ATOM 6939 C CA . THR A 1 890 ? -28.242 28.512 -2.780 1.00 82.50 890 THR A CA 1
ATOM 6940 C C . THR A 1 890 ? -27.588 29.627 -1.976 1.00 82.50 890 THR A C 1
ATOM 6942 O O . THR A 1 890 ? -28.237 30.600 -1.584 1.00 82.50 890 THR A O 1
ATOM 6945 N N . LEU A 1 891 ? -26.265 29.549 -1.797 1.00 80.62 891 LEU A N 1
ATOM 6946 C CA . LEU A 1 891 ? -25.499 30.586 -1.097 1.00 80.62 891 LEU A CA 1
ATOM 6947 C C . LEU A 1 891 ? -25.729 31.985 -1.704 1.00 80.62 891 LEU A C 1
ATOM 6949 O O . LEU A 1 891 ? -25.779 32.969 -0.974 1.00 80.62 891 LEU A O 1
ATOM 6953 N N . GLY A 1 892 ? -25.941 32.088 -3.022 1.00 80.69 892 GLY A N 1
ATOM 6954 C CA . GLY A 1 892 ? -26.234 33.357 -3.697 1.00 80.69 892 GLY A CA 1
ATOM 6955 C C . GLY A 1 892 ? -27.549 34.018 -3.261 1.00 80.69 892 GLY A C 1
ATOM 6956 O O . GLY A 1 892 ? -27.609 35.246 -3.182 1.00 80.69 892 GLY A O 1
ATOM 6957 N N . GLN A 1 893 ? -28.576 33.226 -2.935 1.00 79.62 893 GLN A N 1
ATOM 6958 C CA . GLN A 1 893 ? -29.857 33.727 -2.421 1.00 79.62 893 GLN A CA 1
ATOM 6959 C C . GLN A 1 893 ? -29.726 34.219 -0.975 1.00 79.62 893 GLN A C 1
ATOM 6961 O O . GLN A 1 893 ? -30.300 35.244 -0.618 1.00 79.62 893 GLN A O 1
ATOM 6966 N N . VAL A 1 894 ? -28.928 33.519 -0.165 1.00 83.38 894 VAL A N 1
ATOM 6967 C CA . VAL A 1 894 ? -28.741 33.828 1.260 1.00 83.38 894 VAL A CA 1
ATOM 6968 C C . VAL A 1 894 ? -27.759 34.991 1.465 1.00 83.38 894 VAL A C 1
ATOM 6970 O O . VAL A 1 894 ? -27.918 35.776 2.393 1.00 83.38 894 VAL A O 1
ATOM 6973 N N . ARG A 1 895 ? -26.784 35.182 0.562 1.00 82.38 895 ARG A N 1
ATOM 6974 C CA . ARG A 1 895 ? -25.706 36.185 0.687 1.00 82.38 895 ARG A CA 1
ATOM 6975 C C . ARG A 1 895 ? -26.188 37.635 0.835 1.00 82.38 895 ARG A C 1
ATOM 6977 O O . ARG A 1 895 ? -25.430 38.485 1.296 1.00 82.38 895 ARG A O 1
ATOM 6984 N N . LYS A 1 896 ? -27.423 37.930 0.421 1.00 79.75 896 LYS A N 1
ATOM 6985 C CA . LYS A 1 896 ? -28.025 39.270 0.504 1.00 79.75 896 LYS A CA 1
ATOM 6986 C C . LYS A 1 896 ? -28.749 39.540 1.833 1.00 79.75 896 LYS A C 1
ATOM 6988 O O . LYS A 1 896 ? -29.166 40.676 2.038 1.00 79.75 896 LYS A O 1
ATOM 6993 N N . LEU A 1 897 ? -28.893 38.536 2.702 1.00 83.81 897 LEU A N 1
ATOM 6994 C CA . LEU A 1 897 ? -29.650 38.597 3.955 1.00 83.81 897 LEU A CA 1
ATOM 6995 C C . LEU A 1 897 ? -28.728 38.843 5.155 1.00 83.81 897 LEU A C 1
ATOM 6997 O O . LEU A 1 897 ? -27.721 38.151 5.314 1.00 83.81 897 LEU A O 1
ATOM 7001 N N . GLY A 1 898 ? -29.111 39.779 6.026 1.00 81.69 898 GLY A N 1
ATOM 7002 C CA . GLY A 1 898 ? -28.415 40.052 7.284 1.00 81.69 898 GLY A CA 1
ATOM 7003 C C . GLY A 1 898 ? -26.920 40.367 7.135 1.00 81.69 898 GLY A C 1
ATOM 7004 O O . GLY A 1 898 ? -26.446 40.872 6.113 1.00 81.69 898 GLY A O 1
ATOM 7005 N N . HIS A 1 899 ? -26.172 40.068 8.193 1.00 78.62 899 HIS A N 1
ATOM 7006 C CA . HIS A 1 899 ? -24.730 40.252 8.312 1.00 78.62 899 HIS A CA 1
ATOM 7007 C C . HIS A 1 899 ? -24.027 38.886 8.366 1.00 78.62 899 HIS A C 1
ATOM 7009 O O . HIS A 1 899 ? -24.361 38.058 9.209 1.00 78.62 899 HIS A O 1
ATOM 7015 N N . GLU A 1 900 ? -23.042 38.657 7.489 1.00 80.81 900 GLU A N 1
ATOM 7016 C CA . GLU A 1 900 ? -22.281 37.391 7.383 1.00 80.81 900 GLU A CA 1
ATOM 7017 C C . GLU A 1 900 ? -23.160 36.118 7.291 1.00 80.81 900 GLU A C 1
ATOM 7019 O O . GLU A 1 900 ? -23.066 35.242 8.154 1.00 80.81 900 GLU A O 1
ATOM 7024 N N . PRO A 1 901 ? -24.027 36.000 6.269 1.00 84.62 901 PRO A N 1
ATOM 7025 C CA . PRO A 1 901 ? -24.833 34.801 6.051 1.00 84.62 901 PRO A CA 1
ATOM 7026 C C . PRO A 1 901 ? -23.976 33.564 5.748 1.00 84.62 901 PRO A C 1
ATOM 7028 O O . PRO A 1 901 ? -23.107 33.596 4.874 1.00 84.62 901 PRO A O 1
ATOM 7031 N N . GLU A 1 902 ? -24.283 32.450 6.409 1.00 85.50 902 GLU A N 1
ATOM 7032 C CA . GLU A 1 902 ? -23.658 31.142 6.191 1.00 85.50 902 GLU A CA 1
ATOM 7033 C C . GLU A 1 902 ? -24.721 30.108 5.786 1.00 85.50 902 GLU A C 1
ATOM 7035 O O . GLU A 1 902 ? -25.819 30.084 6.345 1.00 85.50 902 GLU A O 1
ATOM 7040 N N . LEU A 1 903 ? -24.382 29.237 4.832 1.00 86.69 903 LEU A N 1
ATOM 7041 C CA . LEU A 1 903 ? -25.176 28.066 4.452 1.00 86.69 903 LEU A CA 1
ATOM 7042 C C . LEU A 1 903 ? -24.331 26.813 4.707 1.00 86.69 903 LEU A C 1
ATOM 7044 O O . LEU A 1 903 ? -23.285 26.636 4.084 1.00 86.69 903 LEU A O 1
ATOM 7048 N N . ASP A 1 904 ? -24.781 25.966 5.627 1.00 82.25 904 ASP A N 1
ATOM 7049 C CA . ASP A 1 904 ? -24.142 24.703 5.992 1.00 82.25 904 ASP A CA 1
ATOM 7050 C C . ASP A 1 904 ? -24.932 23.534 5.385 1.00 82.25 904 ASP A C 1
ATOM 7052 O O . ASP A 1 904 ? -25.984 23.150 5.899 1.00 82.25 904 ASP A O 1
ATOM 7056 N N . ALA A 1 905 ? -24.418 23.004 4.270 1.00 75.25 905 ALA A N 1
ATOM 7057 C CA . ALA A 1 905 ? -25.000 21.895 3.507 1.00 75.25 905 ALA A CA 1
ATOM 7058 C C . ALA A 1 905 ? -24.337 20.531 3.811 1.00 75.25 905 ALA A C 1
ATOM 7060 O O . ALA A 1 905 ? -24.517 19.561 3.072 1.00 75.25 905 ALA A O 1
ATOM 7061 N N . GLN A 1 906 ? -23.516 20.439 4.870 1.00 64.62 906 GLN A N 1
ATOM 7062 C CA . GLN A 1 906 ? -22.745 19.226 5.186 1.00 64.62 906 GLN A CA 1
ATOM 7063 C C . GLN A 1 906 ? -23.541 18.166 5.964 1.00 64.62 906 GLN A C 1
ATOM 7065 O O . GLN A 1 906 ? -23.067 17.041 6.127 1.00 64.62 906 GLN A O 1
ATOM 7070 N N . ARG A 1 907 ? -24.743 18.489 6.457 1.00 65.44 907 ARG A N 1
ATOM 7071 C CA . ARG A 1 907 ? -25.589 17.530 7.180 1.00 65.44 907 ARG A CA 1
ATOM 7072 C C . ARG A 1 907 ? -26.287 16.557 6.224 1.00 65.44 907 ARG A C 1
ATOM 7074 O O . ARG A 1 907 ? -26.574 16.864 5.064 1.00 65.44 907 ARG A O 1
ATOM 7081 N N . SER A 1 908 ? -26.542 15.343 6.710 1.00 57.66 908 SER A N 1
ATOM 7082 C CA . SER A 1 908 ? -27.190 14.288 5.926 1.00 57.66 908 SER A CA 1
ATOM 7083 C C . SER A 1 908 ? -28.639 14.636 5.568 1.00 57.66 908 SER A C 1
ATOM 7085 O O . SER A 1 908 ? -29.020 14.385 4.428 1.00 57.66 908 SER A O 1
ATOM 7087 N N . GLU A 1 909 ? -29.392 15.274 6.476 1.00 65.88 909 GLU A N 1
ATOM 7088 C CA . GLU A 1 909 ? -30.862 15.376 6.377 1.00 65.88 909 GLU A CA 1
ATOM 7089 C C . GLU A 1 909 ? -31.441 16.784 6.108 1.00 65.88 909 GLU A C 1
ATOM 7091 O O . GLU A 1 909 ? -32.541 16.881 5.572 1.00 65.88 909 GLU A O 1
ATOM 7096 N N . SER A 1 910 ? -30.735 17.882 6.413 1.00 77.75 910 SER A N 1
ATOM 7097 C CA . SER A 1 910 ? -31.240 19.257 6.206 1.00 77.75 910 SER A CA 1
ATOM 7098 C C . SER A 1 910 ? -30.124 20.288 6.003 1.00 77.75 910 SER A C 1
ATOM 7100 O O . SER A 1 910 ? -29.019 20.124 6.525 1.00 77.75 910 SER A O 1
ATOM 7102 N N . ASP A 1 911 ? -30.417 21.362 5.265 1.00 84.00 911 ASP A N 1
ATOM 7103 C CA . ASP A 1 911 ? -29.526 22.519 5.128 1.00 84.00 911 ASP A CA 1
ATOM 7104 C C . ASP A 1 911 ? -29.793 23.516 6.264 1.00 84.00 911 ASP A C 1
ATOM 7106 O O . ASP A 1 911 ? -30.946 23.822 6.588 1.00 84.00 911 ASP A O 1
ATOM 7110 N N . LEU A 1 912 ? -28.725 24.058 6.857 1.00 87.94 912 LEU A N 1
ATOM 7111 C CA . LEU A 1 912 ? -28.825 25.089 7.891 1.00 87.94 912 LEU A CA 1
ATOM 7112 C C . LEU A 1 912 ? -28.379 26.446 7.352 1.00 87.94 912 LEU A C 1
ATOM 7114 O O . LEU A 1 912 ? -27.224 26.629 6.967 1.00 87.94 912 LEU A O 1
ATOM 7118 N N . ILE A 1 913 ? -29.275 27.427 7.411 1.00 90.31 913 ILE A N 1
ATOM 7119 C CA . ILE A 1 913 ? -28.982 28.823 7.081 1.00 90.31 913 ILE A CA 1
ATOM 7120 C C . ILE A 1 913 ? -28.776 29.598 8.379 1.00 90.31 913 ILE A C 1
ATOM 7122 O O . ILE A 1 913 ? -29.660 29.618 9.234 1.00 90.31 913 ILE A O 1
ATOM 7126 N N . ARG A 1 914 ? -27.625 30.256 8.537 1.00 91.88 914 ARG A N 1
ATOM 7127 C CA . ARG A 1 914 ? -27.310 31.092 9.705 1.00 91.88 914 ARG A CA 1
ATOM 7128 C C . ARG A 1 914 ? -27.168 32.548 9.282 1.00 91.88 914 ARG A C 1
ATOM 7130 O O . ARG A 1 914 ? -26.348 32.867 8.427 1.00 91.88 914 ARG A O 1
ATOM 7137 N N . LEU A 1 915 ? -27.941 33.426 9.910 1.00 91.75 915 LEU A N 1
ATOM 7138 C CA . LEU A 1 915 ? -27.965 34.868 9.664 1.00 91.75 915 LEU A CA 1
ATOM 7139 C C . LEU A 1 915 ? -27.671 35.617 10.970 1.00 91.75 915 LEU A C 1
ATOM 7141 O O . LEU A 1 915 ? -28.111 35.186 12.038 1.00 91.75 915 LEU A O 1
ATOM 7145 N N . LYS A 1 916 ? -26.953 36.744 10.909 1.00 92.62 916 LYS A N 1
ATOM 7146 C CA . LYS A 1 916 ? -26.674 37.603 12.075 1.00 92.62 916 LYS A CA 1
ATOM 7147 C C . LYS A 1 916 ? -27.249 39.001 11.848 1.00 92.62 916 LYS A C 1
ATOM 7149 O O . LYS A 1 916 ? -27.152 39.525 10.744 1.00 92.62 916 LYS A O 1
ATOM 7154 N N . PHE A 1 917 ? -27.786 39.626 12.892 1.00 92.00 917 PHE A N 1
ATOM 7155 C CA . PHE A 1 917 ? -28.400 40.958 12.826 1.00 92.00 917 PHE A CA 1
ATOM 7156 C C . PHE A 1 917 ? -27.877 41.860 13.951 1.00 92.00 917 PHE A C 1
ATOM 7158 O O . PHE A 1 917 ? -27.981 41.505 15.132 1.00 92.00 917 PHE A O 1
ATOM 7165 N N . ARG A 1 918 ? -27.285 43.011 13.600 1.00 89.38 918 ARG A N 1
ATOM 7166 C CA . ARG A 1 918 ? -26.742 43.995 14.558 1.00 89.38 918 ARG A CA 1
ATOM 7167 C C . ARG A 1 918 ? -27.624 45.234 14.690 1.00 89.38 918 ARG A C 1
ATOM 7169 O O . ARG A 1 918 ? -27.743 45.764 15.794 1.00 89.38 918 ARG A O 1
ATOM 7176 N N . SER A 1 919 ? -28.243 45.672 13.598 1.00 89.88 919 SER A N 1
ATOM 7177 C CA . SER A 1 919 ? -29.142 46.832 13.534 1.00 89.88 919 SER A CA 1
ATOM 7178 C C . SER A 1 919 ? -30.465 46.480 12.845 1.00 89.88 919 SER A C 1
ATOM 7180 O O . SER A 1 919 ? -30.611 45.395 12.286 1.00 89.88 919 SER A O 1
ATOM 7182 N N . LEU A 1 920 ? -31.437 47.397 12.883 1.00 86.19 920 LEU A N 1
ATOM 7183 C CA . LEU A 1 920 ? -32.689 47.255 12.127 1.00 86.19 920 LEU A CA 1
ATOM 7184 C C . LEU A 1 920 ? -32.443 47.264 10.609 1.00 86.19 920 LEU A C 1
ATOM 7186 O O . LEU A 1 920 ? -33.067 46.492 9.892 1.00 86.19 920 LEU A O 1
ATOM 7190 N N . GLU A 1 921 ? -31.452 48.025 10.134 1.00 84.50 921 GLU A N 1
ATOM 7191 C CA . GLU A 1 921 ? -31.048 48.014 8.720 1.00 84.50 921 GLU A CA 1
ATOM 7192 C C . GLU A 1 921 ? -30.633 46.616 8.240 1.00 84.50 921 GLU A C 1
ATOM 7194 O O . GLU A 1 921 ? -30.936 46.247 7.110 1.00 84.50 921 GLU A O 1
ATOM 7199 N N . ASP A 1 922 ? -29.979 45.810 9.090 1.00 83.69 922 ASP A N 1
ATOM 7200 C CA . ASP A 1 922 ? -29.623 44.427 8.745 1.00 83.69 922 ASP A CA 1
ATOM 7201 C C . ASP A 1 922 ? -30.863 43.535 8.572 1.00 83.69 922 ASP A C 1
ATOM 7203 O O . ASP A 1 922 ? -30.825 42.585 7.788 1.00 83.69 922 ASP A O 1
ATOM 7207 N N . VAL A 1 923 ? -31.939 43.810 9.318 1.00 83.50 923 VAL A N 1
ATOM 7208 C CA . VAL A 1 923 ? -33.201 43.050 9.275 1.00 83.50 923 VAL A CA 1
ATOM 7209 C C . VAL A 1 923 ? -33.980 43.377 8.002 1.00 83.50 923 VAL A C 1
ATOM 7211 O O . VAL A 1 923 ? -34.500 42.471 7.351 1.00 83.50 923 VAL A O 1
ATOM 7214 N N . ASP A 1 924 ? -33.994 44.649 7.605 1.00 80.50 924 ASP A N 1
ATOM 7215 C CA . ASP A 1 924 ? -34.673 45.110 6.387 1.00 80.50 924 ASP A CA 1
ATOM 7216 C C . ASP A 1 924 ? -33.870 44.800 5.106 1.00 80.50 924 ASP A C 1
ATOM 7218 O O . ASP A 1 924 ? -34.394 44.809 3.984 1.00 80.50 924 ASP A O 1
ATOM 7222 N N . ARG A 1 925 ? -32.583 44.462 5.251 1.00 78.19 925 ARG A N 1
ATOM 7223 C CA . ARG A 1 925 ? -31.693 44.119 4.141 1.00 78.19 925 ARG A CA 1
ATOM 7224 C C . ARG A 1 925 ? -32.104 42.816 3.451 1.00 78.19 925 ARG A C 1
ATOM 7226 O O . ARG A 1 925 ? -32.349 41.787 4.075 1.00 78.19 925 ARG A O 1
ATOM 7233 N N . GLY A 1 926 ? -32.095 42.837 2.118 1.00 70.44 926 GLY A N 1
ATOM 7234 C CA . GLY A 1 926 ? -32.218 41.625 1.302 1.00 70.44 926 GLY A CA 1
ATOM 7235 C C . GLY A 1 926 ? -33.621 41.022 1.223 1.00 70.44 926 GLY A C 1
ATOM 7236 O O . GLY A 1 926 ? -33.740 39.888 0.769 1.00 70.44 926 GLY A O 1
ATOM 7237 N N . ARG A 1 927 ? -34.665 41.770 1.618 1.00 83.38 927 ARG A N 1
ATOM 7238 C CA . ARG A 1 927 ? -36.067 41.309 1.655 1.00 83.38 927 ARG A CA 1
ATOM 7239 C C . ARG A 1 927 ? -36.242 40.043 2.500 1.00 83.38 927 ARG A C 1
ATOM 7241 O O . ARG A 1 927 ? -36.809 39.048 2.051 1.00 83.38 927 ARG A O 1
ATOM 7248 N N . LEU A 1 928 ? -35.759 40.094 3.742 1.00 86.56 928 LEU A N 1
ATOM 7249 C CA . LEU A 1 928 ? -35.839 38.977 4.684 1.00 86.56 928 LEU A CA 1
ATOM 7250 C C . LEU A 1 928 ? -37.267 38.429 4.844 1.00 86.56 928 LEU A C 1
ATOM 7252 O O . LEU A 1 928 ? -37.435 37.216 4.866 1.00 86.56 928 LEU A O 1
ATOM 7256 N N . ALA A 1 929 ? -38.285 39.293 4.876 1.00 84.31 929 ALA A N 1
ATOM 7257 C CA . ALA A 1 929 ? -39.692 38.886 4.957 1.00 84.31 929 ALA A CA 1
ATOM 7258 C C . ALA A 1 929 ? -40.113 37.957 3.797 1.00 84.31 929 ALA A C 1
ATOM 7260 O O . ALA A 1 929 ? -40.655 36.875 4.020 1.00 84.31 929 ALA A O 1
ATOM 7261 N N . GLU A 1 930 ? -39.789 38.339 2.555 1.00 85.94 930 GLU A N 1
ATOM 7262 C CA . GLU A 1 930 ? -40.078 37.547 1.350 1.00 85.94 930 GLU A CA 1
ATOM 7263 C C . GLU A 1 930 ? -39.329 36.205 1.392 1.00 85.94 930 GLU A C 1
ATOM 7265 O O . GLU A 1 930 ? -39.877 35.150 1.065 1.00 85.94 930 GLU A O 1
ATOM 7270 N N . PHE A 1 931 ? -38.076 36.226 1.854 1.00 89.81 931 PHE A N 1
ATOM 7271 C CA . PHE A 1 931 ? -37.273 35.019 2.000 1.00 89.81 931 PHE A CA 1
ATOM 7272 C C . PHE A 1 931 ? -37.841 34.050 3.045 1.00 89.81 931 PHE A C 1
ATOM 7274 O O . PHE A 1 931 ? -37.934 32.855 2.761 1.00 89.81 931 PHE A O 1
ATOM 7281 N N . LEU A 1 932 ? -38.235 34.545 4.223 1.00 89.12 932 LEU A N 1
ATOM 7282 C CA . LEU A 1 932 ? -38.809 33.729 5.295 1.00 89.12 932 LEU A CA 1
ATOM 7283 C C . LEU A 1 932 ? -40.110 33.053 4.850 1.00 89.12 932 LEU A C 1
ATOM 7285 O O . LEU A 1 932 ? -40.269 31.861 5.103 1.00 89.12 932 LEU A O 1
ATOM 7289 N N . GLY A 1 933 ? -40.974 33.758 4.110 1.00 86.50 933 GLY A N 1
ATOM 7290 C CA . GLY A 1 933 ? -42.190 33.174 3.534 1.00 86.50 933 GLY A CA 1
ATOM 7291 C C . GLY A 1 933 ? -41.893 32.034 2.550 1.00 86.50 933 GLY A C 1
ATOM 7292 O O . GLY A 1 933 ? -42.442 30.940 2.670 1.00 86.50 933 GLY A O 1
ATOM 7293 N N . ARG A 1 934 ? -40.944 32.229 1.621 1.00 87.38 934 ARG A N 1
ATOM 7294 C CA . ARG A 1 934 ? -40.517 31.155 0.696 1.00 87.38 934 ARG A CA 1
ATOM 7295 C C . ARG A 1 934 ? -39.871 29.977 1.424 1.00 87.38 934 ARG A C 1
ATOM 7297 O O . ARG A 1 934 ? -40.052 28.829 1.024 1.00 87.38 934 ARG A O 1
ATOM 7304 N N . HIS A 1 935 ? -39.086 30.256 2.462 1.00 89.25 935 HIS A N 1
ATOM 7305 C CA . HIS A 1 935 ? -38.429 29.225 3.256 1.00 89.25 935 HIS A CA 1
ATOM 7306 C C . HIS A 1 935 ? -39.438 28.402 4.057 1.00 89.25 935 HIS A C 1
ATOM 7308 O O . HIS A 1 935 ? -39.314 27.181 4.128 1.00 89.25 935 HIS A O 1
ATOM 7314 N N . GLN A 1 936 ? -40.442 29.046 4.644 1.00 87.69 936 GLN A N 1
ATOM 7315 C CA . GLN A 1 936 ? -41.537 28.373 5.335 1.00 87.69 936 GLN A CA 1
ATOM 7316 C C . GLN A 1 936 ? -42.319 27.465 4.374 1.00 87.69 936 GLN A C 1
ATOM 7318 O O . GLN A 1 936 ? -42.523 26.291 4.687 1.00 87.69 936 GLN A O 1
ATOM 7323 N N . ALA A 1 937 ? -42.684 27.964 3.188 1.00 84.69 937 ALA A N 1
ATOM 7324 C CA . ALA A 1 937 ? -43.414 27.188 2.184 1.00 84.69 937 ALA A CA 1
ATOM 7325 C C . ALA A 1 937 ? -42.632 25.938 1.741 1.00 84.69 937 ALA A C 1
ATOM 7327 O O . ALA A 1 937 ? -43.180 24.839 1.683 1.00 84.69 937 ALA A O 1
ATOM 7328 N N . ALA A 1 938 ? -41.322 26.083 1.523 1.00 84.12 938 ALA A N 1
ATOM 7329 C CA . ALA A 1 938 ? -40.435 24.976 1.175 1.00 84.12 938 ALA A CA 1
ATOM 7330 C C . ALA A 1 938 ? -40.367 23.882 2.257 1.00 84.12 938 ALA A C 1
ATOM 7332 O O . ALA A 1 938 ? -40.288 22.699 1.934 1.00 84.12 938 ALA A O 1
ATOM 7333 N N . VAL A 1 939 ? -40.391 24.268 3.536 1.00 81.19 939 VAL A N 1
ATOM 7334 C CA . VAL A 1 939 ? -40.398 23.324 4.666 1.00 81.19 939 VAL A CA 1
ATOM 7335 C C . VAL A 1 939 ? -41.760 22.635 4.801 1.00 81.19 939 VAL A C 1
ATOM 7337 O O . VAL A 1 939 ? -41.811 21.442 5.092 1.00 81.19 939 VAL A O 1
ATOM 7340 N N . ALA A 1 940 ? -42.859 23.349 4.541 1.00 74.31 940 ALA A N 1
ATOM 7341 C CA . ALA A 1 940 ? -44.211 22.790 4.582 1.00 74.31 940 ALA A CA 1
ATOM 7342 C C . ALA A 1 940 ? -44.474 21.760 3.467 1.00 74.31 940 ALA A C 1
ATOM 7344 O O . ALA A 1 940 ? -45.152 20.764 3.712 1.00 74.31 940 ALA A O 1
ATOM 7345 N N . GLU A 1 941 ? -43.921 21.961 2.267 1.00 70.25 941 GLU A N 1
ATOM 7346 C CA . GLU A 1 941 ? -43.997 20.979 1.172 1.00 70.25 941 GLU A CA 1
ATOM 7347 C C . GLU A 1 941 ? -43.256 19.677 1.505 1.00 70.25 941 GLU A C 1
ATOM 7349 O O . GLU A 1 941 ? -43.737 18.595 1.181 1.00 70.25 941 GLU A O 1
ATOM 7354 N N . ASN A 1 942 ? -42.118 19.768 2.197 1.00 63.50 942 ASN A N 1
ATOM 7355 C CA . ASN A 1 942 ? -41.286 18.608 2.517 1.00 63.50 942 ASN A CA 1
ATOM 7356 C C . ASN A 1 942 ? -41.835 17.761 3.683 1.00 63.50 942 ASN A C 1
ATOM 7358 O O . ASN A 1 942 ? -41.432 16.618 3.841 1.00 63.50 942 ASN A O 1
ATOM 7362 N N . GLY A 1 943 ? -42.739 18.311 4.506 1.00 54.84 943 GLY A N 1
ATOM 7363 C CA . GLY A 1 943 ? -43.373 17.615 5.637 1.00 54.84 943 GLY A CA 1
ATOM 7364 C C . GLY A 1 943 ? -44.660 16.850 5.296 1.00 54.84 943 GLY A C 1
ATOM 7365 O O . GLY A 1 943 ? -45.294 16.318 6.203 1.00 54.84 943 GLY A O 1
ATOM 7366 N N . ARG A 1 944 ? -45.078 16.830 4.021 1.00 40.03 944 ARG A N 1
ATOM 7367 C CA . ARG A 1 944 ? -46.232 16.054 3.517 1.00 40.03 944 ARG A CA 1
ATOM 7368 C C . ARG A 1 944 ? -45.835 14.728 2.841 1.00 40.03 944 ARG A C 1
ATOM 7370 O O . ARG A 1 944 ? -46.719 14.064 2.304 1.00 40.03 944 ARG A O 1
ATOM 7377 N N . HIS A 1 945 ? -44.550 14.366 2.861 1.00 34.78 945 HIS A N 1
ATOM 7378 C CA . HIS A 1 945 ? -44.002 13.150 2.254 1.00 34.78 945 HIS A CA 1
ATOM 7379 C C . HIS A 1 945 ? -43.467 12.167 3.286 1.00 34.78 945 HIS A C 1
ATOM 7381 O O . HIS A 1 945 ? -42.799 12.624 4.241 1.00 34.78 945 HIS A O 1
#

Mean predicted aligned error: 16.54 Å

pLDDT: mean 85.43, std 9.81, range [34.78, 97.31]

Solvent-accessible surface area (backbone atoms only — not comparable to full-atom values): 51209 Å² total; per-residue (Å²): 128,100,73,86,84,84,79,74,51,71,66,64,46,51,57,51,46,38,68,74,37,74,69,42,25,65,73,42,43,68,81,55,77,94,69,68,44,88,88,43,69,58,55,85,46,55,72,76,67,51,66,48,59,64,94,90,36,32,64,54,60,57,27,63,31,32,38,46,62,45,37,52,53,60,67,68,57,77,70,54,75,72,51,38,72,76,43,40,67,58,52,52,50,50,47,50,50,39,46,36,38,37,49,58,69,46,28,55,43,36,75,67,59,58,76,90,79,49,51,71,41,55,50,52,44,52,52,49,28,53,53,61,66,66,70,68,57,74,45,80,45,78,42,77,44,86,62,46,81,48,28,74,84,52,49,63,40,42,53,51,52,51,49,53,45,31,74,58,52,27,48,76,49,70,50,76,70,54,68,70,60,55,64,68,38,81,64,41,78,40,74,18,81,42,67,57,90,61,25,90,38,77,51,30,67,39,38,39,79,57,30,30,69,37,87,62,28,79,62,9,38,52,73,61,61,80,42,72,82,53,33,51,73,68,39,81,59,69,82,40,81,90,58,101,82,53,65,80,58,76,33,77,43,78,41,50,39,34,42,34,44,30,43,34,87,50,26,61,57,31,71,48,77,45,58,26,28,29,42,34,29,43,30,44,44,59,60,6,40,64,60,46,50,50,48,39,26,47,44,25,42,47,38,29,71,67,67,66,41,74,52,75,45,40,51,55,75,49,75,45,53,55,93,64,46,74,43,77,46,78,47,51,55,62,68,77,31,92,41,50,72,33,18,55,27,61,72,48,48,48,42,60,55,52,23,48,37,55,27,37,31,62,66,21,51,70,32,48,39,47,43,58,39,68,27,38,90,35,91,83,19,25,24,75,92,38,60,18,38,18,36,42,81,44,87,45,97,89,52,81,66,45,76,41,73,24,82,90,46,67,49,45,19,35,34,72,73,55,48,66,43,56,60,97,85,37,21,67,48,53,55,28,68,27,27,29,48,59,46,28,67,75,35,57,44,26,59,81,51,25,52,43,32,46,35,34,36,55,57,65,42,31,52,45,36,30,47,42,33,21,69,79,46,53,47,42,54,32,29,40,47,53,50,20,34,56,68,53,44,92,80,83,39,28,39,36,40,39,33,52,48,78,62,48,90,44,49,76,70,53,45,51,38,41,52,51,52,55,49,45,48,22,69,59,32,12,23,37,40,34,38,50,60,57,64,76,57,50,55,53,28,35,30,33,40,33,28,9,63,35,37,24,87,63,15,11,33,76,44,42,72,34,37,49,68,50,32,22,47,47,20,55,50,21,59,55,51,75,74,49,98,63,91,73,76,79,57,53,52,36,67,57,17,58,63,43,45,61,55,72,71,68,48,52,71,38,76,71,85,82,72,65,66,69,75,72,68,58,85,58,93,76,59,45,57,63,86,56,47,52,63,86,58,79,48,65,30,68,75,44,18,70,54,26,69,37,72,69,36,40,9,56,86,46,47,72,39,68,29,44,29,62,45,59,52,55,55,51,49,62,54,64,72,40,97,62,52,40,79,72,41,34,79,42,92,38,45,39,40,30,30,33,66,48,86,88,66,36,68,36,37,38,36,39,52,26,40,40,60,39,39,38,37,35,40,40,22,32,57,77,73,67,56,57,68,63,52,40,65,60,57,60,56,75,32,40,69,79,38,84,92,48,103,51,82,41,84,60,69,38,49,46,63,46,78,48,91,74,69,33,22,37,41,38,40,56,45,42,54,47,76,72,56,73,39,74,57,44,52,54,47,51,52,52,38,50,52,31,31,49,56,47,58,57,48,73,73,76,48,80,82,76,43,54,63,24,60,71,46,25,68,60,34,62,73,40,87,66,82,51,66,97,72,78,66,57,48,56,67,65,41,56,50,53,51,52,52,45,52,41,71,42,34,76,71,46,49,73,48,42,67,43,89,43,46,37,39,25,26,47,83,94,51,94,59,53,42,34,34,37,34,60,43,49,44,73,27,41,35,42,37,36,53,35,58,63,87,75,73,54,66,79,73,45,61,51,28,41,45,82,45,45,73,46,72,86,52,95,79,39,24,37,39,38,34,27,32,42,45,60,67,29,55,65,30,63,49,40,60,64,50,45,34,54,50,45,52,52,40,58,62,62,71,77,111